Protein AF-0000000078835335 (afdb_homodimer)

Nearest PDB structures (foldseek):
  3iek-assembly4_D  TM=8.955E-01  e=3.336E-40  Thermus thermophilus HB8
  3a4y-assembly4_D  TM=8.850E-01  e=3.953E-40  Thermus thermophilus HB8
  3ie0-assembly3_C  TM=8.987E-01  e=5.341E-39  Thermus thermophilus HB8
  3ie2-assembly3_C  TM=8.877E-01  e=3.594E-39  Thermus thermophilus HB8
  2xr1-assembly1_B  TM=8.887E-01  e=4.086E-35  Methanosarcina mazei

Solvent-accessible surface area (backbone atoms only — not comparable to full-atom values): 53125 Å² total; per-residue (Å²): 116,37,31,44,30,30,68,23,10,28,35,11,58,38,10,26,22,32,38,38,36,47,90,70,34,24,36,29,43,27,33,19,29,42,56,48,14,67,76,40,32,50,54,60,71,47,79,68,98,61,64,38,64,60,36,44,24,32,42,40,32,35,46,55,48,36,28,38,53,32,44,30,39,38,38,73,60,47,33,76,41,44,35,36,26,29,58,52,14,50,58,44,34,66,51,48,41,30,49,51,11,46,52,33,45,54,52,34,54,56,47,32,56,50,24,46,26,48,71,41,78,73,73,73,49,70,41,40,38,69,42,24,56,59,42,58,71,33,53,42,68,50,59,70,75,39,82,42,76,63,43,67,49,30,34,36,29,34,22,44,7,22,31,46,82,38,19,18,12,41,38,36,37,41,45,81,82,67,80,77,63,37,33,36,34,35,36,38,59,35,17,57,48,78,49,68,70,39,61,54,54,53,72,70,58,57,33,20,30,38,39,36,55,12,68,32,13,58,35,80,64,78,80,64,48,69,68,54,47,46,48,54,49,43,50,52,48,50,54,30,48,71,50,53,17,34,34,39,29,39,23,34,39,71,58,47,42,52,52,53,50,42,46,50,49,50,34,42,74,70,59,73,35,76,88,56,47,34,33,40,42,27,54,61,26,57,58,40,40,54,50,37,43,72,64,33,63,13,78,85,64,72,39,42,75,39,58,77,72,53,74,39,98,45,38,40,66,37,72,49,68,67,58,55,60,53,52,76,74,61,75,51,67,37,37,37,38,19,20,27,42,36,45,77,45,66,56,28,48,61,51,45,65,70,35,30,42,33,67,33,20,25,37,40,37,46,41,83,51,54,41,55,25,54,37,31,44,49,76,72,58,46,57,57,50,73,59,98,88,37,66,32,25,47,46,28,44,74,42,73,43,61,73,60,40,44,54,22,27,23,61,52,46,41,51,53,54,57,64,25,38,62,60,56,20,37,35,36,44,29,27,7,33,63,66,16,39,53,32,32,52,54,49,36,38,73,71,68,46,58,64,93,33,54,41,72,52,47,41,38,25,31,26,45,43,50,56,63,38,66,44,81,44,84,49,82,49,95,56,64,88,53,53,49,48,30,67,40,49,70,51,50,50,51,50,45,51,52,50,50,53,52,49,52,70,67,36,90,46,65,69,51,34,36,49,53,50,49,53,46,49,50,55,58,53,53,50,56,58,53,57,56,55,60,66,68,63,62,72,128,114,38,33,46,31,30,69,24,9,30,36,11,57,39,9,26,22,33,39,38,37,47,91,70,34,25,37,28,43,27,33,19,29,44,56,46,14,67,76,38,31,49,53,59,71,48,79,69,98,59,64,37,64,60,36,43,24,34,42,40,32,37,47,55,48,36,28,36,53,32,44,30,39,38,38,74,59,47,32,77,39,42,35,36,26,29,58,51,15,50,57,46,34,66,52,48,41,30,49,51,11,46,51,34,46,53,50,33,54,54,48,33,56,51,23,46,27,48,71,44,79,73,71,74,49,70,42,40,37,67,42,24,56,59,40,58,71,34,55,43,68,48,59,72,74,40,81,42,77,62,43,67,50,29,34,37,30,35,23,45,7,23,32,46,81,38,18,18,12,41,37,38,38,39,46,81,82,65,79,78,62,37,33,37,34,35,37,40,61,36,18,58,48,78,49,67,71,38,62,52,54,52,72,71,58,57,34,19,30,38,38,36,57,12,68,31,13,57,36,78,64,78,78,63,48,69,69,55,48,47,49,52,51,42,49,54,49,50,54,28,48,71,50,53,17,34,35,37,30,37,23,35,39,71,58,48,41,52,51,50,48,42,46,50,49,51,34,42,75,71,59,70,36,75,89,56,47,34,34,41,41,28,54,62,26,56,58,39,40,53,51,37,44,72,66,33,63,13,78,86,64,72,39,43,76,39,59,77,73,53,75,46,94,42,37,38,69,36,72,49,70,68,58,56,59,51,54,75,72,61,75,53,67,36,36,38,38,19,21,28,41,37,46,77,45,67,57,28,47,59,51,45,64,69,34,31,41,32,66,33,21,24,38,40,37,44,40,82,52,53,40,52,25,54,37,31,44,49,76,74,58,46,57,58,50,74,60,98,88,37,66,33,26,45,47,28,44,75,43,75,43,61,75,60,40,42,54,23,27,24,60,50,46,42,50,53,55,58,63,25,38,63,59,55,20,38,37,36,44,28,26,8,33,63,66,16,37,51,34,31,51,54,50,34,38,74,72,68,46,56,63,92,34,56,40,71,50,47,43,36,26,31,27,46,45,49,55,61,38,66,44,80,43,85,47,82,47,93,57,64,87,54,53,48,48,30,67,39,49,68,53,49,49,52,51,45,51,54,50,49,54,52,49,51,69,68,37,89,46,65,68,52,34,34,50,54,50,50,52,47,48,50,55,58,52,52,51,56,57,52,55,54,53,60,64,67,61,62,72,129

Sequence (1080 aa):
MAELSFHGAAGCVTGFCARIVTGRATVLVDCGMFQGPKSLKALNYEPFPFDAREVDAVLLTHAHIDHSGLLPKLMRAGFKGKIWSTGATRDLCAVMLPDAGDIQESEVRQLNRRNQRRGRPPVEPIYTVRDAHRTLELFRTVKLQREVEVAPGVTAVFWNAGHMLGSASIEVRVDEGAGEPMTLLFSGDLGPGGRDFVADPEGPSGVDHLIVESTYGARARPTPDPATRRRMLAEELREARAAGGPLLIPAFAVERSQEILADLEILVEGGDIPPVDIFLDSPLAIEATEVFRRRGFSHAMGRNPYEGLRSSGRLKFLKDPADSDGLERLAGWHVIVAASGMCEAGRVRKHLKRLLWRRDATVLIPGFQAAGTLGRFLVEGASRVRIQGEDIAVRARIRSLDIYSGHADAEALAAWAKARGPVAGMTFLAHGEPESLEGLRGRLAGEGFAADRLAIPALDDRYVLQRTDAELQPGAPRLPAGAGARPDWHNARSALLLDLNERLEAAADDAAREALLARLAAALEQVDQGQGAASRGAPGMAELSFHGAAGCVTGFCARIVTGRATVLVDCGMFQGPKSLKALNYEPFPFDAREVDAVLLTHAHIDHSGLLPKLMRAGFKGKIWSTGATRDLCAVMLPDAGDIQESEVRQLNRRNQRRGRPPVEPIYTVRDAHRTLELFRTVKLQREVEVAPGVTAVFWNAGHMLGSASIEVRVDEGAGEPMTLLFSGDLGPGGRDFVADPEGPSGVDHLIVESTYGARARPTPDPATRRRMLAEELREARAAGGPLLIPAFAVERSQEILADLEILVEGGDIPPVDIFLDSPLAIEATEVFRRRGFSHAMGRNPYEGLRSSGRLKFLKDPADSDGLERLAGWHVIVAASGMCEAGRVRKHLKRLLWRRDATVLIPGFQAAGTLGRFLVEGASRVRIQGEDIAVRARIRSLDIYSGHADAEALAAWAKARGPVAGMTFLAHGEPESLEGLRGRLAGEGFAADRLAIPALDDRYVLQRTDAELQPGAPRLPAGAGARPDWHNARSALLLDLNERLEAAADDAAREALLARLAAALEQVDQGQGAASRGAPG

Organism: Phenylobacterium zucineum (strain HLK1) (NCBI:txid450851)

Radius of gyration: 36.77 Å; Cα contacts (8 Å, |Δi|>4): 2499; chains: 2; bounding box: 68×108×74 Å

pLDDT: mean 92.78, std 9.4, range [21.42, 98.94]

Structure (mmCIF, N/CA/C/O backbone):
data_AF-0000000078835335-model_v1
#
loop_
_entity.id
_entity.type
_entity.pdbx_description
1 polymer 'Metallo-beta-lactamase family protein'
#
loop_
_atom_site.group_PDB
_atom_site.id
_atom_site.type_symbol
_atom_site.label_atom_id
_atom_site.label_alt_id
_atom_site.label_comp_id
_atom_site.label_asym_id
_atom_site.label_entity_id
_atom_site.label_seq_id
_atom_site.pdbx_PDB_ins_code
_atom_site.Cartn_x
_atom_site.Cartn_y
_atom_site.Cartn_z
_atom_site.occupancy
_atom_site.B_iso_or_equiv
_atom_site.auth_seq_id
_atom_site.auth_comp_id
_atom_site.auth_asym_id
_atom_site.auth_atom_id
_atom_site.pdbx_PDB_model_num
ATOM 1 N N . MET A 1 1 ? 24.016 -48.438 -13.484 1 80.44 1 MET A N 1
ATOM 2 C CA . MET A 1 1 ? 22.828 -48.312 -12.633 1 80.44 1 MET A CA 1
ATOM 3 C C . MET A 1 1 ? 22.156 -46.969 -12.797 1 80.44 1 MET A C 1
ATOM 5 O O . MET A 1 1 ? 22.844 -45.938 -12.891 1 80.44 1 MET A O 1
ATOM 9 N N . ALA A 1 2 ? 20.781 -46.969 -12.977 1 93.69 2 ALA A N 1
ATOM 10 C CA . ALA A 1 2 ? 20.047 -45.719 -13.219 1 93.69 2 ALA A CA 1
ATOM 11 C C . ALA A 1 2 ? 19.609 -45.094 -11.898 1 93.69 2 ALA A C 1
ATOM 13 O O . ALA A 1 2 ? 19.469 -45.781 -10.883 1 93.69 2 ALA A O 1
ATOM 14 N N . GLU A 1 3 ? 19.562 -43.812 -11.914 1 96.62 3 GLU A N 1
ATOM 15 C CA . GLU A 1 3 ? 19.109 -43.062 -10.75 1 96.62 3 GLU A CA 1
ATOM 16 C C . GLU A 1 3 ? 17.875 -42.219 -11.07 1 96.62 3 GLU A C 1
ATOM 18 O O . GLU A 1 3 ? 17.766 -41.656 -12.172 1 96.62 3 GLU A O 1
ATOM 23 N N . LEU A 1 4 ? 16.969 -42.188 -10.07 1 97.88 4 LEU A N 1
ATOM 24 C CA . LEU A 1 4 ? 15.789 -41.344 -10.148 1 97.88 4 LEU A CA 1
ATOM 25 C C . LEU A 1 4 ? 15.75 -40.344 -8.984 1 97.88 4 LEU A C 1
ATOM 27 O O . LEU A 1 4 ? 15.852 -40.75 -7.824 1 97.88 4 LEU A O 1
ATOM 31 N N . SER A 1 5 ? 15.711 -39.062 -9.281 1 97.5 5 SER A N 1
ATOM 32 C CA . SER A 1 5 ? 15.602 -38.062 -8.242 1 97.5 5 SER A CA 1
ATOM 33 C C . SER A 1 5 ? 14.375 -37.188 -8.453 1 97.5 5 SER A C 1
ATOM 35 O O . SER A 1 5 ? 13.906 -37 -9.578 1 97.5 5 SER A O 1
ATOM 37 N N . PHE A 1 6 ? 13.852 -36.656 -7.355 1 97.06 6 PHE A N 1
ATOM 38 C CA . PHE A 1 6 ? 12.695 -35.781 -7.371 1 97.06 6 PHE A CA 1
ATOM 39 C C . PHE A 1 6 ? 13.086 -34.375 -6.906 1 97.06 6 PHE A C 1
ATOM 41 O O . PHE A 1 6 ? 13.375 -34.156 -5.727 1 97.06 6 PHE A O 1
ATOM 48 N N . HIS A 1 7 ? 13.008 -33.375 -7.789 1 97.31 7 HIS A N 1
ATOM 49 C CA . HIS A 1 7 ? 13.469 -32.031 -7.477 1 97.31 7 HIS A CA 1
ATOM 50 C C . HIS A 1 7 ? 12.305 -31.062 -7.363 1 97.31 7 HIS A C 1
ATOM 52 O O . HIS A 1 7 ? 12.508 -29.844 -7.316 1 97.31 7 HIS A O 1
ATOM 58 N N . GLY A 1 8 ? 11.109 -31.578 -7.328 1 95.88 8 GLY A N 1
ATOM 59 C CA . GLY A 1 8 ? 9.883 -30.828 -7.137 1 95.88 8 GLY A CA 1
ATOM 60 C C . GLY A 1 8 ? 8.641 -31.688 -7.133 1 95.88 8 GLY A C 1
ATOM 61 O O . GLY A 1 8 ? 8.688 -32.844 -7.543 1 95.88 8 GLY A O 1
ATOM 62 N N . ALA A 1 9 ? 7.531 -31.094 -6.629 1 96 9 ALA A N 1
ATOM 63 C CA . ALA A 1 9 ? 6.27 -31.812 -6.457 1 96 9 ALA A CA 1
ATOM 64 C C . ALA A 1 9 ? 6.461 -33.062 -5.594 1 96 9 ALA A C 1
ATOM 66 O O . ALA A 1 9 ? 5.891 -34.125 -5.879 1 96 9 ALA A O 1
ATOM 67 N N . ALA A 1 10 ? 7.363 -33 -4.707 1 94.81 10 ALA 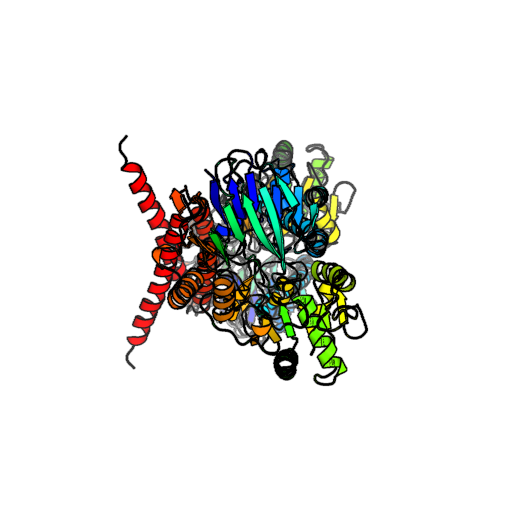A N 1
ATOM 68 C CA . ALA A 1 10 ? 7.645 -34.031 -3.701 1 94.81 10 ALA A CA 1
ATOM 69 C C . ALA A 1 10 ? 7.258 -33.531 -2.307 1 94.81 10 ALA A C 1
ATOM 71 O O . ALA A 1 10 ? 7.977 -32.75 -1.697 1 94.81 10 ALA A O 1
ATOM 72 N N . GLY A 1 11 ? 6.168 -34 -1.918 1 93.19 11 GLY A N 1
ATOM 73 C CA . GLY A 1 11 ? 5.605 -33.5 -0.675 1 93.19 11 GLY A CA 1
ATOM 74 C C . GLY A 1 11 ? 4.777 -32.25 -0.863 1 93.19 11 GLY A C 1
ATOM 75 O O . GLY A 1 11 ? 4.43 -31.578 0.11 1 93.19 11 GLY A O 1
ATOM 76 N N . CYS A 1 12 ? 4.637 -31.844 -2.068 1 93.56 12 CYS A N 1
ATOM 77 C CA . CYS A 1 12 ? 3.795 -30.734 -2.488 1 93.56 12 CYS A CA 1
ATOM 78 C C . CYS A 1 12 ? 3.273 -30.953 -3.904 1 93.56 12 CYS A C 1
ATOM 80 O O . CYS A 1 12 ? 3.631 -31.922 -4.562 1 93.56 12 CYS A O 1
ATOM 82 N N . VAL A 1 13 ? 2.494 -30.062 -4.383 1 94.31 13 VAL A N 1
ATOM 83 C CA . VAL A 1 13 ? 1.817 -30.297 -5.656 1 94.31 13 VAL A CA 1
ATOM 84 C C . VAL A 1 13 ? 2.609 -29.641 -6.789 1 94.31 13 VAL A C 1
ATOM 86 O O . VAL A 1 13 ? 2.693 -30.188 -7.891 1 94.31 13 VAL A O 1
ATOM 89 N N . THR A 1 14 ? 3.268 -28.531 -6.512 1 95.19 14 THR A N 1
ATOM 90 C CA . THR A 1 14 ? 3.746 -27.719 -7.617 1 95.19 14 THR A CA 1
ATOM 91 C C . THR A 1 14 ? 5.238 -27.922 -7.84 1 95.19 14 THR A C 1
ATOM 93 O O . THR A 1 14 ? 5.941 -28.422 -6.957 1 95.19 14 THR A O 1
ATOM 96 N N . GLY A 1 15 ? 5.68 -27.672 -9.078 1 97.25 15 GLY A N 1
ATOM 97 C CA . GLY A 1 15 ? 7.098 -27.656 -9.398 1 97.25 15 GLY A CA 1
ATOM 98 C C . GLY A 1 15 ? 7.637 -29.031 -9.781 1 97.25 15 GLY A C 1
ATOM 99 O O . GLY A 1 15 ? 8.773 -29.375 -9.438 1 97.25 15 GLY A O 1
ATOM 100 N N . PHE A 1 16 ? 6.891 -29.828 -10.445 1 98.31 16 PHE A N 1
ATOM 101 C CA . PHE A 1 16 ? 7.324 -31.188 -10.75 1 98.31 16 PHE A CA 1
ATOM 102 C C . PHE A 1 16 ? 8.586 -31.172 -11.609 1 98.31 16 PHE A C 1
ATOM 104 O O . PHE A 1 16 ? 8.68 -30.422 -12.578 1 98.31 16 PHE A O 1
ATOM 111 N N . CYS A 1 17 ? 9.539 -31.969 -11.195 1 98.75 17 CYS A N 1
ATOM 112 C CA . CYS A 1 17 ? 10.797 -32.188 -11.906 1 98.75 17 CYS A CA 1
ATOM 113 C C . CYS A 1 17 ? 11.477 -33.469 -11.43 1 98.75 17 CYS A C 1
ATOM 115 O O . CYS A 1 17 ? 11.992 -33.531 -10.32 1 98.75 17 CYS A O 1
ATOM 117 N N . ALA A 1 18 ? 11.453 -34.438 -12.203 1 98.75 18 ALA A N 1
ATOM 118 C CA . ALA A 1 18 ? 12.156 -35.688 -11.922 1 98.75 18 ALA A CA 1
ATOM 119 C C . ALA A 1 18 ? 13.359 -35.844 -12.852 1 98.75 18 ALA A C 1
ATOM 121 O O . ALA A 1 18 ? 13.297 -35.5 -14.031 1 98.75 18 ALA A O 1
ATOM 122 N N . ARG A 1 19 ? 14.406 -36.406 -12.359 1 98.69 19 ARG A N 1
ATOM 123 C CA . ARG A 1 19 ? 15.641 -36.562 -13.117 1 98.69 19 ARG A CA 1
ATOM 124 C C . ARG A 1 19 ? 16.078 -38.031 -13.156 1 98.69 19 ARG A C 1
ATOM 126 O O . ARG A 1 19 ? 16.172 -38.688 -12.109 1 98.69 19 ARG A O 1
ATOM 133 N N . ILE A 1 20 ? 16.25 -38.531 -14.344 1 98.5 20 ILE A N 1
ATOM 134 C CA . ILE A 1 20 ? 16.781 -39.875 -14.57 1 98.5 20 ILE A CA 1
ATOM 135 C C . ILE A 1 20 ? 18.219 -39.781 -15.055 1 98.5 20 ILE A C 1
ATOM 137 O O . ILE A 1 20 ? 18.516 -39.156 -16.062 1 98.5 20 ILE A O 1
ATOM 141 N N . VAL A 1 21 ? 19.078 -40.406 -14.344 1 97.88 21 VAL A N 1
ATOM 142 C CA . VAL A 1 21 ? 20.469 -40.438 -14.742 1 97.88 21 VAL A CA 1
ATOM 143 C C . VAL A 1 21 ? 20.859 -41.875 -15.07 1 97.88 21 VAL A C 1
ATOM 145 O O . VAL A 1 21 ? 20.672 -42.781 -14.25 1 97.88 21 VAL A O 1
ATOM 148 N N . THR A 1 22 ? 21.344 -42.094 -16.266 1 96.12 22 THR A N 1
ATOM 149 C CA . THR A 1 22 ? 21.875 -43.375 -16.688 1 96.12 22 THR A CA 1
ATOM 150 C C . THR A 1 22 ? 23.375 -43.281 -16.938 1 96.12 22 THR A C 1
ATOM 152 O O . THR A 1 22 ? 24 -42.25 -16.703 1 96.12 22 THR A O 1
ATOM 155 N N . GLY A 1 23 ? 24 -44.406 -17.266 1 92.81 23 GLY A N 1
ATOM 156 C CA . GLY A 1 23 ? 25.406 -44.406 -17.609 1 92.81 23 GLY A CA 1
ATOM 157 C C . GLY A 1 23 ? 25.734 -43.594 -18.828 1 92.81 23 GLY A C 1
ATOM 158 O O . GLY A 1 23 ? 26.859 -43.125 -19.016 1 92.81 23 GLY A O 1
ATOM 159 N N . ARG A 1 24 ? 24.703 -43.219 -19.578 1 94.5 24 ARG A N 1
ATOM 160 C CA . ARG A 1 24 ? 24.984 -42.625 -20.875 1 94.5 24 ARG A CA 1
ATOM 161 C C . ARG A 1 24 ? 24.203 -41.312 -21.062 1 94.5 24 ARG A C 1
ATOM 163 O O . ARG A 1 24 ? 24.453 -40.562 -22.016 1 94.5 24 ARG A O 1
ATOM 170 N N . ALA A 1 25 ? 23.203 -41.125 -20.156 1 97 25 ALA A N 1
ATOM 171 C CA . ALA A 1 25 ? 22.344 -39.969 -20.422 1 97 25 ALA A CA 1
ATOM 172 C C . ALA A 1 25 ? 21.703 -39.469 -19.141 1 97 25 ALA A C 1
ATOM 174 O O . ALA A 1 25 ? 21.594 -40.188 -18.156 1 97 25 ALA A O 1
ATOM 175 N N . THR A 1 26 ? 21.328 -38.188 -19.172 1 98.38 26 THR A N 1
ATOM 176 C CA . THR A 1 26 ? 20.5 -37.562 -18.156 1 98.38 26 THR A CA 1
ATOM 177 C C . THR A 1 26 ? 19.234 -37 -18.766 1 98.38 26 THR A C 1
ATOM 179 O O . THR A 1 26 ? 19.297 -36.188 -19.703 1 98.38 26 THR A O 1
ATOM 182 N N . VAL A 1 27 ? 18.078 -37.438 -18.234 1 98.75 27 VAL A N 1
ATOM 183 C CA . VAL A 1 27 ? 16.797 -37.031 -18.781 1 98.75 27 VAL A CA 1
ATOM 184 C C . VAL A 1 27 ? 15.914 -36.469 -17.656 1 98.75 27 VAL A C 1
ATOM 186 O O . VAL A 1 27 ? 15.859 -37.031 -16.562 1 98.75 27 VAL A O 1
ATOM 189 N N . LEU A 1 28 ? 15.297 -35.312 -17.953 1 98.88 28 LEU A N 1
ATOM 190 C CA . LEU A 1 28 ? 14.312 -34.781 -17.016 1 98.88 28 LEU A CA 1
ATOM 191 C C . LEU A 1 28 ? 12.898 -35.125 -17.469 1 98.88 28 LEU A C 1
ATOM 193 O O . LEU A 1 28 ? 12.617 -35.188 -18.672 1 98.88 28 LEU A O 1
ATOM 197 N N . VAL A 1 29 ? 12.078 -35.406 -16.516 1 98.94 29 VAL A N 1
ATOM 198 C CA . VAL A 1 29 ? 10.633 -35.406 -16.75 1 98.94 29 VAL A CA 1
ATOM 199 C C . VAL A 1 29 ? 10.023 -34.156 -16.125 1 98.94 29 VAL A C 1
ATOM 201 O O . VAL A 1 29 ? 9.992 -34.031 -14.898 1 98.94 29 VAL A O 1
ATOM 204 N N . ASP A 1 30 ? 9.586 -33.25 -16.938 1 98.88 30 ASP A N 1
ATOM 205 C CA . ASP A 1 30 ? 9.047 -31.953 -16.578 1 98.88 30 ASP A CA 1
ATOM 206 C C . ASP A 1 30 ? 10.109 -31.078 -15.922 1 98.88 30 ASP A C 1
ATOM 208 O O . ASP A 1 30 ? 11.188 -31.562 -15.555 1 98.88 30 ASP A O 1
ATOM 212 N N . CYS A 1 31 ? 9.883 -29.891 -15.883 1 98.81 31 CYS A N 1
ATOM 213 C CA . CYS A 1 31 ? 10.633 -28.844 -15.203 1 98.81 31 CYS A CA 1
ATOM 214 C C . CYS A 1 31 ? 9.719 -27.672 -14.828 1 98.81 31 CYS A C 1
ATOM 216 O O . CYS A 1 31 ? 9.695 -26.656 -15.516 1 98.81 31 CYS A O 1
ATOM 218 N N . GLY A 1 32 ? 9.047 -27.891 -13.75 1 98.5 32 GLY A N 1
ATOM 219 C CA . GLY A 1 32 ? 7.922 -27.031 -13.445 1 98.5 32 GLY A CA 1
ATOM 220 C C . GLY A 1 32 ? 8.266 -25.922 -12.453 1 98.5 32 GLY A C 1
ATOM 221 O O . GLY A 1 32 ? 9.266 -26.031 -11.734 1 98.5 32 GLY A O 1
ATOM 222 N N . MET A 1 33 ? 7.441 -24.969 -12.422 1 97.06 33 MET A N 1
ATOM 223 C CA . MET A 1 33 ? 7.57 -23.844 -11.5 1 97.06 33 MET A CA 1
ATOM 224 C C . MET A 1 33 ? 6.875 -24.141 -10.172 1 97.06 33 MET A C 1
ATOM 226 O O . MET A 1 33 ? 5.785 -24.719 -10.156 1 97.06 33 MET A O 1
ATOM 230 N N . PHE A 1 34 ? 7.539 -23.719 -9.086 1 95.69 34 PHE A N 1
ATOM 231 C CA . PHE A 1 34 ? 6.945 -23.797 -7.758 1 95.69 34 PHE A CA 1
ATOM 232 C C . PHE A 1 34 ? 5.914 -22.703 -7.547 1 95.69 34 PHE A C 1
ATOM 234 O O . PHE A 1 34 ? 6.129 -21.562 -7.957 1 95.69 34 PHE A O 1
ATOM 241 N N . GLN A 1 35 ? 4.801 -23.047 -7.012 1 92 35 GLN A N 1
ATOM 242 C CA . GLN A 1 35 ? 3.75 -22.125 -6.609 1 92 35 GLN A CA 1
ATOM 243 C C . GLN A 1 35 ? 3.305 -22.391 -5.172 1 92 35 GLN A C 1
ATOM 245 O O . GLN A 1 35 ? 3.652 -23.406 -4.59 1 92 35 GLN A O 1
ATOM 250 N N . GLY A 1 36 ? 2.582 -21.5 -4.57 1 90.19 36 GLY A N 1
ATOM 251 C CA . GLY A 1 36 ? 2.164 -21.656 -3.188 1 90.19 36 GLY A CA 1
ATOM 252 C C . GLY A 1 36 ? 2.879 -20.734 -2.227 1 90.19 36 GLY A C 1
ATOM 253 O O . GLY A 1 36 ? 3.004 -19.531 -2.492 1 90.19 36 GLY A O 1
ATOM 254 N N . PRO A 1 37 ? 3.293 -21.328 -1.087 1 91 37 PRO A N 1
ATOM 255 C CA . PRO A 1 37 ? 3.979 -20.484 -0.109 1 91 37 PRO A CA 1
ATOM 256 C C . PRO A 1 37 ? 5.223 -19.797 -0.684 1 91 37 PRO A C 1
ATOM 258 O O . PRO A 1 37 ? 5.922 -20.391 -1.514 1 91 37 PRO A O 1
ATOM 261 N N . LYS A 1 38 ? 5.465 -18.625 -0.189 1 90.94 38 LYS A N 1
ATOM 262 C CA . LYS A 1 38 ? 6.566 -17.828 -0.734 1 90.94 38 LYS A CA 1
ATOM 263 C C . LYS A 1 38 ? 7.898 -18.562 -0.558 1 90.94 38 LYS A C 1
ATOM 265 O O . LYS A 1 38 ? 8.789 -18.453 -1.402 1 90.94 38 LYS A O 1
ATOM 270 N N . SER A 1 39 ? 8.008 -19.344 0.529 1 91.81 39 SER A N 1
ATOM 271 C CA . SER A 1 39 ? 9.234 -20.094 0.762 1 91.81 39 SER A CA 1
ATOM 272 C C . SER A 1 39 ? 9.453 -21.156 -0.325 1 91.81 39 SER A C 1
ATOM 274 O O . SER A 1 39 ? 10.578 -21.391 -0.752 1 91.81 39 SER A O 1
ATOM 276 N N . LEU A 1 40 ? 8.383 -21.719 -0.759 1 93.56 40 LEU A N 1
ATOM 277 C CA . LEU A 1 40 ? 8.461 -22.688 -1.852 1 93.56 40 LEU A CA 1
ATOM 278 C C . LEU A 1 40 ? 8.742 -21.984 -3.176 1 93.56 40 LEU A C 1
ATOM 280 O O . LEU A 1 40 ? 9.609 -22.422 -3.938 1 93.56 40 LEU A O 1
ATOM 284 N N . LYS A 1 41 ? 8.102 -20.891 -3.42 1 93.69 41 LYS A N 1
ATOM 285 C CA . LYS A 1 41 ? 8.258 -20.125 -4.648 1 93.69 41 LYS A CA 1
ATOM 286 C C . LYS A 1 41 ? 9.688 -19.609 -4.793 1 93.69 41 LYS A C 1
ATOM 288 O O . LYS A 1 41 ? 10.188 -19.438 -5.906 1 93.69 41 LYS A O 1
ATOM 293 N N . ALA A 1 42 ? 10.344 -19.422 -3.662 1 93.75 42 ALA A N 1
ATOM 294 C CA . ALA A 1 42 ? 11.703 -18.891 -3.664 1 93.75 42 ALA A CA 1
ATOM 295 C C . ALA A 1 42 ? 12.664 -19.859 -4.363 1 93.75 42 ALA A C 1
ATOM 297 O O . ALA A 1 42 ? 13.68 -19.438 -4.914 1 93.75 42 ALA A O 1
ATOM 298 N N . LEU A 1 43 ? 12.328 -21.078 -4.402 1 95.94 43 LEU A N 1
ATOM 299 C CA . LEU A 1 43 ? 13.172 -22.062 -5.051 1 95.94 43 LEU A CA 1
ATOM 300 C C . LEU A 1 43 ? 13.297 -21.781 -6.547 1 95.94 43 LEU A C 1
ATOM 302 O O . LEU A 1 43 ? 14.289 -22.156 -7.172 1 95.94 43 LEU A O 1
ATOM 306 N N . ASN A 1 44 ? 12.289 -21.141 -7.094 1 97.19 44 ASN A N 1
ATOM 307 C CA . ASN A 1 44 ? 12.344 -20.797 -8.516 1 97.19 44 ASN A CA 1
ATOM 308 C C . ASN A 1 44 ? 13.547 -19.938 -8.844 1 97.19 44 ASN A C 1
ATOM 310 O O . ASN A 1 44 ? 14.055 -19.953 -9.969 1 97.19 44 ASN A O 1
ATOM 314 N N . TYR A 1 45 ? 13.984 -19.219 -7.848 1 94.75 45 TYR A N 1
ATOM 315 C CA . TYR A 1 45 ? 15.055 -18.25 -8.062 1 94.75 45 TYR A CA 1
ATOM 316 C C . TYR A 1 45 ? 16.406 -18.875 -7.75 1 94.75 45 TYR A C 1
ATOM 318 O O . TYR A 1 45 ? 17.453 -18.312 -8.109 1 94.75 45 TYR A O 1
ATOM 326 N N . GLU A 1 46 ? 16.469 -20 -7.113 1 95.25 46 GLU A N 1
ATOM 327 C CA . GLU A 1 46 ? 17.703 -20.672 -6.738 1 95.25 46 GLU A CA 1
ATOM 328 C C . GLU A 1 46 ? 18.25 -21.5 -7.895 1 95.25 46 GLU A C 1
ATOM 330 O O . GLU A 1 46 ? 17.516 -21.844 -8.82 1 95.25 46 GLU A O 1
ATOM 335 N N . PRO A 1 47 ? 19.547 -21.812 -7.84 1 96.06 47 PRO A N 1
ATOM 336 C CA . PRO A 1 47 ? 20.078 -22.734 -8.844 1 96.06 47 PRO A CA 1
ATOM 337 C C . PRO A 1 47 ? 19.438 -24.125 -8.773 1 96.06 47 PRO A C 1
ATOM 339 O O . PRO A 1 47 ? 18.984 -24.531 -7.703 1 96.06 47 PRO A O 1
ATOM 342 N N . PHE A 1 48 ? 19.406 -24.719 -9.938 1 97.56 48 PHE A N 1
ATOM 343 C CA . PHE A 1 48 ? 18.953 -26.094 -9.945 1 97.56 48 PHE A CA 1
ATOM 344 C C . PHE A 1 48 ? 19.859 -26.969 -9.078 1 97.56 48 PHE A C 1
ATOM 346 O O . PHE A 1 48 ? 21.047 -26.688 -8.93 1 97.56 48 PHE A O 1
ATOM 353 N N . PRO A 1 49 ? 19.266 -27.984 -8.469 1 96.31 49 PRO A N 1
ATOM 354 C CA . PRO A 1 49 ? 20.094 -28.922 -7.688 1 96.31 49 PRO A CA 1
ATOM 355 C C . PRO A 1 49 ? 20.891 -29.875 -8.562 1 96.31 49 PRO A C 1
ATOM 357 O O . PRO A 1 49 ? 21.453 -30.859 -8.062 1 96.31 49 PRO A O 1
ATOM 360 N N . PHE A 1 50 ? 20.922 -29.734 -9.875 1 97 50 PHE A N 1
ATOM 361 C CA . PHE A 1 50 ? 21.703 -30.453 -10.875 1 97 50 PHE A CA 1
ATOM 362 C C . PHE A 1 50 ? 22.281 -29.5 -11.914 1 97 50 PHE A C 1
ATOM 364 O O . PHE A 1 50 ? 21.906 -28.328 -11.961 1 97 50 PHE A O 1
ATOM 371 N N . ASP A 1 51 ? 23.234 -30.016 -12.68 1 98 51 ASP A N 1
ATOM 372 C CA . ASP A 1 51 ? 23.828 -29.203 -13.742 1 98 51 ASP A CA 1
ATOM 373 C C . ASP A 1 51 ? 23 -29.281 -15.023 1 98 51 ASP A C 1
ATOM 375 O O . ASP A 1 51 ? 22.969 -30.312 -15.695 1 98 51 ASP A O 1
ATOM 379 N N . ALA A 1 52 ? 22.359 -28.172 -15.328 1 98.5 52 ALA A N 1
ATOM 380 C CA . ALA A 1 52 ? 21.484 -28.109 -16.5 1 98.5 52 ALA A CA 1
ATOM 381 C C . ALA A 1 52 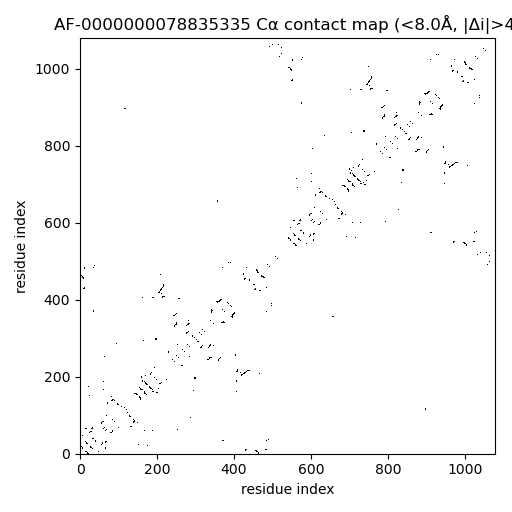? 22.234 -28.5 -17.766 1 98.5 52 ALA A C 1
ATOM 383 O O . ALA A 1 52 ? 21.641 -29.047 -18.703 1 98.5 52 ALA A O 1
ATOM 384 N N . ARG A 1 53 ? 23.594 -28.312 -17.875 1 97.06 53 ARG A N 1
ATOM 385 C CA . ARG A 1 53 ? 24.422 -28.594 -19.047 1 97.06 53 ARG A CA 1
ATOM 386 C C . ARG A 1 53 ? 24.531 -30.094 -19.297 1 97.06 53 ARG A C 1
ATOM 388 O O . ARG A 1 53 ? 24.875 -30.516 -20.406 1 97.06 53 ARG A O 1
ATOM 395 N N . GLU A 1 54 ? 24.188 -30.781 -18.219 1 98.12 54 GLU A N 1
ATOM 396 C CA . GLU A 1 54 ? 24.344 -32.25 -18.297 1 98.12 54 GLU A CA 1
ATOM 397 C C . GLU A 1 54 ? 23.047 -32.906 -18.734 1 98.12 54 GLU A C 1
ATOM 399 O O . GLU A 1 54 ? 23.031 -34.125 -19.016 1 98.12 54 GLU A O 1
ATOM 404 N N . VAL A 1 55 ? 22.016 -32.25 -18.844 1 98.75 55 VAL A N 1
ATOM 405 C CA . VAL A 1 55 ? 20.719 -32.812 -19.219 1 98.75 55 VAL A CA 1
ATOM 406 C C . VAL A 1 55 ? 20.656 -33 -20.719 1 98.75 55 VAL A C 1
ATOM 408 O O . VAL A 1 55 ? 20.875 -32.031 -21.484 1 98.75 55 VAL A O 1
ATOM 411 N N . ASP A 1 56 ? 20.344 -34.156 -21.141 1 98.62 56 ASP A N 1
ATOM 412 C CA . ASP A 1 56 ? 20.328 -34.469 -22.562 1 98.62 56 ASP A CA 1
ATOM 413 C C . ASP A 1 56 ? 18.969 -34.188 -23.188 1 98.62 56 ASP A C 1
ATOM 415 O O . ASP A 1 56 ? 18.875 -33.875 -24.375 1 98.62 56 ASP A O 1
ATOM 419 N N . ALA A 1 57 ? 17.938 -34.406 -22.391 1 98.88 57 ALA A N 1
ATOM 420 C CA . ALA A 1 57 ? 16.578 -34.25 -22.906 1 98.88 57 ALA A CA 1
ATOM 421 C C . ALA A 1 57 ? 15.586 -33.969 -21.781 1 98.88 57 ALA A C 1
ATOM 423 O O . ALA A 1 57 ? 15.836 -34.344 -20.625 1 98.88 57 ALA A O 1
ATOM 424 N N . VAL A 1 58 ? 14.539 -33.281 -22.141 1 98.94 58 VAL A N 1
ATOM 425 C CA . VAL A 1 58 ? 13.398 -33.125 -21.25 1 98.94 58 VAL A CA 1
ATOM 426 C C . VAL A 1 58 ? 12.156 -33.75 -21.875 1 98.94 58 VAL A C 1
ATOM 428 O O . VAL A 1 58 ? 11.875 -33.562 -23.047 1 98.94 58 VAL A O 1
ATOM 431 N N . LEU A 1 59 ? 11.531 -34.594 -21.141 1 98.94 59 LEU A N 1
ATOM 432 C CA . LEU A 1 59 ? 10.227 -35.125 -21.5 1 98.94 59 LEU A CA 1
ATOM 433 C C . LEU A 1 59 ? 9.109 -34.375 -20.766 1 98.94 59 LEU A C 1
ATOM 435 O O . LEU A 1 59 ? 8.992 -34.469 -19.547 1 98.94 59 LEU A O 1
ATOM 439 N N . LEU A 1 60 ? 8.289 -33.656 -21.5 1 98.94 60 LEU A N 1
ATOM 440 C CA . LEU A 1 60 ? 7.27 -32.812 -20.891 1 98.94 60 LEU A CA 1
ATOM 441 C C . LEU A 1 60 ? 5.906 -33.469 -20.922 1 98.94 60 LEU A C 1
ATOM 443 O O . LEU A 1 60 ? 5.395 -33.812 -22 1 98.94 60 LEU A O 1
ATOM 447 N N . THR A 1 61 ? 5.359 -33.594 -19.734 1 98.75 61 THR A N 1
ATOM 448 C CA . THR A 1 61 ? 4.07 -34.281 -19.641 1 98.75 61 THR A CA 1
ATOM 449 C C . THR A 1 61 ? 2.947 -33.375 -20.156 1 98.75 61 THR A C 1
ATOM 451 O O . THR A 1 61 ? 2.082 -33.844 -20.906 1 98.75 61 THR A O 1
ATOM 454 N N . HIS A 1 62 ? 2.893 -32.188 -19.734 1 98.12 62 HIS A N 1
ATOM 455 C CA . HIS A 1 62 ? 1.851 -31.266 -20.188 1 98.12 62 HIS A CA 1
ATOM 456 C C . HIS A 1 62 ? 2.23 -29.812 -19.922 1 98.12 62 HIS A C 1
ATOM 458 O O . HIS A 1 62 ? 3.289 -29.531 -19.344 1 98.12 62 HIS A O 1
ATOM 464 N N . ALA A 1 63 ? 1.393 -28.906 -20.312 1 97.75 63 ALA A N 1
ATOM 465 C CA . ALA A 1 63 ? 1.808 -27.516 -20.484 1 97.75 63 ALA A CA 1
ATOM 466 C C . ALA A 1 63 ? 1.619 -26.719 -19.188 1 97.75 63 ALA A C 1
ATOM 468 O O . ALA A 1 63 ? 2.117 -25.594 -19.062 1 97.75 63 ALA A O 1
ATOM 469 N N . HIS A 1 64 ? 0.927 -27.203 -18.203 1 96.75 64 HIS A N 1
ATOM 470 C CA . HIS A 1 64 ? 0.722 -26.406 -16.984 1 96.75 64 HIS A CA 1
ATOM 471 C C . HIS A 1 64 ? 2.047 -25.891 -16.438 1 96.75 64 HIS A C 1
ATOM 473 O O . HIS A 1 64 ? 3.062 -26.594 -16.484 1 96.75 64 HIS A O 1
ATOM 479 N N . ILE A 1 65 ? 1.966 -24.797 -15.828 1 95.81 65 ILE A N 1
ATOM 480 C CA . ILE A 1 65 ? 3.148 -24.062 -15.414 1 95.81 65 ILE A CA 1
ATOM 481 C C . ILE A 1 65 ? 3.9 -24.844 -14.344 1 95.81 65 ILE A C 1
ATOM 483 O O . ILE A 1 65 ? 5.129 -24.766 -14.258 1 95.81 65 ILE A O 1
ATOM 487 N N . ASP A 1 66 ? 3.201 -25.578 -13.516 1 96.56 66 ASP A N 1
ATOM 488 C CA . ASP A 1 66 ? 3.875 -26.328 -12.469 1 96.56 66 ASP A CA 1
ATOM 489 C C . ASP A 1 66 ? 4.555 -27.578 -13.039 1 96.56 66 ASP A C 1
ATOM 491 O O . ASP A 1 66 ? 5.254 -28.297 -12.32 1 96.56 66 ASP A O 1
ATOM 495 N N . HIS A 1 67 ? 4.523 -27.766 -14.352 1 98.5 67 HIS A N 1
ATOM 496 C CA . HIS A 1 67 ? 5.254 -28.844 -15.023 1 98.5 67 HIS A CA 1
ATOM 497 C C . HIS A 1 67 ? 6.223 -28.281 -16.062 1 98.5 67 HIS A C 1
ATOM 499 O O . HIS A 1 67 ? 7.211 -28.938 -16.406 1 98.5 67 HIS A O 1
ATOM 505 N N . SER A 1 68 ? 5.973 -27.125 -16.484 1 98.69 68 SER A N 1
ATOM 506 C CA . SER A 1 68 ? 6.727 -26.625 -17.641 1 98.69 68 SER A CA 1
ATOM 507 C C . SER A 1 68 ? 7.406 -25.297 -17.328 1 98.69 68 SER A C 1
ATOM 509 O O . SER A 1 68 ? 8.297 -24.875 -18.062 1 98.69 68 SER A O 1
ATOM 511 N N . GLY A 1 69 ? 7.082 -24.703 -16.297 1 98.38 69 GLY A N 1
ATOM 512 C CA . GLY A 1 69 ? 7.297 -23.281 -16.094 1 98.38 69 GLY A CA 1
ATOM 513 C C . GLY A 1 69 ? 8.758 -22.906 -15.977 1 98.38 69 GLY A C 1
ATOM 514 O O . GLY A 1 69 ? 9.125 -21.75 -16.141 1 98.38 69 GLY A O 1
ATOM 515 N N . LEU A 1 70 ? 9.664 -23.828 -15.664 1 98.81 70 LEU A N 1
ATOM 516 C CA . LEU A 1 70 ? 11.07 -23.484 -15.461 1 98.81 70 LEU A CA 1
ATOM 517 C C . LEU A 1 70 ? 11.906 -23.906 -16.672 1 98.81 70 LEU A C 1
ATOM 519 O O . LEU A 1 70 ? 13.141 -23.844 -16.625 1 98.81 70 LEU A O 1
ATOM 523 N N . LEU A 1 71 ? 11.273 -24.297 -17.75 1 98.88 71 LEU A N 1
ATOM 524 C CA . LEU A 1 71 ? 12 -24.719 -18.938 1 98.88 71 LEU A CA 1
ATOM 525 C C . LEU A 1 71 ? 12.883 -23.578 -19.469 1 98.88 71 LEU A C 1
ATOM 527 O O . LEU A 1 71 ? 14.047 -23.812 -19.797 1 98.88 71 LEU A O 1
ATOM 531 N N . PRO A 1 72 ? 12.328 -22.328 -19.5 1 98.88 72 PRO A N 1
ATOM 532 C CA . PRO A 1 72 ? 13.219 -21.25 -19.938 1 98.88 72 PRO A CA 1
ATOM 533 C C . PRO A 1 72 ? 14.414 -21.062 -19.016 1 98.88 72 PRO A C 1
ATOM 535 O O . PRO A 1 72 ? 15.516 -20.75 -19.469 1 98.88 72 PRO A O 1
ATOM 538 N N . LYS A 1 73 ? 14.172 -21.172 -17.75 1 98.81 73 LYS A N 1
ATOM 539 C CA . LYS A 1 73 ? 15.281 -21.109 -16.812 1 98.81 73 LYS A CA 1
ATOM 540 C C . LYS A 1 73 ? 16.312 -22.203 -17.078 1 98.81 73 LYS A C 1
ATOM 542 O O . LYS A 1 73 ? 17.516 -21.969 -17 1 98.81 73 LYS A O 1
ATOM 547 N N . LEU A 1 74 ? 15.812 -23.391 -17.328 1 98.88 74 LEU A N 1
ATOM 548 C CA . LEU A 1 74 ? 16.672 -24.531 -17.641 1 98.88 74 LEU A CA 1
ATOM 549 C C . LEU A 1 74 ? 17.562 -24.219 -18.844 1 98.88 74 LEU A C 1
ATOM 551 O O . LEU A 1 74 ? 18.766 -24.484 -18.828 1 98.88 74 LEU A O 1
ATOM 555 N N . MET A 1 75 ? 16.953 -23.656 -19.844 1 98.75 75 MET A N 1
ATOM 556 C CA . MET A 1 75 ? 17.688 -23.266 -21.031 1 98.75 75 MET A CA 1
ATOM 557 C C . MET A 1 75 ? 18.75 -22.234 -20.688 1 98.75 75 MET A C 1
ATOM 559 O O . MET A 1 75 ? 19.906 -22.359 -21.094 1 98.75 75 MET A O 1
ATOM 563 N N . ARG A 1 76 ? 18.391 -21.266 -19.938 1 98.12 76 ARG A N 1
ATOM 564 C CA . ARG A 1 76 ? 19.312 -20.203 -19.531 1 98.12 76 ARG A CA 1
ATOM 565 C C . ARG A 1 76 ? 20.5 -20.766 -18.75 1 98.12 76 ARG A C 1
ATOM 567 O O . ARG A 1 76 ? 21.594 -20.219 -18.812 1 98.12 76 ARG A O 1
ATOM 574 N N . ALA A 1 77 ? 20.188 -21.812 -18.016 1 98.25 77 ALA A N 1
ATOM 575 C CA . ALA A 1 77 ? 21.203 -22.422 -17.172 1 98.25 77 ALA A CA 1
ATOM 576 C C . ALA A 1 77 ? 22.141 -23.297 -17.969 1 98.25 77 ALA A C 1
ATOM 578 O O . ALA A 1 77 ? 23.094 -23.875 -17.422 1 98.25 77 ALA A O 1
ATOM 579 N N . GLY A 1 78 ? 21.844 -23.484 -19.25 1 98.19 78 GLY A N 1
ATOM 580 C CA . GLY A 1 78 ? 22.828 -24.125 -20.109 1 98.19 78 GLY A CA 1
ATOM 581 C C . GLY A 1 78 ? 22.297 -25.359 -20.828 1 98.19 78 GLY A C 1
ATOM 582 O O . GLY A 1 78 ? 23.016 -26 -21.578 1 98.19 78 GLY A O 1
ATOM 583 N N . PHE A 1 79 ? 21.094 -25.75 -20.609 1 98.56 79 PHE A N 1
ATOM 584 C CA . PHE A 1 79 ? 20.469 -26.875 -21.297 1 98.56 79 PHE A CA 1
ATOM 585 C C . PHE A 1 79 ? 20.406 -26.609 -22.812 1 98.56 79 PHE A C 1
ATOM 587 O O . PHE A 1 79 ? 19.906 -25.578 -23.25 1 98.56 79 PHE A O 1
ATOM 594 N N . LYS A 1 80 ? 20.766 -27.609 -23.578 1 97.62 80 LYS A N 1
ATOM 595 C CA . LYS A 1 80 ? 20.781 -27.469 -25.031 1 97.62 80 LYS A CA 1
ATOM 596 C C . LYS A 1 80 ? 20.047 -28.625 -25.688 1 97.62 80 LYS A C 1
ATOM 598 O O . LYS A 1 80 ? 20.016 -28.719 -26.922 1 97.62 80 LYS A O 1
ATOM 603 N N . GLY A 1 81 ? 19.578 -29.578 -24.922 1 98.25 81 GLY A N 1
ATOM 604 C CA . GLY A 1 81 ? 18.891 -30.734 -25.453 1 98.25 81 GLY A CA 1
ATOM 605 C C . GLY A 1 81 ? 17.516 -30.422 -26 1 98.25 81 GLY A C 1
ATOM 606 O O . GLY A 1 81 ? 17.172 -29.25 -26.188 1 98.25 81 GLY A O 1
ATOM 607 N N . LYS A 1 82 ? 16.781 -31.453 -26.328 1 98.75 82 LYS A N 1
ATOM 608 C CA . LYS A 1 82 ? 15.438 -31.312 -26.875 1 98.75 82 LYS A CA 1
ATOM 609 C C . LYS A 1 82 ? 14.383 -31.469 -25.781 1 98.75 82 LYS A C 1
ATOM 611 O O . LYS A 1 82 ? 14.602 -32.188 -24.797 1 98.75 82 LYS A O 1
ATOM 616 N N . ILE A 1 83 ? 13.352 -30.75 -25.953 1 98.94 83 ILE A N 1
ATOM 617 C CA . ILE A 1 83 ? 12.164 -30.875 -25.109 1 98.94 83 ILE A CA 1
ATOM 618 C C . ILE A 1 83 ? 11.078 -31.625 -25.875 1 98.94 83 ILE A C 1
ATOM 620 O O . ILE A 1 83 ? 10.492 -31.094 -26.828 1 98.94 83 ILE A O 1
ATOM 624 N N . TRP A 1 84 ? 10.852 -32.844 -25.469 1 98.94 84 TRP A N 1
ATOM 625 C CA . TRP A 1 84 ? 9.891 -33.688 -26.156 1 98.94 84 TRP A CA 1
ATOM 626 C C . TRP A 1 84 ? 8.492 -33.531 -25.562 1 98.94 84 TRP A C 1
ATOM 628 O O . TRP A 1 84 ? 8.32 -33.656 -24.344 1 98.94 84 TRP A O 1
ATOM 638 N N . SER A 1 85 ? 7.539 -33.281 -26.359 1 98.69 85 SER A N 1
ATOM 639 C CA . SER A 1 85 ? 6.164 -33.125 -25.906 1 98.69 85 SER A CA 1
ATOM 640 C C . SER A 1 85 ? 5.172 -33.438 -27.016 1 98.69 85 SER A C 1
ATOM 642 O O . SER A 1 85 ? 5.566 -33.625 -28.172 1 98.69 85 SER A O 1
ATOM 644 N N . THR A 1 86 ? 3.904 -33.562 -26.672 1 97.88 86 THR A N 1
ATOM 645 C CA . THR A 1 86 ? 2.873 -33.594 -27.688 1 97.88 86 THR A CA 1
ATOM 646 C C . THR A 1 86 ? 2.756 -32.25 -28.391 1 97.88 86 THR A C 1
ATOM 648 O O . THR A 1 86 ? 3.256 -31.234 -27.891 1 97.88 86 THR A O 1
ATOM 651 N N . GLY A 1 87 ? 2.145 -32.281 -29.562 1 97.44 87 GLY A N 1
ATOM 652 C CA . GLY A 1 87 ? 1.965 -31.062 -30.312 1 97.44 87 GLY A CA 1
ATOM 653 C C . GLY A 1 87 ? 1.138 -30.031 -29.578 1 97.44 87 GLY A C 1
ATOM 654 O O . GLY A 1 87 ? 1.502 -28.844 -29.531 1 97.44 87 GLY A O 1
ATOM 655 N N . ALA A 1 88 ? 0.053 -30.438 -29 1 96.31 88 ALA A N 1
ATOM 656 C CA . ALA A 1 88 ? -0.82 -29.531 -28.25 1 96.31 88 ALA A CA 1
ATOM 657 C C . ALA A 1 88 ? -0.088 -28.906 -27.062 1 96.31 88 ALA A C 1
ATOM 659 O O . ALA A 1 88 ? -0.234 -27.719 -26.797 1 96.31 88 ALA A O 1
ATOM 660 N N . THR A 1 89 ? 0.676 -29.719 -26.375 1 98 89 THR A N 1
ATOM 661 C CA . THR A 1 89 ? 1.456 -29.219 -25.234 1 98 89 THR A CA 1
ATOM 662 C C . THR A 1 89 ? 2.447 -28.156 -25.688 1 98 89 THR A C 1
ATOM 664 O O . THR A 1 89 ? 2.572 -27.109 -25.047 1 98 89 THR A O 1
ATOM 667 N N . ARG A 1 90 ? 3.113 -28.422 -26.781 1 98.44 90 ARG A N 1
ATOM 668 C CA . ARG A 1 90 ? 4.039 -27.422 -27.328 1 98.44 90 ARG A CA 1
ATOM 669 C C . ARG A 1 90 ? 3.322 -26.125 -27.641 1 98.44 90 ARG A C 1
ATOM 671 O O . ARG A 1 90 ? 3.805 -25.047 -27.297 1 98.44 90 ARG A O 1
ATOM 678 N N . ASP A 1 91 ? 2.219 -26.219 -28.297 1 97.88 91 ASP A N 1
ATOM 679 C CA . ASP A 1 91 ? 1.471 -25.031 -28.688 1 97.88 91 ASP A CA 1
ATOM 680 C C . ASP A 1 91 ? 0.99 -24.234 -27.469 1 97.88 91 ASP A C 1
ATOM 682 O O . ASP A 1 91 ? 0.991 -23.016 -27.484 1 97.88 91 ASP A O 1
ATOM 686 N N . LEU A 1 92 ? 0.578 -24.922 -26.484 1 98 92 LEU A N 1
ATOM 687 C CA . LEU A 1 92 ? 0.137 -24.266 -25.25 1 98 92 LEU A CA 1
ATOM 688 C C . LEU A 1 92 ? 1.313 -23.609 -24.531 1 98 92 LEU A C 1
ATOM 690 O O . LEU A 1 92 ? 1.188 -22.516 -24 1 98 92 LEU A O 1
ATOM 694 N N . CYS A 1 93 ? 2.465 -24.297 -24.531 1 98.38 93 CYS A N 1
ATOM 695 C CA . CYS A 1 93 ? 3.664 -23.719 -23.938 1 98.38 93 CYS A CA 1
ATOM 696 C C . CYS A 1 93 ? 4.078 -22.438 -24.672 1 98.38 93 CYS A C 1
ATOM 698 O O . CYS A 1 93 ? 4.609 -21.516 -24.047 1 98.38 93 CYS A O 1
ATOM 700 N N . ALA A 1 94 ? 3.771 -22.406 -25.953 1 98.12 94 ALA A N 1
ATOM 701 C CA . ALA A 1 94 ? 4.152 -21.266 -26.781 1 98.12 94 ALA A CA 1
ATOM 702 C C . ALA A 1 94 ? 3.414 -20 -26.344 1 98.12 94 ALA A C 1
ATOM 704 O O . ALA A 1 94 ? 3.871 -18.891 -26.609 1 98.12 94 ALA A O 1
ATOM 705 N N . VAL A 1 95 ? 2.324 -20.188 -25.641 1 96.88 95 VAL A N 1
ATOM 706 C CA . VAL A 1 95 ? 1.591 -19.031 -25.141 1 96.88 95 VAL A CA 1
ATOM 707 C C . VAL A 1 95 ? 1.861 -18.844 -23.656 1 96.88 95 VAL A C 1
ATOM 709 O O . VAL A 1 95 ? 2.002 -17.719 -23.172 1 96.88 95 VAL A O 1
ATOM 712 N N . MET A 1 96 ? 2.039 -19.859 -22.938 1 96.81 96 MET A N 1
ATOM 713 C CA . MET A 1 96 ? 2.139 -19.844 -21.484 1 96.81 96 MET A CA 1
ATOM 714 C C . MET A 1 96 ? 3.498 -19.328 -21.047 1 96.81 96 MET A C 1
ATOM 716 O O . MET A 1 96 ? 3.58 -18.484 -20.141 1 96.81 96 MET A O 1
ATOM 720 N N . LEU A 1 97 ? 4.543 -19.828 -21.641 1 98.12 97 LEU A N 1
ATOM 721 C CA . LEU A 1 97 ? 5.887 -19.531 -21.156 1 98.12 97 LEU A CA 1
ATOM 722 C C . LEU A 1 97 ? 6.238 -18.062 -21.391 1 98.12 97 LEU A C 1
ATOM 724 O O . LEU A 1 97 ? 6.723 -17.375 -20.484 1 98.12 97 LEU A O 1
ATOM 728 N N . PRO A 1 98 ? 5.91 -17.5 -22.625 1 97.62 98 PRO A N 1
ATOM 729 C CA . PRO A 1 98 ? 6.152 -16.062 -22.797 1 97.62 98 PRO A CA 1
ATOM 730 C C . PRO A 1 98 ? 5.305 -15.203 -21.859 1 97.62 98 PRO A C 1
ATOM 732 O O . PRO A 1 98 ? 5.781 -14.188 -21.344 1 97.62 98 PRO A O 1
ATOM 735 N N . ASP A 1 99 ? 4.121 -15.602 -21.688 1 94.69 99 ASP A N 1
ATOM 736 C CA . ASP A 1 99 ? 3.27 -14.875 -20.75 1 94.69 99 ASP A CA 1
ATOM 737 C C . ASP A 1 99 ? 3.873 -14.867 -19.344 1 94.69 99 ASP A C 1
ATOM 739 O O . ASP A 1 99 ? 3.898 -13.828 -18.688 1 94.69 99 ASP A O 1
ATOM 743 N N . ALA A 1 100 ? 4.297 -16.031 -18.891 1 94.88 100 ALA A N 1
ATOM 744 C CA . ALA A 1 100 ? 4.949 -16.125 -17.594 1 94.88 100 ALA A CA 1
ATOM 745 C C . ALA A 1 100 ? 6.176 -15.219 -17.531 1 94.88 100 ALA A C 1
ATOM 747 O O . ALA A 1 100 ? 6.406 -14.555 -16.516 1 94.88 100 ALA A O 1
ATOM 748 N N . GLY A 1 101 ? 6.969 -15.219 -18.609 1 96.56 101 GLY A N 1
ATOM 749 C CA . GLY A 1 101 ? 8.102 -14.305 -18.672 1 96.56 101 GLY A CA 1
ATOM 750 C C . GLY A 1 101 ? 7.703 -12.852 -18.516 1 96.56 101 GLY A C 1
ATOM 751 O O . GLY A 1 101 ? 8.352 -12.102 -17.797 1 96.56 101 GLY A O 1
ATOM 752 N N . ASP A 1 102 ? 6.629 -12.516 -19.172 1 94.75 102 ASP A N 1
ATOM 753 C CA . ASP A 1 102 ? 6.137 -11.148 -19.125 1 94.75 102 ASP A CA 1
ATOM 754 C C . ASP A 1 102 ? 5.699 -10.766 -17.703 1 94.75 102 ASP A C 1
ATOM 756 O O . ASP A 1 102 ? 6.02 -9.68 -17.219 1 94.75 102 ASP A O 1
ATOM 760 N N . ILE A 1 103 ? 5.004 -11.617 -17.078 1 91.12 103 ILE A N 1
ATOM 761 C CA . ILE A 1 103 ? 4.539 -11.398 -15.719 1 91.12 103 ILE A CA 1
ATOM 762 C C . ILE A 1 103 ? 5.734 -11.227 -14.781 1 91.12 103 ILE A C 1
ATOM 764 O O . ILE A 1 103 ? 5.762 -10.312 -13.961 1 91.12 103 ILE A O 1
ATOM 768 N N . GLN A 1 104 ? 6.684 -12.047 -14.945 1 94.5 104 GLN A N 1
ATOM 769 C CA . GLN A 1 104 ? 7.879 -11.984 -14.102 1 94.5 104 GLN A CA 1
ATOM 770 C C . GLN A 1 104 ? 8.625 -10.664 -14.305 1 94.5 104 GLN A C 1
ATOM 772 O O . GLN A 1 104 ? 9.039 -10.031 -13.336 1 94.5 104 GLN A O 1
ATOM 777 N N . GLU A 1 105 ? 8.758 -10.289 -15.523 1 96.25 105 GLU A N 1
ATOM 778 C CA . GLU A 1 105 ? 9.43 -9.023 -15.812 1 96.25 105 GLU A CA 1
ATOM 779 C C . GLU A 1 105 ? 8.695 -7.848 -15.188 1 96.25 105 GLU A C 1
ATOM 781 O O . GLU A 1 105 ? 9.32 -6.961 -14.594 1 96.25 105 GLU A O 1
ATOM 786 N N . SER A 1 106 ? 7.426 -7.887 -15.328 1 92.69 106 SER A N 1
ATOM 787 C CA . SER A 1 106 ? 6.602 -6.812 -14.773 1 92.69 106 SER A CA 1
ATOM 788 C C . SER A 1 106 ? 6.676 -6.789 -13.25 1 92.69 106 SER A C 1
ATOM 790 O O . SER A 1 106 ? 6.852 -5.727 -12.648 1 92.69 106 SER A O 1
ATOM 792 N N . GLU A 1 107 ? 6.559 -7.906 -12.641 1 89.88 107 GLU A N 1
ATOM 793 C CA . GLU A 1 107 ? 6.602 -8 -11.188 1 89.88 107 GLU A CA 1
ATOM 794 C C . GLU A 1 107 ? 7.957 -7.562 -10.641 1 89.88 107 GLU A C 1
ATOM 796 O O . GLU A 1 107 ? 8.031 -6.891 -9.609 1 89.88 107 GLU A O 1
ATOM 801 N N . VAL A 1 108 ? 8.992 -7.988 -11.305 1 94 108 VAL A N 1
ATOM 802 C CA . VAL A 1 108 ? 10.344 -7.648 -10.875 1 94 108 VAL A CA 1
ATOM 803 C C . VAL A 1 108 ? 10.562 -6.145 -11 1 94 108 VAL A C 1
ATOM 805 O O . VAL A 1 108 ? 11.188 -5.527 -10.125 1 94 108 VAL A O 1
ATOM 808 N N . ARG A 1 109 ? 10.039 -5.582 -12.062 1 94.38 109 ARG A N 1
ATOM 809 C CA . ARG A 1 109 ? 10.133 -4.137 -12.219 1 94.38 109 ARG A CA 1
ATOM 810 C C . ARG A 1 109 ? 9.484 -3.406 -11.047 1 94.38 109 ARG A C 1
ATOM 812 O O . ARG A 1 109 ? 10.07 -2.477 -10.492 1 94.38 109 ARG A O 1
ATOM 819 N N . GLN A 1 110 ? 8.383 -3.812 -10.688 1 90.44 110 GLN A N 1
ATOM 820 C CA . GLN A 1 110 ? 7.668 -3.207 -9.562 1 90.44 110 GLN A CA 1
ATOM 821 C C . GLN A 1 110 ? 8.406 -3.445 -8.25 1 90.44 110 GLN A C 1
ATOM 823 O O . GLN A 1 110 ? 8.547 -2.527 -7.438 1 90.44 110 GLN A O 1
ATOM 828 N N . LEU A 1 111 ? 8.828 -4.633 -8.062 1 91.75 111 LEU A N 1
ATOM 829 C CA . LEU A 1 111 ? 9.547 -4.984 -6.852 1 91.75 111 LEU A CA 1
ATOM 830 C C . LEU A 1 111 ? 10.836 -4.176 -6.73 1 91.75 111 LEU A C 1
ATOM 832 O O . LEU A 1 111 ? 11.18 -3.711 -5.641 1 91.75 111 LEU A O 1
ATOM 836 N N . ASN A 1 112 ? 11.523 -4.098 -7.82 1 94.25 112 ASN A N 1
ATOM 837 C CA . ASN A 1 112 ? 12.789 -3.373 -7.797 1 94.25 112 ASN A CA 1
ATOM 838 C C . ASN A 1 112 ? 12.586 -1.896 -7.469 1 94.25 112 ASN A C 1
ATOM 840 O O . ASN A 1 112 ? 13.43 -1.277 -6.82 1 94.25 112 ASN A O 1
ATOM 844 N N . ARG A 1 113 ? 11.484 -1.345 -7.898 1 89.88 113 ARG A N 1
ATOM 845 C CA . ARG A 1 113 ? 11.148 0.017 -7.492 1 89.88 113 ARG A CA 1
ATOM 846 C C . ARG A 1 113 ? 11 0.117 -5.977 1 89.88 113 ARG A C 1
ATOM 848 O O . ARG A 1 113 ? 11.523 1.048 -5.359 1 89.88 113 ARG A O 1
ATOM 855 N N . ARG A 1 114 ? 10.391 -0.753 -5.398 1 90.12 114 ARG A N 1
ATOM 856 C CA . ARG A 1 114 ? 10.211 -0.791 -3.949 1 90.12 114 ARG A CA 1
ATOM 857 C C . ARG A 1 114 ? 11.539 -1.075 -3.246 1 90.12 114 ARG A C 1
ATOM 859 O O . ARG A 1 114 ? 11.836 -0.476 -2.211 1 90.12 114 ARG A O 1
ATOM 866 N N . ASN A 1 115 ? 12.258 -2.062 -3.854 1 92.25 115 ASN A N 1
ATOM 867 C CA . ASN A 1 115 ? 13.555 -2.408 -3.279 1 92.25 115 ASN A CA 1
ATOM 868 C C . ASN A 1 115 ? 14.484 -1.201 -3.229 1 92.25 115 ASN A C 1
ATOM 870 O O . ASN A 1 115 ? 15.188 -0.992 -2.236 1 92.25 115 ASN A O 1
ATOM 874 N N . GLN A 1 116 ? 14.43 -0.501 -4.227 1 91 116 GLN A N 1
ATOM 875 C CA . GLN A 1 116 ? 15.25 0.706 -4.277 1 91 116 GLN A CA 1
ATOM 876 C C . GLN A 1 116 ? 14.922 1.643 -3.119 1 91 116 GLN A C 1
ATOM 878 O O . GLN A 1 116 ? 15.82 2.117 -2.422 1 91 116 GLN A O 1
ATOM 883 N N . ARG A 1 117 ? 13.727 1.838 -2.857 1 90.62 117 ARG A N 1
ATOM 884 C CA . ARG A 1 117 ? 13.266 2.738 -1.804 1 90.62 117 ARG A CA 1
ATOM 885 C C . ARG A 1 117 ? 13.617 2.189 -0.424 1 90.62 117 ARG A C 1
ATOM 887 O O . ARG A 1 117 ? 13.836 2.953 0.518 1 90.62 117 ARG A O 1
ATOM 894 N N . ARG A 1 118 ? 13.695 0.905 -0.353 1 90.44 118 ARG A N 1
ATOM 895 C CA . ARG A 1 118 ? 13.977 0.25 0.92 1 90.44 118 ARG A CA 1
ATOM 896 C C . ARG A 1 118 ? 15.469 0.032 1.108 1 90.44 118 ARG A C 1
ATOM 898 O O . ARG A 1 118 ? 15.906 -0.427 2.166 1 90.44 118 ARG A O 1
ATOM 905 N N . GLY A 1 119 ? 16.25 0.324 0.151 1 85.75 119 GLY A N 1
ATOM 906 C CA . GLY A 1 119 ? 17.688 0.113 0.214 1 85.75 119 GLY A CA 1
ATOM 907 C C . GLY A 1 119 ? 18.094 -1.335 0.004 1 85.75 119 GLY A C 1
ATOM 908 O O . GLY A 1 119 ? 19.094 -1.798 0.566 1 85.75 119 GLY A O 1
ATOM 909 N N . ARG A 1 120 ? 17.297 -2.08 -0.747 1 89.44 120 ARG A N 1
ATOM 910 C CA . ARG A 1 120 ? 17.578 -3.482 -1.041 1 89.44 120 ARG A CA 1
ATOM 911 C C . ARG A 1 120 ? 18.109 -3.648 -2.457 1 89.44 120 ARG A C 1
ATOM 913 O O . ARG A 1 120 ? 17.828 -2.832 -3.336 1 89.44 120 ARG A O 1
ATOM 920 N N . PRO A 1 121 ? 18.953 -4.613 -2.613 1 91.62 121 PRO A N 1
ATOM 921 C CA . PRO A 1 121 ? 19.453 -4.859 -3.965 1 91.62 121 PRO A CA 1
ATOM 922 C C . PRO A 1 121 ? 18.359 -5.289 -4.938 1 91.62 121 PRO A C 1
ATOM 924 O O . PRO A 1 121 ? 17.359 -5.871 -4.523 1 91.62 121 PRO A O 1
ATOM 927 N N . PRO A 1 122 ? 18.562 -4.926 -6.211 1 93.94 122 PRO A N 1
ATOM 928 C CA . PRO A 1 122 ? 17.578 -5.371 -7.211 1 93.94 122 PRO A CA 1
ATOM 929 C C . PRO A 1 122 ? 17.609 -6.883 -7.43 1 93.94 122 PRO A C 1
ATOM 931 O O . PRO A 1 122 ? 18.578 -7.547 -7.043 1 93.94 122 PRO A O 1
ATOM 934 N N . VAL A 1 123 ? 16.531 -7.375 -7.949 1 95.06 123 VAL A N 1
ATOM 935 C CA . VAL A 1 123 ? 16.422 -8.789 -8.289 1 95.06 123 VAL A CA 1
ATOM 936 C C . VAL A 1 123 ? 16.188 -8.945 -9.797 1 95.06 123 VAL A C 1
ATOM 938 O O . VAL A 1 123 ? 15.906 -7.961 -10.484 1 95.06 123 VAL A O 1
ATOM 941 N N . GLU A 1 124 ? 16.438 -10.055 -10.281 1 96.19 124 GLU A N 1
ATOM 942 C CA . GLU A 1 124 ? 16.188 -10.391 -11.68 1 96.19 124 GLU A CA 1
ATOM 943 C C . GLU A 1 124 ? 15.047 -11.391 -11.812 1 96.19 124 GLU A C 1
ATOM 945 O O . GLU A 1 124 ? 14.805 -12.188 -10.906 1 96.19 124 GLU A O 1
ATOM 950 N N . PRO A 1 125 ? 14.305 -11.266 -12.953 1 97.44 125 PRO A N 1
ATOM 951 C CA . PRO A 1 125 ? 13.312 -12.328 -13.172 1 97.44 125 PRO A CA 1
ATOM 952 C C . PRO A 1 125 ? 13.961 -13.703 -13.352 1 97.44 125 PRO A C 1
ATOM 954 O O . PRO A 1 125 ? 15.148 -13.797 -13.648 1 97.44 125 PRO A O 1
ATOM 957 N N . ILE A 1 126 ? 13.172 -14.734 -13.094 1 97.81 126 ILE A N 1
ATOM 958 C CA . ILE A 1 126 ? 13.648 -16.094 -13.336 1 97.81 126 ILE A CA 1
ATOM 959 C C . ILE A 1 126 ? 14.07 -16.25 -14.789 1 97.81 126 ILE A C 1
ATOM 961 O O . ILE A 1 126 ? 15.125 -16.812 -15.078 1 97.81 126 ILE A O 1
ATOM 965 N N . TYR A 1 127 ? 13.234 -15.734 -15.711 1 98.25 127 TYR A N 1
ATOM 966 C CA . TYR A 1 127 ? 13.508 -15.648 -17.141 1 98.25 127 TYR A CA 1
ATOM 967 C C . TYR A 1 127 ? 12.641 -14.586 -17.797 1 98.25 127 TYR A C 1
ATOM 969 O O . TYR A 1 127 ? 11.688 -14.086 -17.203 1 98.25 127 TYR A O 1
ATOM 977 N N . THR A 1 128 ? 12.953 -14.195 -19.047 1 98.06 128 THR A N 1
ATOM 978 C CA . THR A 1 128 ? 12.258 -13.148 -19.781 1 98.06 128 THR A CA 1
ATOM 979 C C . THR A 1 128 ? 11.398 -13.75 -20.906 1 98.06 128 THR A C 1
ATOM 981 O O . THR A 1 128 ? 11.461 -14.961 -21.156 1 98.06 128 THR A O 1
ATOM 984 N N . VAL A 1 129 ? 10.578 -12.891 -21.516 1 98.12 129 VAL A N 1
ATOM 985 C CA . VAL A 1 129 ? 9.805 -13.273 -22.688 1 98.12 129 VAL A CA 1
ATOM 986 C C . VAL A 1 129 ? 10.734 -13.805 -23.766 1 98.12 129 VAL A C 1
ATOM 988 O O . VAL A 1 129 ? 10.438 -14.82 -24.406 1 98.12 129 VAL A O 1
ATOM 991 N N . ARG A 1 130 ? 11.852 -13.156 -23.922 1 98.25 130 ARG A N 1
ATOM 992 C CA . ARG A 1 130 ? 12.828 -13.562 -24.922 1 98.25 130 ARG A CA 1
ATOM 993 C C . ARG A 1 130 ? 13.367 -14.961 -24.625 1 98.25 130 ARG A C 1
ATOM 995 O O . ARG A 1 130 ? 13.484 -15.781 -25.547 1 98.25 130 ARG A O 1
ATOM 1002 N N . ASP A 1 131 ? 13.633 -15.242 -23.375 1 98.56 131 ASP A N 1
ATOM 1003 C CA . ASP A 1 131 ? 14.102 -16.562 -22.984 1 98.56 131 ASP A CA 1
ATOM 1004 C C . ASP A 1 131 ? 13.055 -17.641 -23.297 1 98.56 131 ASP A C 1
ATOM 1006 O O . ASP A 1 131 ? 13.398 -18.734 -23.75 1 98.56 131 ASP A O 1
ATOM 1010 N N . ALA A 1 132 ? 11.812 -17.281 -23.031 1 98.56 132 ALA A N 1
ATOM 1011 C CA . ALA A 1 132 ? 10.719 -18.219 -23.297 1 98.56 132 ALA A CA 1
ATOM 1012 C C . ALA A 1 132 ? 10.648 -18.562 -24.781 1 98.56 132 ALA A C 1
ATOM 1014 O O . ALA A 1 132 ? 10.539 -19.734 -25.141 1 98.56 132 ALA A O 1
ATOM 1015 N N . HIS A 1 133 ? 10.773 -17.578 -25.625 1 98.31 133 HIS A N 1
ATOM 1016 C CA . HIS A 1 133 ? 10.719 -17.828 -27.078 1 98.31 133 HIS A CA 1
ATOM 1017 C C . HIS A 1 133 ? 11.883 -18.688 -27.531 1 98.31 133 HIS A C 1
ATOM 1019 O O . HIS A 1 133 ? 11.703 -19.578 -28.375 1 98.31 133 HIS A O 1
ATOM 1025 N N . ARG A 1 134 ? 13.031 -18.453 -27 1 98.5 134 ARG A N 1
ATOM 1026 C CA . ARG A 1 134 ? 14.203 -19.25 -27.344 1 98.5 134 ARG A CA 1
ATOM 1027 C C . ARG A 1 134 ? 14.016 -20.703 -26.906 1 98.5 134 ARG A C 1
ATOM 1029 O O . ARG A 1 134 ? 14.469 -21.625 -27.594 1 98.5 134 ARG A O 1
ATOM 1036 N N . THR A 1 135 ? 13.398 -20.844 -25.812 1 98.69 135 THR A N 1
ATOM 1037 C CA . THR A 1 135 ? 13.148 -22.188 -25.297 1 98.69 135 THR A CA 1
ATOM 1038 C C . THR A 1 135 ? 12.25 -22.969 -26.25 1 98.69 135 THR A C 1
ATOM 1040 O O . THR A 1 135 ? 12.422 -24.188 -26.406 1 98.69 135 THR A O 1
ATOM 1043 N N . LEU A 1 136 ? 11.305 -22.312 -26.922 1 98.31 136 LEU A N 1
ATOM 1044 C CA . LEU A 1 136 ? 10.344 -22.969 -27.797 1 98.31 136 LEU A CA 1
ATOM 1045 C C . LEU A 1 136 ? 11.047 -23.625 -28.984 1 98.31 136 LEU A C 1
ATOM 1047 O O . LEU A 1 136 ? 10.555 -24.609 -29.547 1 98.31 136 LEU A O 1
ATOM 1051 N N . GLU A 1 137 ? 12.195 -23.125 -29.266 1 98.06 137 GLU A N 1
ATOM 1052 C CA . GLU A 1 137 ? 12.961 -23.672 -30.391 1 98.06 137 GLU A CA 1
ATOM 1053 C C . GLU A 1 137 ? 13.508 -25.062 -30.062 1 98.06 137 GLU A C 1
ATOM 1055 O O . GLU A 1 137 ? 13.906 -25.797 -30.953 1 98.06 137 GLU A O 1
ATOM 1060 N N . LEU A 1 138 ? 13.523 -25.391 -28.844 1 98.69 138 LEU A N 1
ATOM 1061 C CA . LEU A 1 138 ? 14.078 -26.672 -28.406 1 98.69 138 LEU A CA 1
ATOM 1062 C C . LEU A 1 138 ? 13.016 -27.766 -28.406 1 98.69 138 LEU A C 1
ATOM 1064 O O . LEU A 1 138 ? 13.328 -28.938 -28.25 1 98.69 138 LEU A O 1
ATOM 1068 N N . PHE A 1 139 ? 11.789 -27.422 -28.641 1 98.75 139 PHE A N 1
ATOM 1069 C CA . PHE A 1 139 ? 10.688 -28.391 -28.578 1 98.75 139 PHE A CA 1
ATOM 1070 C C . PHE A 1 139 ? 10.703 -29.297 -29.781 1 98.75 139 PHE A C 1
ATOM 1072 O O . PHE A 1 139 ? 10.977 -28.859 -30.906 1 98.75 139 PHE A O 1
ATOM 1079 N N . ARG A 1 140 ? 10.469 -30.516 -29.531 1 98.62 140 ARG A N 1
ATOM 1080 C CA . ARG A 1 140 ? 10.219 -31.531 -30.547 1 98.62 140 ARG A CA 1
ATOM 1081 C C . ARG A 1 140 ? 8.938 -32.312 -30.234 1 98.62 140 ARG A C 1
ATOM 1083 O O . ARG A 1 140 ? 8.766 -32.812 -29.125 1 98.62 140 ARG A O 1
ATOM 1090 N N . THR A 1 141 ? 8.062 -32.375 -31.203 1 98.19 141 THR A N 1
ATOM 1091 C CA . THR A 1 141 ? 6.758 -33 -30.938 1 98.19 141 THR A CA 1
ATOM 1092 C C . THR A 1 141 ? 6.785 -34.5 -31.266 1 98.19 141 THR A C 1
ATOM 1094 O O . THR A 1 141 ? 7.512 -34.906 -32.156 1 98.19 141 THR A O 1
ATOM 1097 N N . VAL A 1 142 ? 6.035 -35.188 -30.484 1 98 142 VAL A N 1
ATOM 1098 C CA . VAL A 1 142 ? 5.906 -36.625 -30.688 1 98 142 VAL A CA 1
ATOM 1099 C C . VAL A 1 142 ? 4.434 -37 -30.797 1 98 142 VAL A C 1
ATOM 1101 O O . VAL A 1 142 ? 3.561 -36.281 -30.297 1 98 142 VAL A O 1
ATOM 1104 N N . LYS A 1 143 ? 4.211 -38.062 -31.5 1 96.69 143 LYS A N 1
ATOM 1105 C CA . LYS A 1 143 ? 2.869 -38.625 -31.531 1 96.69 143 LYS A CA 1
ATOM 1106 C C . LYS A 1 143 ? 2.66 -39.625 -30.375 1 96.69 143 LYS A C 1
ATOM 1108 O O . LYS A 1 143 ? 3.607 -40.25 -29.922 1 96.69 143 LYS A O 1
ATOM 1113 N N . LEU A 1 144 ? 1.448 -39.688 -29.969 1 96.81 144 LEU A N 1
ATOM 1114 C CA . LEU A 1 144 ? 1.117 -40.656 -28.906 1 96.81 144 LEU A CA 1
ATOM 1115 C C . LEU A 1 144 ? 1.38 -42.062 -29.359 1 96.81 144 LEU A C 1
ATOM 1117 O O . LEU A 1 144 ? 1.204 -42.406 -30.531 1 96.81 144 LEU A O 1
ATOM 1121 N N . GLN A 1 145 ? 1.859 -42.812 -28.469 1 97.5 145 GLN A N 1
ATOM 1122 C CA . GLN A 1 145 ? 2.029 -44.281 -28.594 1 97.5 145 GLN A CA 1
ATOM 1123 C C . GLN A 1 145 ? 3.072 -44.594 -29.656 1 97.5 145 GLN A C 1
ATOM 1125 O O . GLN A 1 145 ? 2.973 -45.625 -30.328 1 97.5 145 GLN A O 1
ATOM 1130 N N . ARG A 1 146 ? 3.922 -43.719 -29.906 1 97.75 146 ARG A N 1
ATOM 1131 C CA . ARG A 1 146 ? 5.074 -43.938 -30.781 1 97.75 146 ARG A CA 1
ATOM 1132 C C . ARG A 1 146 ? 6.375 -43.875 -29.984 1 97.75 146 ARG A C 1
ATOM 1134 O O . ARG A 1 146 ? 6.586 -42.938 -29.219 1 97.75 146 ARG A O 1
ATOM 1141 N N . GLU A 1 147 ? 7.164 -44.844 -30.234 1 97.94 147 GLU A N 1
ATOM 1142 C CA . GLU A 1 147 ? 8.453 -44.875 -29.547 1 97.94 147 GLU A CA 1
ATOM 1143 C C . GLU A 1 147 ? 9.438 -43.906 -30.172 1 97.94 147 GLU A C 1
ATOM 1145 O O . GLU A 1 147 ? 9.508 -43.781 -31.406 1 97.94 147 GLU A O 1
ATOM 1150 N N . VAL A 1 148 ? 10.125 -43.219 -29.359 1 98.19 148 VAL A N 1
ATOM 1151 C CA . VAL A 1 148 ? 11.148 -42.281 -29.828 1 98.19 148 VAL A CA 1
ATOM 1152 C C . VAL A 1 148 ? 12.391 -42.406 -28.953 1 98.19 148 VAL A C 1
ATOM 1154 O O . VAL A 1 148 ? 12.281 -42.531 -27.719 1 98.19 148 VAL A O 1
ATOM 1157 N N . GLU A 1 149 ? 13.555 -42.438 -29.531 1 98.12 149 GLU A N 1
ATOM 1158 C CA . GLU A 1 149 ? 14.789 -42.344 -28.766 1 98.12 149 GLU A CA 1
ATOM 1159 C C . GLU A 1 149 ? 15.078 -40.906 -28.359 1 98.12 149 GLU A C 1
ATOM 1161 O O . GLU A 1 149 ? 15.312 -40.062 -29.219 1 98.12 149 GLU A O 1
ATOM 1166 N N . VAL A 1 150 ? 15.109 -40.656 -27.125 1 98.38 150 VAL A N 1
ATOM 1167 C CA . VAL A 1 150 ? 15.188 -39.25 -26.656 1 98.38 150 VAL A CA 1
ATOM 1168 C C . VAL A 1 150 ? 16.625 -38.938 -26.219 1 98.38 150 VAL A C 1
ATOM 1170 O O . VAL A 1 150 ? 17 -37.781 -26.125 1 98.38 150 VAL A O 1
ATOM 1173 N N . ALA A 1 151 ? 17.359 -39.938 -25.922 1 97.81 151 ALA A N 1
ATOM 1174 C CA . ALA A 1 151 ? 18.766 -39.875 -25.547 1 97.81 151 ALA A CA 1
ATOM 1175 C C . ALA A 1 151 ? 19.438 -41.219 -25.703 1 97.81 151 ALA A C 1
ATOM 1177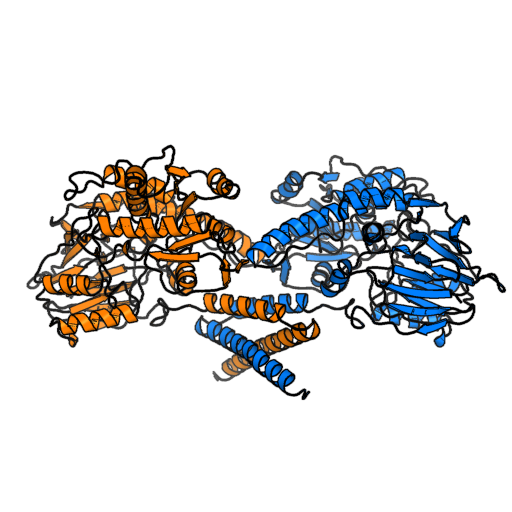 O O . ALA A 1 151 ? 18.766 -42.25 -25.891 1 97.81 151 ALA A O 1
ATOM 1178 N N . PRO A 1 152 ? 20.781 -41.188 -25.656 1 95.75 152 PRO A N 1
ATOM 1179 C CA . PRO A 1 152 ? 21.438 -42.5 -25.812 1 95.75 152 PRO A CA 1
ATOM 1180 C C . PRO A 1 152 ? 20.969 -43.5 -24.781 1 95.75 152 PRO A C 1
ATOM 1182 O O . PRO A 1 152 ? 21.141 -43.281 -23.578 1 95.75 152 PRO A O 1
ATOM 1185 N N . GLY A 1 153 ? 20.344 -44.562 -25.25 1 96 153 GLY A N 1
ATOM 1186 C CA . GLY A 1 153 ? 19.922 -45.656 -24.375 1 96 153 GLY A CA 1
ATOM 1187 C C . GLY A 1 153 ? 18.594 -45.375 -23.688 1 96 153 GLY A C 1
ATOM 1188 O O . GLY A 1 153 ? 18.203 -46.125 -22.781 1 96 153 GLY A O 1
ATOM 1189 N N . VAL A 1 154 ? 17.953 -44.281 -24.062 1 98.12 154 VAL A N 1
ATOM 1190 C CA . VAL A 1 154 ? 16.688 -43.938 -23.438 1 98.12 154 VAL A CA 1
ATOM 1191 C C . VAL A 1 154 ? 15.617 -43.719 -24.5 1 98.12 154 VAL A C 1
ATOM 1193 O O . VAL A 1 154 ? 15.781 -42.844 -25.375 1 98.12 154 VAL A O 1
ATOM 1196 N N . THR A 1 155 ? 14.578 -44.469 -24.438 1 98.12 155 THR A N 1
ATOM 1197 C CA . THR A 1 155 ? 13.438 -44.281 -25.328 1 98.12 155 THR A CA 1
ATOM 1198 C C . THR A 1 155 ? 12.188 -43.938 -24.547 1 98.12 155 THR A C 1
ATOM 1200 O O . THR A 1 155 ? 12.102 -44.188 -23.344 1 98.12 155 THR A O 1
ATOM 1203 N N . ALA A 1 156 ? 11.258 -43.25 -25.203 1 98.69 156 ALA A N 1
ATOM 1204 C CA . ALA A 1 156 ? 10.039 -42.812 -24.531 1 98.69 156 ALA A CA 1
ATOM 1205 C C . ALA A 1 156 ? 8.812 -43.062 -25.406 1 98.69 156 ALA A C 1
ATOM 1207 O O . ALA A 1 156 ? 8.898 -43.031 -26.625 1 98.69 156 ALA A O 1
ATOM 1208 N N . VAL A 1 157 ? 7.766 -43.406 -24.812 1 98.81 157 VAL A N 1
ATOM 1209 C CA . VAL A 1 157 ? 6.441 -43.469 -25.422 1 98.81 157 VAL A CA 1
ATOM 1210 C C . VAL A 1 157 ? 5.461 -42.625 -24.625 1 98.81 157 VAL A C 1
ATOM 1212 O O . VAL A 1 157 ? 5.352 -42.75 -23.406 1 98.81 157 VAL A O 1
ATOM 1215 N N . PHE A 1 158 ? 4.801 -41.719 -25.359 1 98.75 158 PHE A N 1
ATOM 1216 C CA . PHE A 1 158 ? 3.801 -40.844 -24.734 1 98.75 158 PHE A CA 1
ATOM 1217 C C . PHE A 1 158 ? 2.412 -41.469 -24.844 1 98.75 158 PHE A C 1
ATOM 1219 O O . PHE A 1 158 ? 2.037 -42 -25.891 1 98.75 158 PHE A O 1
ATOM 1226 N N . TRP A 1 159 ? 1.724 -41.469 -23.719 1 98.31 159 TRP A N 1
ATOM 1227 C CA . TRP A 1 159 ? 0.362 -41.969 -23.625 1 98.31 159 TRP A CA 1
ATOM 1228 C C . TRP A 1 159 ? -0.608 -40.875 -23.188 1 98.31 159 TRP A C 1
ATOM 1230 O O . TRP A 1 159 ? -0.246 -40 -22.422 1 98.31 159 TRP A O 1
ATOM 1240 N N . ASN A 1 160 ? -1.807 -40.969 -23.703 1 96.75 160 ASN A N 1
ATOM 1241 C CA . ASN A 1 160 ? -2.791 -39.969 -23.297 1 96.75 160 ASN A CA 1
ATOM 1242 C C . ASN A 1 160 ? -3.047 -40 -21.797 1 96.75 160 ASN A C 1
ATOM 1244 O O . ASN A 1 160 ? -3.357 -41.062 -21.234 1 96.75 160 ASN A O 1
ATOM 1248 N N . ALA A 1 161 ? -2.898 -38.844 -21.125 1 97.5 161 ALA A N 1
ATOM 1249 C CA . ALA A 1 161 ? -3.094 -38.781 -19.672 1 97.5 161 ALA A CA 1
ATOM 1250 C C . ALA A 1 161 ? -4.496 -38.312 -19.328 1 97.5 161 ALA A C 1
ATOM 1252 O O . ALA A 1 161 ? -4.945 -38.438 -18.188 1 97.5 161 ALA A O 1
ATOM 1253 N N . GLY A 1 162 ? -5.18 -37.688 -20.297 1 94.5 162 GLY A N 1
ATOM 1254 C CA . GLY A 1 162 ? -6.562 -37.281 -20.109 1 94.5 162 GLY A CA 1
ATOM 1255 C C . GLY A 1 162 ? -6.719 -36.094 -19.188 1 94.5 162 GLY A C 1
ATOM 1256 O O . GLY A 1 162 ? -7.828 -35.781 -18.734 1 94.5 162 GLY A O 1
ATOM 1257 N N . HIS A 1 163 ? -5.699 -35.406 -18.844 1 94.81 163 HIS A N 1
ATOM 1258 C CA . HIS A 1 163 ? -5.691 -34.281 -17.875 1 94.81 163 HIS A CA 1
ATOM 1259 C C . HIS A 1 163 ? -6.07 -32.969 -18.547 1 94.81 163 HIS A C 1
ATOM 1261 O O . HIS A 1 163 ? -6.844 -32.188 -18 1 94.81 163 HIS A O 1
ATOM 1267 N N . MET A 1 164 ? -5.547 -32.688 -19.641 1 93.25 164 MET A N 1
ATOM 1268 C CA . MET A 1 164 ? -5.801 -31.531 -20.484 1 93.25 164 MET A CA 1
ATOM 1269 C C . MET A 1 164 ? -5.379 -31.797 -21.922 1 93.25 164 MET A C 1
ATOM 1271 O O . MET A 1 164 ? -4.809 -32.844 -22.219 1 93.25 164 MET A O 1
ATOM 1275 N N . LEU A 1 165 ? -5.688 -30.859 -22.719 1 93.75 165 LEU A N 1
ATOM 1276 C CA . LEU A 1 165 ? -5.277 -30.984 -24.125 1 93.75 165 LEU A CA 1
ATOM 1277 C C . LEU A 1 165 ? -3.77 -31.188 -24.219 1 93.75 165 LEU A C 1
ATOM 1279 O O . LEU A 1 165 ? -2.99 -30.375 -23.75 1 93.75 165 LEU A O 1
ATOM 1283 N N . GLY A 1 166 ? -3.393 -32.312 -24.766 1 95 166 GLY A N 1
ATOM 1284 C CA . GLY A 1 166 ? -1.984 -32.594 -25 1 95 166 GLY A CA 1
ATOM 1285 C C . GLY A 1 166 ? -1.296 -33.281 -23.844 1 95 166 GLY A C 1
ATOM 1286 O O . GLY A 1 166 ? -0.143 -33.719 -23.953 1 95 166 GLY A O 1
ATOM 1287 N N . SER A 1 167 ? -2.004 -33.469 -22.734 1 97.5 167 SER A N 1
ATOM 1288 C CA . SER A 1 167 ? -1.378 -34.094 -21.562 1 97.5 167 SER A CA 1
ATOM 1289 C C . SER A 1 167 ? -1.023 -35.531 -21.828 1 97.5 167 SER A C 1
ATOM 1291 O O . SER A 1 167 ? -1.739 -36.25 -22.547 1 97.5 167 SER A O 1
ATOM 1293 N N . ALA A 1 168 ? 0.069 -35.969 -21.203 1 98.56 168 ALA A N 1
ATOM 1294 C CA . ALA A 1 168 ? 0.54 -37.312 -21.5 1 98.56 168 ALA A CA 1
ATOM 1295 C C . ALA A 1 168 ? 1.171 -37.969 -20.266 1 98.56 168 ALA A C 1
ATOM 1297 O O . ALA A 1 168 ? 1.804 -37.281 -19.453 1 98.56 168 ALA A O 1
ATOM 1298 N N . SER A 1 169 ? 0.921 -39.219 -20.125 1 98.75 169 SER A N 1
ATOM 1299 C CA . SER A 1 169 ? 1.816 -40.094 -19.359 1 98.75 169 SER A CA 1
ATOM 1300 C C . SER A 1 169 ? 3.023 -40.5 -20.188 1 98.75 169 SER A C 1
ATOM 1302 O O . SER A 1 169 ? 2.941 -40.594 -21.422 1 98.75 169 SER A O 1
ATOM 1304 N N . ILE A 1 170 ? 4.141 -40.781 -19.531 1 98.94 170 ILE A N 1
ATOM 1305 C CA . ILE A 1 170 ? 5.336 -41.031 -20.312 1 98.94 170 ILE A CA 1
ATOM 1306 C C . ILE A 1 170 ? 5.996 -42.344 -19.844 1 98.94 170 ILE A C 1
ATOM 1308 O O . ILE A 1 170 ? 6.406 -42.438 -18.672 1 98.94 170 ILE A O 1
ATOM 1312 N N . GLU A 1 171 ? 6.07 -43.281 -20.719 1 98.81 171 GLU A N 1
ATOM 1313 C CA . GLU A 1 171 ? 6.84 -44.5 -20.531 1 98.81 171 GLU A CA 1
ATOM 1314 C C . GLU A 1 171 ? 8.297 -44.312 -20.938 1 98.81 171 GLU A C 1
ATOM 1316 O O . GLU A 1 171 ? 8.594 -44 -22.094 1 98.81 171 GLU A O 1
ATOM 1321 N N . VAL A 1 172 ? 9.164 -44.469 -20 1 98.62 172 VAL A N 1
ATOM 1322 C CA . VAL A 1 172 ? 10.594 -44.281 -20.25 1 98.62 172 VAL A CA 1
ATOM 1323 C C . VAL A 1 172 ? 11.312 -45.625 -20.141 1 98.62 172 VAL A C 1
ATOM 1325 O O . VAL A 1 172 ? 11.266 -46.25 -19.094 1 98.62 172 VAL A O 1
ATOM 1328 N N . ARG A 1 173 ? 11.938 -46 -21.172 1 97.62 173 ARG A N 1
ATOM 1329 C CA . ARG A 1 173 ? 12.719 -47.25 -21.172 1 97.62 173 ARG A CA 1
ATOM 1330 C C . ARG A 1 173 ? 14.219 -46.938 -21.156 1 97.62 173 ARG A C 1
ATOM 1332 O O . ARG A 1 173 ? 14.711 -46.188 -22 1 97.62 173 ARG A O 1
ATOM 1339 N N . VAL A 1 174 ? 14.883 -47.5 -20.219 1 96.69 174 VAL A N 1
ATOM 1340 C CA . VAL A 1 174 ? 16.312 -47.25 -20.031 1 96.69 174 VAL A CA 1
ATOM 1341 C C . VAL A 1 174 ? 17.078 -48.531 -20.344 1 96.69 174 VAL A C 1
ATOM 1343 O O . VAL A 1 174 ? 16.891 -49.562 -19.672 1 96.69 174 VAL A O 1
ATOM 1346 N N . ASP A 1 175 ? 17.938 -48.469 -21.328 1 93.56 175 ASP A N 1
ATOM 1347 C CA . ASP A 1 175 ? 18.781 -49.562 -21.703 1 93.56 175 ASP A CA 1
ATOM 1348 C C . ASP A 1 175 ? 20.234 -49.344 -21.266 1 93.56 175 ASP A C 1
ATOM 1350 O O . ASP A 1 175 ? 20.953 -48.562 -21.906 1 93.56 175 ASP A O 1
ATOM 1354 N N . GLU A 1 176 ? 20.672 -50.094 -20.297 1 85.12 176 GLU A N 1
ATOM 1355 C CA . GLU A 1 176 ? 22.016 -49.906 -19.75 1 85.12 176 GLU A CA 1
ATOM 1356 C C . GLU A 1 176 ? 22.984 -50.906 -20.375 1 85.12 176 GLU A C 1
ATOM 1358 O O . GLU A 1 176 ? 24.125 -51.031 -19.922 1 85.12 176 GLU A O 1
ATOM 1363 N N . GLY A 1 177 ? 22.656 -51.562 -21.438 1 79.56 177 GLY A N 1
ATOM 1364 C CA . GLY A 1 177 ? 23.531 -52.5 -22.125 1 79.56 177 GLY A CA 1
ATOM 1365 C C . GLY A 1 177 ? 23.625 -53.844 -21.453 1 79.56 177 GLY A C 1
ATOM 1366 O O . GLY A 1 177 ? 24.094 -54.812 -22.047 1 79.56 177 GLY A O 1
ATOM 1367 N N . ALA A 1 178 ? 23.406 -53.906 -20.266 1 73.88 178 ALA A N 1
ATOM 1368 C CA . ALA A 1 178 ? 23.484 -55.188 -19.547 1 73.88 178 ALA A CA 1
ATOM 1369 C C . ALA A 1 178 ? 22.109 -55.688 -19.141 1 73.88 178 ALA A C 1
ATOM 1371 O O . ALA A 1 178 ? 21.438 -55.031 -18.328 1 73.88 178 ALA A O 1
ATOM 1372 N N . GLY A 1 179 ? 21.656 -56.719 -19.797 1 80.75 179 GLY A N 1
ATOM 1373 C CA . GLY A 1 179 ? 20.391 -57.312 -19.375 1 80.75 179 GLY A CA 1
ATOM 1374 C C . GLY A 1 179 ? 19.188 -56.688 -20.062 1 80.75 179 GLY A C 1
ATOM 1375 O O . GLY A 1 179 ? 19.312 -56.062 -21.125 1 80.75 179 GLY A O 1
ATOM 1376 N N . GLU A 1 180 ? 18 -56.844 -19.438 1 89.06 180 GLU A N 1
ATOM 1377 C CA . GLU A 1 180 ? 16.766 -56.312 -20 1 89.06 180 GLU A CA 1
ATOM 1378 C C . GLU A 1 180 ? 16.578 -54.844 -19.656 1 89.06 180 GLU A C 1
ATOM 1380 O O . GLU A 1 180 ? 16.922 -54.406 -18.547 1 89.06 180 GLU A O 1
ATOM 1385 N N . PRO A 1 181 ? 16.109 -54.125 -20.516 1 93.88 181 PRO A N 1
ATOM 1386 C CA . PRO A 1 181 ? 15.875 -52.688 -20.234 1 93.88 181 PRO A CA 1
ATOM 1387 C C . PRO A 1 181 ? 14.883 -52.469 -19.094 1 93.88 181 PRO A C 1
ATOM 1389 O O . PRO A 1 181 ? 14.008 -53.312 -18.875 1 93.88 181 PRO A O 1
ATOM 1392 N N . MET A 1 182 ? 15.078 -51.406 -18.359 1 96.06 182 MET A N 1
ATOM 1393 C CA . MET A 1 182 ? 14.195 -51 -17.281 1 96.06 182 MET A CA 1
ATOM 1394 C C . MET A 1 182 ? 13.156 -50 -17.766 1 96.06 182 MET A C 1
ATOM 1396 O O . MET A 1 182 ? 13.469 -49.094 -18.531 1 96.06 182 MET A O 1
ATOM 1400 N N . THR A 1 183 ? 11.906 -50.219 -17.328 1 97.5 183 THR A N 1
ATOM 1401 C CA . THR A 1 183 ? 10.812 -49.375 -17.781 1 97.5 183 THR A CA 1
ATOM 1402 C C . THR A 1 183 ? 10.242 -48.562 -16.609 1 97.5 183 THR A C 1
ATOM 1404 O O . THR A 1 183 ? 9.844 -49.156 -15.586 1 97.5 183 THR A O 1
ATOM 1407 N N . LEU A 1 184 ? 10.266 -47.281 -16.734 1 98.44 184 LEU A N 1
ATOM 1408 C CA . LEU A 1 184 ? 9.594 -46.375 -15.82 1 98.44 184 LEU A CA 1
ATOM 1409 C C . LEU A 1 184 ? 8.352 -45.75 -16.469 1 98.44 184 LEU A C 1
ATOM 1411 O O . LEU A 1 184 ? 8.367 -45.406 -17.656 1 98.44 184 LEU A O 1
ATOM 1415 N N . LEU A 1 185 ? 7.293 -45.625 -15.703 1 98.81 185 LEU A N 1
ATOM 1416 C CA . LEU A 1 185 ? 6.102 -44.938 -16.188 1 98.81 185 LEU A CA 1
ATOM 1417 C C . LEU A 1 185 ? 5.734 -43.781 -15.289 1 98.81 185 LEU A C 1
ATOM 1419 O O . LEU A 1 185 ? 5.492 -43.969 -14.094 1 98.81 185 LEU A O 1
ATOM 1423 N N . PHE A 1 186 ? 5.773 -42.594 -15.883 1 98.88 186 PHE A N 1
ATOM 1424 C CA . PHE A 1 186 ? 5.289 -41.406 -15.227 1 98.88 186 PHE A CA 1
ATOM 1425 C C . PHE A 1 186 ? 3.836 -41.125 -15.594 1 98.88 186 PHE A C 1
ATOM 1427 O O . PHE A 1 186 ? 3.506 -41 -16.781 1 98.88 186 PHE A O 1
ATOM 1434 N N . SER A 1 187 ? 3.051 -41 -14.633 1 98.56 187 SER A N 1
ATOM 1435 C CA . SER A 1 187 ? 1.632 -40.812 -14.914 1 98.56 187 SER A CA 1
ATOM 1436 C C . SER A 1 187 ? 1.374 -39.438 -15.523 1 98.56 187 SER A C 1
ATOM 1438 O O . SER A 1 187 ? 0.394 -39.25 -16.25 1 98.56 187 SER A O 1
ATOM 1440 N N . GLY A 1 188 ? 2.328 -38.438 -15.227 1 98.19 188 GLY A N 1
ATOM 1441 C CA . GLY A 1 188 ? 1.86 -37.062 -15.383 1 98.19 188 GLY A CA 1
ATOM 1442 C C . GLY A 1 188 ? 0.66 -36.719 -14.508 1 98.19 188 GLY A C 1
ATOM 1443 O O . GLY A 1 188 ? 0.469 -37.344 -13.453 1 98.19 188 GLY A O 1
ATOM 1444 N N . ASP A 1 189 ? -0.021 -35.656 -14.883 1 98.06 189 ASP A N 1
ATOM 1445 C CA . ASP A 1 189 ? -1.316 -35.438 -14.25 1 98.06 189 ASP A CA 1
ATOM 1446 C C . ASP A 1 189 ? -2.422 -36.188 -14.977 1 98.06 189 ASP A C 1
ATOM 1448 O O . ASP A 1 189 ? -2.48 -36.188 -16.203 1 98.06 189 ASP A O 1
ATOM 1452 N N . LEU A 1 190 ? -3.186 -36.906 -14.219 1 97.44 190 LEU A N 1
ATOM 1453 C CA . LEU A 1 190 ? -4.207 -37.75 -14.812 1 97.44 190 LEU A CA 1
ATOM 1454 C C . LEU A 1 190 ? -5.578 -37.094 -14.742 1 97.44 190 LEU A C 1
ATOM 1456 O O . LEU A 1 190 ? -5.926 -36.469 -13.719 1 97.44 190 LEU A O 1
ATOM 1460 N N . GLY A 1 191 ? -6.293 -37.219 -15.844 1 94.06 191 GLY A N 1
ATOM 1461 C CA . GLY A 1 191 ? -7.668 -36.75 -15.844 1 94.06 191 GLY A CA 1
ATOM 1462 C C . GLY A 1 191 ? -8.625 -37.688 -15.148 1 94.06 191 GLY A C 1
ATOM 1463 O O . GLY A 1 191 ? -8.289 -38.844 -14.891 1 94.06 191 GLY A O 1
ATOM 1464 N N . PRO A 1 192 ? -9.773 -37.219 -14.797 1 88.69 192 PRO A N 1
ATOM 1465 C CA . PRO A 1 192 ? -10.758 -38.031 -14.062 1 88.69 192 PRO A CA 1
ATOM 1466 C C . PRO A 1 192 ? -11.445 -39.062 -14.938 1 88.69 192 PRO A C 1
ATOM 1468 O O . PRO A 1 192 ? -12.094 -39.969 -14.422 1 88.69 192 PRO A O 1
ATOM 1471 N N . GLY A 1 193 ? -11.312 -39 -16.234 1 84.44 193 GLY A N 1
ATOM 1472 C CA . GLY A 1 193 ? -12.031 -39.875 -17.125 1 84.44 193 GLY A CA 1
ATOM 1473 C C . GLY A 1 193 ? -13.461 -39.438 -17.375 1 84.44 193 GLY A C 1
ATOM 1474 O O . GLY A 1 193 ? -14.031 -38.688 -16.594 1 84.44 193 GLY A O 1
ATOM 1475 N N . GLY A 1 194 ? -14.008 -39.875 -18.531 1 76.31 194 GLY A N 1
ATOM 1476 C CA . GLY A 1 194 ? -15.406 -39.625 -18.844 1 76.31 194 GLY A CA 1
ATOM 1477 C C . GLY A 1 194 ? -15.68 -38.188 -19.266 1 76.31 194 GLY A C 1
ATOM 1478 O O . GLY A 1 194 ? -16.828 -37.75 -19.281 1 76.31 194 GLY A O 1
ATOM 1479 N N . ARG A 1 195 ? -14.648 -37.5 -19.578 1 77.56 195 ARG A N 1
ATOM 1480 C CA . ARG A 1 195 ? -14.828 -36.125 -19.984 1 77.56 195 ARG A CA 1
ATOM 1481 C C . ARG A 1 195 ? -15.078 -36 -21.484 1 77.56 195 ARG A C 1
ATOM 1483 O O . ARG A 1 195 ? -14.586 -36.812 -22.266 1 77.56 195 ARG A O 1
ATOM 1490 N N . ASP A 1 196 ? -15.828 -35 -21.875 1 76.31 196 ASP A N 1
ATOM 1491 C CA . ASP A 1 196 ? -16.109 -34.719 -23.281 1 76.31 196 ASP A CA 1
ATOM 1492 C C . ASP A 1 196 ? -14.898 -34.094 -23.969 1 76.31 196 ASP A C 1
ATOM 1494 O O . ASP A 1 196 ? -14.703 -34.25 -25.172 1 76.31 196 ASP A O 1
ATOM 1498 N N . PHE A 1 197 ? -14.094 -33.562 -23.203 1 79 197 PHE A N 1
ATOM 1499 C CA . PHE A 1 197 ? -13.102 -32.656 -23.781 1 79 197 PHE A CA 1
ATOM 1500 C C . PHE A 1 197 ? -11.82 -33.406 -24.109 1 79 197 PHE A C 1
ATOM 1502 O O . PHE A 1 197 ? -11.086 -33.031 -25.031 1 79 197 PHE A O 1
ATOM 1509 N N . VAL A 1 198 ? -11.555 -34.438 -23.281 1 82.81 198 VAL A N 1
ATOM 1510 C CA . VAL A 1 198 ? -10.312 -35.156 -23.453 1 82.81 198 VAL A CA 1
ATOM 1511 C C . VAL A 1 198 ? -10.578 -36.656 -23.266 1 82.81 198 VAL A C 1
ATOM 1513 O O . VAL A 1 198 ? -11.43 -37.062 -22.469 1 82.81 198 VAL A O 1
ATOM 1516 N N . ALA A 1 199 ? -9.859 -37.438 -24.031 1 87.62 199 ALA A N 1
ATOM 1517 C CA . ALA A 1 199 ? -9.984 -38.875 -23.922 1 87.62 199 ALA A CA 1
ATOM 1518 C C . ALA A 1 199 ? -9.477 -39.375 -22.578 1 87.62 199 ALA A C 1
ATOM 1520 O O . ALA A 1 199 ? -8.727 -38.688 -21.891 1 87.62 199 ALA A O 1
ATOM 1521 N N . ASP A 1 200 ? -9.922 -40.531 -22.188 1 91.56 200 ASP A N 1
ATOM 1522 C CA . ASP A 1 200 ? -9.547 -41.125 -20.906 1 91.56 200 ASP A CA 1
ATOM 1523 C C . ASP A 1 200 ? -8.062 -41.5 -20.875 1 91.56 200 ASP A C 1
ATOM 1525 O O . ASP A 1 200 ? -7.457 -41.75 -21.922 1 91.56 200 ASP A O 1
ATOM 1529 N N . PRO A 1 201 ? -7.5 -41.5 -19.672 1 95.75 201 PRO A N 1
ATOM 1530 C CA . PRO A 1 201 ? -6.082 -41.844 -19.547 1 95.75 201 PRO A CA 1
ATOM 1531 C C . PRO A 1 201 ? -5.773 -43.281 -20 1 95.75 201 PRO A C 1
ATOM 1533 O O . PRO A 1 201 ? -6.574 -44.188 -19.781 1 95.75 201 PRO A O 1
ATOM 1536 N N . GLU A 1 202 ? -4.672 -43.375 -20.656 1 95.25 202 GLU A N 1
ATOM 1537 C CA . GLU A 1 202 ? -4.141 -44.656 -21.141 1 95.25 202 GLU A CA 1
ATOM 1538 C C . GLU A 1 202 ? -2.736 -44.906 -20.594 1 95.25 202 GLU A C 1
ATOM 1540 O O . GLU A 1 202 ? -2.195 -44.094 -19.859 1 95.25 202 GLU A O 1
ATOM 1545 N N . GLY A 1 203 ? -2.184 -46.094 -20.844 1 95.69 203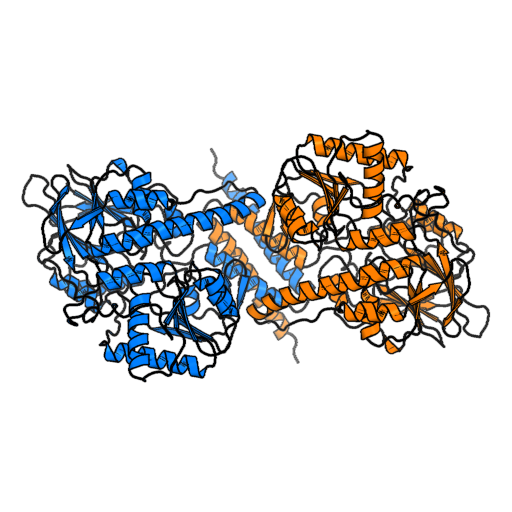 GLY A N 1
ATOM 1546 C CA . GLY A 1 203 ? -0.821 -46.438 -20.469 1 95.69 203 GLY A CA 1
ATOM 1547 C C . GLY A 1 203 ? -0.483 -47.906 -20.703 1 95.69 203 GLY A C 1
ATOM 1548 O O . GLY A 1 203 ? -1.374 -48.719 -20.938 1 95.69 203 GLY A O 1
ATOM 1549 N N . PRO A 1 204 ? 0.763 -48.125 -20.656 1 97 204 PRO A N 1
ATOM 1550 C CA . PRO A 1 204 ? 1.193 -49.531 -20.781 1 97 204 PRO A CA 1
ATOM 1551 C C . PRO A 1 204 ? 0.992 -50.312 -19.5 1 97 204 PRO A C 1
ATOM 1553 O O . PRO A 1 204 ? 0.627 -49.75 -18.469 1 97 204 PRO A O 1
ATOM 1556 N N . SER A 1 205 ? 1.081 -51.625 -19.625 1 96.56 205 SER A N 1
ATOM 1557 C CA . SER A 1 205 ? 1.067 -52.469 -18.453 1 96.56 205 SER A CA 1
ATOM 1558 C C . SER A 1 205 ? 2.406 -53.188 -18.281 1 96.56 205 SER A C 1
ATOM 1560 O O . SER A 1 205 ? 3.184 -53.312 -19.234 1 96.56 205 SER A O 1
ATOM 1562 N N . GLY A 1 206 ? 2.641 -53.625 -17.047 1 95.62 206 GLY A N 1
ATOM 1563 C CA . GLY A 1 206 ? 3.84 -54.406 -16.781 1 95.62 206 GLY A CA 1
ATOM 1564 C C . GLY A 1 206 ? 5.098 -53.562 -16.734 1 95.62 206 GLY A C 1
ATOM 1565 O O . GLY A 1 206 ? 6.094 -53.875 -17.375 1 95.62 206 GLY A O 1
ATOM 1566 N N . VAL A 1 207 ? 5.105 -52.469 -15.984 1 96.56 207 VAL A N 1
ATOM 1567 C CA . VAL A 1 207 ? 6.258 -51.562 -15.906 1 96.56 207 VAL A CA 1
ATOM 1568 C C . VAL A 1 207 ? 7.102 -51.906 -14.688 1 96.56 207 VAL A C 1
ATOM 1570 O O . VAL A 1 207 ? 6.637 -52.625 -13.781 1 96.56 207 VAL A O 1
ATOM 1573 N N . ASP A 1 208 ? 8.375 -51.531 -14.664 1 97.38 208 ASP A N 1
ATOM 1574 C CA . ASP A 1 208 ? 9.258 -51.812 -13.539 1 97.38 208 ASP A CA 1
ATOM 1575 C C . ASP A 1 208 ? 9.039 -50.812 -12.398 1 97.38 208 ASP A C 1
ATOM 1577 O O . ASP A 1 208 ? 8.906 -51.219 -11.242 1 97.38 208 ASP A O 1
ATOM 1581 N N . HIS A 1 209 ? 9.023 -49.562 -12.664 1 98.25 209 HIS A N 1
ATOM 1582 C CA . HIS A 1 209 ? 8.758 -48.531 -11.68 1 98.25 209 HIS A CA 1
ATOM 1583 C C . HIS A 1 209 ? 7.637 -47.594 -12.148 1 98.25 209 HIS A C 1
ATOM 1585 O O . HIS A 1 209 ? 7.535 -47.312 -13.344 1 98.25 209 HIS A O 1
ATOM 1591 N N . LEU A 1 210 ? 6.82 -47.219 -11.188 1 98.5 210 LEU A N 1
ATOM 1592 C CA . LEU A 1 210 ? 5.672 -46.344 -11.453 1 98.5 210 LEU A CA 1
ATOM 1593 C C . LEU A 1 210 ? 5.742 -45.062 -10.633 1 98.5 210 LEU A C 1
ATOM 1595 O O . LEU A 1 210 ? 6.023 -45.125 -9.438 1 98.5 210 LEU A O 1
ATOM 1599 N N . ILE A 1 211 ? 5.668 -43.906 -11.25 1 98.69 211 ILE A N 1
ATOM 1600 C CA . ILE A 1 211 ? 5.539 -42.625 -10.586 1 98.69 211 ILE A CA 1
ATOM 1601 C C . ILE A 1 211 ? 4.133 -42.062 -10.789 1 98.69 211 ILE A C 1
ATOM 1603 O O . ILE A 1 211 ? 3.736 -41.75 -11.914 1 98.69 211 ILE A O 1
ATOM 1607 N N . VAL A 1 212 ? 3.406 -41.844 -9.734 1 98.56 212 VAL A N 1
ATOM 1608 C CA . VAL A 1 212 ? 1.985 -41.531 -9.836 1 98.56 212 VAL A CA 1
ATOM 1609 C C . VAL A 1 212 ? 1.701 -40.219 -9.133 1 98.56 212 VAL A C 1
ATOM 1611 O O . VAL A 1 212 ? 2.15 -40 -8 1 98.56 212 VAL A O 1
ATOM 1614 N N . GLU A 1 213 ? 0.988 -39.344 -9.836 1 98.25 213 GLU A N 1
ATOM 1615 C CA . GLU A 1 213 ? 0.544 -38.125 -9.156 1 98.25 213 GLU A CA 1
ATOM 1616 C C . GLU A 1 213 ? -0.441 -38.438 -8.039 1 98.25 213 GLU A C 1
ATOM 1618 O O . GLU A 1 213 ? -1.077 -39.5 -8.047 1 98.25 213 GLU A O 1
ATOM 1623 N N . SER A 1 214 ? -0.566 -37.469 -7.07 1 97.81 214 SER A N 1
ATOM 1624 C CA . SER A 1 214 ? -1.39 -37.75 -5.902 1 97.81 214 SER A CA 1
ATOM 1625 C C . SER A 1 214 ? -2.199 -36.531 -5.477 1 97.81 214 SER A C 1
ATOM 1627 O O . SER A 1 214 ? -2.498 -36.344 -4.293 1 97.81 214 SER A O 1
ATOM 1629 N N . THR A 1 215 ? -2.535 -35.594 -6.449 1 95.5 215 THR A N 1
ATOM 1630 C CA . THR A 1 215 ? -3.197 -34.344 -6.129 1 95.5 215 THR A CA 1
ATOM 1631 C C . THR A 1 215 ? -4.438 -34.594 -5.277 1 95.5 215 THR A C 1
ATOM 1633 O O . THR A 1 215 ? -4.594 -34 -4.211 1 95.5 215 THR A O 1
ATOM 1636 N N . TYR A 1 216 ? -5.309 -35.531 -5.715 1 95.25 216 TYR A N 1
ATOM 1637 C CA . TYR A 1 216 ? -6.504 -35.875 -4.961 1 95.25 216 TYR A CA 1
ATOM 1638 C C . TYR A 1 216 ? -6.41 -37.312 -4.426 1 95.25 216 TYR A C 1
ATOM 1640 O O . TYR A 1 216 ? -7.402 -38.031 -4.43 1 95.25 216 TYR A O 1
ATOM 1648 N N . GLY A 1 217 ? -5.262 -37.625 -3.918 1 96.69 217 GLY A N 1
ATOM 1649 C CA . GLY A 1 217 ? -4.973 -39 -3.549 1 96.69 217 GLY A CA 1
ATOM 1650 C C . GLY A 1 217 ? -5.758 -39.469 -2.338 1 96.69 217 GLY A C 1
ATOM 1651 O O . GLY A 1 217 ? -5.832 -40.656 -2.066 1 96.69 217 GLY A O 1
ATOM 1652 N N . ALA A 1 218 ? -6.355 -38.531 -1.622 1 95.12 218 ALA A N 1
ATOM 1653 C CA . ALA A 1 218 ? -7.086 -38.906 -0.415 1 95.12 218 ALA A CA 1
ATOM 1654 C C . ALA A 1 218 ? -8.586 -38.656 -0.582 1 95.12 218 ALA A C 1
ATOM 1656 O O . ALA A 1 218 ? -9.359 -38.875 0.352 1 95.12 218 ALA A O 1
ATOM 1657 N N . ARG A 1 219 ? -8.984 -38.25 -1.703 1 92.31 219 ARG A N 1
ATOM 1658 C CA . ARG A 1 219 ? -10.367 -37.812 -1.845 1 92.31 219 ARG A CA 1
ATOM 1659 C C . ARG A 1 219 ? -11.055 -38.531 -3.002 1 92.31 219 ARG A C 1
ATOM 1661 O O . ARG A 1 219 ? -10.477 -38.688 -4.078 1 92.31 219 ARG A O 1
ATOM 1668 N N . ALA A 1 220 ? -12.18 -38.969 -2.674 1 90.12 220 ALA A N 1
ATOM 1669 C CA . ALA A 1 220 ? -13.094 -39.375 -3.738 1 90.12 220 ALA A CA 1
ATOM 1670 C C . ALA A 1 220 ? -13.961 -38.188 -4.184 1 90.12 220 ALA A C 1
ATOM 1672 O O . ALA A 1 220 ? -14.414 -37.406 -3.357 1 90.12 220 ALA A O 1
ATOM 1673 N N . ARG A 1 221 ? -13.992 -38 -5.41 1 84.69 221 ARG A N 1
ATOM 1674 C CA . ARG A 1 221 ? -14.75 -36.875 -5.938 1 84.69 221 ARG A CA 1
ATOM 1675 C C . ARG A 1 221 ? -15.812 -37.344 -6.934 1 84.69 221 ARG A C 1
ATOM 1677 O O . ARG A 1 221 ? -15.609 -38.312 -7.641 1 84.69 221 ARG A O 1
ATOM 1684 N N . PRO A 1 222 ? -16.922 -36.656 -6.887 1 77.81 222 PRO A N 1
ATOM 1685 C CA . PRO A 1 222 ? -17.875 -36.969 -7.938 1 77.81 222 PRO A CA 1
ATOM 1686 C C . PRO A 1 222 ? -17.375 -36.656 -9.336 1 77.81 222 PRO A C 1
ATOM 1688 O O . PRO A 1 222 ? -16.641 -35.656 -9.508 1 77.81 222 PRO A O 1
ATOM 1691 N N . THR A 1 223 ? -17.516 -37.562 -10.219 1 78.94 223 THR A N 1
ATOM 1692 C CA . THR A 1 223 ? -17.25 -37.281 -11.625 1 78.94 223 THR A CA 1
ATOM 1693 C C . THR A 1 223 ? -18.547 -37.281 -12.43 1 78.94 223 THR A C 1
ATOM 1695 O O . THR A 1 223 ? -18.875 -38.25 -13.117 1 78.94 223 THR A O 1
ATOM 1698 N N . PRO A 1 224 ? -19.109 -36.125 -12.383 1 79.75 224 PRO A N 1
ATOM 1699 C CA . PRO A 1 224 ? -20.391 -36.094 -13.07 1 79.75 224 PRO A CA 1
ATOM 1700 C C . PRO A 1 224 ? -20.266 -36.094 -14.586 1 79.75 224 PRO A C 1
ATOM 1702 O O . PRO A 1 224 ? -19.203 -35.75 -15.117 1 79.75 224 PRO A O 1
ATOM 1705 N N . ASP A 1 225 ? -21.312 -36.594 -15.164 1 84.38 225 ASP A N 1
ATOM 1706 C CA . ASP A 1 225 ? -21.359 -36.469 -16.625 1 84.38 225 ASP A CA 1
ATOM 1707 C C . ASP A 1 225 ? -21.5 -35 -17.031 1 84.38 225 ASP A C 1
ATOM 1709 O O . ASP A 1 225 ? -21.781 -34.125 -16.188 1 84.38 225 ASP A O 1
ATOM 1713 N N . PRO A 1 226 ? -21.281 -34.75 -18.281 1 85.69 226 PRO A N 1
ATOM 1714 C CA . PRO A 1 226 ? -21.297 -33.375 -18.75 1 85.69 226 PRO A CA 1
ATOM 1715 C C . PRO A 1 226 ? -22.625 -32.656 -18.453 1 85.69 226 PRO A C 1
ATOM 1717 O O . PRO A 1 226 ? -22.625 -31.469 -18.078 1 85.69 226 PRO A O 1
ATOM 1720 N N . ALA A 1 227 ? -23.688 -33.344 -18.562 1 88.88 227 ALA A N 1
ATOM 1721 C CA . ALA A 1 227 ? -24.984 -32.719 -18.312 1 88.88 227 ALA A CA 1
ATOM 1722 C C . ALA A 1 227 ? -25.141 -32.344 -16.844 1 88.88 227 ALA A C 1
ATOM 1724 O O . ALA A 1 227 ? -25.609 -31.234 -16.547 1 88.88 227 ALA A O 1
ATOM 1725 N N . THR A 1 228 ? -24.719 -33.188 -16 1 91.31 228 THR A N 1
ATOM 1726 C CA . THR A 1 228 ? -24.781 -32.906 -14.57 1 91.31 228 THR A CA 1
ATOM 1727 C C . THR A 1 228 ? -23.844 -31.766 -14.195 1 91.31 228 THR A C 1
ATOM 1729 O O . THR A 1 228 ? -24.188 -30.906 -13.383 1 91.31 228 THR A O 1
ATOM 1732 N N . ARG A 1 229 ? -22.688 -31.781 -14.734 1 91.31 229 ARG A N 1
ATOM 1733 C CA . ARG A 1 229 ? -21.719 -30.703 -14.508 1 91.31 229 ARG A CA 1
ATOM 1734 C C . ARG A 1 229 ? -22.312 -29.359 -14.883 1 91.31 229 ARG A C 1
ATOM 1736 O O . ARG A 1 229 ? -22.25 -28.406 -14.102 1 91.31 229 ARG A O 1
ATOM 1743 N N . ARG A 1 230 ? -22.938 -29.297 -16.031 1 93.75 230 ARG A N 1
ATOM 1744 C CA . ARG A 1 230 ? -23.547 -28.062 -16.5 1 93.75 230 ARG A CA 1
ATOM 1745 C C . ARG A 1 230 ? -24.703 -27.641 -15.609 1 93.75 230 ARG A C 1
ATOM 1747 O O . ARG A 1 230 ? -24.891 -26.438 -15.359 1 93.75 230 ARG A O 1
ATOM 1754 N N . ARG A 1 231 ? -25.422 -28.609 -15.141 1 94.62 231 ARG A N 1
ATOM 1755 C CA . ARG A 1 231 ? -26.516 -28.297 -14.234 1 94.62 231 ARG A CA 1
ATOM 1756 C C . ARG A 1 231 ? -26 -27.672 -12.938 1 94.62 231 ARG A C 1
ATOM 1758 O O . ARG A 1 231 ? -26.594 -26.719 -12.43 1 94.62 231 ARG A O 1
ATOM 1765 N N . MET A 1 232 ? -25 -28.25 -12.461 1 94.69 232 MET A N 1
ATOM 1766 C CA . MET A 1 232 ? -24.406 -27.719 -11.234 1 94.69 232 MET A CA 1
ATOM 1767 C C . MET A 1 232 ? -23.891 -26.297 -11.445 1 94.69 232 MET A C 1
ATOM 1769 O O . MET A 1 232 ? -24.062 -25.438 -10.578 1 94.69 232 MET A O 1
ATOM 1773 N N . LEU A 1 233 ? -23.281 -26.078 -12.57 1 96.25 233 LEU A N 1
ATOM 1774 C CA . LEU A 1 233 ? -22.828 -24.734 -12.898 1 96.25 233 LEU A CA 1
ATOM 1775 C C . LEU A 1 233 ? -24 -23.766 -13.016 1 96.25 233 LEU A C 1
ATOM 1777 O O . LEU A 1 233 ? -23.938 -22.656 -12.5 1 96.25 233 LEU A O 1
ATOM 1781 N N . ALA A 1 234 ? -25.047 -24.234 -13.641 1 96.94 234 ALA A N 1
ATOM 1782 C CA . ALA A 1 234 ? -26.234 -23.406 -13.805 1 96.94 234 ALA A CA 1
ATOM 1783 C C . ALA A 1 234 ? -26.828 -23.016 -12.453 1 96.94 234 ALA A C 1
ATOM 1785 O O . ALA A 1 234 ? -27.297 -21.891 -12.273 1 96.94 234 ALA A O 1
ATOM 1786 N N . GLU A 1 235 ? -26.781 -23.922 -11.594 1 96.25 235 GLU A N 1
ATOM 1787 C CA . GLU A 1 235 ? -27.297 -23.641 -10.25 1 96.25 235 GLU A CA 1
ATOM 1788 C C . GLU A 1 235 ? -26.469 -22.562 -9.562 1 96.25 235 GLU A C 1
ATOM 1790 O O . GLU A 1 235 ? -27.031 -21.656 -8.938 1 96.25 235 GLU A O 1
ATOM 1795 N N . GLU A 1 236 ? -25.172 -22.672 -9.664 1 96.06 236 GLU A N 1
ATOM 1796 C CA . GLU A 1 236 ? -24.297 -21.656 -9.094 1 96.06 236 GLU A CA 1
ATOM 1797 C C . GLU A 1 236 ? -24.547 -20.297 -9.711 1 96.06 236 GLU A C 1
ATOM 1799 O O . GLU A 1 236 ? -24.531 -19.266 -9.023 1 96.06 236 GLU A O 1
ATOM 1804 N N . LEU A 1 237 ? -24.828 -20.266 -10.977 1 96.69 237 LEU A N 1
ATOM 1805 C CA . LEU A 1 237 ? -25.109 -19.016 -11.68 1 96.69 237 LEU A CA 1
ATOM 1806 C C . LEU A 1 237 ? -26.422 -18.406 -11.211 1 96.69 237 LEU A C 1
ATOM 1808 O O . LEU A 1 237 ? -26.5 -17.203 -11 1 96.69 237 LEU A O 1
ATOM 1812 N N . ARG A 1 238 ? -27.391 -19.219 -11.07 1 95.5 238 ARG A N 1
ATOM 1813 C CA . ARG A 1 238 ? -28.703 -18.719 -10.625 1 95.5 238 ARG A CA 1
ATOM 1814 C C . ARG A 1 238 ? -28.609 -18.141 -9.219 1 95.5 238 ARG A C 1
ATOM 1816 O O . ARG A 1 238 ? -29.172 -17.062 -8.953 1 95.5 238 ARG A O 1
ATOM 1823 N N . GLU A 1 239 ? -27.906 -18.859 -8.422 1 95.5 239 GLU A N 1
ATOM 1824 C CA . GLU A 1 239 ? -27.75 -18.375 -7.051 1 95.5 239 GLU A CA 1
ATOM 1825 C C . GLU A 1 239 ? -26.969 -17.062 -7.012 1 95.5 239 GLU A C 1
ATOM 1827 O O . GLU A 1 239 ? -27.297 -16.172 -6.238 1 95.5 239 GLU A O 1
ATOM 1832 N N . ALA A 1 240 ? -25.953 -17.016 -7.785 1 95.88 240 ALA A N 1
ATOM 1833 C CA . ALA A 1 240 ? -25.172 -15.781 -7.863 1 95.88 240 ALA A CA 1
ATOM 1834 C C . ALA A 1 240 ? -26.016 -14.625 -8.375 1 95.88 240 ALA A C 1
ATOM 1836 O O . ALA A 1 240 ? -25.953 -13.516 -7.836 1 95.88 240 ALA A O 1
ATOM 1837 N N . ARG A 1 241 ? -26.75 -14.859 -9.352 1 95.44 241 ARG A N 1
ATOM 1838 C CA . ARG A 1 241 ? -27.641 -13.836 -9.898 1 95.44 241 ARG A CA 1
ATOM 1839 C C . ARG A 1 241 ? -28.656 -13.367 -8.859 1 95.44 241 ARG A C 1
ATOM 1841 O O . ARG A 1 241 ? -28.938 -12.172 -8.75 1 95.44 241 ARG A O 1
ATOM 1848 N N . ALA A 1 242 ? -29.172 -14.297 -8.172 1 95.12 242 ALA A N 1
ATOM 1849 C CA . ALA A 1 242 ? -30.172 -13.984 -7.141 1 95.12 242 ALA A CA 1
ATOM 1850 C C . ALA A 1 242 ? -29.578 -13.062 -6.078 1 95.12 242 ALA A C 1
ATOM 1852 O O . ALA A 1 242 ? -30.297 -12.242 -5.488 1 95.12 242 ALA A O 1
ATOM 1853 N N . ALA A 1 243 ? -28.312 -13.195 -5.848 1 93.62 243 ALA A N 1
ATOM 1854 C CA . ALA A 1 243 ? -27.641 -12.344 -4.871 1 93.62 243 ALA A CA 1
ATOM 1855 C C . ALA A 1 243 ? -27.562 -10.898 -5.359 1 93.62 243 ALA A C 1
ATOM 1857 O O . ALA A 1 243 ? -27.359 -9.977 -4.566 1 93.62 243 ALA A O 1
ATOM 1858 N N . GLY A 1 244 ? -27.609 -10.688 -6.688 1 91.69 244 GLY A N 1
ATOM 1859 C CA . GLY A 1 244 ? -27.844 -9.359 -7.215 1 91.69 244 GLY A CA 1
ATOM 1860 C C . GLY A 1 244 ? -26.578 -8.688 -7.73 1 91.69 244 GLY A C 1
ATOM 1861 O O . GLY A 1 244 ? -26.625 -7.551 -8.195 1 91.69 244 GLY A O 1
ATOM 1862 N N . GLY A 1 245 ? -25.391 -9.367 -7.543 1 93.69 245 GLY A N 1
ATOM 1863 C CA . GLY A 1 245 ? -24.141 -8.781 -7.988 1 93.69 245 GLY A CA 1
ATOM 1864 C C . GLY A 1 245 ? -23.406 -9.641 -9 1 93.69 245 GLY A C 1
ATOM 1865 O O . GLY A 1 245 ? -23.984 -10.57 -9.57 1 93.69 245 GLY A O 1
ATOM 1866 N N . PRO A 1 246 ? -22.188 -9.273 -9.273 1 96.69 246 PRO A N 1
ATOM 1867 C CA . PRO A 1 246 ? -21.391 -10.016 -10.266 1 96.69 246 PRO A CA 1
ATOM 1868 C C . PRO A 1 246 ? -20.906 -11.359 -9.742 1 96.69 246 PRO A C 1
ATOM 1870 O O . PRO A 1 246 ? -20.828 -11.57 -8.531 1 96.69 246 PRO A O 1
ATOM 1873 N N . LEU A 1 247 ? -20.625 -12.234 -10.68 1 97.81 247 LEU A N 1
ATOM 1874 C CA . LEU A 1 247 ? -19.969 -13.508 -10.414 1 97.81 247 LEU A CA 1
ATOM 1875 C C . LEU A 1 247 ? -18.547 -13.516 -10.945 1 97.81 247 LEU A C 1
ATOM 1877 O O . LEU A 1 247 ? -18.328 -13.32 -12.141 1 97.81 247 LEU A O 1
ATOM 1881 N N . LEU A 1 248 ? -17.625 -13.602 -10 1 98.25 248 LEU A N 1
ATOM 1882 C CA . LEU A 1 248 ? -16.219 -13.758 -10.383 1 98.25 248 LEU A CA 1
ATOM 1883 C C . LEU A 1 248 ? -15.797 -15.219 -10.32 1 98.25 248 LEU A C 1
ATOM 1885 O O . LEU A 1 248 ? -16.031 -15.898 -9.312 1 98.25 248 LEU A O 1
ATOM 1889 N N . ILE A 1 249 ? -15.172 -15.688 -11.398 1 98.31 249 ILE A N 1
ATOM 1890 C CA . ILE A 1 249 ? -14.664 -17.047 -11.453 1 98.31 249 ILE A CA 1
ATOM 1891 C C . ILE A 1 249 ? -13.148 -17.031 -11.68 1 98.31 249 ILE A C 1
ATOM 1893 O O . ILE A 1 249 ? -12.688 -16.984 -12.82 1 98.31 249 ILE A O 1
ATOM 1897 N N . PRO A 1 250 ? -12.406 -17.094 -10.586 1 97.56 250 PRO A N 1
ATOM 1898 C CA . PRO A 1 250 ? -10.977 -17.328 -10.773 1 97.56 250 PRO A CA 1
ATOM 1899 C C . PRO A 1 250 ? -10.672 -18.672 -11.406 1 97.56 250 PRO A C 1
ATOM 1901 O O . PRO A 1 250 ? -11.055 -19.719 -10.867 1 97.56 250 PRO A O 1
ATOM 1904 N N . ALA A 1 251 ? -10.016 -18.641 -12.562 1 96 251 ALA A N 1
ATOM 1905 C CA . ALA A 1 251 ? -9.773 -19.891 -13.281 1 96 251 ALA A CA 1
ATOM 1906 C C . ALA A 1 251 ? -8.367 -19.922 -13.859 1 96 251 ALA A C 1
ATOM 1908 O O . ALA A 1 251 ? -7.801 -18.891 -14.195 1 96 251 ALA A O 1
ATOM 1909 N N . PHE A 1 252 ? -7.848 -21.141 -13.891 1 93.12 252 PHE A N 1
ATOM 1910 C CA . PHE A 1 252 ? -6.594 -21.297 -14.625 1 93.12 252 PHE A CA 1
ATOM 1911 C C . PHE A 1 252 ? -6.773 -20.922 -16.094 1 93.12 252 PHE A C 1
ATOM 1913 O O . PHE A 1 252 ? -7.781 -21.281 -16.703 1 93.12 252 PHE A O 1
ATOM 1920 N N . ALA A 1 253 ? -5.777 -20.25 -16.656 1 94.06 253 ALA A N 1
ATOM 1921 C CA . ALA A 1 253 ? -5.891 -19.688 -18 1 94.06 253 ALA A CA 1
ATOM 1922 C C . ALA A 1 253 ? -5.965 -20.797 -19.047 1 94.06 253 ALA A C 1
ATOM 1924 O O . ALA A 1 253 ? -6.562 -20.609 -20.109 1 94.06 253 ALA A O 1
ATOM 1925 N N . VAL A 1 254 ? -5.309 -21.922 -18.656 1 93 254 VAL A N 1
ATOM 1926 C CA . VAL A 1 254 ? -5.215 -23 -19.641 1 93 254 VAL A CA 1
ATOM 1927 C C . VAL A 1 254 ? -6.133 -24.156 -19.219 1 93 254 VAL A C 1
ATOM 1929 O O . VAL A 1 254 ? -5.926 -24.766 -18.172 1 93 254 VAL A O 1
ATOM 1932 N N . GLU A 1 255 ? -7.086 -24.375 -20.016 1 91.75 255 GLU A N 1
ATOM 1933 C CA . GLU A 1 255 ? -8.047 -25.484 -19.969 1 91.75 255 GLU A CA 1
ATOM 1934 C C . GLU A 1 255 ? -9.273 -25.094 -19.141 1 91.75 255 GLU A C 1
ATOM 1936 O O . GLU A 1 255 ? -10.391 -25.047 -19.672 1 91.75 255 GLU A O 1
ATOM 1941 N N . ARG A 1 256 ? -9.078 -24.75 -17.891 1 92.75 256 ARG A N 1
ATOM 1942 C CA . ARG A 1 256 ? -10.219 -24.484 -17.016 1 92.75 256 ARG A CA 1
ATOM 1943 C C . ARG A 1 256 ? -11.062 -23.344 -17.547 1 92.75 256 ARG A C 1
ATOM 1945 O O . ARG A 1 256 ? -12.297 -23.422 -17.578 1 92.75 256 ARG A O 1
ATOM 1952 N N . SER A 1 257 ? -10.453 -22.266 -17.938 1 95.75 257 SER A N 1
ATOM 1953 C CA . SER A 1 257 ? -11.172 -21.125 -18.5 1 95.75 257 SER A CA 1
ATOM 1954 C C . SER A 1 257 ? -11.984 -21.547 -19.719 1 95.75 257 SER A C 1
ATOM 1956 O O . SER A 1 257 ? -13.156 -21.188 -19.844 1 95.75 257 SER A O 1
ATOM 1958 N N . GLN A 1 258 ? -11.406 -22.344 -20.578 1 94.88 258 GLN A N 1
ATOM 1959 C CA . GLN A 1 258 ? -12.062 -22.75 -21.812 1 94.88 258 GLN A CA 1
ATOM 1960 C C . GLN A 1 258 ? -13.227 -23.703 -21.516 1 94.88 258 GLN A C 1
ATOM 1962 O O . GLN A 1 258 ? -14.297 -23.578 -22.125 1 94.88 258 GLN A O 1
ATOM 1967 N N . GLU A 1 259 ? -13.008 -24.562 -20.562 1 92.31 259 GLU A N 1
ATOM 1968 C CA . GLU A 1 259 ? -14.062 -25.516 -20.203 1 92.31 259 GLU A CA 1
ATOM 1969 C C . GLU A 1 259 ? -15.273 -24.797 -19.609 1 92.31 259 GLU A C 1
ATOM 1971 O O . GLU A 1 259 ? -16.406 -25.062 -19.984 1 92.31 259 GLU A O 1
ATOM 1976 N N . ILE A 1 260 ? -14.992 -23.906 -18.766 1 95.06 260 ILE A N 1
ATOM 1977 C CA . ILE A 1 260 ? -16.062 -23.156 -18.109 1 95.06 260 ILE A CA 1
ATOM 1978 C C . ILE A 1 260 ? -16.797 -22.312 -19.125 1 95.06 260 ILE A C 1
ATOM 1980 O O . ILE A 1 260 ? -18.031 -22.266 -19.141 1 95.06 260 ILE A O 1
ATOM 1984 N N . LEU A 1 261 ? -16.078 -21.688 -20 1 95.44 261 LEU A N 1
ATOM 1985 C CA . LEU A 1 261 ? -16.703 -20.844 -21.016 1 95.44 261 LEU A CA 1
ATOM 1986 C C . LEU A 1 261 ? -17.547 -21.672 -21.969 1 95.44 261 LEU A C 1
ATOM 1988 O O . LEU A 1 261 ? -18.641 -21.25 -22.359 1 95.44 261 LEU A O 1
ATOM 1992 N N . ALA A 1 262 ? -17.016 -22.812 -22.344 1 92.88 262 ALA A N 1
ATOM 1993 C CA . ALA A 1 262 ? -17.766 -23.703 -23.219 1 92.88 262 ALA A CA 1
ATOM 1994 C C . ALA A 1 262 ? -19.094 -24.094 -22.578 1 92.88 262 ALA A C 1
ATOM 1996 O O . ALA A 1 262 ? -20.141 -24.062 -23.219 1 92.88 262 ALA A O 1
ATOM 1997 N N . ASP A 1 263 ? -19.031 -24.438 -21.344 1 93 263 ASP A N 1
ATOM 1998 C CA . ASP A 1 263 ? -20.25 -24.828 -20.625 1 93 263 ASP A CA 1
ATOM 1999 C C . ASP A 1 263 ? -21.203 -23.641 -20.484 1 93 263 ASP A C 1
ATOM 2001 O O . ASP A 1 263 ? -22.422 -23.781 -20.609 1 93 263 ASP A O 1
ATOM 2005 N N . LEU A 1 264 ? -20.641 -22.484 -20.188 1 94.38 264 LEU A N 1
ATOM 2006 C CA . LEU A 1 264 ? -21.469 -21.281 -20.062 1 94.38 264 LEU A CA 1
ATOM 2007 C C . LEU A 1 264 ? -22.203 -20.984 -21.359 1 94.38 264 LEU A C 1
ATOM 2009 O O . LEU A 1 264 ? -23.375 -20.625 -21.344 1 94.38 264 LEU A O 1
ATOM 2013 N N . GLU A 1 265 ? -21.5 -21.156 -22.438 1 91.19 265 GLU A N 1
ATOM 2014 C CA . GLU A 1 265 ? -22.125 -20.922 -23.734 1 91.19 265 GLU A CA 1
ATOM 2015 C C . GLU A 1 265 ? -23.266 -21.891 -23.984 1 91.19 265 GLU A C 1
ATOM 2017 O O . GLU A 1 265 ? -24.328 -21.484 -24.469 1 91.19 265 GLU A O 1
ATOM 2022 N N . ILE A 1 266 ? -23.031 -23.078 -23.641 1 90.06 266 ILE A N 1
ATOM 2023 C CA . ILE A 1 266 ? -24.062 -24.109 -23.812 1 90.06 266 ILE A CA 1
ATOM 2024 C C . ILE A 1 266 ? -25.266 -23.766 -22.953 1 90.06 266 ILE A C 1
ATOM 2026 O O . ILE A 1 266 ? -26.406 -23.875 -23.406 1 90.06 266 ILE A O 1
ATOM 2030 N N . LEU A 1 267 ? -25.031 -23.391 -21.766 1 93.38 267 LEU A N 1
ATOM 2031 C CA . LEU A 1 267 ? -26.109 -23.078 -20.812 1 93.38 267 LEU A CA 1
ATOM 2032 C C . LEU A 1 267 ? -26.906 -21.875 -21.281 1 93.38 267 LEU A C 1
ATOM 2034 O O . LEU A 1 267 ? -28.141 -21.859 -21.141 1 93.38 267 LEU A O 1
ATOM 2038 N N . VAL A 1 268 ? -26.219 -20.891 -21.812 1 89.44 268 VAL A N 1
ATOM 2039 C CA . VAL A 1 268 ? -26.891 -19.688 -22.297 1 89.44 268 VAL A CA 1
ATOM 2040 C C . VAL A 1 268 ? -27.719 -20.031 -23.547 1 89.44 268 VAL A C 1
ATOM 2042 O O . VAL A 1 268 ? -28.875 -19.641 -23.656 1 89.44 268 VAL A O 1
ATOM 2045 N N . GLU A 1 269 ? -27.156 -20.734 -24.438 1 87.75 269 GLU A N 1
ATOM 2046 C CA . GLU A 1 269 ? -27.812 -21.109 -25.688 1 87.75 269 GLU A CA 1
ATOM 2047 C C . GLU A 1 269 ? -29.031 -22 -25.406 1 87.75 269 GLU A C 1
ATOM 2049 O O . GLU A 1 269 ? -30.062 -21.875 -26.094 1 87.75 269 GLU A O 1
ATOM 2054 N N . GLY A 1 270 ? -28.906 -22.828 -24.422 1 90.19 270 GLY A N 1
ATOM 2055 C CA . GLY A 1 270 ? -29.984 -23.734 -24.078 1 90.19 270 GLY A CA 1
ATOM 2056 C C . GLY A 1 270 ? -31.094 -23.078 -23.281 1 90.19 270 GLY A C 1
ATOM 2057 O O . GLY A 1 270 ? -32.156 -23.672 -23.109 1 90.19 270 GLY A O 1
ATOM 2058 N N . GLY A 1 271 ? -30.797 -21.859 -22.781 1 90.5 271 GLY A N 1
ATOM 2059 C CA . GLY A 1 271 ? -31.797 -21.125 -22.016 1 90.5 271 GLY A CA 1
ATOM 2060 C C . GLY A 1 271 ? -31.828 -21.531 -20.562 1 90.5 271 GLY A C 1
ATOM 2061 O O . GLY A 1 271 ? -32.781 -21.188 -19.828 1 90.5 271 GLY A O 1
ATOM 2062 N N . ASP A 1 272 ? -30.891 -22.25 -20.156 1 89.31 272 ASP A N 1
ATOM 2063 C CA . ASP A 1 272 ? -30.828 -22.734 -18.781 1 89.31 272 ASP A CA 1
ATOM 2064 C C . ASP A 1 272 ? -30.484 -21.609 -17.812 1 89.31 272 ASP A C 1
ATOM 2066 O O . ASP A 1 272 ? -30.781 -21.688 -16.609 1 89.31 272 ASP A O 1
ATOM 2070 N N . ILE A 1 273 ? -29.812 -20.641 -18.359 1 87.69 273 ILE A N 1
ATOM 2071 C CA . ILE A 1 273 ? -29.531 -19.438 -17.578 1 87.69 273 ILE A CA 1
ATOM 2072 C C . ILE A 1 273 ? -29.906 -18.188 -18.375 1 87.69 273 ILE A C 1
ATOM 2074 O O . ILE A 1 273 ? -29.891 -18.219 -19.609 1 87.69 273 ILE A O 1
ATOM 2078 N N . PRO A 1 274 ? -30.375 -17.203 -17.703 1 83.69 274 PRO A N 1
ATOM 2079 C CA . PRO A 1 274 ? -30.688 -15.977 -18.422 1 83.69 274 PRO A CA 1
ATOM 2080 C C . PRO A 1 274 ? -29.484 -15.391 -19.141 1 83.69 274 PRO A C 1
ATOM 2082 O O . PRO A 1 274 ? -28.344 -15.648 -18.766 1 83.69 274 PRO A O 1
ATOM 2085 N N . PRO A 1 275 ? -29.812 -14.617 -20.172 1 86.62 275 PRO A N 1
ATOM 2086 C CA . PRO A 1 275 ? -28.703 -13.945 -20.859 1 86.62 275 PRO A CA 1
ATOM 2087 C C . PRO A 1 275 ? -27.828 -13.133 -19.922 1 86.62 275 PRO A C 1
ATOM 2089 O O . PRO A 1 275 ? -28.328 -12.508 -18.984 1 86.62 275 PRO A O 1
ATOM 2092 N N . VAL A 1 276 ? -26.609 -13.344 -20.141 1 91.69 276 VAL A N 1
ATOM 2093 C CA . VAL A 1 276 ? -25.656 -12.656 -19.266 1 91.69 276 VAL A CA 1
ATOM 2094 C C . VAL A 1 276 ? -24.406 -12.297 -20.047 1 91.69 276 VAL A C 1
ATOM 2096 O O . VAL A 1 276 ? -24 -13.016 -20.969 1 91.69 276 VAL A O 1
ATOM 2099 N N . ASP A 1 277 ? -23.875 -11.117 -19.703 1 94.25 277 ASP A N 1
ATOM 2100 C CA . ASP A 1 277 ? -22.562 -10.758 -20.234 1 94.25 277 ASP A CA 1
ATOM 2101 C C . ASP A 1 277 ? -21.453 -11.555 -19.531 1 94.25 277 ASP A C 1
ATOM 2103 O O . ASP A 1 277 ? -21.406 -11.625 -18.312 1 94.25 277 ASP A O 1
ATOM 2107 N N . ILE A 1 278 ? -20.656 -12.211 -20.344 1 96.75 278 ILE A N 1
ATOM 2108 C CA . ILE A 1 278 ? -19.531 -12.984 -19.844 1 96.75 278 ILE A CA 1
ATOM 2109 C C . ILE A 1 278 ? -18.219 -12.344 -20.312 1 96.75 278 ILE A C 1
ATOM 2111 O O . ILE A 1 278 ? -18.016 -12.148 -21.516 1 96.75 278 ILE A O 1
ATOM 2115 N N . PHE A 1 279 ? -17.391 -11.977 -19.328 1 97.44 279 PHE A N 1
ATOM 2116 C CA . PHE A 1 279 ? -16.109 -11.359 -19.656 1 97.44 279 PHE A CA 1
ATOM 2117 C C . PHE A 1 279 ? -14.961 -12.305 -19.359 1 97.44 279 PHE A C 1
ATOM 2119 O O . PHE A 1 279 ? -14.82 -12.789 -18.234 1 97.44 279 PHE A O 1
ATOM 2126 N N . LEU A 1 280 ? -14.195 -12.68 -20.344 1 97.81 280 LEU A N 1
ATOM 2127 C CA . LEU A 1 280 ? -12.906 -13.328 -20.125 1 97.81 280 LEU A CA 1
ATOM 2128 C C . LEU A 1 280 ? -11.789 -12.289 -20 1 97.81 280 LEU A C 1
ATOM 2130 O O . LEU A 1 280 ? -11.344 -11.734 -21 1 97.81 280 LEU A O 1
ATOM 2134 N N . ASP A 1 281 ? -11.414 -12.094 -18.781 1 96.62 281 ASP A N 1
ATOM 2135 C CA . ASP A 1 281 ? -10.414 -11.062 -18.5 1 96.62 281 ASP A CA 1
ATOM 2136 C C . ASP A 1 281 ? -9.062 -11.688 -18.172 1 96.62 281 ASP A C 1
ATOM 2138 O O . ASP A 1 281 ? -8.57 -11.555 -17.047 1 96.62 281 ASP A O 1
ATOM 2142 N N . SER A 1 282 ? -8.453 -12.281 -19.141 1 95.44 282 SER A N 1
ATOM 2143 C CA . SER A 1 282 ? -7.148 -12.938 -19.078 1 95.44 282 SER A CA 1
ATOM 2144 C C . SER A 1 282 ? -6.523 -13.047 -20.469 1 95.44 282 SER A C 1
ATOM 2146 O O . SER A 1 282 ? -6.91 -13.906 -21.25 1 95.44 282 SER A O 1
ATOM 2148 N N . PRO A 1 283 ? -5.562 -12.203 -20.703 1 93.88 283 PRO A N 1
ATOM 2149 C CA . PRO A 1 283 ? -4.918 -12.281 -22.016 1 93.88 283 PRO A CA 1
ATOM 2150 C C . PRO A 1 283 ? -4.359 -13.672 -22.328 1 93.88 283 PRO A C 1
ATOM 2152 O O . PRO A 1 283 ? -4.508 -14.172 -23.438 1 93.88 283 PRO A O 1
ATOM 2155 N N . LEU A 1 284 ? -3.805 -14.281 -21.328 1 94.75 284 LEU A N 1
ATOM 2156 C CA . LEU A 1 284 ? -3.271 -15.625 -21.531 1 94.75 284 LEU A CA 1
ATOM 2157 C C . LEU A 1 284 ? -4.387 -16.609 -21.875 1 94.75 284 LEU A C 1
ATOM 2159 O O . LEU A 1 284 ? -4.23 -17.422 -22.781 1 94.75 284 LEU A O 1
ATOM 2163 N N . ALA A 1 285 ? -5.457 -16.484 -21.141 1 96.56 285 ALA A N 1
ATOM 2164 C CA . ALA A 1 285 ? -6.57 -17.391 -21.422 1 96.56 285 ALA A CA 1
ATOM 2165 C C . ALA A 1 285 ? -7.121 -17.172 -22.828 1 96.56 285 ALA A C 1
ATOM 2167 O O . ALA A 1 285 ? -7.527 -18.125 -23.5 1 96.56 285 ALA A O 1
ATOM 2168 N N . ILE A 1 286 ? -7.16 -15.961 -23.25 1 96.69 286 ILE A N 1
ATOM 2169 C CA . ILE A 1 286 ? -7.633 -15.625 -24.594 1 96.69 286 ILE A CA 1
ATOM 2170 C C . ILE A 1 286 ? -6.723 -16.266 -25.625 1 96.69 286 ILE A C 1
ATOM 2172 O O . ILE A 1 286 ? -7.199 -16.922 -26.562 1 96.69 286 ILE A O 1
ATOM 2176 N N . GLU A 1 287 ? -5.43 -16.156 -25.422 1 96.06 287 GLU A N 1
ATOM 2177 C CA . GLU A 1 287 ? -4.477 -16.75 -26.359 1 96.06 287 GLU A CA 1
ATOM 2178 C C . GLU A 1 287 ? -4.559 -18.266 -26.312 1 96.06 287 GLU A C 1
ATOM 2180 O O . GLU A 1 287 ? -4.477 -18.922 -27.359 1 96.06 287 GLU A O 1
ATOM 2185 N N . ALA A 1 288 ? -4.664 -18.828 -25.156 1 96.5 288 ALA A N 1
ATOM 2186 C CA . ALA A 1 288 ? -4.801 -20.266 -25.016 1 96.5 288 ALA A CA 1
ATOM 2187 C C . ALA A 1 288 ? -6.055 -20.781 -25.719 1 96.5 288 ALA A C 1
ATOM 2189 O O . ALA A 1 288 ? -6.059 -21.875 -26.281 1 96.5 288 ALA A O 1
ATOM 2190 N N . THR A 1 289 ? -7.094 -19.984 -25.672 1 96.5 289 THR A N 1
ATOM 2191 C CA . THR A 1 289 ? -8.344 -20.359 -26.312 1 96.5 289 THR A CA 1
ATOM 2192 C C . THR A 1 289 ? -8.133 -20.609 -27.797 1 96.5 289 THR A C 1
ATOM 2194 O O . THR A 1 289 ? -8.727 -21.531 -28.375 1 96.5 289 THR A O 1
ATOM 2197 N N . GLU A 1 290 ? -7.293 -19.891 -28.391 1 95.44 290 GLU A N 1
ATOM 2198 C CA . GLU A 1 290 ? -7.012 -20.078 -29.812 1 95.44 290 GLU A CA 1
ATOM 2199 C C . GLU A 1 290 ? -6.375 -21.453 -30.047 1 95.44 290 GLU A C 1
ATOM 2201 O O . GLU A 1 290 ? -6.652 -22.094 -31.062 1 95.44 290 GLU A O 1
ATOM 2206 N N . VAL A 1 291 ? -5.531 -21.844 -29.188 1 95.44 291 VAL A N 1
ATOM 2207 C CA . VAL A 1 291 ? -4.926 -23.172 -29.312 1 95.44 291 VAL A CA 1
ATOM 2208 C C . VAL A 1 291 ? -5.996 -24.25 -29.172 1 95.44 291 VAL A C 1
ATOM 2210 O O . VAL A 1 291 ? -6.027 -25.203 -29.953 1 95.44 291 VAL A O 1
ATOM 2213 N N . PHE A 1 292 ? -6.871 -24.031 -28.25 1 95 292 PHE A N 1
ATOM 2214 C CA . PHE A 1 292 ? -7.953 -24.984 -28.047 1 95 292 PHE A CA 1
ATOM 2215 C C . PHE A 1 292 ? -8.875 -25.031 -29.25 1 95 292 PHE A C 1
ATOM 2217 O O . PHE A 1 292 ? -9.359 -26.109 -29.625 1 95 292 PHE A O 1
ATOM 2224 N N . ARG A 1 293 ? -9.117 -23.953 -29.859 1 94.56 293 ARG A N 1
ATOM 2225 C CA . ARG A 1 293 ? -9.953 -23.891 -31.047 1 94.56 293 ARG A CA 1
ATOM 2226 C C . ARG A 1 293 ? -9.305 -24.641 -32.219 1 94.56 293 ARG A C 1
ATOM 2228 O O . ARG A 1 293 ? -10 -25.234 -33.031 1 94.56 293 ARG A O 1
ATOM 2235 N N . ARG A 1 294 ? -8.031 -24.641 -32.219 1 92.81 294 ARG A N 1
ATOM 2236 C CA . ARG A 1 294 ? -7.301 -25.266 -33.312 1 92.81 294 ARG A CA 1
ATOM 2237 C C . ARG A 1 294 ? -7.07 -26.75 -33.031 1 92.81 294 ARG A C 1
ATOM 2239 O O . ARG A 1 294 ? -7.133 -27.578 -33.938 1 92.81 294 ARG A O 1
ATOM 2246 N N . ARG A 1 295 ? -6.875 -27.078 -31.75 1 90.62 295 ARG A N 1
ATOM 2247 C CA . ARG A 1 295 ? -6.371 -28.406 -31.453 1 90.62 295 ARG A CA 1
ATOM 2248 C C . ARG A 1 295 ? -7.375 -29.203 -30.609 1 90.62 295 ARG A C 1
ATOM 2250 O O . ARG A 1 295 ? -7.152 -30.375 -30.312 1 90.62 295 ARG A O 1
ATOM 2257 N N . GLY A 1 296 ? -8.516 -28.609 -30.375 1 88.75 296 GLY A N 1
ATOM 2258 C CA . GLY A 1 296 ? -9.375 -29.141 -29.328 1 88.75 296 GLY A CA 1
ATOM 2259 C C . GLY A 1 296 ? -10.383 -30.156 -29.859 1 88.75 296 GLY A C 1
ATOM 2260 O O . GLY A 1 296 ? -11.398 -30.422 -29.203 1 88.75 296 GLY A O 1
ATOM 2261 N N . PHE A 1 297 ? -10.086 -30.734 -31 1 87.25 297 PHE A N 1
ATOM 2262 C CA . PHE A 1 297 ? -11.023 -31.719 -31.531 1 87.25 297 PHE A CA 1
ATOM 2263 C C . PHE A 1 297 ? -11.172 -32.906 -30.578 1 87.25 297 PHE A C 1
ATOM 2265 O O . PHE A 1 297 ? -10.172 -33.438 -30.094 1 87.25 297 PHE A O 1
ATOM 2272 N N . SER A 1 298 ? -12.398 -33.188 -30.312 1 83.19 298 SER A N 1
ATOM 2273 C CA . SER A 1 298 ? -12.734 -34.312 -29.453 1 83.19 298 SER A CA 1
ATOM 2274 C C . SER A 1 298 ? -13.359 -35.469 -30.25 1 83.19 298 SER A C 1
ATOM 2276 O O . SER A 1 298 ? -14.445 -35.312 -30.812 1 83.19 298 SER A O 1
ATOM 2278 N N . HIS A 1 299 ? -12.789 -36.594 -30.172 1 80.75 299 HIS A N 1
ATOM 2279 C CA . HIS A 1 299 ? -13.328 -37.75 -30.875 1 80.75 299 HIS A CA 1
ATOM 2280 C C . HIS A 1 299 ? -14.648 -38.188 -30.25 1 80.75 299 HIS A C 1
ATOM 2282 O O . HIS A 1 299 ? -15.555 -38.625 -30.969 1 80.75 299 HIS A O 1
ATOM 2288 N N . ALA A 1 300 ? -14.625 -38.062 -28.969 1 76.25 300 ALA A N 1
ATOM 2289 C CA . ALA A 1 300 ? -15.836 -38.469 -28.266 1 76.25 300 ALA A CA 1
ATOM 2290 C C . ALA A 1 300 ? -17.031 -37.594 -28.688 1 76.25 300 ALA A C 1
ATOM 2292 O O . ALA A 1 300 ? -18.141 -38.125 -28.828 1 76.25 300 ALA A O 1
ATOM 2293 N N . MET A 1 301 ? -16.766 -36.344 -28.984 1 79.56 301 MET A N 1
ATOM 2294 C CA . MET A 1 301 ? -17.844 -35.438 -29.344 1 79.56 301 MET A CA 1
ATOM 2295 C C . MET A 1 301 ? -17.984 -35.344 -30.859 1 79.56 301 MET A C 1
ATOM 2297 O O . MET A 1 301 ? -19 -34.812 -31.359 1 79.56 301 MET A O 1
ATOM 2301 N N . GLY A 1 302 ? -17.016 -35.812 -31.531 1 84.81 302 GLY A N 1
ATOM 2302 C CA . GLY A 1 302 ? -17 -35.719 -32.969 1 84.81 302 GLY A CA 1
ATOM 2303 C C . GLY A 1 302 ? -16.828 -34.312 -33.469 1 84.81 302 GLY A C 1
ATOM 2304 O O . GLY A 1 302 ? -17.094 -34 -34.656 1 84.81 302 GLY A O 1
ATOM 2305 N N . ARG A 1 303 ? -16.5 -33.469 -32.5 1 89.5 303 ARG A N 1
ATOM 2306 C CA . ARG A 1 303 ? -16.297 -32.062 -32.844 1 89.5 303 ARG A CA 1
ATOM 2307 C C . ARG A 1 303 ? -15.336 -31.406 -31.859 1 89.5 303 ARG A C 1
ATOM 2309 O O . ARG A 1 303 ? -14.914 -32 -30.891 1 89.5 303 ARG A O 1
ATOM 2316 N N . ASN A 1 304 ? -15.008 -30.203 -32.219 1 92.19 304 ASN A N 1
ATOM 2317 C CA . ASN A 1 304 ? -14.258 -29.375 -31.297 1 92.19 304 ASN A CA 1
ATOM 2318 C C . ASN A 1 304 ? -15.188 -28.516 -30.438 1 92.19 304 ASN A C 1
ATOM 2320 O O . ASN A 1 304 ? -15.781 -27.562 -30.938 1 92.19 304 ASN A O 1
ATOM 2324 N N . PRO A 1 305 ? -15.25 -28.844 -29.203 1 88.81 305 PRO A N 1
ATOM 2325 C CA . PRO A 1 305 ? -16.188 -28.125 -28.328 1 88.81 305 PRO A CA 1
ATOM 2326 C C . PRO A 1 305 ? -15.797 -26.672 -28.109 1 88.81 305 PRO A C 1
ATOM 2328 O O . PRO A 1 305 ? -16.594 -25.891 -27.594 1 88.81 305 PRO A O 1
ATOM 2331 N N . TYR A 1 306 ? -14.594 -26.312 -28.484 1 92.69 306 TYR A N 1
ATOM 2332 C CA . TYR A 1 306 ? -14.086 -24.969 -28.219 1 92.69 306 TYR A CA 1
ATOM 2333 C C . TYR A 1 306 ? -14.195 -24.094 -29.469 1 92.69 306 TYR A C 1
ATOM 2335 O O . TYR A 1 306 ? -13.859 -22.906 -29.422 1 92.69 306 TYR A O 1
ATOM 2343 N N . GLU A 1 307 ? -14.656 -24.656 -30.516 1 90.31 307 GLU A N 1
ATOM 2344 C CA . GLU A 1 307 ? -14.648 -23.969 -31.797 1 90.31 307 GLU A CA 1
ATOM 2345 C C . GLU A 1 307 ? -15.43 -22.656 -31.734 1 90.31 307 GLU A C 1
ATOM 2347 O O . GLU A 1 307 ? -15.047 -21.672 -32.375 1 90.31 307 GLU A O 1
ATOM 2352 N N . GLY A 1 308 ? -16.438 -22.625 -30.938 1 88.06 308 GLY A N 1
ATOM 2353 C CA . GLY A 1 308 ? -17.312 -21.469 -30.891 1 88.06 308 GLY A CA 1
ATOM 2354 C C . GLY A 1 308 ? -16.859 -20.422 -29.906 1 88.06 308 GLY A C 1
ATOM 2355 O O . GLY A 1 308 ? -17.469 -19.344 -29.797 1 88.06 308 GLY A O 1
ATOM 2356 N N . LEU A 1 309 ? -15.758 -20.672 -29.188 1 93.94 309 LEU A N 1
ATOM 2357 C CA . LEU A 1 309 ? -15.297 -19.734 -28.156 1 93.94 309 LEU A CA 1
ATOM 2358 C C . LEU A 1 309 ? -14.586 -18.547 -28.797 1 93.94 309 LEU A C 1
ATOM 2360 O O . LEU A 1 309 ? -13.375 -18.578 -29.016 1 93.94 309 LEU A O 1
ATOM 2364 N N . ARG A 1 310 ? -15.336 -17.531 -29.094 1 91.88 310 ARG A N 1
ATOM 2365 C CA . ARG A 1 310 ? -14.859 -16.281 -29.656 1 91.88 310 ARG A CA 1
ATOM 2366 C C . ARG A 1 310 ? -15.594 -15.094 -29.047 1 91.88 310 ARG A C 1
ATOM 2368 O O . ARG A 1 310 ? -16.688 -15.25 -28.5 1 91.88 310 ARG A O 1
ATOM 2375 N N . SER A 1 311 ? -14.789 -14.008 -29.156 1 89.69 311 SER A N 1
ATOM 2376 C CA . SER A 1 311 ? -15.461 -12.805 -28.688 1 89.69 311 SER A CA 1
ATOM 2377 C C . SER A 1 311 ? -16.703 -12.516 -29.516 1 89.69 311 SER A C 1
ATOM 2379 O O . SER A 1 311 ? -16.641 -12.422 -30.734 1 89.69 311 SER A O 1
ATOM 2381 N N . SER A 1 312 ? -17.812 -12.594 -28.781 1 84 312 SER A N 1
ATOM 2382 C CA . SER A 1 312 ? -19.094 -12.352 -29.422 1 84 312 SER A CA 1
ATOM 2383 C C . SER A 1 312 ? -20.062 -11.672 -28.469 1 84 312 SER A C 1
ATOM 2385 O O . SER A 1 312 ? -19.922 -11.758 -27.25 1 84 312 SER A O 1
ATOM 2387 N N . GLY A 1 313 ? -21.094 -11.016 -28.906 1 84.25 313 GLY A N 1
ATOM 2388 C CA . GLY A 1 313 ? -22.188 -10.383 -28.188 1 84.25 313 GLY A CA 1
ATOM 2389 C C . GLY A 1 313 ? -22.047 -10.5 -26.688 1 84.25 313 GLY A C 1
ATOM 2390 O O . GLY A 1 313 ? -21.562 -9.578 -26.031 1 84.25 313 GLY A O 1
ATOM 2391 N N . ARG A 1 314 ? -22.328 -11.766 -26.203 1 89.56 314 ARG A N 1
ATOM 2392 C CA . ARG A 1 314 ? -22.391 -11.914 -24.75 1 89.56 314 ARG A CA 1
ATOM 2393 C C . ARG A 1 314 ? -21.047 -12.312 -24.172 1 89.56 314 ARG A C 1
ATOM 2395 O O . ARG A 1 314 ? -20.781 -12.102 -22.984 1 89.56 314 ARG A O 1
ATOM 2402 N N . LEU A 1 315 ? -20.219 -13 -25 1 94.62 315 LEU A N 1
ATOM 2403 C CA . LEU A 1 315 ? -18.875 -13.375 -24.578 1 94.62 315 LEU A CA 1
ATOM 2404 C C . LEU A 1 315 ? -17.859 -12.344 -25.047 1 94.62 315 LEU A C 1
ATOM 2406 O O . LEU A 1 315 ? -17.656 -12.18 -26.266 1 94.62 315 LEU A O 1
ATOM 2410 N N . LYS A 1 316 ? -17.219 -11.648 -24.094 1 96.25 316 LYS A N 1
ATOM 2411 C CA . LYS A 1 316 ? -16.281 -10.578 -24.422 1 96.25 316 LYS A CA 1
ATOM 2412 C C . LYS A 1 316 ? -14.875 -10.906 -23.938 1 96.25 316 LYS A C 1
ATOM 2414 O O . LYS A 1 316 ? -14.68 -11.172 -22.75 1 96.25 316 LYS A O 1
ATOM 2419 N N . PHE A 1 317 ? -13.953 -10.938 -24.875 1 97.06 317 PHE A N 1
ATOM 2420 C CA . PHE A 1 317 ? -12.539 -11.109 -24.547 1 97.06 317 PHE A CA 1
ATOM 2421 C C . PHE A 1 317 ? -11.867 -9.766 -24.312 1 97.06 317 PHE A C 1
ATOM 2423 O O . PHE A 1 317 ? -11.852 -8.906 -25.203 1 97.06 317 PHE A O 1
ATOM 2430 N N . LEU A 1 318 ? -11.344 -9.586 -23.109 1 96 318 LEU A N 1
ATOM 2431 C CA . LEU A 1 318 ? -10.703 -8.32 -22.766 1 96 318 LEU A CA 1
ATOM 2432 C C . LEU A 1 318 ? -9.18 -8.438 -22.844 1 96 318 LEU A C 1
ATOM 2434 O O . LEU A 1 318 ? -8.539 -8.859 -21.875 1 96 318 LEU A O 1
ATOM 2438 N N . LYS A 1 319 ? -8.617 -8.016 -23.891 1 93.06 319 LYS A N 1
ATOM 2439 C CA . LYS A 1 319 ? -7.168 -8.078 -24.078 1 93.06 319 LYS A CA 1
ATOM 2440 C C . LYS A 1 319 ? -6.492 -6.844 -23.484 1 93.06 319 LYS A C 1
ATOM 2442 O O . LYS A 1 319 ? -5.469 -6.961 -22.812 1 93.06 319 LYS A O 1
ATOM 2447 N N . ASP A 1 320 ? -7.105 -5.707 -23.562 1 92.69 320 ASP A N 1
ATOM 2448 C CA . ASP A 1 320 ? -6.523 -4.43 -23.156 1 92.69 320 ASP A CA 1
ATOM 2449 C C . ASP A 1 320 ? -6.773 -4.16 -21.672 1 92.69 320 ASP A C 1
ATOM 2451 O O . ASP A 1 320 ? -7.891 -4.332 -21.188 1 92.69 320 ASP A O 1
ATOM 2455 N N . PRO A 1 321 ? -5.723 -3.682 -21.047 1 89.94 321 PRO A N 1
ATOM 2456 C CA . PRO A 1 321 ? -5.879 -3.355 -19.625 1 89.94 321 PRO A CA 1
ATOM 2457 C C . PRO A 1 321 ? -6.973 -2.318 -19.375 1 89.94 321 PRO A C 1
ATOM 2459 O O . PRO A 1 321 ? -7.668 -2.377 -18.359 1 89.94 321 PRO A O 1
ATOM 2462 N N . ALA A 1 322 ? -7.129 -1.373 -20.25 1 90.62 322 ALA A N 1
ATOM 2463 C CA . ALA A 1 322 ? -8.141 -0.33 -20.078 1 90.62 322 ALA A CA 1
ATOM 2464 C C . ALA A 1 322 ? -9.539 -0.925 -20.062 1 90.62 322 ALA A C 1
ATOM 2466 O O . ALA A 1 322 ? -10.406 -0.462 -19.312 1 90.62 322 ALA A O 1
ATOM 2467 N N . ASP A 1 323 ? -9.742 -1.938 -20.891 1 91.38 323 ASP A N 1
ATOM 2468 C CA . ASP A 1 323 ? -11.031 -2.623 -20.922 1 91.38 323 ASP A CA 1
ATOM 2469 C C . ASP A 1 323 ? -11.281 -3.367 -19.609 1 91.38 323 ASP A C 1
ATOM 2471 O O . ASP A 1 323 ? -12.398 -3.379 -19.094 1 91.38 323 ASP A O 1
ATOM 2475 N N . SER A 1 324 ? -10.266 -3.99 -19.109 1 92.88 324 SER A N 1
ATOM 2476 C CA . SER A 1 324 ? -10.344 -4.645 -17.812 1 92.88 324 SER A CA 1
ATOM 2477 C C . SER A 1 324 ? -10.75 -3.656 -16.719 1 92.88 324 SER A C 1
ATOM 2479 O O . SER A 1 324 ? -11.656 -3.93 -15.938 1 92.88 324 SER A O 1
ATOM 2481 N N . ASP A 1 325 ? -10.094 -2.475 -16.719 1 91.06 325 ASP A N 1
ATOM 2482 C CA . ASP A 1 325 ? -10.383 -1.441 -15.734 1 91.06 325 ASP A CA 1
ATOM 2483 C C . ASP A 1 325 ? -11.828 -0.96 -15.852 1 91.06 325 ASP A C 1
ATOM 2485 O O . ASP A 1 325 ? -12.453 -0.617 -14.852 1 91.06 325 ASP A O 1
ATOM 2489 N N . GLY A 1 326 ? -12.312 -0.911 -17 1 90.19 326 GLY A N 1
ATOM 2490 C CA . GLY A 1 326 ? -13.664 -0.439 -17.281 1 90.19 326 GLY A CA 1
ATOM 2491 C C . GLY A 1 326 ? -14.734 -1.281 -16.609 1 90.19 326 GLY A C 1
ATOM 2492 O O . GLY A 1 326 ? -15.859 -0.814 -16.406 1 90.19 326 GLY A O 1
ATOM 2493 N N . LEU A 1 327 ? -14.391 -2.51 -16.203 1 92 327 LEU A N 1
ATOM 2494 C CA . LEU A 1 327 ? -15.352 -3.395 -15.562 1 92 327 LEU A CA 1
ATOM 2495 C C . LEU A 1 327 ? -15.766 -2.846 -14.203 1 92 327 LEU A C 1
ATOM 2497 O O . LEU A 1 327 ? -16.812 -3.227 -13.672 1 92 327 LEU A O 1
ATOM 2501 N N . GLU A 1 328 ? -14.961 -2.002 -13.68 1 87.38 328 GLU A N 1
ATOM 2502 C CA . GLU A 1 328 ? -15.266 -1.404 -12.391 1 87.38 328 GLU A CA 1
ATOM 2503 C C . GLU A 1 328 ? -16.547 -0.571 -12.453 1 87.38 328 GLU A C 1
ATOM 2505 O O . GLU A 1 328 ? -17.203 -0.371 -11.438 1 87.38 328 GLU A O 1
ATOM 2510 N N . ARG A 1 329 ? -16.844 -0.13 -13.547 1 87.06 329 ARG A N 1
ATOM 2511 C CA . ARG A 1 329 ? -17.984 0.762 -13.727 1 87.06 329 ARG A CA 1
ATOM 2512 C C . ARG A 1 329 ? -19.266 -0.03 -13.969 1 87.06 329 ARG A C 1
ATOM 2514 O O . ARG A 1 329 ? -20.359 0.535 -13.961 1 87.06 329 ARG A O 1
ATOM 2521 N N . LEU A 1 330 ? -19.078 -1.29 -14.25 1 87.12 330 LEU A N 1
ATOM 2522 C CA . LEU A 1 330 ? -20.25 -2.102 -14.562 1 87.12 330 LEU A CA 1
ATOM 2523 C C . LEU A 1 330 ? -21.047 -2.428 -13.305 1 87.12 330 LEU A C 1
ATOM 2525 O O . LEU A 1 330 ? -20.484 -2.916 -12.32 1 87.12 330 LEU A O 1
ATOM 2529 N N . ALA A 1 331 ? -22.25 -2.004 -13.383 1 83 331 ALA A N 1
ATOM 2530 C CA . ALA A 1 331 ? -23.172 -2.311 -12.281 1 83 331 ALA A CA 1
ATOM 2531 C C . ALA A 1 331 ? -24.031 -3.523 -12.602 1 83 331 ALA A C 1
ATOM 2533 O O . ALA A 1 331 ? -24.172 -3.898 -13.766 1 83 331 ALA A O 1
ATOM 2534 N N . GLY A 1 332 ? -24.438 -4.277 -11.672 1 85.56 332 GLY A N 1
ATOM 2535 C CA . GLY A 1 332 ? -25.438 -5.324 -11.828 1 85.56 332 GLY A CA 1
ATOM 2536 C C . GLY A 1 332 ? -24.828 -6.684 -12.141 1 85.56 332 GLY A C 1
ATOM 2537 O O . GLY A 1 332 ? -23.672 -6.934 -11.82 1 85.56 332 GLY A O 1
ATOM 2538 N N . TRP A 1 333 ? -25.625 -7.539 -12.742 1 93.44 333 TRP A N 1
ATOM 2539 C CA . TRP A 1 333 ? -25.328 -8.953 -12.93 1 93.44 333 TRP A CA 1
ATOM 2540 C C . TRP A 1 333 ? -24.453 -9.164 -14.156 1 93.44 333 TRP A C 1
ATOM 2542 O O . TRP A 1 333 ? -24.75 -8.664 -15.242 1 93.44 333 TRP A O 1
ATOM 2552 N N . HIS A 1 334 ? -23.297 -9.734 -14.008 1 96.31 334 HIS A N 1
ATOM 2553 C CA . HIS A 1 334 ? -22.391 -10.172 -15.062 1 96.31 334 HIS A CA 1
ATOM 2554 C C . HIS A 1 334 ? -21.375 -11.188 -14.547 1 96.31 334 HIS A C 1
ATOM 2556 O O . HIS A 1 334 ? -21.25 -11.367 -13.328 1 96.31 334 HIS A O 1
ATOM 2562 N N . VAL A 1 335 ? -20.75 -11.891 -15.469 1 97.44 335 VAL A N 1
ATOM 2563 C CA . VAL A 1 335 ? -19.797 -12.945 -15.117 1 97.44 335 VAL A CA 1
ATOM 2564 C C . VAL A 1 335 ? -18.406 -12.562 -15.602 1 97.44 335 VAL A C 1
ATOM 2566 O O . VAL A 1 335 ? -18.234 -12.141 -16.75 1 97.44 335 VAL A O 1
ATOM 2569 N N . ILE A 1 336 ? -17.484 -12.641 -14.68 1 98 336 ILE A N 1
ATOM 2570 C CA . ILE A 1 336 ? -16.094 -12.391 -15.031 1 98 336 ILE A CA 1
ATOM 2571 C C . ILE A 1 336 ? -15.273 -13.664 -14.812 1 98 336 ILE A C 1
ATOM 2573 O O . ILE A 1 336 ? -15.258 -14.227 -13.719 1 98 336 ILE A O 1
ATOM 2577 N N . VAL A 1 337 ? -14.672 -14.172 -15.844 1 97.94 337 VAL A N 1
ATOM 2578 C CA . VAL A 1 337 ? -13.672 -15.227 -15.75 1 97.94 337 VAL A CA 1
ATOM 2579 C C . VAL A 1 337 ? -12.273 -14.625 -15.867 1 97.94 337 VAL A C 1
ATOM 2581 O O . VAL A 1 337 ? -11.945 -13.984 -16.875 1 97.94 337 VAL A O 1
ATOM 2584 N N . ALA A 1 338 ? -11.539 -14.789 -14.828 1 96.94 338 ALA A N 1
ATOM 2585 C CA . ALA A 1 338 ? -10.219 -14.164 -14.828 1 96.94 338 ALA A CA 1
ATOM 2586 C C . ALA A 1 338 ? -9.18 -15.078 -14.195 1 96.94 338 ALA A C 1
ATOM 2588 O O . ALA A 1 338 ? -9.508 -15.891 -13.328 1 96.94 338 ALA A O 1
ATOM 2589 N N . ALA A 1 339 ? -7.98 -15.07 -14.695 1 93.62 339 ALA A N 1
ATOM 2590 C CA . ALA A 1 339 ? -6.852 -15.789 -14.109 1 93.62 339 ALA A CA 1
ATOM 2591 C C . ALA A 1 339 ? -6.133 -14.922 -13.078 1 93.62 339 ALA A C 1
ATOM 2593 O O . ALA A 1 339 ? -6.184 -13.688 -13.148 1 93.62 339 ALA A O 1
ATOM 2594 N N . SER A 1 340 ? -5.531 -15.617 -12.055 1 91.81 340 SER A N 1
ATOM 2595 C CA . SER A 1 340 ? -5.145 -17.031 -12.016 1 91.81 340 SER A CA 1
ATOM 2596 C C . SER A 1 340 ? -6.105 -17.844 -11.156 1 91.81 340 SER A C 1
ATOM 2598 O O . SER A 1 340 ? -6.855 -17.281 -10.352 1 91.81 340 SER A O 1
ATOM 2600 N N . GLY A 1 341 ? -5.996 -19.078 -11.336 1 92.75 341 GLY A N 1
ATOM 2601 C CA . GLY A 1 341 ? -6.934 -20 -10.695 1 92.75 341 GLY A CA 1
ATOM 2602 C C . GLY A 1 341 ? -6.754 -20.078 -9.195 1 92.75 341 GLY A C 1
ATOM 2603 O O . GLY A 1 341 ? -7.699 -20.391 -8.469 1 92.75 341 GLY A O 1
ATOM 2604 N N . MET A 1 342 ? -5.562 -19.766 -8.734 1 93.06 342 MET A N 1
ATOM 2605 C CA . MET A 1 342 ? -5.32 -19.859 -7.297 1 93.06 342 MET A CA 1
ATOM 2606 C C . MET A 1 342 ? -5.262 -18.469 -6.668 1 93.06 342 MET A C 1
ATOM 2608 O O . MET A 1 342 ? -4.891 -18.328 -5.504 1 93.06 342 MET A O 1
ATOM 2612 N N . CYS A 1 343 ? -5.566 -17.422 -7.422 1 94.81 343 CYS A N 1
ATOM 2613 C CA . CYS A 1 343 ? -5.738 -16.047 -6.992 1 94.81 343 CYS A CA 1
ATOM 2614 C C . CYS A 1 343 ? -4.414 -15.445 -6.535 1 94.81 343 CYS A C 1
ATOM 2616 O O . CYS A 1 343 ? -4.375 -14.672 -5.574 1 94.81 343 CYS A O 1
ATOM 2618 N N . GLU A 1 344 ? -3.361 -15.867 -7.176 1 88.44 344 GLU A N 1
ATOM 2619 C CA . GLU A 1 344 ? -2.047 -15.461 -6.688 1 88.44 344 GLU A CA 1
ATOM 2620 C C . GLU A 1 344 ? -1.441 -14.375 -7.566 1 88.44 344 GLU A C 1
ATOM 2622 O O . GLU A 1 344 ? -0.506 -13.68 -7.156 1 88.44 344 GLU A O 1
ATOM 2627 N N . ALA A 1 345 ? -1.933 -14.289 -8.742 1 85.94 345 ALA A N 1
ATOM 2628 C CA . ALA A 1 345 ? -1.372 -13.328 -9.695 1 85.94 345 ALA A CA 1
ATOM 2629 C C . ALA A 1 345 ? -2.395 -12.961 -10.766 1 85.94 345 ALA A C 1
ATOM 2631 O O . ALA A 1 345 ? -3.459 -13.578 -10.852 1 85.94 345 ALA A O 1
ATOM 2632 N N . GLY A 1 346 ? -2.074 -11.906 -11.445 1 86.31 346 GLY A N 1
ATOM 2633 C CA . GLY A 1 346 ? -2.877 -11.547 -12.602 1 86.31 346 GLY A CA 1
ATOM 2634 C C . GLY A 1 346 ? -4.012 -10.602 -12.273 1 86.31 346 GLY A C 1
ATOM 2635 O O . GLY A 1 346 ? -4.02 -9.984 -11.203 1 86.31 346 GLY A O 1
ATOM 2636 N N . ARG A 1 347 ? -4.938 -10.492 -13.203 1 93 347 ARG A N 1
ATOM 2637 C CA . ARG A 1 347 ? -5.996 -9.492 -13.141 1 93 347 ARG A CA 1
ATOM 2638 C C . ARG A 1 347 ? -7.066 -9.883 -12.133 1 93 347 ARG A C 1
ATOM 2640 O O . ARG A 1 347 ? -7.844 -9.039 -11.688 1 93 347 ARG A O 1
ATOM 2647 N N . VAL A 1 348 ? -7.035 -11.18 -11.773 1 95.56 348 VAL A N 1
ATOM 2648 C CA . VAL A 1 348 ? -8.055 -11.641 -10.828 1 95.56 348 VAL A CA 1
ATOM 2649 C C . VAL A 1 348 ? -7.906 -10.906 -9.5 1 95.56 348 VAL A C 1
ATOM 2651 O O . VAL A 1 348 ? -8.898 -10.672 -8.805 1 95.56 348 VAL A O 1
ATOM 2654 N N . ARG A 1 349 ? -6.742 -10.578 -9.133 1 93.88 349 ARG A N 1
ATOM 2655 C CA . ARG A 1 349 ? -6.512 -9.906 -7.859 1 93.88 349 ARG A CA 1
ATOM 2656 C C . ARG A 1 349 ? -7.203 -8.547 -7.82 1 93.88 349 ARG A C 1
ATOM 2658 O O . ARG A 1 349 ? -7.746 -8.148 -6.785 1 93.88 349 ARG A O 1
ATOM 2665 N N . LYS A 1 350 ? -7.16 -7.871 -8.938 1 94.12 350 LYS A N 1
ATOM 2666 C CA . LYS A 1 350 ? -7.863 -6.594 -9.031 1 94.12 350 LYS A CA 1
ATOM 2667 C C . LYS A 1 350 ? -9.367 -6.781 -8.844 1 94.12 350 LYS A C 1
ATOM 2669 O O . LYS A 1 350 ? -10.008 -5.996 -8.141 1 94.12 350 LYS A O 1
ATOM 2674 N N . HIS A 1 351 ? -9.883 -7.766 -9.43 1 96.75 351 HIS A N 1
ATOM 2675 C CA . HIS A 1 351 ? -11.305 -8.047 -9.305 1 96.75 351 HIS A CA 1
ATOM 2676 C C . HIS A 1 351 ? -11.664 -8.438 -7.871 1 96.75 351 HIS A C 1
ATOM 2678 O O . HIS A 1 351 ? -12.719 -8.039 -7.363 1 96.75 351 HIS A O 1
ATOM 2684 N N . LEU A 1 352 ? -10.773 -9.203 -7.285 1 97.31 352 LEU A N 1
ATOM 2685 C CA . LEU A 1 352 ? -11.016 -9.609 -5.906 1 97.31 352 LEU A CA 1
ATOM 2686 C C . LEU A 1 352 ? -11.031 -8.406 -4.977 1 97.31 352 LEU A C 1
ATOM 2688 O O . LEU A 1 352 ? -11.898 -8.305 -4.105 1 97.31 352 LEU A O 1
ATOM 2692 N N . LYS A 1 353 ? -10.117 -7.5 -5.176 1 95 353 LYS A N 1
ATOM 2693 C CA . LYS A 1 353 ? -10.102 -6.277 -4.371 1 95 353 LYS A CA 1
ATOM 2694 C C . LYS A 1 353 ? -11.406 -5.5 -4.523 1 95 353 LYS A C 1
ATOM 2696 O O . LYS A 1 353 ? -11.875 -4.879 -3.572 1 95 353 LYS A O 1
ATOM 2701 N N . ARG A 1 354 ? -11.984 -5.586 -5.633 1 93.75 354 ARG A N 1
ATOM 2702 C CA . ARG A 1 354 ? -13.18 -4.82 -5.973 1 93.75 354 ARG A CA 1
ATOM 2703 C C . ARG A 1 354 ? -14.438 -5.504 -5.453 1 93.75 354 ARG A C 1
ATOM 2705 O O . ARG A 1 354 ? -15.414 -4.84 -5.109 1 93.75 354 ARG A O 1
ATOM 2712 N N . LEU A 1 355 ? -14.383 -6.805 -5.277 1 96.06 355 LEU A N 1
ATOM 2713 C CA . LEU A 1 355 ? -15.656 -7.508 -5.156 1 96.06 355 LEU A CA 1
ATOM 2714 C C . LEU A 1 355 ? -15.758 -8.219 -3.812 1 96.06 355 LEU A C 1
ATOM 2716 O O . LEU A 1 355 ? -16.859 -8.484 -3.326 1 96.06 355 LEU A O 1
ATOM 2720 N N . LEU A 1 356 ? -14.68 -8.562 -3.17 1 97.19 356 LEU A N 1
ATOM 2721 C CA . LEU A 1 356 ? -14.695 -9.422 -1.994 1 97.19 356 LEU A CA 1
ATOM 2722 C C . LEU A 1 356 ? -15.508 -8.797 -0.866 1 97.19 356 LEU A C 1
ATOM 2724 O O . LEU A 1 356 ? -16.172 -9.5 -0.105 1 97.19 356 LEU A O 1
ATOM 2728 N N . TRP A 1 357 ? -15.438 -7.461 -0.776 1 95.62 357 TRP A N 1
ATOM 2729 C CA . TRP A 1 357 ? -16.062 -6.781 0.354 1 95.62 357 TRP A CA 1
ATOM 2730 C C . TRP A 1 357 ? -17.547 -6.582 0.112 1 95.62 357 TRP A C 1
ATOM 2732 O O . TRP A 1 357 ? -18.281 -6.113 0.996 1 95.62 357 TRP A O 1
ATOM 2742 N N . ARG A 1 358 ? -18.078 -6.988 -1.039 1 95.12 358 ARG A N 1
ATOM 2743 C CA . ARG A 1 358 ? -19.469 -6.77 -1.426 1 95.12 358 ARG A CA 1
ATOM 2744 C C . ARG A 1 358 ? -20.328 -7.973 -1.065 1 95.12 358 ARG A C 1
ATOM 2746 O O . ARG A 1 358 ? -20.062 -9.094 -1.497 1 95.12 358 ARG A O 1
ATOM 2753 N N . ARG A 1 359 ? -21.406 -7.75 -0.43 1 95.12 359 ARG A N 1
ATOM 2754 C CA . ARG A 1 359 ? -22.297 -8.82 0.004 1 95.12 359 ARG A CA 1
ATOM 2755 C C . ARG A 1 359 ? -23.078 -9.398 -1.177 1 95.12 359 ARG A C 1
ATOM 2757 O O . ARG A 1 359 ? -23.484 -10.562 -1.146 1 95.12 359 ARG A O 1
ATOM 2764 N N . ASP A 1 360 ? -23.25 -8.586 -2.217 1 96 360 ASP A N 1
ATOM 2765 C CA . ASP A 1 360 ? -24.047 -9.031 -3.357 1 96 360 ASP A CA 1
ATOM 2766 C C . ASP A 1 360 ? -23.188 -9.781 -4.371 1 96 360 ASP A C 1
ATOM 2768 O O . ASP A 1 360 ? -23.703 -10.344 -5.336 1 96 360 ASP A O 1
ATOM 2772 N N . ALA A 1 361 ? -21.844 -9.844 -4.227 1 97 361 ALA A N 1
ATOM 2773 C CA . ALA A 1 361 ? -20.938 -10.492 -5.164 1 97 361 ALA A CA 1
ATOM 2774 C C . ALA A 1 361 ? -20.734 -11.961 -4.801 1 97 361 ALA A C 1
ATOM 2776 O O . ALA A 1 361 ? -20.891 -12.352 -3.639 1 97 361 ALA A O 1
ATOM 2777 N N . THR A 1 362 ? -20.453 -12.781 -5.789 1 98.19 362 THR A N 1
ATOM 2778 C CA . THR A 1 362 ? -20.109 -14.188 -5.613 1 98.19 362 THR A CA 1
ATOM 2779 C C . THR A 1 362 ? -18.781 -14.508 -6.266 1 98.19 362 THR A C 1
ATOM 2781 O O . THR A 1 362 ? -18.484 -14.055 -7.371 1 98.19 362 THR A O 1
ATOM 2784 N N . VAL A 1 363 ? -17.922 -15.164 -5.543 1 98.44 363 VAL A N 1
ATOM 2785 C CA . VAL A 1 363 ? -16.703 -15.727 -6.082 1 98.44 363 VAL A CA 1
ATOM 2786 C C . VAL A 1 363 ? -16.797 -17.25 -6.129 1 98.44 363 VAL A C 1
ATOM 2788 O O . VAL A 1 363 ? -16.953 -17.891 -5.094 1 98.44 363 VAL A O 1
ATOM 2791 N N . LEU A 1 364 ? -16.75 -17.797 -7.363 1 98.31 364 LEU A N 1
ATOM 2792 C CA . LEU A 1 364 ? -16.828 -19.234 -7.547 1 98.31 364 LEU A CA 1
ATOM 2793 C C . LEU A 1 364 ? -15.461 -19.828 -7.891 1 98.31 364 LEU A C 1
ATOM 2795 O O . LEU A 1 364 ? -14.938 -19.578 -8.977 1 98.31 364 LEU A O 1
ATOM 2799 N N . ILE A 1 365 ? -14.914 -20.625 -7.012 1 96.75 365 ILE A N 1
ATOM 2800 C CA . ILE A 1 365 ? -13.609 -21.25 -7.203 1 96.75 365 ILE A CA 1
ATOM 2801 C C . ILE A 1 365 ? -13.789 -22.656 -7.773 1 96.75 365 ILE A C 1
ATOM 2803 O O . ILE A 1 365 ? -14.242 -23.562 -7.074 1 96.75 365 ILE A O 1
ATOM 2807 N N . PRO A 1 366 ? -13.383 -22.828 -9.031 1 94.44 366 PRO A N 1
ATOM 2808 C CA . PRO A 1 366 ? -13.75 -24.078 -9.703 1 94.44 366 PRO A CA 1
ATOM 2809 C C . PRO A 1 366 ? -12.633 -25.125 -9.648 1 94.44 366 PRO A C 1
ATOM 2811 O O . PRO A 1 366 ? -12.383 -25.828 -10.633 1 94.44 366 PRO A O 1
ATOM 2814 N N . GLY A 1 367 ? -11.953 -25.25 -8.547 1 88.88 367 GLY A N 1
ATOM 2815 C CA . GLY A 1 367 ? -10.938 -26.297 -8.539 1 88.88 367 GLY A CA 1
ATOM 2816 C C . GLY A 1 367 ? -10.023 -26.234 -7.336 1 88.88 367 GLY A C 1
ATOM 2817 O O . GLY A 1 367 ? -10.336 -25.578 -6.34 1 88.88 367 GLY A O 1
ATOM 2818 N N . PHE A 1 368 ? -8.945 -27.078 -7.473 1 88.38 368 PHE A N 1
ATOM 2819 C CA . PHE A 1 368 ? -7.988 -27.281 -6.395 1 88.38 368 PHE A CA 1
ATOM 2820 C C . PHE A 1 368 ? -7.277 -25.984 -6.047 1 88.38 368 PHE A C 1
ATOM 2822 O O . PHE A 1 368 ? -6.961 -25.188 -6.934 1 88.38 368 PHE A O 1
ATOM 2829 N N . GLN A 1 369 ? -7.09 -25.75 -4.734 1 91.75 369 GLN A N 1
ATOM 2830 C CA . GLN A 1 369 ? -6.289 -24.641 -4.219 1 91.75 369 GLN A CA 1
ATOM 2831 C C . GLN A 1 369 ? -5.133 -25.156 -3.363 1 91.75 369 GLN A C 1
ATOM 2833 O O . GLN A 1 369 ? -5.348 -25.859 -2.377 1 91.75 369 GLN A O 1
ATOM 2838 N N . ALA A 1 370 ? -3.934 -24.734 -3.678 1 90.12 370 ALA A N 1
ATOM 2839 C CA . ALA A 1 370 ? -2.76 -25.172 -2.928 1 90.12 370 ALA A CA 1
ATOM 2840 C C . ALA A 1 370 ? -2.652 -24.438 -1.597 1 90.12 370 ALA A C 1
ATOM 2842 O O . ALA A 1 370 ? -3.141 -23.312 -1.464 1 90.12 370 ALA A O 1
ATOM 2843 N N . ALA A 1 371 ? -1.96 -25.094 -0.692 1 89.69 371 ALA A N 1
ATOM 2844 C CA . ALA A 1 371 ? -1.733 -24.484 0.616 1 89.69 371 ALA A CA 1
ATOM 2845 C C . ALA A 1 371 ? -0.992 -23.156 0.481 1 89.69 371 ALA A C 1
ATOM 2847 O O . ALA A 1 371 ? -0.069 -23.031 -0.328 1 89.69 371 ALA A O 1
ATOM 2848 N N . GLY A 1 372 ? -1.472 -22.172 1.251 1 89.12 372 GLY A N 1
ATOM 2849 C CA . GLY A 1 372 ? -0.754 -20.906 1.315 1 89.12 372 GLY A CA 1
ATOM 2850 C C . GLY A 1 372 ? -1.176 -19.922 0.239 1 89.12 372 GLY A C 1
ATOM 2851 O O . GLY A 1 372 ? -0.679 -18.797 0.191 1 89.12 372 GLY A O 1
ATOM 2852 N N . THR A 1 373 ? -2.145 -20.297 -0.575 1 92.38 373 THR A N 1
ATOM 2853 C CA . THR A 1 373 ? -2.598 -19.391 -1.631 1 92.38 373 THR A CA 1
ATOM 2854 C C . THR A 1 373 ? -3.822 -18.609 -1.179 1 92.38 373 THR A C 1
ATOM 2856 O O . THR A 1 373 ? -4.516 -19 -0.242 1 92.38 373 THR A O 1
ATOM 2859 N N . LEU A 1 374 ? -4.008 -17.5 -1.79 1 94.31 374 LEU A N 1
ATOM 2860 C CA . LEU A 1 374 ? -5.172 -16.688 -1.491 1 94.31 374 LEU A CA 1
ATOM 2861 C C . LEU A 1 374 ? -6.465 -17.453 -1.744 1 94.31 374 LEU A C 1
ATOM 2863 O O . LEU A 1 374 ? -7.402 -17.391 -0.944 1 94.31 374 LEU A O 1
ATOM 2867 N N . GLY A 1 375 ? -6.488 -18.234 -2.869 1 95.94 375 GLY A N 1
ATOM 2868 C CA . GLY A 1 375 ? -7.656 -19.062 -3.137 1 95.94 375 GLY A CA 1
ATOM 2869 C C . GLY A 1 375 ? -7.977 -20.031 -2.01 1 95.94 375 GLY A C 1
ATOM 2870 O O . GLY A 1 375 ? -9.141 -20.203 -1.645 1 95.94 375 GLY A O 1
ATOM 2871 N N . ARG A 1 376 ? -6.957 -20.609 -1.475 1 94.69 376 ARG A N 1
ATOM 2872 C CA . ARG A 1 376 ? -7.141 -21.547 -0.375 1 94.69 376 ARG A CA 1
ATOM 2873 C C . ARG A 1 376 ? -7.727 -20.859 0.85 1 94.69 376 ARG A C 1
ATOM 2875 O O . ARG A 1 376 ? -8.664 -21.359 1.472 1 94.69 376 ARG A O 1
ATOM 2882 N N . PHE A 1 377 ? -7.234 -19.656 1.187 1 95.12 377 PHE A N 1
ATOM 2883 C CA . PHE A 1 377 ? -7.734 -18.891 2.328 1 95.12 377 PHE A CA 1
ATOM 2884 C C . PHE A 1 377 ? -9.219 -18.578 2.156 1 95.12 377 PHE A C 1
ATOM 2886 O O . PHE A 1 377 ? -9.992 -18.672 3.107 1 95.12 377 PHE A O 1
ATOM 2893 N N . LEU A 1 378 ? -9.625 -18.266 0.987 1 96.62 378 LEU A N 1
ATOM 2894 C CA . LEU A 1 378 ? -11.016 -17.906 0.708 1 96.62 378 LEU A CA 1
ATOM 2895 C C . LEU A 1 378 ? -11.922 -19.125 0.874 1 96.62 378 LEU A C 1
ATOM 2897 O O . LEU A 1 378 ? -12.953 -19.047 1.543 1 96.62 378 LEU A O 1
ATOM 2901 N N . VAL A 1 379 ? -11.477 -20.219 0.3 1 96.06 379 VAL A N 1
ATOM 2902 C CA . VAL A 1 379 ? -12.281 -21.438 0.347 1 96.06 379 VAL A CA 1
ATOM 2903 C C . VAL A 1 379 ? -12.414 -21.906 1.791 1 96.06 379 VAL A C 1
ATOM 2905 O O . VAL A 1 379 ? -13.445 -22.453 2.178 1 96.06 379 VAL A O 1
ATOM 2908 N N . GLU A 1 380 ? -11.391 -21.625 2.566 1 94.94 380 GLU A N 1
ATOM 2909 C CA . GLU A 1 380 ? -11.398 -22.062 3.959 1 94.94 380 GLU A CA 1
ATOM 2910 C C . GLU A 1 380 ? -12.188 -21.094 4.84 1 94.94 380 GLU A C 1
ATOM 2912 O O . GLU A 1 380 ? -12.289 -21.297 6.051 1 94.94 380 GLU A O 1
ATOM 2917 N N . GLY A 1 381 ? -12.641 -20 4.32 1 95.88 381 GLY A N 1
ATOM 2918 C CA . GLY A 1 381 ? -13.609 -19.156 5.023 1 95.88 381 GLY A CA 1
ATOM 2919 C C . GLY A 1 381 ? -12.984 -17.953 5.688 1 95.88 381 GLY A C 1
ATOM 2920 O O . GLY A 1 381 ? -13.531 -17.406 6.648 1 95.88 381 GLY A O 1
ATOM 2921 N N . ALA A 1 382 ? -11.883 -17.547 5.188 1 95.12 382 ALA A N 1
ATOM 2922 C CA . ALA A 1 382 ? -11.273 -16.359 5.754 1 95.12 382 ALA A CA 1
ATOM 2923 C C . ALA A 1 382 ? -12.242 -15.172 5.723 1 95.12 382 ALA A C 1
ATOM 2925 O O . ALA A 1 382 ? -12.914 -14.945 4.715 1 95.12 382 ALA A O 1
ATOM 2926 N N . SER A 1 383 ? -12.359 -14.445 6.863 1 95.31 383 SER A N 1
ATOM 2927 C CA . SER A 1 383 ? -13.234 -13.281 6.926 1 95.31 383 SER A CA 1
ATOM 2928 C C . SER A 1 383 ? -12.523 -12.023 6.453 1 95.31 383 SER A C 1
ATOM 2930 O O . SER A 1 383 ? -13.164 -11.008 6.164 1 95.31 383 SER A O 1
ATOM 2932 N N . ARG A 1 384 ? -11.211 -12.078 6.465 1 95.12 384 ARG A N 1
ATOM 2933 C CA . ARG A 1 384 ? -10.336 -11.023 5.969 1 95.12 384 ARG A CA 1
ATOM 2934 C C . ARG A 1 384 ? -9.117 -11.602 5.262 1 95.12 384 ARG A C 1
ATOM 2936 O O . ARG A 1 384 ? -8.609 -12.656 5.656 1 95.12 384 ARG A O 1
ATOM 2943 N N . VAL A 1 385 ? -8.719 -10.938 4.258 1 95.5 385 VAL A N 1
ATOM 2944 C CA . VAL A 1 385 ? -7.512 -11.344 3.547 1 95.5 385 VAL A CA 1
ATOM 2945 C C . VAL A 1 385 ? -6.668 -10.109 3.219 1 95.5 385 VAL A C 1
ATOM 2947 O O . VAL A 1 385 ? -7.148 -8.977 3.307 1 95.5 385 VAL A O 1
ATOM 2950 N N . ARG A 1 386 ? -5.457 -10.281 2.982 1 92.19 386 ARG A N 1
ATOM 2951 C CA . ARG A 1 386 ? -4.566 -9.211 2.555 1 92.19 386 ARG A CA 1
ATOM 2952 C C . ARG A 1 386 ? -4.184 -9.367 1.086 1 92.19 386 ARG A C 1
ATOM 2954 O O . ARG A 1 386 ? -3.699 -10.422 0.676 1 92.19 386 ARG A O 1
ATOM 2961 N N . ILE A 1 387 ? -4.445 -8.422 0.263 1 92.38 387 ILE A N 1
ATOM 2962 C CA . ILE A 1 387 ? -4.105 -8.414 -1.155 1 92.38 387 ILE A CA 1
ATOM 2963 C C . ILE A 1 387 ? -3.299 -7.156 -1.485 1 92.38 387 ILE A C 1
ATOM 2965 O O . ILE A 1 387 ? -3.777 -6.035 -1.3 1 92.38 387 ILE A O 1
ATOM 2969 N N . GLN A 1 388 ? -2.062 -7.289 -1.971 1 85.69 388 GLN A N 1
ATOM 2970 C CA . GLN A 1 388 ? -1.183 -6.191 -2.352 1 85.69 388 GLN A CA 1
ATOM 2971 C C . GLN A 1 388 ? -1.046 -5.176 -1.219 1 85.69 388 GLN A C 1
ATOM 2973 O O . GLN A 1 388 ? -1.161 -3.969 -1.441 1 85.69 388 GLN A O 1
ATOM 2978 N N . GLY A 1 389 ? -0.973 -5.68 -0.043 1 84.81 389 GLY A N 1
ATOM 2979 C CA . GLY A 1 389 ? -0.687 -4.852 1.116 1 84.81 389 GLY A CA 1
ATOM 2980 C C . GLY A 1 389 ? -1.933 -4.262 1.752 1 84.81 389 GLY A C 1
ATOM 2981 O O . GLY A 1 389 ? -1.851 -3.572 2.77 1 84.81 389 GLY A O 1
ATOM 2982 N N . GLU A 1 390 ? -3.061 -4.555 1.234 1 89.25 390 GLU A N 1
ATOM 2983 C CA . GLU A 1 390 ? -4.309 -3.988 1.739 1 89.25 390 GLU A CA 1
ATOM 2984 C C . GLU A 1 390 ? -5.152 -5.051 2.436 1 89.25 390 GLU A C 1
ATOM 2986 O O . GLU A 1 390 ? -5.234 -6.191 1.969 1 89.25 390 GLU A O 1
ATOM 2991 N N . ASP A 1 391 ? -5.766 -4.602 3.525 1 91.69 391 ASP A N 1
ATOM 2992 C CA . ASP A 1 391 ? -6.719 -5.469 4.211 1 91.69 391 ASP A CA 1
ATOM 2993 C C . ASP A 1 391 ? -8.094 -5.391 3.557 1 91.69 391 ASP A C 1
ATOM 2995 O O . ASP A 1 391 ? -8.656 -4.301 3.395 1 91.69 391 ASP A O 1
ATOM 2999 N N . ILE A 1 392 ? -8.656 -6.531 3.201 1 95.56 392 ILE A N 1
ATOM 3000 C CA . ILE A 1 392 ? -9.953 -6.578 2.539 1 95.56 392 ILE A CA 1
ATOM 3001 C C . ILE A 1 392 ? -10.906 -7.48 3.324 1 95.56 392 ILE A C 1
ATOM 3003 O O . ILE A 1 392 ? -10.57 -8.625 3.627 1 95.56 392 ILE A O 1
ATOM 3007 N N . ALA A 1 393 ? -12.07 -7 3.674 1 95.88 393 ALA A N 1
ATOM 3008 C CA . ALA A 1 393 ? -13.117 -7.832 4.266 1 95.88 393 ALA A CA 1
ATOM 3009 C C . ALA A 1 393 ? -13.695 -8.797 3.236 1 95.88 393 ALA A C 1
ATOM 3011 O O . ALA A 1 393 ? -13.859 -8.438 2.066 1 95.88 393 ALA A O 1
ATOM 3012 N N . VAL A 1 394 ? -13.938 -10 3.689 1 97.56 394 VAL A N 1
ATOM 3013 C CA . VAL A 1 394 ? -14.586 -10.977 2.816 1 97.56 394 VAL A CA 1
ATOM 3014 C C . VAL A 1 394 ? -16.062 -11.094 3.184 1 97.56 394 VAL A C 1
ATOM 3016 O O . VAL A 1 394 ? -16.422 -11.805 4.129 1 97.56 394 VAL A O 1
ATOM 3019 N N . ARG A 1 395 ? -16.859 -10.422 2.398 1 97.19 395 ARG A N 1
ATOM 3020 C CA . ARG A 1 395 ? -18.297 -10.445 2.609 1 97.19 395 ARG A CA 1
ATOM 3021 C C . ARG A 1 395 ? -19.016 -11.102 1.433 1 97.19 395 ARG A C 1
ATOM 3023 O O . ARG A 1 395 ? -20.203 -11.445 1.526 1 97.19 395 ARG A O 1
ATOM 3030 N N . ALA A 1 396 ? -18.266 -11.234 0.35 1 97.69 396 ALA A N 1
ATOM 3031 C CA . ALA A 1 396 ? -18.797 -11.898 -0.836 1 97.69 396 ALA A CA 1
ATOM 3032 C C . ALA A 1 396 ? -19.125 -13.359 -0.543 1 97.69 396 ALA A C 1
ATOM 3034 O O . ALA A 1 396 ? -18.578 -13.953 0.386 1 97.69 396 ALA A O 1
ATOM 3035 N N . ARG A 1 397 ? -20.047 -13.914 -1.339 1 97.69 397 ARG A N 1
ATOM 3036 C CA . ARG A 1 397 ? -20.328 -15.344 -1.275 1 97.69 397 ARG A CA 1
ATOM 3037 C C . ARG A 1 397 ? -19.203 -16.156 -1.917 1 97.69 397 ARG A C 1
ATOM 3039 O O . ARG A 1 397 ? -18.953 -16.047 -3.121 1 97.69 397 ARG A O 1
ATOM 3046 N N . ILE A 1 398 ? -18.516 -16.938 -1.066 1 98.31 398 ILE A N 1
ATOM 3047 C CA . ILE A 1 398 ? -17.453 -17.781 -1.588 1 98.31 398 ILE A CA 1
ATOM 3048 C C . ILE A 1 398 ? -17.984 -19.188 -1.847 1 98.31 398 ILE A C 1
ATOM 3050 O O . ILE A 1 398 ? -18.453 -19.859 -0.926 1 98.31 398 ILE A O 1
ATOM 3054 N N . ARG A 1 399 ? -17.938 -19.531 -3.156 1 97.38 399 ARG A N 1
ATOM 3055 C CA . ARG A 1 399 ? -18.422 -20.844 -3.584 1 97.38 399 ARG A CA 1
ATOM 3056 C C . ARG A 1 399 ? -17.312 -21.656 -4.25 1 97.38 399 ARG A C 1
ATOM 3058 O O . ARG A 1 399 ? -16.359 -21.078 -4.77 1 97.38 399 ARG A O 1
ATOM 3065 N N . SER A 1 400 ? -17.453 -22.984 -4.145 1 94.81 400 SER A N 1
ATOM 3066 C CA . SER A 1 400 ? -16.516 -23.891 -4.793 1 94.81 400 SER A CA 1
ATOM 3067 C C . SER A 1 400 ? -17.219 -24.938 -5.637 1 94.81 400 SER A C 1
ATOM 3069 O O . SER A 1 400 ? -18.281 -25.438 -5.246 1 94.81 400 SER A O 1
ATOM 3071 N N . LEU A 1 401 ? -16.734 -25.156 -6.758 1 92 401 LEU A N 1
ATOM 3072 C CA . LEU A 1 401 ? -17.203 -26.188 -7.66 1 92 401 LEU A CA 1
ATOM 3073 C C . LEU A 1 401 ? -16.062 -27.078 -8.141 1 92 401 LEU A C 1
ATOM 3075 O O . LEU A 1 401 ? -15.516 -26.859 -9.227 1 92 401 LEU A O 1
ATOM 3079 N N . ASP A 1 402 ? -15.742 -28.141 -7.48 1 86.25 402 ASP A N 1
ATOM 3080 C CA . ASP A 1 402 ? -14.547 -28.953 -7.688 1 86.25 402 ASP A CA 1
ATOM 3081 C C . ASP A 1 402 ? -14.727 -29.891 -8.867 1 86.25 402 ASP A C 1
ATOM 3083 O O . ASP A 1 402 ? -13.766 -30.516 -9.328 1 86.25 402 ASP A O 1
ATOM 3087 N N . ILE A 1 403 ? -15.844 -29.891 -9.484 1 86.12 403 ILE A N 1
ATOM 3088 C CA . ILE A 1 403 ? -16.156 -30.844 -10.539 1 86.12 403 ILE A CA 1
ATOM 3089 C C . ILE A 1 403 ? -15.43 -30.453 -11.82 1 86.12 403 ILE A C 1
ATOM 3091 O O . ILE A 1 403 ? -15.367 -31.234 -12.766 1 86.12 403 ILE A O 1
ATOM 3095 N N . TYR A 1 404 ? -14.844 -29.312 -11.82 1 88 404 TYR A N 1
ATOM 3096 C CA . TYR A 1 404 ? -14.109 -28.875 -13 1 88 404 TYR A CA 1
ATOM 3097 C C . TYR A 1 404 ? -12.633 -29.219 -12.883 1 88 404 TYR A C 1
ATOM 3099 O O . TYR A 1 404 ? -11.859 -28.984 -13.82 1 88 404 TYR A O 1
ATOM 3107 N N . SER A 1 405 ? -12.25 -29.812 -11.797 1 85.56 405 SER A N 1
ATOM 3108 C CA . SER A 1 405 ? -10.844 -30.172 -11.664 1 85.56 405 SER A CA 1
ATOM 3109 C C . SER A 1 405 ? -10.43 -31.188 -12.742 1 85.56 405 SER A C 1
ATOM 3111 O O . SER A 1 405 ? -11.172 -32.125 -13.031 1 85.56 405 SER A O 1
ATOM 3113 N N . GLY A 1 406 ? -9.266 -30.969 -13.258 1 88.06 406 GLY A N 1
ATOM 3114 C CA . GLY A 1 406 ? -8.75 -31.828 -14.305 1 88.06 406 GLY A CA 1
ATOM 3115 C C . GLY A 1 406 ? -8 -33.031 -13.758 1 88.06 406 GLY A C 1
ATOM 3116 O O . GLY A 1 406 ? -7.477 -33.844 -14.523 1 88.06 406 GLY A O 1
ATOM 3117 N N . HIS A 1 407 ? -8.062 -33.188 -12.461 1 93.19 407 HIS A N 1
ATOM 3118 C CA . HIS A 1 407 ? -7.285 -34.281 -11.852 1 93.19 407 HIS A CA 1
ATOM 3119 C C . HIS A 1 407 ? -8.172 -35.469 -11.5 1 93.19 407 HIS A C 1
ATOM 3121 O O . HIS A 1 407 ? -9.312 -35.281 -11.062 1 93.19 407 HIS A O 1
ATOM 3127 N N . ALA A 1 408 ? -7.621 -36.594 -11.648 1 94.69 408 ALA A N 1
ATOM 3128 C CA . ALA A 1 408 ? -8.25 -37.812 -11.164 1 94.69 408 ALA A CA 1
ATOM 3129 C C . ALA A 1 408 ? -8.336 -37.812 -9.641 1 94.69 408 ALA A C 1
ATOM 3131 O O . ALA A 1 408 ? -7.465 -37.281 -8.961 1 94.69 408 ALA A O 1
ATOM 3132 N N . ASP A 1 409 ? -9.422 -38.438 -9.141 1 94.25 409 ASP A N 1
ATOM 3133 C CA . ASP A 1 409 ? -9.562 -38.562 -7.699 1 94.25 409 ASP A CA 1
ATOM 3134 C C . ASP A 1 409 ? -8.883 -39.844 -7.195 1 94.25 409 ASP A C 1
ATOM 3136 O O . ASP A 1 409 ? -8.195 -40.531 -7.957 1 94.25 409 ASP A O 1
ATOM 3140 N N . ALA A 1 410 ? -9.039 -40.094 -5.965 1 95.88 410 ALA A N 1
ATOM 3141 C CA . ALA A 1 410 ? -8.328 -41.219 -5.32 1 95.88 410 ALA A CA 1
ATOM 3142 C C . ALA A 1 410 ? -8.672 -42.531 -5.961 1 95.88 410 ALA A C 1
ATOM 3144 O O . ALA A 1 410 ? -7.793 -43.375 -6.215 1 95.88 410 ALA A O 1
ATOM 3145 N N . GLU A 1 411 ? -9.891 -42.75 -6.258 1 94.88 411 GLU A N 1
ATOM 3146 C CA . GLU A 1 411 ? -10.344 -44 -6.848 1 94.88 411 GLU A CA 1
ATOM 3147 C C . GLU A 1 411 ? -9.797 -44.156 -8.258 1 94.88 411 GLU A C 1
ATOM 3149 O O . GLU A 1 411 ? -9.305 -45.25 -8.609 1 94.88 411 GLU A O 1
ATOM 3154 N N . ALA A 1 412 ? -9.93 -43.125 -8.984 1 94.94 412 ALA A N 1
ATOM 3155 C CA . ALA A 1 412 ? -9.445 -43.156 -10.367 1 94.94 412 ALA A CA 1
ATOM 3156 C C . ALA A 1 412 ? -7.934 -43.344 -10.414 1 94.94 412 ALA A C 1
ATOM 3158 O O . ALA A 1 412 ? -7.418 -44.062 -11.273 1 94.94 412 ALA A O 1
ATOM 3159 N N . LEU A 1 413 ? -7.242 -42.719 -9.508 1 97.44 413 LEU A N 1
ATOM 3160 C CA . LEU A 1 413 ? -5.793 -42.875 -9.445 1 97.44 413 LEU A CA 1
ATOM 3161 C C . LEU A 1 413 ? -5.402 -44.312 -9.133 1 97.44 413 LEU A C 1
ATOM 3163 O O . LEU A 1 413 ? -4.516 -44.875 -9.773 1 97.44 413 LEU A O 1
ATOM 3167 N N . ALA A 1 414 ? -6.07 -44.844 -8.18 1 97.12 414 ALA A N 1
ATOM 3168 C CA . ALA A 1 414 ? -5.781 -46.219 -7.777 1 97.12 414 ALA A CA 1
ATOM 3169 C C . ALA A 1 414 ? -6.102 -47.188 -8.906 1 97.12 414 ALA A C 1
ATOM 3171 O O . ALA A 1 414 ? -5.328 -48.125 -9.172 1 97.12 414 ALA A O 1
ATOM 3172 N N . ALA A 1 415 ? -7.215 -46.969 -9.562 1 95.81 415 ALA A N 1
ATOM 3173 C CA . ALA A 1 415 ? -7.617 -47.844 -10.672 1 95.81 415 ALA A CA 1
ATOM 3174 C C . ALA A 1 415 ? -6.613 -47.75 -11.82 1 95.81 415 ALA A C 1
ATOM 3176 O O . ALA A 1 415 ? -6.258 -48.781 -12.414 1 95.81 415 ALA A O 1
ATOM 3177 N N . TRP A 1 416 ? -6.23 -46.594 -12.109 1 97.44 416 TRP A N 1
ATOM 3178 C CA . TRP A 1 416 ? -5.25 -46.406 -13.18 1 97.44 416 TRP A CA 1
ATOM 3179 C C . TRP A 1 416 ? -3.936 -47.094 -12.836 1 97.44 416 TRP A C 1
ATOM 3181 O O . TRP A 1 416 ? -3.359 -47.812 -13.672 1 97.44 416 TRP A O 1
ATOM 3191 N N . ALA A 1 417 ? -3.469 -46.938 -11.609 1 98 417 ALA A N 1
ATOM 3192 C CA . ALA A 1 417 ? -2.223 -47.562 -11.18 1 98 417 ALA A CA 1
ATOM 3193 C C . ALA A 1 417 ? -2.32 -49.062 -11.234 1 98 417 ALA A C 1
ATOM 3195 O O . ALA A 1 417 ? -1.394 -49.75 -11.688 1 98 417 ALA A O 1
ATOM 3196 N N . LYS A 1 418 ? -3.414 -49.531 -10.781 1 97.06 418 LYS A N 1
ATOM 3197 C CA . LYS A 1 418 ? -3.633 -51 -10.789 1 97.06 418 LYS A CA 1
ATOM 3198 C C . LYS A 1 418 ? -3.58 -51.531 -12.211 1 97.06 418 LYS A C 1
ATOM 3200 O O . LYS A 1 418 ? -2.998 -52.594 -12.445 1 97.06 418 LYS A O 1
ATOM 3205 N N . ALA A 1 419 ? -4.176 -50.812 -13.117 1 96.94 419 ALA A N 1
ATOM 3206 C CA . ALA A 1 419 ? -4.238 -51.25 -14.508 1 96.94 419 ALA A CA 1
ATOM 3207 C C . ALA A 1 419 ? -2.848 -51.281 -15.141 1 96.94 419 ALA A C 1
ATOM 3209 O O . ALA A 1 419 ? -2.645 -51.906 -16.172 1 96.94 419 ALA A O 1
ATOM 3210 N N . ARG A 1 420 ? -1.902 -50.594 -14.555 1 96.19 420 ARG A N 1
ATOM 3211 C CA . ARG A 1 420 ? -0.54 -50.562 -15.07 1 96.19 420 ARG A CA 1
ATOM 3212 C C . ARG A 1 420 ? 0.258 -51.781 -14.586 1 96.19 420 ARG A C 1
ATOM 3214 O O . ARG A 1 420 ? 1.353 -52.031 -15.086 1 96.19 420 ARG A O 1
ATOM 3221 N N . GLY A 1 421 ? -0.201 -52.406 -13.57 1 92.56 421 GLY A N 1
ATOM 3222 C CA . GLY A 1 421 ? 0.506 -53.531 -12.961 1 92.56 421 GLY A CA 1
ATOM 3223 C C . GLY A 1 421 ? 0.657 -54.719 -13.883 1 92.56 421 GLY A C 1
ATOM 3224 O O . GLY A 1 421 ? 0.045 -54.781 -14.953 1 92.56 421 GLY A O 1
ATOM 3225 N N . PRO A 1 422 ? 1.514 -55.75 -13.539 1 93.69 422 PRO A N 1
ATOM 3226 C CA . PRO A 1 422 ? 2.293 -55.719 -12.297 1 93.69 422 PRO A CA 1
ATOM 3227 C C . PRO A 1 422 ? 3.463 -54.75 -12.344 1 93.69 422 PRO A C 1
ATOM 3229 O O . PRO A 1 422 ? 4.027 -54.5 -13.414 1 93.69 422 PRO A O 1
ATOM 3232 N N . VAL A 1 423 ? 3.721 -54.125 -11.219 1 96.19 423 VAL A N 1
ATOM 3233 C CA . VAL A 1 423 ? 4.898 -53.25 -11.07 1 96.19 423 VAL A CA 1
ATOM 3234 C C . VAL A 1 423 ? 6.023 -54.062 -10.406 1 96.19 423 VAL A C 1
ATOM 3236 O O . VAL A 1 423 ? 5.914 -54.438 -9.234 1 96.19 423 VAL A O 1
ATOM 3239 N N . ALA A 1 424 ? 7.055 -54.281 -11.109 1 94.69 424 ALA A N 1
ATOM 3240 C CA . ALA A 1 424 ? 8.117 -55.156 -10.641 1 94.69 424 ALA A CA 1
ATOM 3241 C C . ALA A 1 424 ? 8.938 -54.5 -9.531 1 94.69 424 ALA A C 1
ATOM 3243 O O . ALA A 1 424 ? 9.43 -55.156 -8.625 1 94.69 424 ALA A O 1
ATOM 3244 N N . GLY A 1 425 ? 9.117 -53.25 -9.594 1 96.31 425 GLY A N 1
ATOM 3245 C CA . GLY A 1 425 ? 9.922 -52.531 -8.641 1 96.31 425 GLY A CA 1
ATOM 3246 C C . GLY A 1 425 ? 9.094 -51.688 -7.688 1 96.31 425 GLY A C 1
ATOM 3247 O O . GLY A 1 425 ? 8.242 -52.188 -6.965 1 96.31 425 GLY A O 1
ATOM 3248 N N . MET A 1 426 ? 9.32 -50.344 -7.797 1 97.69 426 MET A N 1
ATOM 3249 C CA . MET A 1 426 ? 8.711 -49.406 -6.836 1 97.69 426 MET A CA 1
ATOM 3250 C C . MET A 1 426 ? 7.609 -48.594 -7.488 1 97.69 426 MET A C 1
ATOM 3252 O O . MET A 1 426 ? 7.633 -48.375 -8.703 1 97.69 426 MET A O 1
ATOM 3256 N N . THR A 1 427 ? 6.641 -48.188 -6.652 1 98.38 427 THR A N 1
ATOM 3257 C CA . THR A 1 427 ? 5.68 -47.125 -6.988 1 98.38 427 THR A CA 1
ATOM 3258 C C . THR A 1 427 ? 5.934 -45.875 -6.16 1 98.38 427 THR A C 1
ATOM 3260 O O . THR A 1 427 ? 5.867 -45.906 -4.93 1 98.38 427 THR A O 1
ATOM 3263 N N . PHE A 1 428 ? 6.281 -44.812 -6.867 1 98.56 428 PHE A N 1
ATOM 3264 C CA . PHE A 1 428 ? 6.559 -43.562 -6.219 1 98.56 428 PHE A CA 1
ATOM 3265 C C . PHE A 1 428 ? 5.344 -42.625 -6.297 1 98.56 428 PHE A C 1
ATOM 3267 O O . PHE A 1 428 ? 4.777 -42.438 -7.375 1 98.56 428 PHE A O 1
ATOM 3274 N N . LEU A 1 429 ? 4.926 -42.125 -5.137 1 98.56 429 LEU A N 1
ATOM 3275 C CA . LEU A 1 429 ? 3.812 -41.188 -5.074 1 98.56 429 LEU A CA 1
ATOM 3276 C C . LEU A 1 429 ? 4.32 -39.75 -4.953 1 98.56 429 LEU A C 1
ATOM 3278 O O . LEU A 1 429 ? 5.07 -39.438 -4.027 1 98.56 429 LEU A O 1
ATOM 3282 N N . ALA A 1 430 ? 3.959 -38.875 -5.938 1 97.56 430 ALA A N 1
ATOM 3283 C CA . ALA A 1 430 ? 4.41 -37.5 -5.984 1 97.56 430 ALA A CA 1
ATOM 3284 C C . ALA A 1 430 ? 3.258 -36.562 -6.328 1 97.56 430 ALA A C 1
ATOM 3286 O O . ALA A 1 430 ? 2.102 -36.969 -6.387 1 97.56 430 ALA A O 1
ATOM 3287 N N . HIS A 1 431 ? 3.521 -35.219 -6.41 1 97.69 431 HIS A N 1
ATOM 3288 C CA . HIS A 1 431 ? 2.564 -34.219 -6.867 1 97.69 431 HIS A CA 1
ATOM 3289 C C . HIS A 1 431 ? 1.309 -34.219 -6 1 97.69 431 HIS A C 1
ATOM 3291 O O . HIS A 1 431 ? 0.195 -34.344 -6.516 1 97.69 431 HIS A O 1
ATOM 3297 N N . GLY A 1 432 ? 1.514 -34.219 -4.73 1 96.62 432 GLY A N 1
ATOM 3298 C CA . GLY A 1 432 ? 0.44 -34.188 -3.752 1 96.62 432 GLY A CA 1
ATOM 3299 C C . GLY A 1 432 ? 0.877 -33.656 -2.4 1 96.62 432 GLY A C 1
ATOM 3300 O O . GLY A 1 432 ? 2.053 -33.75 -2.043 1 96.62 432 GLY A O 1
ATOM 3301 N N . GLU A 1 433 ? -0.092 -33.156 -1.667 1 95.31 433 GLU A N 1
ATOM 3302 C CA . GLU A 1 433 ? 0.145 -32.75 -0.281 1 95.31 433 GLU A CA 1
ATOM 3303 C C . GLU A 1 433 ? 0.202 -33.969 0.638 1 95.31 433 GLU A C 1
ATOM 3305 O O . GLU A 1 433 ? -0.221 -35.062 0.256 1 95.31 433 GLU A O 1
ATOM 3310 N N . PRO A 1 434 ? 0.732 -33.812 1.826 1 95.62 434 PRO A N 1
ATOM 3311 C CA . PRO A 1 434 ? 0.997 -34.969 2.689 1 95.62 434 PRO A CA 1
ATOM 3312 C C . PRO A 1 434 ? -0.24 -35.844 2.906 1 95.62 434 PRO A C 1
ATOM 3314 O O . PRO A 1 434 ? -0.169 -37.062 2.775 1 95.62 434 PRO A O 1
ATOM 3317 N N . GLU A 1 435 ? -1.309 -35.219 3.137 1 95.62 435 GLU A N 1
ATOM 3318 C CA . GLU A 1 435 ? -2.535 -36 3.352 1 95.62 435 GLU A CA 1
ATOM 3319 C C . GLU A 1 435 ? -2.939 -36.75 2.094 1 95.62 435 GLU A C 1
ATOM 3321 O O . GLU A 1 435 ? -3.365 -37.906 2.168 1 95.62 435 GLU A O 1
ATOM 3326 N N . SER A 1 436 ? -2.83 -36.125 0.973 1 96.75 436 SER A N 1
ATOM 3327 C CA . SER A 1 436 ? -3.172 -36.75 -0.304 1 96.75 436 SER A CA 1
ATOM 3328 C C . SER A 1 436 ? -2.229 -37.906 -0.63 1 96.75 436 SER A C 1
ATOM 3330 O O . SER A 1 436 ? -2.66 -38.938 -1.117 1 96.75 436 SER A O 1
ATOM 3332 N N . LEU A 1 437 ? -0.976 -37.688 -0.344 1 97.81 437 LEU A N 1
ATOM 3333 C CA . LEU A 1 437 ? 0.039 -38.719 -0.586 1 97.81 437 LEU A CA 1
ATOM 3334 C C . LEU A 1 437 ? -0.224 -39.969 0.261 1 97.81 437 LEU A C 1
ATOM 3336 O O . LEU A 1 437 ? -0.258 -41.062 -0.26 1 97.81 437 LEU A O 1
ATOM 3340 N N . GLU A 1 438 ? -0.446 -39.719 1.513 1 97.5 438 GLU A N 1
ATOM 3341 C CA . GLU A 1 438 ? -0.69 -40.844 2.424 1 97.5 438 GLU A CA 1
ATOM 3342 C C . GLU A 1 438 ? -2.016 -41.531 2.109 1 97.5 438 GLU A C 1
ATOM 3344 O O . GLU A 1 438 ? -2.135 -42.75 2.246 1 97.5 438 GLU A O 1
ATOM 3349 N N . GLY A 1 439 ? -2.939 -40.688 1.762 1 97.81 439 GLY A N 1
ATOM 3350 C CA . GLY A 1 439 ? -4.219 -41.281 1.363 1 97.81 439 GLY A CA 1
ATOM 3351 C C . GLY A 1 439 ? -4.109 -42.219 0.179 1 97.81 439 GLY A C 1
ATOM 3352 O O . GLY A 1 439 ? -4.672 -43.312 0.2 1 97.81 439 GLY A O 1
ATOM 3353 N N . LEU A 1 440 ? -3.41 -41.812 -0.835 1 98.19 440 LEU A N 1
ATOM 3354 C CA . LEU A 1 440 ? -3.244 -42.656 -2.012 1 98.19 440 LEU A CA 1
ATOM 3355 C C . LEU A 1 440 ? -2.424 -43.906 -1.68 1 98.19 440 LEU A C 1
ATOM 3357 O O . LEU A 1 440 ? -2.715 -45 -2.172 1 98.19 440 LEU A O 1
ATOM 3361 N N . ARG A 1 441 ? -1.357 -43.688 -0.877 1 98.12 441 ARG A N 1
ATOM 3362 C CA . ARG A 1 441 ? -0.554 -44.844 -0.448 1 98.12 441 ARG A CA 1
ATOM 3363 C C . ARG A 1 441 ? -1.426 -45.906 0.193 1 98.12 441 ARG A C 1
ATOM 3365 O O . ARG A 1 441 ? -1.297 -47.094 -0.127 1 98.12 441 ARG A O 1
ATOM 3372 N N . GLY A 1 442 ? -2.266 -45.5 1.114 1 97.44 442 GLY A N 1
ATOM 3373 C CA . GLY A 1 442 ? -3.18 -46.406 1.762 1 97.44 442 GLY A CA 1
ATOM 3374 C C . GLY A 1 442 ? -4.109 -47.125 0.788 1 97.44 442 GLY A C 1
ATOM 3375 O O . GLY A 1 442 ? -4.324 -48.312 0.89 1 97.44 442 GLY A O 1
ATOM 3376 N N . ARG A 1 443 ? -4.594 -46.406 -0.162 1 96.81 443 ARG A N 1
ATOM 3377 C CA . ARG A 1 443 ? -5.52 -46.969 -1.139 1 96.81 443 ARG A CA 1
ATOM 3378 C C . ARG A 1 443 ? -4.824 -48 -2.016 1 96.81 443 ARG A C 1
ATOM 3380 O O . ARG A 1 443 ? -5.387 -49.062 -2.305 1 96.81 443 ARG A O 1
ATOM 3387 N N . LEU A 1 444 ? -3.662 -47.656 -2.486 1 97.62 444 LEU A N 1
ATOM 3388 C CA . LEU A 1 444 ? -2.91 -48.594 -3.332 1 97.62 444 LEU A CA 1
ATOM 3389 C C . LEU A 1 444 ? -2.557 -49.844 -2.57 1 97.62 444 LEU A C 1
ATOM 3391 O O . LEU A 1 444 ? -2.605 -50.938 -3.131 1 97.62 444 LEU A O 1
ATOM 3395 N N . ALA A 1 445 ? -2.166 -49.656 -1.327 1 96.56 445 ALA A N 1
ATOM 3396 C CA . ALA A 1 445 ? -1.917 -50.844 -0.491 1 96.56 445 ALA A CA 1
ATOM 3397 C C . ALA A 1 445 ? -3.15 -51.75 -0.425 1 96.56 445 ALA A C 1
ATOM 3399 O O . ALA A 1 445 ? -3.037 -52.969 -0.493 1 96.56 445 ALA A O 1
ATOM 3400 N N . GLY A 1 446 ? -4.254 -51.156 -0.294 1 94.25 446 GLY A N 1
ATOM 3401 C CA . GLY A 1 446 ? -5.512 -51.875 -0.264 1 94.25 446 GLY A CA 1
ATOM 3402 C C . GLY A 1 446 ? -5.82 -52.594 -1.568 1 94.25 446 GLY A C 1
ATOM 3403 O O . GLY A 1 446 ? -6.535 -53.594 -1.581 1 94.25 446 GLY A O 1
ATOM 3404 N N . GLU A 1 447 ? -5.285 -52.062 -2.643 1 93.81 447 GLU A N 1
ATOM 3405 C CA . GLU A 1 447 ? -5.523 -52.625 -3.965 1 93.81 447 GLU A CA 1
ATOM 3406 C C . GLU A 1 447 ? -4.496 -53.719 -4.293 1 93.81 447 GLU A C 1
ATOM 3408 O O . GLU A 1 447 ? -4.426 -54.188 -5.43 1 93.81 447 GLU A O 1
ATOM 3413 N N . GLY A 1 448 ? -3.602 -54.031 -3.383 1 91.88 448 GLY A N 1
ATOM 3414 C CA . GLY A 1 448 ? -2.725 -55.188 -3.572 1 91.88 448 GLY A CA 1
ATOM 3415 C C . GLY A 1 448 ? -1.276 -54.781 -3.799 1 91.88 448 GLY A C 1
ATOM 3416 O O . GLY A 1 448 ? -0.413 -55.656 -3.953 1 91.88 448 GLY A O 1
ATOM 3417 N N . PHE A 1 449 ? -1.023 -53.5 -3.871 1 95.19 449 PHE A N 1
ATOM 3418 C CA . PHE A 1 449 ? 0.374 -53.094 -3.967 1 95.19 449 PHE A CA 1
ATOM 3419 C C . PHE A 1 449 ? 1.115 -53.406 -2.67 1 95.19 449 PHE A C 1
ATOM 3421 O O . PHE A 1 449 ? 0.576 -53.188 -1.58 1 95.19 449 PHE A O 1
ATOM 3428 N N . ALA A 1 450 ? 2.293 -53.906 -2.75 1 94.12 450 ALA A N 1
ATOM 3429 C CA . ALA A 1 450 ? 3.088 -54.156 -1.551 1 94.12 450 ALA A CA 1
ATOM 3430 C C . ALA A 1 450 ? 3.469 -52.844 -0.865 1 94.12 450 ALA A C 1
ATOM 3432 O O . ALA A 1 450 ? 4.031 -51.938 -1.497 1 94.12 450 ALA A O 1
ATOM 3433 N N . ALA A 1 451 ? 3.227 -52.812 0.366 1 93.5 451 ALA A N 1
ATOM 3434 C CA . ALA A 1 451 ? 3.428 -51.562 1.134 1 93.5 451 ALA A CA 1
ATOM 3435 C C . ALA A 1 451 ? 4.887 -51.125 1.085 1 93.5 451 ALA A C 1
ATOM 3437 O O . ALA A 1 451 ? 5.18 -49.938 1.065 1 93.5 451 ALA A O 1
ATOM 3438 N N . ASP A 1 452 ? 5.719 -52.062 1.113 1 93.81 452 ASP A N 1
ATOM 3439 C CA . ASP A 1 452 ? 7.145 -51.75 1.148 1 93.81 452 ASP A CA 1
ATOM 3440 C C . ASP A 1 452 ? 7.645 -51.312 -0.225 1 93.81 452 ASP A C 1
ATOM 3442 O O . ASP A 1 452 ? 8.797 -50.906 -0.367 1 93.81 452 ASP A O 1
ATOM 3446 N N . ARG A 1 453 ? 6.762 -51.344 -1.223 1 96.12 453 ARG A N 1
ATOM 3447 C CA . ARG A 1 453 ? 7.117 -50.906 -2.572 1 96.12 453 ARG A CA 1
ATOM 3448 C C . ARG A 1 453 ? 6.441 -49.594 -2.93 1 96.12 453 ARG A C 1
ATOM 3450 O O . ARG A 1 453 ? 6.465 -49.188 -4.086 1 96.12 453 ARG A O 1
ATOM 3457 N N . LEU A 1 454 ? 5.777 -49.031 -1.955 1 97.94 454 LEU A N 1
ATOM 3458 C CA . LEU A 1 454 ? 5.188 -47.719 -2.088 1 97.94 454 LEU A CA 1
ATOM 3459 C C . LEU A 1 454 ? 6.055 -46.656 -1.396 1 97.94 454 LEU A C 1
ATOM 3461 O O . LEU A 1 454 ? 6.305 -46.75 -0.192 1 97.94 454 LEU A O 1
ATOM 3465 N N . ALA A 1 455 ? 6.52 -45.719 -2.184 1 97.44 455 ALA A N 1
ATOM 3466 C CA . ALA A 1 455 ? 7.414 -44.719 -1.613 1 97.44 455 ALA A CA 1
ATOM 3467 C C . ALA A 1 455 ? 6.859 -43.312 -1.819 1 97.44 455 ALA A C 1
ATOM 3469 O O . ALA A 1 455 ? 6.262 -43.031 -2.855 1 97.44 455 ALA A O 1
ATOM 3470 N N . ILE A 1 456 ? 7.043 -42.438 -0.888 1 96.88 456 ILE A N 1
ATOM 3471 C CA . ILE A 1 456 ? 6.766 -41 -0.968 1 96.88 456 ILE A CA 1
ATOM 3472 C C . ILE A 1 456 ? 8.07 -40.219 -0.882 1 96.88 456 ILE A C 1
ATOM 3474 O O . ILE A 1 456 ? 8.586 -39.969 0.212 1 96.88 456 ILE A O 1
ATOM 3478 N N . PRO A 1 457 ? 8.555 -39.875 -2.037 1 95.88 457 PRO A N 1
ATOM 3479 C CA . PRO A 1 457 ? 9.82 -39.156 -2.029 1 95.88 457 PRO A CA 1
ATOM 3480 C C . PRO A 1 457 ? 9.711 -37.781 -1.37 1 95.88 457 PRO A C 1
ATOM 3482 O O . PRO A 1 457 ? 8.68 -37.094 -1.501 1 95.88 457 PRO A O 1
ATOM 3485 N N . ALA A 1 458 ? 10.797 -37.375 -0.673 1 94.62 458 ALA A N 1
ATOM 3486 C CA . ALA A 1 458 ? 10.961 -36 -0.232 1 94.62 458 ALA A CA 1
ATOM 3487 C C . ALA A 1 458 ? 11.656 -35.156 -1.301 1 94.62 458 ALA A C 1
ATOM 3489 O O . ALA A 1 458 ? 12.188 -35.719 -2.273 1 94.62 458 ALA A O 1
ATOM 3490 N N . LEU A 1 459 ? 11.594 -33.875 -1.124 1 95.31 459 LEU A N 1
ATOM 3491 C CA . LEU A 1 459 ? 12.258 -32.969 -2.051 1 95.31 459 LEU A CA 1
ATOM 3492 C C . LEU A 1 459 ? 13.742 -33.281 -2.164 1 95.31 459 LEU A C 1
ATOM 3494 O O . LEU A 1 459 ? 14.445 -33.344 -1.155 1 95.31 459 LEU A O 1
ATOM 3498 N N . ASP A 1 460 ? 14.203 -33.594 -3.314 1 95.81 460 ASP A N 1
ATOM 3499 C CA . ASP A 1 460 ? 15.594 -33.812 -3.701 1 95.81 460 ASP A CA 1
ATOM 3500 C C . ASP A 1 460 ? 16.078 -35.188 -3.279 1 95.81 460 ASP A C 1
ATOM 3502 O O . ASP A 1 460 ? 17.281 -35.469 -3.254 1 95.81 460 ASP A O 1
ATOM 3506 N N . ASP A 1 461 ? 15.133 -36.062 -2.963 1 95.69 461 ASP A N 1
ATOM 3507 C CA . ASP A 1 461 ? 15.484 -37.469 -2.758 1 95.69 461 ASP A CA 1
ATOM 3508 C C . ASP A 1 461 ? 16.031 -38.094 -4.039 1 95.69 461 ASP A C 1
ATOM 3510 O O . ASP A 1 461 ? 15.594 -37.719 -5.141 1 95.69 461 ASP A O 1
ATOM 3514 N N . ARG A 1 462 ? 16.906 -39 -3.828 1 96.25 462 ARG A N 1
ATOM 3515 C CA . ARG A 1 462 ? 17.484 -39.781 -4.918 1 96.25 462 ARG A CA 1
ATOM 3516 C C . ARG A 1 462 ? 17.328 -41.281 -4.664 1 96.25 462 ARG A C 1
ATOM 3518 O O . ARG A 1 462 ? 17.516 -41.75 -3.539 1 96.25 462 ARG A O 1
ATOM 3525 N N . TYR A 1 463 ? 17 -42 -5.727 1 97.38 463 TYR A N 1
ATOM 3526 C CA . TYR A 1 463 ? 16.844 -43.438 -5.668 1 97.38 463 TYR A CA 1
ATOM 3527 C C . TYR A 1 463 ? 17.719 -44.125 -6.703 1 97.38 463 TYR A C 1
ATOM 3529 O O . TYR A 1 463 ? 17.703 -43.781 -7.887 1 97.38 463 TYR A O 1
ATOM 3537 N N . VAL A 1 464 ? 18.578 -45.062 -6.262 1 97 464 VAL A N 1
ATOM 3538 C CA . VAL A 1 464 ? 19.281 -45.938 -7.191 1 97 464 VAL A CA 1
ATOM 3539 C C . VAL A 1 464 ? 18.344 -47.094 -7.617 1 97 464 VAL A C 1
ATOM 3541 O O . VAL A 1 464 ? 17.859 -47.844 -6.777 1 97 464 VAL A O 1
ATOM 3544 N N . LEU A 1 465 ? 18.219 -47.188 -8.945 1 96.19 465 LEU A N 1
ATOM 3545 C CA . LEU A 1 465 ? 17.156 -48.094 -9.438 1 96.19 465 LEU A CA 1
ATOM 3546 C C . LEU A 1 465 ? 17.75 -49.406 -9.914 1 96.19 465 LEU A C 1
ATOM 3548 O O . LEU A 1 465 ? 18.812 -49.438 -10.531 1 96.19 465 LEU A O 1
ATOM 3552 N N . GLN A 1 466 ? 17.094 -50.438 -9.508 1 92.44 466 GLN A N 1
ATOM 3553 C CA . GLN A 1 466 ? 17.125 -51.75 -10.156 1 92.44 466 GLN A CA 1
ATOM 3554 C C . GLN A 1 466 ? 15.742 -52.094 -10.711 1 92.44 466 GLN A C 1
ATOM 3556 O O . GLN A 1 466 ? 14.75 -51.438 -10.406 1 92.44 466 GLN A O 1
ATOM 3561 N N . ARG A 1 467 ? 15.68 -53.062 -11.547 1 92.25 467 ARG A N 1
ATOM 3562 C CA . ARG A 1 467 ? 14.398 -53.406 -12.156 1 92.25 467 ARG A CA 1
ATOM 3563 C C . ARG A 1 467 ? 13.359 -53.75 -11.094 1 92.25 467 ARG A C 1
ATOM 3565 O O . ARG A 1 467 ? 12.18 -53.406 -11.234 1 92.25 467 ARG A O 1
ATOM 3572 N N . THR A 1 468 ? 13.906 -54.406 -10 1 92.88 468 THR A N 1
ATOM 3573 C CA . THR A 1 468 ? 12.938 -54.938 -9.047 1 92.88 468 THR A CA 1
ATOM 3574 C C . THR A 1 468 ? 13.023 -54.188 -7.715 1 92.88 468 THR A C 1
ATOM 3576 O O . THR A 1 468 ? 12.336 -54.562 -6.758 1 92.88 468 THR A O 1
ATOM 3579 N N . ASP A 1 469 ? 13.875 -53.219 -7.648 1 93.31 469 ASP A N 1
ATOM 3580 C CA . ASP A 1 469 ? 14.047 -52.531 -6.371 1 93.31 469 ASP A CA 1
ATOM 3581 C C . ASP A 1 469 ? 14.641 -51.125 -6.578 1 93.31 469 ASP A C 1
ATOM 3583 O O . ASP A 1 469 ? 15.039 -50.781 -7.688 1 93.31 469 ASP A O 1
ATOM 3587 N N . ALA A 1 470 ? 14.5 -50.344 -5.551 1 95.81 470 ALA A N 1
ATOM 3588 C CA . ALA A 1 470 ? 15.125 -49 -5.527 1 95.81 470 ALA A CA 1
ATOM 3589 C C . ALA A 1 470 ? 15.695 -48.688 -4.148 1 95.81 470 ALA A C 1
ATOM 3591 O O . ALA A 1 470 ? 15.078 -49 -3.129 1 95.81 470 ALA A O 1
ATOM 3592 N N . GLU A 1 471 ? 16.859 -48.156 -4.133 1 95.88 471 GLU A N 1
ATOM 3593 C CA . GLU A 1 471 ? 17.516 -47.781 -2.879 1 95.88 471 GLU A CA 1
ATOM 3594 C C . GLU A 1 471 ? 17.547 -46.281 -2.707 1 95.88 471 GLU A C 1
ATOM 3596 O O . GLU A 1 471 ? 18.094 -45.562 -3.557 1 95.88 471 GLU A O 1
ATOM 3601 N N . LEU A 1 472 ? 17 -45.844 -1.592 1 95.56 472 LEU A N 1
ATOM 3602 C CA . LEU A 1 472 ? 16.969 -44.438 -1.304 1 95.56 472 LEU A CA 1
ATOM 3603 C C . LEU A 1 472 ? 18.359 -43.938 -0.91 1 95.56 472 LEU A C 1
ATOM 3605 O O . LEU A 1 472 ? 19.031 -44.531 -0.081 1 95.56 472 LEU A O 1
ATOM 3609 N N . GLN A 1 473 ? 18.766 -42.875 -1.519 1 91.81 473 GLN A N 1
ATOM 3610 C CA . GLN A 1 473 ? 19.922 -42.062 -1.125 1 91.81 473 GLN A CA 1
ATOM 3611 C C . GLN A 1 473 ? 19.5 -40.656 -0.753 1 91.81 473 GLN A C 1
ATOM 3613 O O . GLN A 1 473 ? 19.312 -39.812 -1.629 1 91.81 473 GLN A O 1
ATOM 3618 N N . PRO A 1 474 ? 19.438 -40.438 0.548 1 82.56 474 PRO A N 1
ATOM 3619 C CA . PRO A 1 474 ? 18.906 -39.156 0.934 1 82.56 474 PRO A CA 1
ATOM 3620 C C . PRO A 1 474 ? 19.734 -37.969 0.417 1 82.56 474 PRO A C 1
ATOM 3622 O O . PRO A 1 474 ? 20.969 -38.062 0.398 1 82.56 474 PRO A O 1
ATOM 3625 N N . GLY A 1 475 ? 19.094 -37.094 -0.222 1 77.88 475 GLY A N 1
ATOM 3626 C CA . GLY A 1 475 ? 19.75 -35.844 -0.637 1 77.88 475 GLY A CA 1
ATOM 3627 C C . GLY A 1 475 ? 19.703 -34.781 0.427 1 77.88 475 GLY A C 1
ATOM 3628 O O . GLY A 1 475 ? 19.391 -35.031 1.586 1 77.88 475 GLY A O 1
ATOM 3629 N N . ALA A 1 476 ? 20.297 -33.625 0.12 1 85.31 476 ALA A N 1
ATOM 3630 C CA . ALA A 1 476 ? 20.188 -32.406 0.946 1 85.31 476 ALA A CA 1
ATOM 3631 C C . ALA A 1 476 ? 19 -31.562 0.521 1 85.31 476 ALA A C 1
ATOM 3633 O O . ALA A 1 476 ? 19.094 -30.797 -0.445 1 85.31 476 ALA A O 1
ATOM 3634 N N . PRO A 1 477 ? 17.812 -31.781 1.191 1 89.75 477 PRO A N 1
ATOM 3635 C CA . PRO A 1 477 ? 16.609 -31.078 0.744 1 89.75 477 PRO A CA 1
ATOM 3636 C C . PRO A 1 477 ? 16.766 -29.562 0.791 1 89.75 477 PRO A C 1
ATOM 3638 O O . PRO A 1 477 ? 17.312 -29.016 1.762 1 89.75 477 PRO A O 1
ATOM 3641 N N . ARG A 1 478 ? 16.312 -28.828 -0.234 1 92.25 478 ARG A N 1
ATOM 3642 C CA . ARG A 1 478 ? 16.391 -27.359 -0.334 1 92.25 478 ARG A CA 1
ATOM 3643 C C . ARG A 1 478 ? 15.398 -26.703 0.612 1 92.25 478 ARG A C 1
ATOM 3645 O O . ARG A 1 478 ? 15.531 -25.516 0.928 1 92.25 478 ARG A O 1
ATOM 3652 N N . LEU A 1 479 ? 14.352 -27.516 1.008 1 91.5 479 LEU A N 1
ATOM 3653 C CA . LEU A 1 479 ? 13.367 -27.109 1.996 1 91.5 479 LEU A CA 1
ATOM 3654 C C . LEU A 1 479 ? 13.094 -28.219 2.996 1 91.5 479 LEU A C 1
ATOM 3656 O O . LEU A 1 479 ? 13.164 -29.406 2.646 1 91.5 479 LEU A O 1
ATOM 3660 N N . PRO A 1 480 ? 12.695 -27.734 4.191 1 88 480 PRO A N 1
ATOM 3661 C CA . PRO A 1 480 ? 12.312 -28.781 5.148 1 88 480 PRO A CA 1
ATOM 3662 C C . PRO A 1 480 ? 11.086 -29.578 4.699 1 88 480 PRO A C 1
ATOM 3664 O O . PRO A 1 480 ? 10.258 -29.062 3.947 1 88 480 PRO A O 1
ATOM 3667 N N . ALA A 1 481 ? 11 -30.781 5.18 1 84.62 481 ALA A N 1
ATOM 3668 C CA . ALA A 1 481 ? 9.883 -31.656 4.84 1 84.62 481 ALA A CA 1
ATOM 3669 C C . ALA A 1 481 ? 8.547 -31 5.184 1 84.62 481 ALA A C 1
ATOM 3671 O O . ALA A 1 481 ? 8.391 -30.422 6.262 1 84.62 481 ALA A O 1
ATOM 3672 N N . GLY A 1 482 ? 7.727 -31.047 4.211 1 85.44 482 GLY A N 1
ATOM 3673 C CA . GLY A 1 482 ? 6.387 -30.547 4.461 1 85.44 482 GLY A CA 1
ATOM 3674 C C . GLY A 1 482 ? 6.258 -29.047 4.242 1 85.44 482 GLY A C 1
ATOM 3675 O O . GLY A 1 482 ? 5.145 -28.516 4.184 1 85.44 482 GLY A O 1
ATOM 3676 N N . ALA A 1 483 ? 7.297 -28.281 4.094 1 87.44 483 ALA A N 1
ATOM 3677 C CA . ALA A 1 483 ? 7.289 -26.828 4.02 1 87.44 483 ALA A CA 1
ATOM 3678 C C . ALA A 1 483 ? 6.516 -26.344 2.795 1 87.44 483 ALA A C 1
ATOM 3680 O O . ALA A 1 483 ? 5.918 -25.266 2.812 1 87.44 483 ALA A O 1
ATOM 3681 N N . GLY A 1 484 ? 6.461 -27.172 1.839 1 88.56 484 GLY A N 1
ATOM 3682 C CA . GLY A 1 484 ? 5.801 -26.781 0.608 1 88.56 484 GLY A CA 1
ATOM 3683 C C . GLY A 1 484 ? 4.293 -26.953 0.655 1 88.56 484 GLY A C 1
ATOM 3684 O O . GLY A 1 484 ? 3.58 -26.5 -0.239 1 88.56 484 GLY A O 1
ATOM 3685 N N . ALA A 1 485 ? 3.791 -27.516 1.743 1 91.12 485 ALA A N 1
ATOM 3686 C CA . ALA A 1 485 ? 2.375 -27.859 1.812 1 91.12 485 ALA A CA 1
ATOM 3687 C C . ALA A 1 485 ? 1.71 -27.219 3.023 1 91.12 485 ALA A C 1
ATOM 3689 O O . ALA A 1 485 ? 0.698 -27.719 3.523 1 91.12 485 ALA A O 1
ATOM 3690 N N . ARG A 1 486 ? 2.35 -26.203 3.527 1 89.94 486 ARG A N 1
ATOM 3691 C CA . ARG A 1 486 ? 1.771 -25.453 4.641 1 89.94 486 ARG A CA 1
ATOM 3692 C C . ARG A 1 486 ? 2.053 -23.953 4.504 1 89.94 486 ARG A C 1
ATOM 3694 O O . ARG A 1 486 ? 2.955 -23.562 3.768 1 89.94 486 ARG A O 1
ATOM 3701 N N . PRO A 1 487 ? 1.227 -23.188 5.246 1 89.88 487 PRO A N 1
ATOM 3702 C CA . PRO A 1 487 ? 1.558 -21.75 5.277 1 89.88 487 PRO A CA 1
ATOM 3703 C C . PRO A 1 487 ? 2.957 -21.484 5.828 1 89.88 487 PRO A C 1
ATOM 3705 O O . PRO A 1 487 ? 3.445 -22.234 6.676 1 89.88 487 PRO A O 1
ATOM 3708 N N . ASP A 1 488 ? 3.605 -20.469 5.297 1 93.12 488 ASP A N 1
ATOM 3709 C CA . ASP A 1 488 ? 4.953 -20.125 5.738 1 93.12 488 ASP A CA 1
ATOM 3710 C C . ASP A 1 488 ? 4.949 -18.844 6.578 1 93.12 488 ASP A C 1
ATOM 3712 O O . ASP A 1 488 ? 3.893 -18.391 7.023 1 93.12 488 ASP A O 1
ATOM 3716 N N . TRP A 1 489 ? 6.191 -18.328 6.84 1 93.19 489 TRP A N 1
ATOM 3717 C CA . TRP A 1 489 ? 6.32 -17.172 7.727 1 93.19 489 TRP A CA 1
ATOM 3718 C C . TRP A 1 489 ? 5.668 -15.938 7.113 1 93.19 489 TRP A C 1
ATOM 3720 O O . TRP A 1 489 ? 5.176 -15.062 7.832 1 93.19 489 TRP A O 1
ATOM 3730 N N . HIS A 1 490 ? 5.594 -15.812 5.805 1 92.75 490 HIS A N 1
ATOM 3731 C CA . HIS A 1 490 ? 4.895 -14.711 5.156 1 92.75 490 HIS A CA 1
ATOM 3732 C C . HIS A 1 490 ? 3.406 -14.727 5.492 1 92.75 490 HIS A C 1
ATOM 3734 O O . HIS A 1 490 ? 2.811 -13.68 5.742 1 92.75 490 HIS A O 1
ATOM 3740 N N . ASN A 1 491 ? 2.881 -15.922 5.449 1 92.44 491 ASN A N 1
ATOM 3741 C CA . ASN A 1 491 ? 1.481 -16.078 5.832 1 92.44 491 ASN A CA 1
ATOM 3742 C C . ASN A 1 491 ? 1.258 -15.719 7.297 1 92.44 491 ASN A C 1
ATOM 3744 O O . ASN A 1 491 ? 0.266 -15.07 7.637 1 92.44 491 ASN A O 1
ATOM 3748 N N . ALA A 1 492 ? 2.203 -16.172 8.07 1 93.31 492 ALA A N 1
ATOM 3749 C CA . ALA A 1 492 ? 2.125 -15.875 9.492 1 93.31 492 ALA A CA 1
ATOM 3750 C C . ALA A 1 492 ? 2.199 -14.375 9.742 1 93.31 492 ALA A C 1
ATOM 3752 O O . ALA A 1 492 ? 1.481 -13.844 10.594 1 93.31 492 ALA A O 1
ATOM 3753 N N . ARG A 1 493 ? 3.055 -13.695 9.07 1 94.44 493 ARG A N 1
ATOM 3754 C CA . ARG A 1 493 ? 3.18 -12.25 9.188 1 94.44 493 ARG A CA 1
ATOM 3755 C C . ARG A 1 493 ? 1.873 -11.555 8.82 1 94.44 493 ARG A C 1
ATOM 3757 O O . ARG A 1 493 ? 1.419 -10.656 9.531 1 94.44 493 ARG A O 1
ATOM 3764 N N . SER A 1 494 ? 1.309 -11.961 7.723 1 92.31 494 SER A N 1
ATOM 3765 C CA . SER A 1 494 ? 0.041 -11.391 7.281 1 92.31 494 SER A CA 1
ATOM 3766 C C . SER A 1 494 ? -1.056 -11.609 8.32 1 92.31 494 SER A C 1
ATOM 3768 O O . SER A 1 494 ? -1.822 -10.688 8.617 1 92.31 494 SER A O 1
ATOM 3770 N N . ALA A 1 495 ? -1.062 -12.82 8.797 1 92.75 495 ALA A N 1
ATOM 3771 C CA . ALA A 1 495 ? -2.055 -13.141 9.82 1 92.75 495 ALA A CA 1
ATOM 3772 C C . ALA A 1 495 ? -1.856 -12.281 11.062 1 92.75 495 ALA A C 1
ATOM 3774 O O . ALA A 1 495 ? -2.826 -11.789 11.641 1 92.75 495 ALA A O 1
ATOM 3775 N N . LEU A 1 496 ? -0.634 -12.133 11.469 1 94.12 496 LEU A N 1
ATOM 3776 C CA . LEU A 1 496 ? -0.309 -11.305 12.625 1 94.12 496 LEU A CA 1
ATOM 3777 C C . LEU A 1 496 ? -0.778 -9.867 12.414 1 94.12 496 LEU A C 1
ATOM 3779 O O . LEU A 1 496 ? -1.378 -9.266 13.305 1 94.12 496 LEU A O 1
ATOM 3783 N N . LEU A 1 497 ? -0.535 -9.312 11.281 1 93.69 497 LEU A N 1
ATOM 3784 C CA . LEU A 1 497 ? -0.897 -7.93 10.984 1 93.69 497 LEU A CA 1
ATOM 3785 C C . LEU A 1 497 ? -2.412 -7.754 10.969 1 93.69 497 LEU A C 1
ATOM 3787 O O . LEU A 1 497 ? -2.93 -6.75 11.469 1 93.69 497 LEU A O 1
ATOM 3791 N N . LEU A 1 498 ? -3.104 -8.727 10.398 1 92.38 498 LEU A N 1
ATOM 3792 C CA . LEU A 1 498 ? -4.562 -8.688 10.406 1 92.38 498 LEU A CA 1
ATOM 3793 C C . LEU A 1 498 ? -5.098 -8.695 11.836 1 92.38 498 LEU A C 1
ATOM 3795 O O . LEU A 1 498 ? -5.98 -7.906 12.172 1 92.38 498 LEU A O 1
ATOM 3799 N N . ASP A 1 499 ? -4.52 -9.578 12.609 1 93.06 499 ASP A N 1
ATOM 3800 C CA . ASP A 1 499 ? -4.941 -9.695 14 1 93.06 499 ASP A CA 1
ATOM 3801 C C . ASP A 1 499 ? -4.637 -8.414 14.781 1 93.06 499 ASP A C 1
ATOM 3803 O O . ASP A 1 499 ? -5.488 -7.918 15.523 1 93.06 499 ASP A O 1
ATOM 3807 N N . LEU A 1 500 ? -3.459 -7.918 14.609 1 94.06 500 LEU A N 1
ATOM 3808 C CA . LEU A 1 500 ? -3.066 -6.676 15.266 1 94.06 500 LEU A CA 1
ATOM 3809 C C . LEU A 1 500 ? -4.031 -5.547 14.914 1 94.06 500 LEU A C 1
ATOM 3811 O O . LEU A 1 500 ? -4.508 -4.832 15.797 1 94.06 500 LEU A O 1
ATOM 3815 N N . ASN A 1 501 ? -4.316 -5.367 13.664 1 92.12 501 ASN A N 1
ATOM 3816 C CA . ASN A 1 501 ? -5.215 -4.309 13.211 1 92.12 501 ASN A CA 1
ATOM 3817 C C . ASN A 1 501 ? -6.609 -4.461 13.805 1 92.12 501 ASN A C 1
ATOM 3819 O O . ASN A 1 501 ? -7.223 -3.473 14.219 1 92.12 501 ASN A O 1
ATOM 3823 N N . GLU A 1 502 ? -7.078 -5.688 13.852 1 90.94 502 GLU A N 1
ATOM 3824 C CA . GLU A 1 502 ? -8.391 -5.949 14.438 1 90.94 502 GLU A CA 1
ATOM 3825 C C . GLU A 1 502 ? -8.414 -5.574 15.922 1 90.94 502 GLU A C 1
ATOM 3827 O O . GLU A 1 502 ? -9.375 -4.965 16.391 1 90.94 502 GLU A O 1
ATOM 3832 N N . ARG A 1 503 ? -7.387 -5.891 16.594 1 93.56 503 ARG A N 1
ATOM 3833 C CA . ARG A 1 503 ? -7.32 -5.621 18.031 1 93.56 503 ARG A CA 1
ATOM 3834 C C . ARG A 1 503 ? -7.184 -4.125 18.297 1 93.56 503 ARG A C 1
ATOM 3836 O O . ARG A 1 503 ? -7.77 -3.605 19.25 1 93.56 503 ARG A O 1
ATOM 3843 N N . LEU A 1 504 ? -6.422 -3.482 17.484 1 93.88 504 LEU A N 1
ATOM 3844 C CA . LEU A 1 504 ? -6.293 -2.037 17.625 1 93.88 504 LEU A CA 1
ATOM 3845 C C . LEU A 1 504 ? -7.633 -1.347 17.391 1 93.88 504 LEU A C 1
ATOM 3847 O O . LEU A 1 504 ? -7.984 -0.401 18.094 1 93.88 504 LEU A O 1
ATOM 3851 N N . GLU A 1 505 ? -8.344 -1.838 16.422 1 89.38 505 GLU A N 1
ATOM 3852 C CA . GLU A 1 505 ? -9.656 -1.282 16.109 1 89.38 505 GLU A CA 1
ATOM 3853 C C . GLU A 1 505 ? -10.648 -1.539 17.25 1 89.38 505 GLU A C 1
ATOM 3855 O O . GLU A 1 505 ? -11.508 -0.702 17.531 1 89.38 505 GLU A O 1
ATOM 3860 N N . ALA A 1 506 ? -10.484 -2.668 17.906 1 91.12 506 ALA A N 1
ATOM 3861 C CA . ALA A 1 506 ? -11.422 -3.084 18.938 1 91.12 506 ALA A CA 1
ATOM 3862 C C . ALA A 1 506 ? -11.055 -2.48 20.297 1 91.12 506 ALA A C 1
ATOM 3864 O O . ALA A 1 506 ? -11.844 -2.539 21.234 1 91.12 506 ALA A O 1
ATOM 3865 N N . ALA A 1 507 ? -9.852 -1.914 20.375 1 93.12 507 ALA A N 1
ATOM 3866 C CA . ALA A 1 507 ? -9.383 -1.362 21.641 1 93.12 507 ALA A CA 1
ATOM 3867 C C . ALA A 1 507 ? -10.312 -0.262 22.141 1 93.12 507 ALA A C 1
ATOM 3869 O O . ALA A 1 507 ? -10.875 0.493 21.344 1 93.12 507 ALA A O 1
ATOM 3870 N N . ALA A 1 508 ? -10.422 -0.13 23.438 1 91.12 508 ALA A N 1
ATOM 3871 C CA . ALA A 1 508 ? -11.359 0.789 24.078 1 91.12 508 ALA A CA 1
ATOM 3872 C C . ALA A 1 508 ? -10.961 2.24 23.828 1 91.12 508 ALA A C 1
ATOM 3874 O O . ALA A 1 508 ? -11.82 3.105 23.641 1 91.12 508 ALA A O 1
ATOM 3875 N N . ASP A 1 509 ? -9.711 2.545 23.938 1 90.75 509 ASP A N 1
ATOM 3876 C CA . ASP A 1 509 ? -9.203 3.904 23.781 1 90.75 509 ASP A CA 1
ATOM 3877 C C . ASP A 1 509 ? -7.734 3.9 23.359 1 90.75 509 ASP A C 1
ATOM 3879 O O . ASP A 1 509 ? -7.156 2.838 23.109 1 90.75 509 ASP A O 1
ATOM 3883 N N . ASP A 1 510 ? -7.18 5.02 23.219 1 91.69 510 ASP A N 1
ATOM 3884 C CA . ASP A 1 510 ? -5.809 5.16 22.734 1 91.69 510 ASP A CA 1
ATOM 3885 C C . ASP A 1 510 ? -4.812 4.598 23.75 1 91.69 510 ASP A C 1
ATOM 3887 O O . ASP A 1 510 ? -3.77 4.062 23.375 1 91.69 510 ASP A O 1
ATOM 3891 N N . ALA A 1 511 ? -5.145 4.766 25 1 91 511 ALA A N 1
ATOM 3892 C CA . ALA A 1 511 ? -4.27 4.223 26.047 1 91 511 ALA A CA 1
ATOM 3893 C C . ALA A 1 511 ? -4.156 2.705 25.922 1 91 511 ALA A C 1
ATOM 3895 O O . ALA A 1 511 ? -3.066 2.145 26.047 1 91 511 ALA A O 1
ATOM 3896 N N . ALA A 1 512 ? -5.281 2.068 25.641 1 93.5 512 ALA A N 1
ATOM 3897 C CA . ALA A 1 512 ? -5.289 0.622 25.438 1 93.5 512 ALA A CA 1
ATOM 3898 C C . ALA A 1 512 ? -4.477 0.233 24.219 1 93.5 512 ALA A C 1
ATOM 3900 O O . ALA A 1 512 ? -3.748 -0.761 24.234 1 93.5 512 ALA A O 1
ATOM 3901 N N . ARG A 1 513 ? -4.602 1.003 23.125 1 95.12 513 ARG A N 1
ATOM 3902 C CA . ARG A 1 513 ? -3.832 0.758 21.922 1 95.12 513 ARG A CA 1
ATOM 3903 C C . ARG A 1 513 ? -2.336 0.884 22.188 1 95.12 513 ARG A C 1
ATOM 3905 O O . ARG A 1 513 ? -1.55 0.042 21.75 1 95.12 513 ARG A O 1
ATOM 3912 N N . GLU A 1 514 ? -2.006 1.922 22.922 1 94.56 514 GLU A N 1
ATOM 3913 C CA . GLU A 1 514 ? -0.603 2.143 23.25 1 94.56 514 GLU A CA 1
ATOM 3914 C C . GLU A 1 514 ? -0.052 1.005 24.109 1 94.56 514 GLU A C 1
ATOM 3916 O O . GLU A 1 514 ? 1.081 0.564 23.906 1 94.56 514 GLU A O 1
ATOM 3921 N N . ALA A 1 515 ? -0.827 0.538 25.031 1 94.06 515 ALA A N 1
ATOM 3922 C CA . ALA A 1 515 ? -0.41 -0.564 25.891 1 94.06 515 ALA A CA 1
ATOM 3923 C C . ALA A 1 515 ? -0.184 -1.839 25.078 1 94.06 515 ALA A C 1
ATOM 3925 O O . ALA A 1 515 ? 0.792 -2.559 25.312 1 94.06 515 ALA A O 1
ATOM 3926 N N . LEU A 1 516 ? -1.104 -2.111 24.203 1 94.69 516 LEU A N 1
ATOM 3927 C CA . LEU A 1 516 ? -0.98 -3.27 23.328 1 94.69 516 LEU A CA 1
ATOM 3928 C C . LEU A 1 516 ? 0.307 -3.199 22.5 1 94.69 516 LEU A C 1
ATOM 3930 O O . LEU A 1 516 ? 1.064 -4.172 22.453 1 94.69 516 LEU A O 1
ATOM 3934 N N . LEU A 1 517 ? 0.565 -2.066 21.922 1 96.06 517 LEU A N 1
ATOM 3935 C CA . LEU A 1 517 ? 1.745 -1.874 21.078 1 96.06 517 LEU A CA 1
ATOM 3936 C C . LEU A 1 517 ? 3.02 -1.959 21.906 1 96.06 517 LEU A C 1
ATOM 3938 O O . LEU A 1 517 ? 4.031 -2.498 21.453 1 96.06 517 LEU A O 1
ATOM 3942 N N . ALA A 1 518 ? 2.959 -1.42 23.125 1 94.69 518 ALA A N 1
ATOM 3943 C CA . ALA A 1 518 ? 4.109 -1.498 24.016 1 94.69 518 ALA A CA 1
ATOM 3944 C C . ALA A 1 518 ? 4.438 -2.947 24.375 1 94.69 518 ALA A C 1
ATOM 3946 O O . ALA A 1 518 ? 5.609 -3.33 24.438 1 94.69 518 ALA A O 1
ATOM 3947 N N . ARG A 1 519 ? 3.439 -3.717 24.594 1 93.69 519 ARG A N 1
ATOM 3948 C CA . ARG A 1 519 ? 3.627 -5.133 24.891 1 93.69 519 ARG A CA 1
ATOM 3949 C C . ARG A 1 519 ? 4.281 -5.855 23.719 1 93.69 519 ARG A C 1
ATOM 3951 O O . ARG A 1 519 ? 5.203 -6.656 23.906 1 93.69 519 ARG A O 1
ATOM 3958 N N . LEU A 1 520 ? 3.812 -5.594 22.547 1 94.69 520 LEU A N 1
ATOM 3959 C CA . LEU A 1 520 ? 4.379 -6.227 21.359 1 94.69 520 LEU A CA 1
ATOM 3960 C C . LEU A 1 520 ? 5.816 -5.77 21.125 1 94.69 520 LEU A C 1
ATOM 3962 O O . LEU A 1 520 ? 6.676 -6.57 20.75 1 94.69 520 LEU A O 1
ATOM 3966 N N . ALA A 1 521 ? 6.059 -4.453 21.359 1 94.44 521 ALA A N 1
ATOM 3967 C CA . ALA A 1 521 ? 7.418 -3.934 21.234 1 94.44 521 ALA A CA 1
ATOM 3968 C C . ALA A 1 521 ? 8.367 -4.621 22.219 1 94.44 521 ALA A C 1
ATOM 3970 O O . ALA A 1 521 ? 9.5 -4.953 21.859 1 94.44 521 ALA A O 1
ATOM 3971 N N . ALA A 1 522 ? 7.859 -4.863 23.406 1 92.75 522 ALA A N 1
ATOM 3972 C CA . ALA A 1 522 ? 8.648 -5.555 24.422 1 92.75 522 ALA A CA 1
ATOM 3973 C C . ALA A 1 522 ? 8.945 -6.992 24 1 92.75 522 ALA A C 1
ATOM 3975 O O . ALA A 1 522 ? 10.055 -7.488 24.203 1 92.75 522 ALA A O 1
ATOM 3976 N N . ALA A 1 523 ? 7.969 -7.633 23.438 1 91.56 523 ALA A N 1
ATOM 3977 C CA . ALA A 1 523 ? 8.148 -9 22.953 1 91.56 523 ALA A CA 1
ATOM 3978 C C . ALA A 1 523 ? 9.188 -9.062 21.844 1 91.56 523 ALA A C 1
ATOM 3980 O O . ALA A 1 523 ? 9.953 -10.023 21.75 1 91.56 523 ALA A O 1
ATOM 3981 N N . LEU A 1 524 ? 9.234 -8.086 21.031 1 91.12 524 LEU A N 1
ATOM 3982 C CA . LEU A 1 524 ? 10.203 -8 19.938 1 91.12 524 LEU A CA 1
ATOM 3983 C C . LEU A 1 524 ? 11.617 -7.824 20.469 1 91.12 524 LEU A C 1
ATOM 3985 O O . LEU A 1 524 ? 12.562 -8.398 19.938 1 91.12 524 LEU A O 1
ATOM 3989 N N . GLU A 1 525 ? 11.727 -7.035 21.562 1 87.75 525 GLU A N 1
ATOM 3990 C CA . GLU A 1 525 ? 13.031 -6.762 22.172 1 87.75 525 GLU A CA 1
ATOM 3991 C C . GLU A 1 525 ? 13.586 -7.996 22.875 1 87.75 525 GLU A C 1
ATOM 3993 O O . GLU A 1 525 ? 14.797 -8.188 22.938 1 87.75 525 GLU A O 1
ATOM 3998 N N . GLN A 1 526 ? 12.836 -8.789 23.453 1 81.19 526 GLN A N 1
ATOM 3999 C CA . GLN A 1 526 ? 13.258 -9.992 24.172 1 81.19 526 GLN A CA 1
ATOM 4000 C C . GLN A 1 526 ? 13.875 -11.008 23.203 1 81.19 526 GLN A C 1
ATOM 4002 O O . GLN A 1 526 ? 14.727 -11.797 23.609 1 81.19 526 GLN A O 1
ATOM 4007 N N . VAL A 1 527 ? 13.484 -10.969 22.016 1 68.19 527 VAL A N 1
ATOM 4008 C CA . VAL A 1 527 ? 14.016 -11.898 21.016 1 68.19 527 VAL A CA 1
ATOM 4009 C C . VAL A 1 527 ? 15.484 -11.562 20.734 1 68.19 527 VAL A C 1
ATOM 4011 O O . VAL A 1 527 ? 16.312 -12.469 20.578 1 68.19 527 VAL A O 1
ATOM 4014 N N . ASP A 1 528 ? 15.82 -10.266 20.703 1 65.44 528 ASP A N 1
ATOM 4015 C CA . ASP A 1 528 ? 17.188 -9.836 20.453 1 65.44 528 ASP A CA 1
ATOM 4016 C C . ASP A 1 528 ? 18.125 -10.289 21.578 1 65.44 528 ASP A C 1
ATOM 4018 O O . ASP A 1 528 ? 19.266 -10.688 21.328 1 65.44 528 ASP A O 1
ATOM 4022 N N . GLN A 1 529 ? 17.562 -10.281 22.828 1 59.69 529 GLN A N 1
ATOM 4023 C CA . GLN A 1 529 ? 18.375 -10.672 23.969 1 59.69 529 GLN A CA 1
ATOM 4024 C C . GLN A 1 529 ? 18.578 -12.18 24.016 1 59.69 529 GLN A C 1
ATOM 4026 O O . GLN A 1 529 ? 19.625 -12.656 24.469 1 59.69 529 GLN A O 1
ATOM 4031 N N . GLY A 1 530 ? 17.688 -12.898 23.5 1 52.16 530 GLY A N 1
ATOM 4032 C CA . GLY A 1 530 ? 17.875 -14.344 23.453 1 52.16 530 GLY A CA 1
ATOM 4033 C C . GLY A 1 530 ? 18.766 -14.789 22.312 1 52.16 530 GLY A C 1
ATOM 4034 O O . GLY A 1 530 ? 19.5 -15.766 22.453 1 52.16 530 GLY A O 1
ATOM 4035 N N . GLN A 1 531 ? 18.672 -14.273 21.219 1 52.03 531 GLN A N 1
ATOM 4036 C CA . GLN A 1 531 ? 19.547 -14.641 20.109 1 52.03 531 GLN A CA 1
ATOM 4037 C C . GLN A 1 531 ? 20.969 -14.148 20.359 1 52.03 531 GLN A C 1
ATOM 4039 O O . GLN A 1 531 ? 21.938 -14.789 19.938 1 52.03 531 GLN A O 1
ATOM 4044 N N . GLY A 1 532 ? 21.188 -13.07 20.984 1 43.81 532 GLY A N 1
ATOM 4045 C CA . GLY A 1 532 ? 22.5 -12.625 21.391 1 43.81 532 GLY A CA 1
ATOM 4046 C C . GLY A 1 532 ? 23.141 -13.508 22.438 1 43.81 532 GLY A C 1
ATOM 4047 O O . GLY A 1 532 ? 24.359 -13.633 22.5 1 43.81 532 GLY A O 1
ATOM 4048 N N . ALA A 1 533 ? 22.562 -14.109 23.328 1 41.91 533 ALA A N 1
ATOM 4049 C CA . ALA A 1 533 ? 23.141 -15.047 24.281 1 41.91 533 ALA A CA 1
ATOM 4050 C C . ALA A 1 533 ? 23.5 -16.359 23.609 1 41.91 533 ALA A C 1
ATOM 4052 O O . ALA A 1 533 ? 24.453 -17.047 24.016 1 41.91 533 ALA A O 1
ATOM 4053 N N . ALA A 1 534 ? 22.797 -16.859 22.562 1 41.31 534 ALA A N 1
ATOM 4054 C CA . ALA A 1 534 ? 23.141 -18.125 21.922 1 41.31 534 ALA A CA 1
ATOM 4055 C C . ALA A 1 534 ? 24.406 -17.984 21.078 1 41.31 534 ALA A C 1
ATOM 4057 O O . ALA A 1 534 ? 25.062 -18.984 20.781 1 41.31 534 ALA A O 1
ATOM 4058 N N . SER A 1 535 ? 24.688 -17 20.547 1 34 535 SER A N 1
ATOM 4059 C CA . SER A 1 535 ? 25.922 -16.812 19.781 1 34 535 SER A CA 1
ATOM 4060 C C . SER A 1 535 ? 27.125 -16.641 20.688 1 34 535 SER A C 1
ATOM 4062 O O . SER A 1 535 ? 28.266 -16.734 20.25 1 34 535 SER A O 1
ATOM 4064 N N . ARG A 1 536 ? 27.078 -16.297 21.906 1 38.59 536 ARG A N 1
ATOM 4065 C CA . ARG A 1 536 ? 28.266 -16.188 22.75 1 38.59 536 ARG A CA 1
ATOM 4066 C C . ARG A 1 536 ? 28.625 -17.547 23.359 1 38.59 536 ARG A C 1
ATOM 4068 O O . ARG A 1 536 ? 29.641 -17.672 24.047 1 38.59 536 ARG A O 1
ATOM 4075 N N . GLY A 1 537 ? 27.719 -18.516 23.281 1 34.34 537 GLY A N 1
ATOM 4076 C CA . GLY A 1 537 ? 28.109 -19.75 23.953 1 34.34 537 GLY A CA 1
ATOM 4077 C C . GLY A 1 537 ? 28.969 -20.641 23.078 1 34.34 537 GLY A C 1
ATOM 4078 O O . GLY A 1 537 ? 29.188 -21.812 23.406 1 34.34 537 GLY A O 1
ATOM 4079 N N . ALA A 1 538 ? 28.984 -20.578 21.75 1 30.42 538 ALA A N 1
ATOM 4080 C CA . ALA A 1 538 ? 29.969 -21.5 21.203 1 30.42 538 ALA A CA 1
ATOM 4081 C C . ALA A 1 538 ? 31.391 -21 21.469 1 30.42 538 ALA A C 1
ATOM 4083 O O . ALA A 1 538 ? 31.766 -19.922 21 1 30.42 538 ALA A O 1
ATOM 4084 N N . PRO A 1 539 ? 31.953 -21.5 22.469 1 32.78 539 PRO A N 1
ATOM 4085 C CA . PRO A 1 539 ? 33.406 -21.391 22.484 1 32.78 539 PRO A CA 1
ATOM 4086 C C . PRO A 1 539 ? 34.062 -21.891 21.188 1 32.78 539 PRO A C 1
ATOM 4088 O O . PRO A 1 539 ? 33.5 -22.781 20.531 1 32.78 539 PRO A O 1
ATOM 4091 N N . GLY A 1 540 ? 34.719 -20.953 20.453 1 21.81 540 GLY A N 1
ATOM 4092 C CA . GLY A 1 540 ? 35.906 -21.562 19.859 1 21.81 540 GLY A CA 1
ATOM 4093 C C . GLY A 1 540 ? 36.844 -22.203 20.891 1 21.81 540 GLY A C 1
ATOM 4094 O O . GLY A 1 540 ? 36.875 -21.766 22.047 1 21.81 540 GLY A O 1
ATOM 4095 N N . MET B 1 1 ? -19.266 38.812 34.562 1 80.38 1 MET B N 1
ATOM 4096 C CA . MET B 1 1 ? -17.906 38.281 34.625 1 80.38 1 MET B CA 1
ATOM 4097 C C . MET B 1 1 ? -17.531 37.594 33.312 1 80.38 1 MET B C 1
ATOM 4099 O O . MET B 1 1 ? -18.359 36.906 32.719 1 80.38 1 MET B O 1
ATOM 4103 N N . ALA B 1 2 ? -16.297 37.906 32.781 1 93.69 2 ALA B N 1
ATOM 4104 C CA . ALA B 1 2 ? -15.867 37.375 31.516 1 93.69 2 ALA B CA 1
ATOM 4105 C C . ALA B 1 2 ? -15.109 36.062 31.703 1 93.69 2 ALA B C 1
ATOM 4107 O O . ALA B 1 2 ? -14.547 35.812 32.781 1 93.69 2 ALA B O 1
ATOM 4108 N N . GLU B 1 3 ? -15.266 35.188 30.75 1 96.69 3 GLU B N 1
ATOM 4109 C CA . GLU B 1 3 ? -14.57 33.906 30.766 1 96.69 3 GLU B CA 1
ATOM 4110 C C . GLU B 1 3 ? -13.648 33.781 29.547 1 96.69 3 GLU B C 1
ATOM 4112 O O . GLU B 1 3 ? -13.984 34.219 28.453 1 96.69 3 GLU B O 1
ATOM 4117 N N . LEU B 1 4 ? -12.477 33.156 29.844 1 97.94 4 LEU B N 1
ATOM 4118 C CA . LEU B 1 4 ? -11.523 32.812 28.781 1 97.94 4 LEU B CA 1
ATOM 4119 C C . LEU B 1 4 ? -11.258 31.312 28.766 1 97.94 4 LEU B C 1
ATOM 4121 O O . LEU B 1 4 ? -10.898 30.734 29.797 1 97.94 4 LEU B O 1
ATOM 4125 N N . SER B 1 5 ? -11.508 30.688 27.656 1 97.56 5 SER B N 1
ATOM 4126 C CA . SER B 1 5 ? -11.211 29.266 27.516 1 97.56 5 SER B CA 1
ATOM 4127 C C . SER B 1 5 ? -10.258 29 26.344 1 97.56 5 SER B C 1
ATOM 4129 O O . SER B 1 5 ? -10.219 29.781 25.391 1 97.56 5 SER B O 1
ATOM 4131 N N . PHE B 1 6 ? -9.484 27.938 26.469 1 97.12 6 PHE B N 1
ATOM 4132 C CA . PHE B 1 6 ? -8.547 27.516 25.438 1 97.12 6 PHE B CA 1
ATOM 4133 C C . PHE B 1 6 ? -8.961 26.188 24.844 1 97.12 6 PHE B C 1
ATOM 4135 O O . PHE B 1 6 ? -8.875 25.156 25.5 1 97.12 6 PHE B O 1
ATOM 4142 N N . HIS B 1 7 ? -9.32 26.156 23.547 1 97.38 7 HIS B N 1
ATOM 4143 C CA . HIS B 1 7 ? -9.852 24.953 22.922 1 97.38 7 HIS B CA 1
ATOM 4144 C C . HIS B 1 7 ? -8.867 24.391 21.906 1 97.38 7 HIS B C 1
ATOM 4146 O O . HIS B 1 7 ? -9.227 23.5 21.125 1 97.38 7 HIS B O 1
ATOM 4152 N N . GLY B 1 8 ? -7.672 24.891 21.906 1 95.94 8 GLY B N 1
ATOM 4153 C CA . GLY B 1 8 ? -6.578 24.422 21.062 1 95.94 8 GLY B CA 1
ATOM 4154 C C . GLY B 1 8 ? -5.289 25.188 21.281 1 95.94 8 GLY B C 1
ATOM 4155 O O . GLY B 1 8 ? -5.293 26.266 21.906 1 95.94 8 GLY B O 1
ATOM 4156 N N . ALA B 1 9 ? -4.18 24.594 20.797 1 96.06 9 ALA B N 1
ATOM 4157 C CA . ALA B 1 9 ? -2.842 25.156 21 1 96.06 9 ALA B CA 1
ATOM 4158 C C . ALA B 1 9 ? -2.549 25.328 22.484 1 96.06 9 ALA B C 1
ATOM 4160 O O . ALA B 1 9 ? -1.965 26.344 22.891 1 96.06 9 ALA B O 1
ATOM 4161 N N . ALA B 1 10 ? -3.104 24.516 23.297 1 94.88 10 ALA B N 1
ATOM 4162 C CA . ALA B 1 10 ? -2.881 24.438 24.734 1 94.88 10 ALA B CA 1
ATOM 4163 C C . ALA B 1 10 ? -2.123 23.156 25.109 1 94.88 10 ALA B C 1
ATOM 4165 O O . ALA B 1 10 ? -2.703 22.078 25.125 1 94.88 10 ALA B O 1
ATOM 4166 N N . GLY B 1 11 ? -0.911 23.375 25.328 1 93.38 11 GLY B N 1
ATOM 4167 C CA . GLY B 1 11 ? -0.048 22.219 25.516 1 93.38 11 GLY B CA 1
ATOM 4168 C C . GLY B 1 11 ? 0.475 21.641 24.219 1 93.38 11 GLY B C 1
ATOM 4169 O O . GLY B 1 11 ? 1.022 20.531 24.203 1 93.38 11 GLY B O 1
ATOM 4170 N N . CYS B 1 12 ? 0.139 22.25 23.156 1 93.75 12 CYS B N 1
ATOM 4171 C CA . CYS B 1 12 ? 0.623 21.938 21.812 1 93.75 12 CYS B CA 1
ATOM 4172 C C . CYS B 1 12 ? 0.667 23.188 20.938 1 93.75 12 CYS B C 1
ATOM 4174 O O . CYS B 1 12 ? 0.255 24.266 21.375 1 93.75 12 CYS B O 1
ATOM 4176 N N . VAL B 1 13 ? 1.106 23.062 19.75 1 94.5 13 VAL B N 1
ATOM 4177 C CA . VAL B 1 13 ? 1.348 24.234 18.922 1 94.5 13 VAL B CA 1
ATOM 4178 C C . VAL B 1 13 ? 0.141 24.484 18.031 1 94.5 13 VAL B C 1
ATOM 4180 O O . VAL B 1 13 ? -0.227 25.641 17.781 1 94.5 13 VAL B O 1
ATOM 4183 N N . THR B 1 14 ? -0.537 23.438 17.609 1 95.44 14 THR B N 1
ATOM 4184 C CA . THR B 1 14 ? -1.471 23.609 16.5 1 95.44 14 THR B CA 1
ATOM 4185 C C . THR B 1 14 ? -2.906 23.688 17 1 95.44 14 THR B C 1
ATOM 4187 O O . THR B 1 14 ? -3.195 23.281 18.141 1 95.44 14 THR B O 1
ATOM 4190 N N . GLY B 1 15 ? -3.764 24.359 16.234 1 97.31 15 GLY B N 1
ATOM 4191 C CA . GLY B 1 15 ? -5.195 24.359 16.5 1 97.31 15 GLY B CA 1
ATOM 4192 C C . GLY B 1 15 ? -5.625 25.484 17.422 1 97.31 15 GLY B C 1
ATOM 4193 O O . GLY B 1 15 ? -6.523 25.297 18.25 1 97.31 15 GLY B O 1
ATOM 4194 N N . PHE B 1 16 ? -5.035 26.609 17.359 1 98.38 16 PHE B N 1
ATOM 4195 C CA . PHE B 1 16 ? -5.336 27.688 18.297 1 98.38 16 PHE B CA 1
ATOM 4196 C C . PHE B 1 16 ? -6.797 28.109 18.188 1 98.38 16 PHE B C 1
ATOM 4198 O O . PHE B 1 16 ? -7.316 28.281 17.078 1 98.38 16 PHE B O 1
ATOM 4205 N N . CYS B 1 17 ? -7.438 28.188 19.312 1 98.75 17 CYS B N 1
ATOM 4206 C CA . CYS B 1 17 ? -8.812 28.656 19.469 1 98.75 17 CYS B CA 1
ATOM 4207 C C . CYS B 1 17 ? -9.094 29.078 20.906 1 98.75 17 CYS B C 1
ATOM 4209 O O . CYS B 1 17 ? -9.195 28.234 21.781 1 98.75 17 CYS B O 1
ATOM 4211 N N . ALA B 1 18 ? -9.18 30.297 21.141 1 98.75 18 ALA B N 1
ATOM 4212 C CA . ALA B 1 18 ? -9.562 30.844 22.438 1 98.75 18 ALA B CA 1
ATOM 4213 C C . ALA B 1 18 ? -10.969 31.438 22.391 1 98.75 18 ALA B C 1
ATOM 4215 O O . ALA B 1 18 ? -11.352 32.031 21.391 1 98.75 18 ALA B O 1
ATOM 4216 N N . ARG B 1 19 ? -11.688 31.297 23.438 1 98.69 19 ARG B N 1
ATOM 4217 C CA . ARG B 1 19 ? -13.07 31.766 23.5 1 98.69 19 ARG B CA 1
ATOM 4218 C C . ARG B 1 19 ? -13.273 32.719 24.672 1 98.69 19 ARG B C 1
ATOM 4220 O O . ARG B 1 19 ? -12.922 32.375 25.812 1 98.69 19 ARG B O 1
ATOM 4227 N N . ILE B 1 20 ? -13.758 33.875 24.375 1 98.5 20 ILE B N 1
ATOM 4228 C CA . ILE B 1 20 ? -14.125 34.875 25.375 1 98.5 20 ILE B CA 1
ATOM 4229 C C . ILE B 1 20 ? -15.641 34.969 25.5 1 98.5 20 ILE B C 1
ATOM 4231 O O . ILE B 1 20 ? -16.344 35.219 24.516 1 98.5 20 ILE B O 1
ATOM 4235 N N . VAL B 1 21 ? -16.109 34.719 26.641 1 97.88 21 VAL B N 1
ATOM 4236 C CA . VAL B 1 21 ? -17.547 34.844 26.906 1 97.88 21 VAL B CA 1
ATOM 4237 C C . VAL B 1 21 ? -17.797 36 27.875 1 97.88 21 VAL B C 1
ATOM 4239 O O . VAL B 1 21 ? -17.219 36.031 28.969 1 97.88 21 VAL B O 1
ATOM 4242 N N . THR B 1 22 ? -18.609 36.906 27.453 1 96.06 22 THR B N 1
ATOM 4243 C CA . THR B 1 22 ? -19.047 38 28.297 1 96.06 22 THR B CA 1
ATOM 4244 C C . THR B 1 22 ? -20.547 37.906 28.594 1 96.06 22 THR B C 1
ATOM 4246 O O . THR B 1 22 ? -21.203 36.938 28.188 1 96.06 22 THR B O 1
ATOM 4249 N N . GLY B 1 23 ? -21.062 38.844 29.406 1 92.75 23 GLY B N 1
ATOM 4250 C CA . GLY B 1 23 ? -22.5 38.844 29.656 1 92.75 23 GLY B CA 1
ATOM 4251 C C . GLY B 1 23 ? -23.328 39.125 28.422 1 92.75 23 GLY B C 1
ATOM 4252 O O . GLY B 1 23 ? -24.5 38.781 28.359 1 92.75 23 GLY B O 1
ATOM 4253 N N . ARG B 1 24 ? -22.672 39.562 27.359 1 94.31 24 ARG B N 1
ATOM 4254 C CA . ARG B 1 24 ? -23.453 40.062 26.234 1 94.31 24 ARG B CA 1
ATOM 4255 C C . ARG B 1 24 ? -22.984 39.438 24.922 1 94.31 24 ARG B C 1
ATOM 4257 O O . ARG B 1 24 ? -23.641 39.562 23.891 1 94.31 24 ARG B O 1
ATOM 4264 N N . ALA B 1 25 ? -21.781 38.812 25.016 1 96.94 25 ALA B N 1
ATOM 4265 C CA . ALA B 1 25 ? -21.234 38.344 23.734 1 96.94 25 ALA B CA 1
ATOM 4266 C C . ALA B 1 25 ? -20.281 37.188 23.938 1 96.94 25 ALA B C 1
ATOM 4268 O O . ALA B 1 25 ? -19.75 36.969 25.031 1 96.94 25 ALA B O 1
ATOM 4269 N N . THR B 1 26 ? -20.141 36.406 22.875 1 98.38 26 THR B N 1
ATOM 4270 C CA . THR B 1 26 ? -19.125 35.344 22.766 1 98.38 26 THR B CA 1
ATOM 4271 C C . THR B 1 26 ? -18.234 35.594 21.547 1 98.38 26 THR B C 1
ATOM 4273 O O . THR B 1 26 ? -18.719 35.719 20.422 1 98.38 26 THR B O 1
ATOM 4276 N N . VAL B 1 27 ? -16.922 35.688 21.828 1 98.75 27 VAL B N 1
ATOM 4277 C CA . VAL B 1 27 ? -15.969 36 20.766 1 98.75 27 VAL B CA 1
ATOM 4278 C C . VAL B 1 27 ? -14.859 34.938 20.75 1 98.75 27 VAL B C 1
ATOM 4280 O O . VAL B 1 27 ? -14.367 34.531 21.812 1 98.75 27 VAL B O 1
ATOM 4283 N N . LEU B 1 28 ? -14.547 34.469 19.531 1 98.88 28 LEU B N 1
ATOM 4284 C CA . LEU B 1 28 ? -13.391 33.594 19.391 1 98.88 28 LEU B CA 1
ATOM 4285 C C . LEU B 1 28 ? -12.172 34.344 18.906 1 98.88 28 LEU B C 1
ATOM 4287 O O . LEU B 1 28 ? -12.305 35.281 18.109 1 98.88 28 LEU B O 1
ATOM 4291 N N . VAL B 1 29 ? -11.047 34 19.422 1 98.94 29 VAL B N 1
ATOM 4292 C CA . VAL B 1 29 ? -9.781 34.375 18.797 1 98.94 29 VAL B CA 1
ATOM 4293 C C . VAL B 1 29 ? -9.188 33.156 18.078 1 98.94 29 VAL B C 1
ATOM 4295 O O . VAL B 1 29 ? -8.773 32.188 18.719 1 98.94 29 VAL B O 1
ATOM 4298 N N . ASP B 1 30 ? -9.203 33.188 16.781 1 98.88 30 ASP B N 1
ATOM 4299 C CA . ASP B 1 30 ? -8.766 32.125 15.883 1 98.88 30 ASP B CA 1
ATOM 4300 C C . ASP B 1 30 ? -9.672 30.906 16 1 98.88 30 ASP B C 1
ATOM 4302 O O . ASP B 1 30 ? -10.469 30.812 16.938 1 98.88 30 ASP B O 1
ATOM 4306 N N . CYS B 1 31 ? -9.617 30.125 15.102 1 98.81 31 CYS B N 1
ATOM 4307 C CA . CYS B 1 31 ? -10.242 28.812 14.992 1 98.81 31 CYS B CA 1
ATOM 4308 C C . CYS B 1 31 ? -9.438 27.891 14.078 1 98.81 31 CYS B C 1
ATOM 4310 O O . CYS B 1 31 ? -9.789 27.719 12.906 1 98.81 31 CYS B O 1
ATOM 4312 N N . GLY B 1 32 ? -8.422 27.359 14.672 1 98.56 32 GLY B N 1
ATOM 4313 C CA . GLY B 1 32 ? -7.398 26.719 13.852 1 98.56 32 GLY B CA 1
ATOM 4314 C C . GLY B 1 32 ? -7.547 25.219 13.781 1 98.56 32 GLY B C 1
ATOM 4315 O O . GLY B 1 32 ? -8.227 24.609 14.617 1 98.56 32 GLY B O 1
ATOM 4316 N N . MET B 1 33 ? -6.91 24.672 12.836 1 97.19 33 MET B N 1
ATOM 4317 C CA . MET B 1 33 ? -6.895 23.219 12.617 1 97.19 33 MET B CA 1
ATOM 4318 C C . MET B 1 33 ? -5.766 22.562 13.406 1 97.19 33 MET B C 1
ATOM 4320 O O . MET B 1 33 ? -4.656 23.109 13.469 1 97.19 33 MET B O 1
ATOM 4324 N N . PHE B 1 34 ? -6.078 21.391 13.984 1 95.88 34 PHE B N 1
ATOM 4325 C CA . PHE B 1 34 ? -5.07 20.594 14.664 1 95.88 34 PHE B CA 1
ATOM 4326 C C . PHE B 1 34 ? -4.203 19.844 13.648 1 95.88 34 PHE B C 1
ATOM 4328 O O . PHE B 1 34 ? -4.703 19.344 12.641 1 95.88 34 PHE B O 1
ATOM 4335 N N . GLN B 1 35 ? -2.941 19.859 13.852 1 92.25 35 GLN B N 1
ATOM 4336 C CA . GLN B 1 35 ? -1.961 19.094 13.086 1 92.25 35 GLN B CA 1
ATOM 4337 C C . GLN B 1 35 ? -1.028 18.312 14 1 92.25 35 GLN B C 1
ATOM 4339 O O . GLN B 1 35 ? -0.986 18.562 15.211 1 92.25 35 GLN B O 1
ATOM 4344 N N . GLY B 1 36 ? -0.29 17.375 13.492 1 90.62 36 GLY B N 1
ATOM 4345 C CA . GLY B 1 36 ? 0.584 16.562 14.312 1 90.62 36 GLY B CA 1
ATOM 4346 C C . GLY B 1 36 ? 0.1 15.125 14.453 1 90.62 36 GLY B C 1
ATOM 4347 O O . GLY B 1 36 ? -0.282 14.492 13.469 1 90.62 36 GLY B O 1
ATOM 4348 N N . PRO B 1 37 ? 0.179 14.641 15.719 1 91.31 37 PRO B N 1
ATOM 4349 C CA . PRO B 1 37 ? -0.261 13.266 15.922 1 91.31 37 PRO B CA 1
ATOM 4350 C C . PRO B 1 37 ? -1.709 13.031 15.492 1 91.31 37 PRO B C 1
ATOM 4352 O O . PRO B 1 37 ? -2.549 13.922 15.648 1 91.31 37 PRO B O 1
ATOM 4355 N N . LYS B 1 38 ? -1.952 11.844 15.023 1 91.12 38 LYS B N 1
ATOM 4356 C CA . LYS B 1 38 ? -3.277 11.539 14.492 1 91.12 38 LYS B CA 1
ATOM 4357 C C . LYS B 1 38 ? -4.352 11.695 15.562 1 91.12 38 LYS B C 1
ATOM 4359 O O . LYS B 1 38 ? -5.48 12.094 15.266 1 91.12 38 LYS B O 1
ATOM 4364 N N . SER B 1 39 ? -3.982 11.43 16.828 1 91.94 39 SER B N 1
ATOM 4365 C CA . SER B 1 39 ? -4.934 11.594 17.922 1 91.94 39 SER B CA 1
ATOM 4366 C C . SER B 1 39 ? -5.34 13.055 18.094 1 91.94 39 SER B C 1
ATOM 4368 O O . SER B 1 39 ? -6.5 13.352 18.375 1 91.94 39 SER B O 1
ATOM 4370 N N . LEU B 1 40 ? -4.402 13.914 17.891 1 93.75 40 LEU B N 1
ATOM 4371 C CA . LEU B 1 40 ? -4.691 15.344 17.938 1 93.75 40 LEU B CA 1
ATOM 4372 C C . LEU B 1 40 ? -5.492 15.781 16.719 1 93.75 40 LEU B C 1
ATOM 4374 O O . LEU B 1 40 ? -6.492 16.5 16.859 1 93.75 40 LEU B O 1
ATOM 4378 N N . LYS B 1 41 ? -5.141 15.312 15.578 1 93.94 41 LYS B N 1
ATOM 4379 C CA . LYS B 1 41 ? -5.812 15.656 14.32 1 93.94 41 LYS B CA 1
ATOM 4380 C C . LYS B 1 41 ? -7.266 15.195 14.336 1 93.94 41 LYS B C 1
ATOM 4382 O O . LYS B 1 41 ? -8.125 15.812 13.711 1 93.94 41 LYS B O 1
ATOM 4387 N N . ALA B 1 42 ? -7.527 14.156 15.109 1 93.88 42 ALA B N 1
ATOM 4388 C CA . ALA B 1 42 ? -8.875 13.594 15.172 1 93.88 42 ALA B CA 1
ATOM 4389 C C . ALA B 1 42 ? -9.859 14.602 15.758 1 93.88 42 ALA B C 1
ATOM 4391 O O . ALA B 1 42 ? -11.055 14.562 15.453 1 93.88 42 ALA B O 1
ATOM 4392 N N . LEU B 1 43 ? -9.375 15.508 16.5 1 96.06 43 LEU B N 1
ATOM 4393 C CA . LEU B 1 43 ? -10.234 16.516 17.109 1 96.06 43 LEU B CA 1
ATOM 4394 C C . LEU B 1 43 ? -10.891 17.391 16.031 1 96.06 43 LEU B C 1
ATOM 4396 O O . LEU B 1 43 ? -11.969 17.938 16.25 1 96.06 43 LEU B O 1
ATOM 4400 N N . ASN B 1 44 ? -10.227 17.5 14.906 1 97.25 44 ASN B N 1
ATOM 4401 C CA . ASN B 1 44 ? -10.797 18.281 13.812 1 97.25 44 ASN B CA 1
ATOM 4402 C C . ASN B 1 44 ? -12.156 17.75 13.383 1 97.25 44 ASN B C 1
ATOM 4404 O O . ASN B 1 44 ? -13 18.5 12.883 1 97.25 44 ASN B O 1
ATOM 4408 N N . TYR B 1 45 ? -12.336 16.5 13.625 1 94.88 45 TYR B N 1
ATOM 4409 C CA . TYR B 1 45 ? -13.547 15.836 13.148 1 94.88 45 TYR B CA 1
ATOM 4410 C C . TYR B 1 45 ? -14.625 15.812 14.227 1 94.88 45 TYR B C 1
ATOM 4412 O O . TYR B 1 45 ? -15.789 15.531 13.953 1 94.88 45 TYR B O 1
ATOM 4420 N N . GLU B 1 46 ? -14.297 16.125 15.438 1 95.31 46 GLU B N 1
ATOM 4421 C CA . GLU B 1 46 ? -15.227 16.109 16.562 1 95.31 46 GLU B CA 1
ATOM 4422 C C . GLU B 1 46 ? -15.992 17.438 16.641 1 95.31 46 GLU B C 1
ATOM 4424 O O . GLU B 1 46 ? -15.57 18.438 16.078 1 95.31 46 GLU B O 1
ATOM 4429 N N . PRO B 1 47 ? -17.141 17.406 17.328 1 96.12 47 PRO B N 1
ATOM 4430 C CA . PRO B 1 47 ? -17.844 18.672 17.578 1 96.12 47 PRO B CA 1
ATOM 4431 C C . PRO B 1 47 ? -17.016 19.656 18.406 1 96.12 47 PRO B C 1
ATOM 4433 O O . PRO B 1 47 ? -16.172 19.234 19.203 1 96.12 47 PRO B O 1
ATOM 4436 N N . PHE B 1 48 ? -17.281 20.906 18.109 1 97.62 48 PHE B N 1
ATOM 4437 C CA . PHE B 1 48 ? -16.656 21.906 18.969 1 97.62 48 PHE B CA 1
ATOM 4438 C C . PHE B 1 48 ? -17.078 21.734 20.422 1 97.62 48 PHE B C 1
ATOM 4440 O O . PHE B 1 48 ? -18.188 21.266 20.688 1 97.62 48 PHE B O 1
ATOM 4447 N N . PRO B 1 49 ? -16.172 22.078 21.328 1 96.38 49 PRO B N 1
ATOM 4448 C CA . PRO B 1 49 ? -16.547 22 22.734 1 96.38 49 PRO B CA 1
ATOM 4449 C C . PRO B 1 49 ? -17.438 23.172 23.172 1 96.38 49 PRO B C 1
ATOM 4451 O O . PRO B 1 49 ? -17.641 23.391 24.375 1 96.38 49 PRO B O 1
ATOM 4454 N N . PHE B 1 50 ? -17.938 24.016 22.266 1 97 50 PHE B N 1
ATOM 4455 C CA . PHE B 1 50 ? -18.891 25.109 22.438 1 97 50 PHE B CA 1
ATOM 4456 C C . PHE B 1 50 ? -19.906 25.141 21.312 1 97 50 PHE B C 1
ATOM 4458 O O . PHE B 1 50 ? -19.75 24.438 20.312 1 97 50 PHE B O 1
ATOM 4465 N N . ASP B 1 51 ? -20.969 25.891 21.531 1 98 51 ASP B N 1
ATOM 4466 C CA . ASP B 1 51 ? -22 26.016 20.5 1 98 51 ASP B CA 1
ATOM 4467 C C . ASP B 1 51 ? -21.641 27.125 19.5 1 98 51 ASP B C 1
ATOM 4469 O O . ASP B 1 51 ? -21.688 28.312 19.828 1 98 51 ASP B O 1
ATOM 4473 N N . ALA B 1 52 ? -21.312 26.688 18.297 1 98.5 52 ALA B N 1
ATOM 4474 C CA . ALA B 1 52 ? -20.891 27.609 17.266 1 98.5 52 ALA B CA 1
ATOM 4475 C C . ALA B 1 52 ? -21.953 28.688 17.016 1 98.5 52 ALA B C 1
ATOM 4477 O O . ALA B 1 52 ? -21.625 29.812 16.656 1 98.5 52 ALA B O 1
ATOM 4478 N N . ARG B 1 53 ? -23.266 28.453 17.266 1 97.12 53 ARG B N 1
ATOM 4479 C CA . ARG B 1 53 ? -24.391 29.344 17.031 1 97.12 53 ARG B CA 1
ATOM 4480 C C . ARG B 1 53 ? -24.359 30.531 18 1 97.12 53 ARG B C 1
ATOM 4482 O O . ARG B 1 53 ? -24.984 31.562 17.75 1 97.12 53 ARG B O 1
ATOM 4489 N N . GLU B 1 54 ? -23.578 30.266 19.047 1 98.12 54 GLU B N 1
ATOM 4490 C CA . GLU B 1 54 ? -23.531 31.281 20.094 1 98.12 54 GLU B CA 1
ATOM 4491 C C . GLU B 1 54 ? -22.375 32.25 19.891 1 98.12 54 GLU B C 1
ATOM 4493 O O . GLU B 1 54 ? -22.281 33.281 20.578 1 98.12 54 GLU B O 1
ATOM 4498 N N . VAL B 1 55 ? -21.547 32.031 19 1 98.75 55 VAL B N 1
ATOM 4499 C CA . VAL B 1 55 ? -20.375 32.875 18.75 1 98.75 55 VAL B CA 1
ATOM 4500 C C . VAL B 1 55 ? -20.797 34.094 17.953 1 98.75 55 VAL B C 1
ATOM 4502 O O . VAL B 1 55 ? -21.391 33.969 16.875 1 98.75 55 VAL B O 1
ATOM 4505 N N . ASP B 1 56 ? -20.469 35.219 18.438 1 98.62 56 ASP B N 1
ATOM 4506 C CA . ASP B 1 56 ? -20.891 36.469 17.812 1 98.62 56 ASP B CA 1
ATOM 4507 C C . ASP B 1 56 ? -19.859 36.938 16.781 1 98.62 56 ASP B C 1
ATOM 4509 O O . ASP B 1 56 ? -20.219 37.594 15.805 1 98.62 56 ASP B O 1
ATOM 4513 N N . ALA B 1 57 ? -18.609 36.688 17.078 1 98.88 57 ALA B N 1
ATOM 4514 C CA . ALA B 1 57 ? -17.547 37.125 16.188 1 98.88 57 ALA B CA 1
ATOM 4515 C C . ALA B 1 57 ? -16.281 36.281 16.359 1 98.88 57 ALA B C 1
ATOM 4517 O O . ALA B 1 57 ? -16.078 35.688 17.406 1 98.88 57 ALA B O 1
ATOM 4518 N N . VAL B 1 58 ? -15.523 36.25 15.289 1 98.94 58 VAL B N 1
ATOM 4519 C CA . VAL B 1 58 ? -14.188 35.656 15.328 1 98.94 58 VAL B CA 1
ATOM 4520 C C . VAL B 1 58 ? -13.141 36.719 15.008 1 98.94 58 VAL B C 1
ATOM 4522 O O . VAL B 1 58 ? -13.297 37.5 14.055 1 98.94 58 VAL B O 1
ATOM 4525 N N . LEU B 1 59 ? -12.195 36.844 15.852 1 98.94 59 LEU B N 1
ATOM 4526 C CA . LEU B 1 59 ? -11.016 37.656 15.594 1 98.94 59 LEU B CA 1
ATOM 4527 C C . LEU B 1 59 ? -9.852 36.812 15.125 1 98.94 59 LEU B C 1
ATOM 4529 O O . LEU B 1 59 ? -9.32 36 15.891 1 98.94 59 LEU B O 1
ATOM 4533 N N . LEU B 1 60 ? -9.43 36.969 13.883 1 98.94 60 LEU B N 1
ATOM 4534 C CA . LEU B 1 60 ? -8.414 36.094 13.289 1 98.94 60 LEU B CA 1
ATOM 4535 C C . LEU B 1 60 ? -7.047 36.781 13.305 1 98.94 60 LEU B C 1
ATOM 4537 O O . LEU B 1 60 ? -6.879 37.875 12.727 1 98.94 60 LEU B O 1
ATOM 4541 N N . THR B 1 61 ? -6.125 36.094 13.945 1 98.75 61 THR B N 1
ATOM 4542 C CA . THR B 1 61 ? -4.789 36.688 14.07 1 98.75 61 THR B CA 1
ATOM 4543 C C . THR B 1 61 ? -4.047 36.625 12.734 1 98.75 61 THR B C 1
ATOM 4545 O O . THR B 1 61 ? -3.43 37.594 12.312 1 98.75 61 THR B O 1
ATOM 4548 N N . HIS B 1 62 ? -4.031 35.5 12.102 1 98.12 62 HIS B N 1
ATOM 4549 C CA . HIS B 1 62 ? -3.352 35.375 10.82 1 98.12 62 HIS B CA 1
ATOM 4550 C C . HIS B 1 62 ? -3.828 34.125 10.062 1 98.12 62 HIS B C 1
ATOM 4552 O O . HIS B 1 62 ? -4.668 33.375 10.555 1 98.12 62 HIS B O 1
ATOM 4558 N N . ALA B 1 63 ? -3.309 33.938 8.891 1 97.75 63 ALA B N 1
ATOM 4559 C CA . ALA B 1 63 ? -3.959 33.062 7.922 1 97.75 63 ALA B CA 1
ATOM 4560 C C . ALA B 1 63 ? -3.471 31.609 8.062 1 97.75 63 ALA B C 1
ATOM 4562 O O . ALA B 1 63 ? -4.055 30.688 7.492 1 97.75 63 ALA B O 1
ATOM 4563 N N . HIS B 1 64 ? -2.426 31.328 8.781 1 96.81 64 HIS B N 1
ATOM 4564 C CA . HIS B 1 64 ? -1.947 29.953 8.883 1 96.81 64 HIS B CA 1
ATOM 4565 C C . HIS B 1 64 ? -3.076 29 9.281 1 96.81 64 HIS B C 1
ATOM 4567 O O . HIS B 1 64 ? -3.936 29.359 10.094 1 96.81 64 HIS B O 1
ATOM 4573 N N . ILE B 1 65 ? -2.967 27.844 8.836 1 95.94 65 ILE B N 1
ATOM 4574 C CA . ILE B 1 65 ? -4.043 26.859 8.93 1 95.94 65 ILE B CA 1
ATOM 4575 C C . ILE B 1 65 ? -4.273 26.5 10.398 1 95.94 65 ILE B C 1
ATOM 4577 O O . ILE B 1 65 ? -5.398 26.203 10.805 1 95.94 65 ILE B O 1
ATOM 4581 N N . ASP B 1 66 ? -3.234 26.5 11.195 1 96.62 66 ASP B N 1
ATOM 4582 C CA . ASP B 1 66 ? -3.404 26.156 12.602 1 96.62 66 ASP B CA 1
ATOM 4583 C C . ASP B 1 66 ? -4.043 27.312 13.375 1 96.62 66 ASP B C 1
ATOM 4585 O O . ASP B 1 66 ? -4.348 27.172 14.562 1 96.62 66 ASP B O 1
ATOM 4589 N N . HIS B 1 67 ? -4.422 28.391 12.719 1 98.56 67 HIS B N 1
ATOM 4590 C CA . HIS B 1 67 ? -5.164 29.484 13.328 1 98.56 67 HIS B CA 1
ATOM 4591 C C . HIS B 1 67 ? -6.492 29.719 12.617 1 98.56 67 HIS B C 1
ATOM 4593 O O . HIS B 1 67 ? -7.434 30.266 13.203 1 98.56 67 HIS B O 1
ATOM 4599 N N . SER B 1 68 ? -6.578 29.281 11.43 1 98.69 68 SER B N 1
ATOM 4600 C CA . SER B 1 68 ? -7.73 29.672 10.625 1 98.69 68 SER B CA 1
ATOM 4601 C C . SER B 1 68 ? -8.453 28.438 10.078 1 98.69 68 SER B C 1
ATOM 4603 O O . SER B 1 68 ? -9.594 28.547 9.617 1 98.69 68 SER B O 1
ATOM 4605 N N . GLY B 1 69 ? -7.902 27.344 10.164 1 98.38 69 GLY B N 1
ATOM 4606 C CA . GLY B 1 69 ? -8.242 26.203 9.336 1 98.38 69 GLY B CA 1
ATOM 4607 C C . GLY B 1 69 ? -9.625 25.641 9.625 1 98.38 69 GLY B C 1
ATOM 4608 O O . GLY B 1 69 ? -10.188 24.922 8.805 1 98.38 69 GLY B O 1
ATOM 4609 N N . LEU B 1 70 ? -10.227 25.906 10.781 1 98.81 70 LEU B N 1
ATOM 4610 C CA . LEU B 1 70 ? -11.516 25.312 11.117 1 98.81 70 LEU B CA 1
ATOM 4611 C C . LEU B 1 70 ? -12.633 26.344 10.977 1 98.81 70 LEU B C 1
ATOM 4613 O O . LEU B 1 70 ? -13.773 26.078 11.359 1 98.81 70 LEU B O 1
ATOM 4617 N N . LEU B 1 71 ? -12.344 27.484 10.391 1 98.88 71 LEU B N 1
ATOM 4618 C CA . LEU B 1 71 ? -13.359 28.516 10.203 1 98.88 71 LEU B CA 1
ATOM 4619 C C . LEU B 1 71 ? -14.516 28 9.359 1 98.88 71 LEU B C 1
ATOM 4621 O O . LEU B 1 71 ? -15.68 28.219 9.703 1 98.88 71 LEU B O 1
ATOM 4625 N N . PRO B 1 72 ? -14.203 27.266 8.25 1 98.88 72 PRO B N 1
ATOM 4626 C CA . PRO B 1 72 ? -15.336 26.719 7.5 1 98.88 72 PRO B CA 1
ATOM 4627 C C . PRO B 1 72 ? -16.172 25.734 8.312 1 98.88 72 PRO B C 1
ATOM 4629 O O . PRO B 1 72 ? -17.391 25.688 8.172 1 98.88 72 PRO B O 1
ATOM 4632 N N . LYS B 1 73 ? -15.508 24.938 9.086 1 98.81 73 LYS B N 1
ATOM 4633 C CA . LYS B 1 73 ? -16.25 24.031 9.969 1 98.81 73 LYS B CA 1
ATOM 4634 C C . LYS B 1 73 ? -17.125 24.828 10.938 1 98.81 73 LYS B C 1
ATOM 4636 O O . LYS B 1 73 ? -18.266 24.422 11.211 1 98.81 73 LYS B O 1
ATOM 4641 N N . LEU B 1 74 ? -16.562 25.891 11.484 1 98.88 74 LEU B N 1
ATOM 4642 C CA . LEU B 1 74 ? -17.312 26.75 12.398 1 98.88 74 LEU B CA 1
ATOM 4643 C C . LEU B 1 74 ? -18.578 27.281 11.742 1 98.88 74 LEU B C 1
ATOM 4645 O O . LEU B 1 74 ? -19.656 27.25 12.344 1 98.88 74 LEU B O 1
ATOM 4649 N N . MET B 1 75 ? -18.422 27.703 10.523 1 98.75 75 MET B N 1
ATOM 4650 C CA . MET B 1 75 ? -19.562 28.203 9.766 1 98.75 75 MET B CA 1
ATOM 4651 C C . MET B 1 75 ? -20.594 27.094 9.562 1 98.75 75 MET B C 1
ATOM 4653 O O . MET B 1 75 ? -21.797 27.297 9.789 1 98.75 75 MET B O 1
ATOM 4657 N N . ARG B 1 76 ? -20.156 25.938 9.219 1 98.12 76 ARG B N 1
ATOM 4658 C CA . ARG B 1 76 ? -21.031 24.797 9 1 98.12 76 ARG B CA 1
ATOM 4659 C C . ARG B 1 76 ? -21.797 24.438 10.273 1 98.12 76 ARG B C 1
ATOM 4661 O O . ARG B 1 76 ? -22.922 23.938 10.211 1 98.12 76 ARG B O 1
ATOM 4668 N N . ALA B 1 77 ? -21.109 24.672 11.367 1 98.25 77 ALA B N 1
ATOM 4669 C CA . ALA B 1 77 ? -21.688 24.312 12.664 1 98.25 77 ALA B CA 1
ATOM 4670 C C . ALA B 1 77 ? -22.703 25.344 13.117 1 98.25 77 ALA B C 1
ATOM 4672 O O . ALA B 1 77 ? -23.312 25.188 14.18 1 98.25 77 ALA B O 1
ATOM 4673 N N . GLY B 1 78 ? -22.812 26.438 12.375 1 98.19 78 GLY B N 1
ATOM 4674 C CA . GLY B 1 78 ? -23.922 27.344 12.648 1 98.19 78 GLY B CA 1
ATOM 4675 C C . GLY B 1 78 ? -23.484 28.766 12.93 1 98.19 78 GLY B C 1
ATOM 4676 O O . GLY B 1 78 ? -24.312 29.641 13.18 1 98.19 78 GLY B O 1
ATOM 4677 N N . PHE B 1 79 ? -22.234 29.062 12.93 1 98.56 79 PHE B N 1
ATOM 4678 C CA . PHE B 1 79 ? -21.719 30.406 13.125 1 98.56 79 PHE B CA 1
ATOM 4679 C C . PHE B 1 79 ? -22.203 31.328 12.008 1 98.56 79 PHE B C 1
ATOM 4681 O O . PHE B 1 79 ? -22.031 31.016 10.828 1 98.56 79 PHE B O 1
ATOM 4688 N N . LYS B 1 80 ? -22.641 32.5 12.367 1 97.69 80 LYS B N 1
ATOM 4689 C CA . LYS B 1 80 ? -23.156 33.438 11.391 1 97.69 80 LYS B CA 1
ATOM 4690 C C . LYS B 1 80 ? -22.531 34.812 11.578 1 97.69 80 LYS B C 1
ATOM 4692 O O . LYS B 1 80 ? -22.891 35.781 10.891 1 97.69 80 LYS B O 1
ATOM 4697 N N . GLY B 1 81 ? -21.688 34.969 12.578 1 98.25 81 GLY B N 1
ATOM 4698 C CA . GLY B 1 81 ? -21.062 36.25 12.859 1 98.25 81 GLY B CA 1
ATOM 4699 C C . GLY B 1 81 ? -20 36.625 11.844 1 98.25 81 GLY B C 1
ATOM 4700 O O . GLY B 1 81 ? -19.922 36.031 10.766 1 98.25 81 GLY B O 1
ATOM 4701 N N . LYS B 1 82 ? -19.266 37.688 12.156 1 98.69 82 LYS B N 1
ATOM 4702 C CA . LYS B 1 82 ? -18.219 38.188 11.281 1 98.69 82 LYS B CA 1
ATOM 4703 C C . LYS B 1 82 ? -16.844 37.656 11.711 1 98.69 82 LYS B C 1
ATOM 4705 O O . LYS B 1 82 ? -16.625 37.406 12.898 1 98.69 82 LYS B O 1
ATOM 4710 N N . ILE B 1 83 ? -16.062 37.438 10.734 1 98.94 83 ILE B N 1
ATOM 4711 C CA . ILE B 1 83 ? -14.656 37.125 10.961 1 98.94 83 ILE B CA 1
ATOM 4712 C C . ILE B 1 83 ? -13.789 38.344 10.672 1 98.94 83 ILE B C 1
ATOM 4714 O O . ILE B 1 83 ? -13.633 38.75 9.516 1 98.94 83 ILE B O 1
ATOM 4718 N N . TRP B 1 84 ? -13.25 38.906 11.719 1 98.94 84 TRP B N 1
ATOM 4719 C CA . TRP B 1 84 ? -12.461 40.125 11.602 1 98.94 84 TRP B CA 1
ATOM 4720 C C . TRP B 1 84 ? -10.984 39.812 11.398 1 98.94 84 TRP B C 1
ATOM 4722 O O . TRP B 1 84 ? -10.398 39.031 12.164 1 98.94 84 TRP B O 1
ATOM 4732 N N . SER B 1 85 ? -10.406 40.344 10.414 1 98.69 85 SER B N 1
ATOM 4733 C CA . SER B 1 85 ? -8.992 40.094 10.125 1 98.69 85 SER B CA 1
ATOM 4734 C C . SER B 1 85 ? -8.398 41.281 9.336 1 98.69 85 SER B C 1
ATOM 4736 O O . SER B 1 85 ? -9.125 42.156 8.898 1 98.69 85 SER B O 1
ATOM 4738 N N . THR B 1 86 ? -7.078 41.281 9.219 1 97.94 86 THR B N 1
ATOM 4739 C CA . THR B 1 86 ? -6.453 42.219 8.281 1 97.94 86 THR B CA 1
ATOM 4740 C C . THR B 1 86 ? -6.773 41.812 6.84 1 97.94 86 THR B C 1
ATOM 4742 O O . THR B 1 86 ? -7.219 40.688 6.582 1 97.94 86 THR B O 1
ATOM 4745 N N . GLY B 1 87 ? -6.59 42.781 5.977 1 97.44 87 GLY B N 1
ATOM 4746 C CA . GLY B 1 87 ? -6.855 42.531 4.57 1 97.44 87 GLY B CA 1
ATOM 4747 C C . GLY B 1 87 ? -5.992 41.406 3.998 1 97.44 87 GLY B C 1
ATOM 4748 O O . GLY B 1 87 ? -6.488 40.531 3.293 1 97.44 87 GLY B O 1
ATOM 4749 N N . ALA B 1 88 ? -4.723 41.438 4.277 1 96.31 88 ALA B N 1
ATOM 4750 C CA . ALA B 1 88 ? -3.797 40.438 3.785 1 96.31 88 ALA B CA 1
ATOM 4751 C C . ALA B 1 88 ? -4.176 39.031 4.305 1 96.31 88 ALA B C 1
ATOM 4753 O O . ALA B 1 88 ? -4.121 38.062 3.562 1 96.31 88 ALA B O 1
ATOM 4754 N N . THR B 1 89 ? -4.539 38.969 5.559 1 98 89 THR B N 1
ATOM 4755 C CA . THR B 1 89 ? -4.965 37.688 6.152 1 98 89 THR B CA 1
ATOM 4756 C C . THR B 1 89 ? -6.195 37.156 5.434 1 98 89 THR B C 1
ATOM 4758 O O . THR B 1 89 ? -6.254 35.969 5.109 1 98 89 THR B O 1
ATOM 4761 N N . ARG B 1 90 ? -7.141 38 5.18 1 98.44 90 ARG B N 1
ATOM 4762 C CA . ARG B 1 90 ? -8.328 37.594 4.441 1 98.44 90 ARG B CA 1
ATOM 4763 C C . ARG B 1 90 ? -7.957 37.062 3.066 1 98.44 90 ARG B C 1
ATOM 4765 O O . ARG B 1 90 ? -8.453 36 2.66 1 98.44 90 ARG B O 1
ATOM 4772 N N . ASP B 1 91 ? -7.129 37.75 2.373 1 97.88 91 ASP B N 1
ATOM 4773 C CA . ASP B 1 91 ? -6.742 37.344 1.023 1 97.88 91 ASP B CA 1
ATOM 4774 C C . ASP B 1 91 ? -6.004 36 1.039 1 97.88 91 ASP B C 1
ATOM 4776 O O . ASP B 1 91 ? -6.184 35.188 0.141 1 97.88 91 ASP B O 1
ATOM 4780 N N . LEU B 1 92 ? -5.191 35.812 1.997 1 98 92 LEU B N 1
ATOM 4781 C CA . LEU B 1 92 ? -4.473 34.562 2.119 1 98 92 LEU B CA 1
ATOM 4782 C C . LEU B 1 92 ? -5.426 33.406 2.479 1 98 92 LEU B C 1
ATOM 4784 O O . LEU B 1 92 ? -5.297 32.312 1.963 1 98 92 LEU B O 1
ATOM 4788 N N . CYS B 1 93 ? -6.398 33.688 3.344 1 98.44 93 CYS B N 1
ATOM 4789 C CA . CYS B 1 93 ? -7.406 32.688 3.686 1 98.44 93 CYS B CA 1
ATOM 4790 C C . CYS B 1 93 ? -8.219 32.312 2.461 1 98.44 93 CYS B C 1
ATOM 4792 O O . CYS B 1 93 ? -8.641 31.156 2.336 1 98.44 93 CYS B O 1
ATOM 4794 N N . ALA B 1 94 ? -8.367 33.25 1.557 1 98.19 94 ALA B N 1
ATOM 4795 C CA . ALA B 1 94 ? -9.164 33.031 0.355 1 98.19 94 ALA B CA 1
ATOM 4796 C C . ALA B 1 94 ? -8.523 31.969 -0.534 1 98.19 94 ALA B C 1
ATOM 4798 O O . ALA B 1 94 ? -9.203 31.328 -1.343 1 98.19 94 ALA B O 1
ATOM 4799 N N . VAL B 1 95 ? -7.246 31.766 -0.337 1 96.94 95 VAL B N 1
ATOM 4800 C CA . VAL B 1 95 ? -6.566 30.734 -1.116 1 96.94 95 VAL B CA 1
ATOM 4801 C C . VAL B 1 95 ? -6.352 29.484 -0.254 1 96.94 95 VAL B C 1
ATOM 4803 O O . VAL B 1 95 ? -6.492 28.359 -0.733 1 96.94 95 VAL B O 1
ATOM 4806 N N . MET B 1 96 ? -6.133 29.625 0.975 1 96.94 96 MET B N 1
ATOM 4807 C CA . MET B 1 96 ? -5.742 28.547 1.878 1 96.94 96 MET B CA 1
ATOM 4808 C C . MET B 1 96 ? -6.938 27.672 2.219 1 96.94 96 MET B C 1
ATOM 4810 O O . MET B 1 96 ? -6.84 26.438 2.189 1 96.94 96 MET B O 1
ATOM 4814 N N . LEU B 1 97 ? -8.039 28.281 2.568 1 98.19 97 LEU B N 1
ATOM 4815 C CA . LEU B 1 97 ? -9.18 27.531 3.088 1 98.19 97 LEU B CA 1
ATOM 4816 C C . LEU B 1 97 ? -9.797 26.672 2.004 1 98.19 97 LEU B C 1
ATOM 4818 O O . LEU B 1 97 ? -10.055 25.484 2.225 1 98.19 97 LEU B O 1
ATOM 4822 N N . PRO B 1 98 ? -9.984 27.219 0.74 1 97.69 98 PRO B N 1
ATOM 4823 C CA . PRO B 1 98 ? -10.477 26.344 -0.322 1 97.69 98 PRO B CA 1
ATOM 4824 C C . PRO B 1 98 ? -9.508 25.203 -0.649 1 97.69 98 PRO B C 1
ATOM 4826 O O . PRO B 1 98 ? -9.938 24.078 -0.917 1 97.69 98 PRO B O 1
ATOM 4829 N N . ASP B 1 99 ? -8.297 25.531 -0.655 1 94.88 99 ASP B N 1
ATOM 4830 C CA . ASP B 1 99 ? -7.301 24.484 -0.897 1 94.88 99 ASP B CA 1
ATOM 4831 C C . ASP B 1 99 ? -7.398 23.375 0.15 1 94.88 99 ASP B C 1
ATOM 4833 O O . ASP B 1 99 ? -7.352 22.203 -0.186 1 94.88 99 ASP B O 1
ATOM 4837 N N . ALA B 1 100 ? -7.457 23.781 1.408 1 95 100 ALA B N 1
ATOM 4838 C CA . ALA B 1 100 ? -7.621 22.797 2.486 1 95 100 ALA B CA 1
ATOM 4839 C C . ALA B 1 100 ? -8.875 21.953 2.277 1 95 100 ALA B C 1
ATOM 4841 O O . ALA B 1 100 ? -8.852 20.75 2.488 1 95 100 ALA B O 1
ATOM 4842 N N . GLY B 1 101 ? -9.977 22.625 1.886 1 96.62 101 GLY B N 1
ATOM 4843 C CA . GLY B 1 101 ? -11.188 21.891 1.557 1 96.62 101 GLY B CA 1
ATOM 4844 C C . GLY B 1 101 ? -10.984 20.859 0.468 1 96.62 101 GLY B C 1
ATOM 4845 O O . GLY B 1 101 ? -11.453 19.719 0.584 1 96.62 101 GLY B O 1
ATOM 4846 N N . ASP B 1 102 ? -10.242 21.25 -0.521 1 94.81 102 ASP B N 1
ATOM 4847 C CA . ASP B 1 102 ? -9.969 20.375 -1.649 1 94.81 102 ASP B CA 1
ATOM 4848 C C . ASP B 1 102 ? -9.156 19.156 -1.212 1 94.81 102 ASP B C 1
ATOM 4850 O O . ASP B 1 102 ? -9.445 18.031 -1.604 1 94.81 102 ASP B O 1
ATOM 4854 N N . ILE B 1 103 ? -8.18 19.391 -0.447 1 91.38 103 ILE B N 1
ATOM 4855 C CA . ILE B 1 103 ? -7.32 18.312 0.069 1 91.38 103 ILE B CA 1
ATOM 4856 C C . ILE B 1 103 ? -8.148 17.344 0.908 1 91.38 103 ILE B C 1
ATOM 4858 O O . ILE B 1 103 ? -8.039 16.125 0.749 1 91.38 103 ILE B O 1
ATOM 4862 N N . GLN B 1 104 ? -8.961 17.875 1.72 1 94.56 104 GLN B N 1
ATOM 4863 C CA . GLN B 1 104 ? -9.797 17.047 2.578 1 94.56 104 GLN B CA 1
ATOM 4864 C C . GLN B 1 104 ? -10.758 16.188 1.753 1 94.56 104 GLN B C 1
ATOM 4866 O O . GLN B 1 104 ? -10.922 15 2.02 1 94.56 104 GLN B O 1
ATOM 4871 N N . GLU B 1 105 ? -11.344 16.812 0.788 1 96.38 105 GLU B N 1
ATOM 4872 C CA . GLU B 1 105 ? -12.258 16.062 -0.079 1 96.38 105 GLU B CA 1
ATOM 4873 C C . GLU B 1 105 ? -11.539 14.922 -0.79 1 96.38 105 GLU B C 1
ATOM 4875 O O . GLU B 1 105 ? -12.055 13.805 -0.865 1 96.38 105 GLU B O 1
ATOM 4880 N N . SER B 1 106 ? -10.391 15.234 -1.271 1 92.81 106 SER B N 1
ATOM 4881 C CA . SER B 1 106 ? -9.602 14.234 -1.982 1 92.81 106 SER B CA 1
ATOM 4882 C C . SER B 1 106 ? -9.172 13.109 -1.052 1 92.81 106 SER B C 1
ATOM 4884 O O . SER B 1 106 ? -9.289 11.93 -1.396 1 92.81 106 SER B O 1
ATOM 4886 N N . GLU B 1 107 ? -8.695 13.438 0.082 1 90.12 107 GLU B N 1
ATOM 4887 C CA . GLU B 1 107 ? -8.234 12.445 1.049 1 90.12 107 GLU B CA 1
ATOM 4888 C C . GLU B 1 107 ? -9.383 11.555 1.509 1 90.12 107 GLU B C 1
ATOM 4890 O O . GLU B 1 107 ? -9.203 10.344 1.669 1 90.12 107 GLU B O 1
ATOM 4895 N N . VAL B 1 108 ? -10.508 12.172 1.765 1 94.12 108 VAL B N 1
ATOM 4896 C CA . VAL B 1 108 ? -11.672 11.43 2.229 1 94.12 108 VAL B CA 1
ATOM 4897 C C . VAL B 1 108 ? -12.141 10.469 1.137 1 94.12 108 VAL B C 1
ATOM 4899 O O . VAL B 1 108 ? -12.523 9.328 1.424 1 94.12 108 VAL B O 1
ATOM 4902 N N . ARG B 1 109 ? -12.086 10.945 -0.084 1 94.5 109 ARG B N 1
ATOM 4903 C CA . ARG B 1 109 ? -12.453 10.07 -1.195 1 94.5 109 ARG B CA 1
ATOM 4904 C C . ARG B 1 109 ? -11.562 8.828 -1.228 1 94.5 109 ARG B C 1
ATOM 4906 O O . ARG B 1 109 ? -12.055 7.707 -1.368 1 94.5 109 ARG B O 1
ATOM 4913 N N . GLN B 1 110 ? -10.352 8.992 -1.083 1 90.56 110 GLN B N 1
ATOM 4914 C CA . GLN B 1 110 ? -9.406 7.883 -1.08 1 90.56 110 GLN B CA 1
ATOM 4915 C C . GLN B 1 110 ? -9.617 6.984 0.134 1 90.56 110 GLN B C 1
ATOM 4917 O O . GLN B 1 110 ? -9.617 5.758 0.013 1 90.56 110 GLN B O 1
ATOM 4922 N N . LEU B 1 111 ? -9.758 7.594 1.242 1 91.81 111 LEU B N 1
ATOM 4923 C CA . LEU B 1 111 ? -9.977 6.844 2.477 1 91.81 111 LEU B CA 1
ATOM 4924 C C . LEU B 1 111 ? -11.25 6.016 2.393 1 91.81 111 LEU B C 1
ATOM 4926 O O . LEU B 1 111 ? -11.281 4.863 2.834 1 91.81 111 LEU B O 1
ATOM 4930 N N . ASN B 1 112 ? -12.266 6.645 1.911 1 94.31 112 ASN B N 1
ATOM 4931 C CA . ASN B 1 112 ? -13.547 5.949 1.829 1 94.31 112 ASN B CA 1
ATOM 4932 C C . ASN B 1 112 ? -13.469 4.746 0.892 1 94.31 112 ASN B C 1
ATOM 4934 O O . ASN B 1 112 ? -14.141 3.736 1.116 1 94.31 112 ASN B O 1
ATOM 4938 N N . ARG B 1 113 ? -12.672 4.844 -0.141 1 89.94 113 ARG B N 1
ATOM 4939 C CA . ARG B 1 113 ? -12.43 3.68 -0.988 1 89.94 113 ARG B CA 1
ATOM 4940 C C . ARG B 1 113 ? -11.812 2.539 -0.19 1 89.94 113 ARG B C 1
ATOM 4942 O O . ARG B 1 113 ? -12.227 1.386 -0.315 1 89.94 113 ARG B O 1
ATOM 4949 N N . ARG B 1 114 ? -10.906 2.793 0.586 1 90.31 114 ARG B N 1
ATOM 4950 C CA . ARG B 1 114 ? -10.258 1.798 1.432 1 90.31 114 ARG B CA 1
ATOM 4951 C C . ARG B 1 114 ? -11.211 1.284 2.506 1 90.31 114 ARG B C 1
ATOM 4953 O O . ARG B 1 114 ? -11.234 0.088 2.799 1 90.31 114 ARG B O 1
ATOM 4960 N N . ASN B 1 115 ? -11.93 2.297 3.094 1 92.38 115 ASN B N 1
ATOM 4961 C CA . ASN B 1 115 ? -12.898 1.923 4.125 1 92.38 115 ASN B CA 1
ATOM 4962 C C . ASN B 1 115 ? -13.93 0.932 3.596 1 92.38 115 ASN B C 1
ATOM 4964 O O . ASN B 1 115 ? -14.281 -0.031 4.277 1 92.38 115 ASN B O 1
ATOM 4968 N N . GLN B 1 116 ? -14.32 1.191 2.475 1 91.19 116 GLN B N 1
ATOM 4969 C CA . GLN B 1 116 ? -15.281 0.29 1.848 1 91.19 116 GLN B CA 1
ATOM 4970 C C . GLN B 1 116 ? -14.727 -1.13 1.764 1 91.19 116 GLN B C 1
ATOM 4972 O O . GLN B 1 116 ? -15.406 -2.088 2.148 1 91.19 116 GLN B O 1
ATOM 4977 N N . ARG B 1 117 ? -13.57 -1.276 1.378 1 90.88 117 ARG B N 1
ATOM 4978 C CA . ARG B 1 117 ? -12.93 -2.576 1.213 1 90.88 117 ARG B CA 1
ATOM 4979 C C . ARG B 1 117 ? -12.703 -3.254 2.561 1 90.88 117 ARG B C 1
ATOM 4981 O O . ARG B 1 117 ? -12.711 -4.484 2.654 1 90.88 117 ARG B O 1
ATOM 4988 N N . ARG B 1 118 ? -12.555 -2.445 3.559 1 90.56 118 ARG B N 1
ATOM 4989 C CA . ARG B 1 118 ? -12.289 -2.963 4.898 1 90.56 118 ARG B CA 1
ATOM 4990 C C . ARG B 1 118 ? -13.586 -3.18 5.668 1 90.56 118 ARG B C 1
ATOM 4992 O O . ARG B 1 118 ? -13.57 -3.707 6.781 1 90.56 118 ARG B O 1
ATOM 4999 N N . GLY B 1 119 ? -14.68 -2.799 5.133 1 86.06 119 GLY B N 1
ATOM 5000 C CA . GLY B 1 119 ? -15.969 -2.918 5.805 1 86.06 119 GLY B CA 1
ATOM 5001 C C . GLY B 1 119 ? -16.188 -1.85 6.855 1 86.06 119 GLY B C 1
ATOM 5002 O O . GLY B 1 119 ? -16.859 -2.094 7.863 1 86.06 119 GLY B O 1
ATOM 5003 N N . ARG B 1 120 ? -15.594 -0.683 6.668 1 89.44 120 ARG B N 1
ATOM 5004 C CA . ARG B 1 120 ? -15.742 0.435 7.598 1 89.44 120 ARG B CA 1
ATOM 5005 C C . ARG B 1 120 ? -16.688 1.488 7.039 1 89.44 120 ARG B C 1
ATOM 5007 O O . ARG B 1 120 ? -16.844 1.608 5.82 1 89.44 120 ARG B O 1
ATOM 5014 N N . PRO B 1 121 ? -17.375 2.123 7.914 1 91.62 121 PRO B N 1
ATOM 5015 C CA . PRO B 1 121 ? -18.266 3.189 7.445 1 91.62 121 PRO B CA 1
ATOM 5016 C C . PRO B 1 121 ? -17.5 4.348 6.801 1 91.62 121 PRO B C 1
ATOM 5018 O O . PRO B 1 121 ? -16.344 4.59 7.133 1 91.62 121 PRO B O 1
ATOM 5021 N N . PRO B 1 122 ? -18.172 4.98 5.828 1 94 122 PRO B N 1
ATOM 5022 C CA . PRO B 1 122 ? -17.531 6.148 5.219 1 94 122 PRO B CA 1
ATOM 5023 C C . PRO B 1 122 ? -17.391 7.32 6.188 1 94 122 PRO B C 1
ATOM 5025 O O . PRO B 1 122 ? -18.062 7.352 7.223 1 94 122 PRO B O 1
ATOM 5028 N N . VAL B 1 123 ? -16.484 8.195 5.863 1 95.19 123 VAL B N 1
ATOM 5029 C CA . VAL B 1 123 ? -16.297 9.414 6.645 1 95.19 123 VAL B CA 1
ATOM 5030 C C . VAL B 1 123 ? -16.547 10.641 5.762 1 95.19 123 VAL B C 1
ATOM 5032 O O . VAL B 1 123 ? -16.656 10.516 4.543 1 95.19 123 VAL B O 1
ATOM 5035 N N . GLU B 1 124 ? -16.781 11.703 6.352 1 96.25 124 GLU B N 1
ATOM 5036 C CA . GLU B 1 124 ? -16.969 12.977 5.652 1 96.25 124 GLU B CA 1
ATOM 5037 C C . GLU B 1 124 ? -15.797 13.922 5.918 1 96.25 124 GLU B C 1
ATOM 5039 O O . GLU B 1 124 ? -15.156 13.844 6.965 1 96.25 124 GLU B O 1
ATOM 5044 N N . PRO B 1 125 ? -15.508 14.766 4.891 1 97.5 125 PRO B N 1
ATOM 5045 C CA . PRO B 1 125 ? -14.508 15.789 5.195 1 97.5 125 PRO B CA 1
ATOM 5046 C C . PRO B 1 125 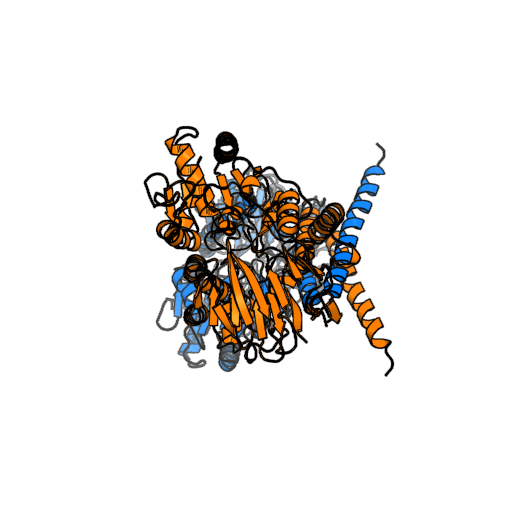? -14.953 16.75 6.293 1 97.5 125 PRO B C 1
ATOM 5048 O O . PRO B 1 125 ? -16.156 16.859 6.574 1 97.5 125 PRO B O 1
ATOM 5051 N N . ILE B 1 126 ? -13.984 17.375 6.93 1 97.81 126 ILE B N 1
ATOM 5052 C CA . ILE B 1 126 ? -14.305 18.391 7.926 1 97.81 126 ILE B CA 1
ATOM 5053 C C . ILE B 1 126 ? -15.164 19.484 7.293 1 97.81 126 ILE B C 1
ATOM 5055 O O . ILE B 1 126 ? -16.156 19.922 7.883 1 97.81 126 ILE B O 1
ATOM 5059 N N . TYR B 1 127 ? -14.766 19.938 6.086 1 98.25 127 TYR B N 1
ATOM 5060 C CA . TYR B 1 127 ? -15.508 20.875 5.25 1 98.25 127 TYR B CA 1
ATOM 5061 C C . TYR B 1 127 ? -15.086 20.75 3.791 1 98.25 127 TYR B C 1
ATOM 5063 O O . TYR B 1 127 ? -14.07 20.125 3.48 1 98.25 127 TYR B O 1
ATOM 5071 N N . THR B 1 128 ? -15.836 21.359 2.854 1 98.12 128 THR B N 1
ATOM 5072 C CA . THR B 1 128 ? -15.594 21.281 1.417 1 98.12 128 THR B CA 1
ATOM 5073 C C . THR B 1 128 ? -15.078 22.625 0.894 1 98.12 128 THR B C 1
ATOM 5075 O O . THR B 1 128 ? -15.039 23.609 1.631 1 98.12 128 THR B O 1
ATOM 5078 N N . VAL B 1 129 ? -14.641 22.609 -0.373 1 98.12 129 VAL B N 1
ATOM 5079 C CA . VAL B 1 129 ? -14.258 23.828 -1.062 1 98.12 129 VAL B CA 1
ATOM 5080 C C . VAL B 1 129 ? -15.406 24.828 -1.027 1 98.12 129 VAL B C 1
ATOM 5082 O O . VAL B 1 129 ? -15.195 26.016 -0.783 1 98.12 129 VAL B O 1
ATOM 5085 N N . ARG B 1 130 ? -16.578 24.328 -1.21 1 98.25 130 ARG B N 1
ATOM 5086 C CA . ARG B 1 130 ? -17.766 25.188 -1.201 1 98.25 130 ARG B CA 1
ATOM 5087 C C . ARG B 1 130 ? -17.969 25.844 0.16 1 98.25 130 ARG B C 1
ATOM 5089 O O . ARG B 1 130 ? -18.25 27.031 0.242 1 98.25 130 ARG B O 1
ATOM 5096 N N . ASP B 1 131 ? -17.75 25.078 1.209 1 98.56 131 ASP B N 1
ATOM 5097 C CA . ASP B 1 131 ? -17.859 25.609 2.561 1 98.56 131 ASP B CA 1
ATOM 5098 C C . ASP B 1 131 ? -16.844 26.719 2.791 1 98.56 131 ASP B C 1
ATOM 5100 O O . ASP B 1 131 ? -17.141 27.734 3.428 1 98.56 131 ASP B O 1
ATOM 5104 N N . ALA B 1 132 ? -15.641 26.484 2.293 1 98.56 132 ALA B N 1
ATOM 5105 C CA . ALA B 1 132 ? -14.57 27.469 2.439 1 98.56 132 ALA B CA 1
ATOM 5106 C C . ALA B 1 132 ? -14.953 28.781 1.77 1 98.56 132 ALA B C 1
ATOM 5108 O O . ALA B 1 132 ? -14.789 29.859 2.357 1 98.56 132 ALA B O 1
ATOM 5109 N N . HIS B 1 133 ? -15.492 28.734 0.591 1 98.31 133 HIS B N 1
ATOM 5110 C CA . HIS B 1 133 ? -15.875 29.938 -0.129 1 98.31 133 HIS B CA 1
ATOM 5111 C C . HIS B 1 133 ? -16.984 30.672 0.601 1 98.31 133 HIS B C 1
ATOM 5113 O O . HIS B 1 133 ? -16.969 31.906 0.68 1 98.31 133 HIS B O 1
ATOM 5119 N N . ARG B 1 134 ? -17.922 29.953 1.133 1 98.5 134 ARG B N 1
ATOM 5120 C CA . ARG B 1 134 ? -19 30.578 1.89 1 98.5 134 ARG B CA 1
ATOM 5121 C C . ARG B 1 134 ? -18.469 31.266 3.139 1 98.5 134 ARG B C 1
ATOM 5123 O O . ARG B 1 134 ? -18.984 32.312 3.533 1 98.5 134 ARG B O 1
ATOM 5130 N N . THR B 1 135 ? -17.516 30.656 3.695 1 98.69 135 THR B N 1
ATOM 5131 C CA . THR B 1 135 ? -16.922 31.219 4.895 1 98.69 135 THR B CA 1
ATOM 5132 C C . THR B 1 135 ? -16.266 32.562 4.594 1 98.69 135 THR B C 1
ATOM 5134 O O . THR B 1 135 ? -16.297 33.469 5.43 1 98.69 135 THR B O 1
ATOM 5137 N N . LEU B 1 136 ? -15.711 32.75 3.398 1 98.31 136 LEU B N 1
ATOM 5138 C CA . LEU B 1 136 ? -15.008 33.969 3.02 1 98.31 136 LEU B CA 1
ATOM 5139 C C . LEU B 1 136 ? -15.961 35.188 2.998 1 98.31 136 LEU B C 1
ATOM 5141 O O . LEU B 1 136 ? -15.547 36.312 3.205 1 98.31 136 LEU B O 1
ATOM 5145 N N . GLU B 1 137 ? -17.203 34.875 2.844 1 98.06 137 GLU B N 1
ATOM 5146 C CA . GLU B 1 137 ? -18.203 35.938 2.811 1 98.06 137 GLU B CA 1
ATOM 5147 C C . GLU B 1 137 ? -18.406 36.562 4.191 1 98.06 137 GLU B C 1
ATOM 5149 O O . GLU B 1 137 ? -18.953 37.656 4.316 1 98.06 137 GLU B O 1
ATOM 5154 N N . LEU B 1 138 ? -17.969 35.906 5.184 1 98.69 138 LEU B N 1
ATOM 5155 C CA . LEU B 1 138 ? -18.156 36.375 6.555 1 98.69 138 LEU B CA 1
ATOM 5156 C C . LEU B 1 138 ? -17 37.281 6.984 1 98.69 138 LEU B C 1
ATOM 5158 O O . LEU B 1 138 ? -17.062 37.906 8.039 1 98.69 138 LEU B O 1
ATOM 5162 N N . PHE B 1 139 ? -15.977 37.375 6.195 1 98.81 139 PHE B N 1
ATOM 5163 C CA . PHE B 1 139 ? -14.797 38.156 6.566 1 98.81 139 PHE B CA 1
ATOM 5164 C C . PHE B 1 139 ? -15.07 39.656 6.496 1 98.81 139 PHE B C 1
ATOM 5166 O O . PHE B 1 139 ? -15.758 40.125 5.586 1 98.81 139 PHE B O 1
ATOM 5173 N N . ARG B 1 140 ? -14.594 40.312 7.445 1 98.62 140 ARG B N 1
ATOM 5174 C CA . ARG B 1 140 ? -14.539 41.781 7.492 1 98.62 140 ARG B CA 1
ATOM 5175 C C . ARG B 1 140 ? -13.133 42.281 7.809 1 98.62 140 ARG B C 1
ATOM 5177 O O . ARG B 1 140 ? -12.531 41.844 8.797 1 98.62 140 ARG B O 1
ATOM 5184 N N . THR B 1 141 ? -12.625 43.156 7 1 98.19 141 THR B N 1
ATOM 5185 C CA . THR B 1 141 ? -11.234 43.562 7.164 1 98.19 141 THR B CA 1
ATOM 5186 C C . THR B 1 141 ? -11.148 44.812 8.055 1 98.19 141 THR B C 1
ATOM 5188 O O . THR B 1 141 ? -12.062 45.625 8.07 1 98.19 141 THR B O 1
ATOM 5191 N N . VAL B 1 142 ? -10.086 44.844 8.781 1 98 142 VAL B N 1
ATOM 5192 C CA . VAL B 1 142 ? -9.82 45.969 9.656 1 98 142 VAL B CA 1
ATOM 5193 C C . VAL B 1 142 ? -8.43 46.531 9.375 1 98 142 VAL B C 1
ATOM 5195 O O . VAL B 1 142 ? -7.559 45.812 8.867 1 98 142 VAL B O 1
ATOM 5198 N N . LYS B 1 143 ? -8.289 47.781 9.656 1 96.69 143 LYS B N 1
ATOM 5199 C CA . LYS B 1 143 ? -6.965 48.375 9.602 1 96.69 143 LYS B CA 1
ATOM 5200 C C . LYS B 1 143 ? -6.246 48.25 10.938 1 96.69 143 LYS B C 1
ATOM 5202 O O . LYS B 1 143 ? -6.883 48.188 11.992 1 96.69 143 LYS B O 1
ATOM 5207 N N . LEU B 1 144 ? -4.969 48.188 10.852 1 96.81 144 LEU B N 1
ATOM 5208 C CA . LEU B 1 144 ? -4.172 48.125 12.07 1 96.81 144 LEU B CA 1
ATOM 5209 C C . LEU B 1 144 ? -4.359 49.375 12.922 1 96.81 144 LEU B C 1
ATOM 5211 O O . LEU B 1 144 ? -4.543 50.469 12.383 1 96.81 144 LEU B O 1
ATOM 5215 N N . GLN B 1 145 ? -4.402 49.156 14.156 1 97.44 145 GLN B N 1
ATOM 5216 C CA . GLN B 1 145 ? -4.391 50.188 15.18 1 97.44 145 GLN B CA 1
ATOM 5217 C C . GLN B 1 145 ? -5.668 51.031 15.125 1 97.44 145 GLN B C 1
ATOM 5219 O O . GLN B 1 145 ? -5.645 52.219 15.43 1 97.44 145 GLN B O 1
ATOM 5224 N N . ARG B 1 146 ? -6.676 50.469 14.609 1 97.69 146 ARG B N 1
ATOM 5225 C CA . ARG B 1 146 ? -8 51.094 14.633 1 97.69 146 ARG B CA 1
ATOM 5226 C C . ARG B 1 146 ? -8.969 50.281 15.484 1 97.69 146 ARG B C 1
ATOM 5228 O O . ARG B 1 146 ? -9.055 49.062 15.336 1 97.69 146 ARG B O 1
ATOM 5235 N N . GLU B 1 147 ? -9.625 51 16.297 1 97.94 147 GLU B N 1
ATOM 5236 C CA . GLU B 1 147 ? -10.594 50.344 17.172 1 97.94 147 GLU B CA 1
ATOM 5237 C C . GLU B 1 147 ? -11.867 49.969 16.406 1 97.94 147 GLU B C 1
ATOM 5239 O O . GLU B 1 147 ? -12.352 50.781 15.594 1 97.94 147 GLU B O 1
ATOM 5244 N N . VAL B 1 148 ? -12.344 48.812 16.625 1 98.19 148 VAL B N 1
ATOM 5245 C CA . VAL B 1 148 ? -13.586 48.375 16 1 98.19 148 VAL B CA 1
ATOM 5246 C C . VAL B 1 148 ? -14.438 47.625 17.016 1 98.19 148 VAL B C 1
ATOM 5248 O O . VAL B 1 148 ? -13.914 46.844 17.828 1 98.19 148 VAL B O 1
ATOM 5251 N N . GLU B 1 149 ? -15.711 47.906 17.094 1 98.19 149 GLU B N 1
ATOM 5252 C CA . GLU B 1 149 ? -16.625 47.094 17.891 1 98.19 149 GLU B CA 1
ATOM 5253 C C . GLU B 1 149 ? -16.969 45.781 17.188 1 98.19 149 GLU B C 1
ATOM 5255 O O . GLU B 1 149 ? -17.609 45.812 16.125 1 98.19 149 GLU B O 1
ATOM 5260 N N . VAL B 1 150 ? -16.625 44.719 17.75 1 98.38 150 VAL B N 1
ATOM 5261 C CA . VAL B 1 150 ? -16.75 43.438 17.062 1 98.38 150 VAL B CA 1
ATOM 5262 C C . VAL B 1 150 ? -17.984 42.688 17.578 1 98.38 150 VAL B C 1
ATOM 5264 O O . VAL B 1 150 ? -18.484 41.781 16.906 1 98.38 150 VAL B O 1
ATOM 5267 N N . ALA B 1 151 ? -18.438 43.031 18.719 1 97.81 151 ALA B N 1
ATOM 5268 C CA . ALA B 1 151 ? -19.625 42.5 19.375 1 97.81 151 ALA B CA 1
ATOM 5269 C C . ALA B 1 151 ? -20.109 43.438 20.469 1 97.81 151 ALA B C 1
ATOM 5271 O O . ALA B 1 151 ? -19.391 44.375 20.859 1 97.81 151 ALA B O 1
ATOM 5272 N N . PRO B 1 152 ? -21.344 43.188 20.906 1 95.69 152 PRO B N 1
ATOM 5273 C CA . PRO B 1 152 ? -21.812 44.062 21.984 1 95.69 152 PRO B CA 1
ATOM 5274 C C . PRO B 1 152 ? -20.891 44.062 23.188 1 95.69 152 PRO B C 1
ATOM 5276 O O . PRO B 1 152 ? -20.672 43.031 23.828 1 95.69 152 PRO B O 1
ATOM 5279 N N . GLY B 1 153 ? -20.312 45.219 23.438 1 95.94 153 GLY B N 1
ATOM 5280 C CA . GLY B 1 153 ? -19.469 45.406 24.625 1 95.94 153 GLY B CA 1
ATOM 5281 C C . GLY B 1 153 ? -18.047 44.906 24.422 1 95.94 153 GLY B C 1
ATOM 5282 O O . GLY B 1 153 ? -17.266 44.844 25.375 1 95.94 153 GLY B O 1
ATOM 5283 N N . VAL B 1 154 ? -17.734 44.531 23.188 1 98.12 154 VAL B N 1
ATOM 5284 C CA . VAL B 1 154 ? -16.391 44.031 22.891 1 98.12 154 VAL B CA 1
ATOM 5285 C C . VAL B 1 154 ? -15.789 44.812 21.734 1 98.12 154 VAL B C 1
ATOM 5287 O O . VAL B 1 154 ? -16.344 44.844 20.641 1 98.12 154 VAL B O 1
ATOM 5290 N N . THR B 1 155 ? -14.672 45.438 21.984 1 98.12 155 THR B N 1
ATOM 5291 C CA . THR B 1 155 ? -13.93 46.156 20.938 1 98.12 155 THR B CA 1
ATOM 5292 C C . THR B 1 155 ? -12.555 45.5 20.75 1 98.12 155 THR B C 1
ATOM 5294 O O . THR B 1 155 ? -12.039 44.844 21.641 1 98.12 155 THR B O 1
ATOM 5297 N N . ALA B 1 156 ? -12.016 45.656 19.547 1 98.69 156 ALA B N 1
ATOM 5298 C CA . ALA B 1 156 ? -10.719 45.062 19.234 1 98.69 156 ALA B CA 1
ATOM 5299 C C . ALA B 1 156 ? -9.828 46.062 18.484 1 98.69 156 ALA B C 1
ATOM 5301 O O . ALA B 1 156 ? -10.328 46.906 17.734 1 98.69 156 ALA B O 1
ATOM 5302 N N . VAL B 1 157 ? -8.602 46 18.734 1 98.81 157 VAL B N 1
ATOM 5303 C CA . VAL B 1 157 ? -7.559 46.688 17.984 1 98.81 157 VAL B CA 1
ATOM 5304 C C . VAL B 1 157 ? -6.504 45.688 17.516 1 98.81 157 VAL B C 1
ATOM 5306 O O . VAL B 1 157 ? -5.973 44.938 18.328 1 98.81 157 VAL B O 1
ATOM 5309 N N . PHE B 1 158 ? -6.277 45.719 16.219 1 98.75 158 PHE B N 1
ATOM 5310 C CA . PHE B 1 158 ? -5.27 44.844 15.641 1 98.75 158 PHE B CA 1
ATOM 5311 C C . PHE B 1 158 ? -3.918 45.531 15.562 1 98.75 158 PHE B C 1
ATOM 5313 O O . PHE B 1 158 ? -3.838 46.688 15.172 1 98.75 158 PHE B O 1
ATOM 5320 N N . TRP B 1 159 ? -2.904 44.812 16.016 1 98.31 159 TRP B N 1
ATOM 5321 C CA . TRP B 1 159 ? -1.53 45.312 16 1 98.31 159 TRP B CA 1
ATOM 5322 C C . TRP B 1 159 ? -0.644 44.406 15.148 1 98.31 159 TRP B C 1
ATOM 5324 O O . TRP B 1 159 ? -0.855 43.188 15.086 1 98.31 159 TRP B O 1
ATOM 5334 N N . ASN B 1 160 ? 0.311 45 14.5 1 96.69 160 ASN B N 1
ATOM 5335 C CA . ASN B 1 160 ? 1.217 44.188 13.695 1 96.69 160 ASN B CA 1
ATOM 5336 C C . ASN B 1 160 ? 1.958 43.156 14.555 1 96.69 160 ASN B C 1
ATOM 5338 O O . ASN B 1 160 ? 2.586 43.531 15.555 1 96.69 160 ASN B O 1
ATOM 5342 N N . ALA B 1 161 ? 1.875 41.875 14.172 1 97.5 161 ALA B N 1
ATOM 5343 C CA . ALA B 1 161 ? 2.529 40.844 14.945 1 97.5 161 ALA B CA 1
ATOM 5344 C C . ALA B 1 161 ? 3.879 40.469 14.336 1 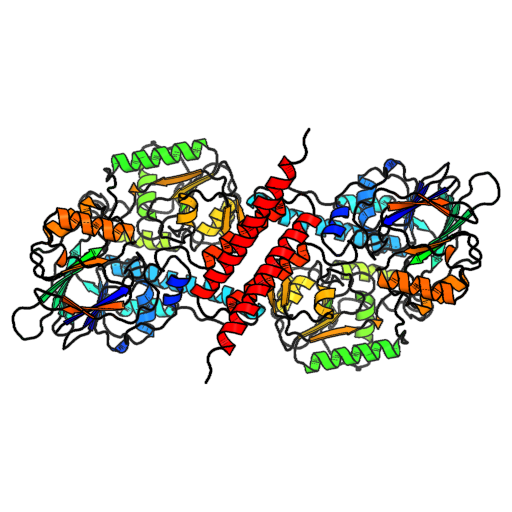97.5 161 ALA B C 1
ATOM 5346 O O . ALA B 1 161 ? 4.691 39.781 14.969 1 97.5 161 ALA B O 1
ATOM 5347 N N . GLY B 1 162 ? 4.109 40.844 13.086 1 94.5 162 GLY B N 1
ATOM 5348 C CA . GLY B 1 162 ? 5.398 40.656 12.445 1 94.5 162 GLY B CA 1
ATOM 5349 C C . GLY B 1 162 ? 5.68 39.219 12.102 1 94.5 162 GLY B C 1
ATOM 5350 O O . GLY B 1 162 ? 6.812 38.844 11.773 1 94.5 162 GLY B O 1
ATOM 5351 N N . HIS B 1 163 ? 4.738 38.312 12.133 1 94.81 163 HIS B N 1
ATOM 5352 C CA . HIS B 1 163 ? 4.887 36.875 11.922 1 94.81 163 HIS B CA 1
ATOM 5353 C C . HIS B 1 163 ? 4.824 36.531 10.438 1 94.81 163 HIS B C 1
ATOM 5355 O O . HIS B 1 163 ? 5.617 35.719 9.953 1 94.81 163 HIS B O 1
ATOM 5361 N N . MET B 1 164 ? 3.934 37.062 9.75 1 93.25 164 MET B N 1
ATOM 5362 C CA . MET B 1 164 ? 3.719 36.906 8.312 1 93.25 164 MET B CA 1
ATOM 5363 C C . MET B 1 164 ? 2.885 38.062 7.773 1 93.25 164 MET B C 1
ATOM 5365 O O . MET B 1 164 ? 2.418 38.906 8.539 1 93.25 164 MET B O 1
ATOM 5369 N N . LEU B 1 165 ? 2.771 38.062 6.496 1 93.62 165 LEU B N 1
ATOM 5370 C CA . LEU B 1 165 ? 1.94 39.094 5.875 1 93.62 165 LEU B CA 1
ATOM 5371 C C . LEU B 1 165 ? 0.532 39.062 6.457 1 93.62 165 LEU B C 1
ATOM 5373 O O . LEU B 1 165 ? -0.152 38.062 6.418 1 93.62 165 LEU B O 1
ATOM 5377 N N . GLY B 1 166 ? 0.159 40.188 7.082 1 94.94 166 GLY B N 1
ATOM 5378 C CA . GLY B 1 166 ? -1.195 40.312 7.594 1 94.94 166 GLY B CA 1
ATOM 5379 C C . GLY B 1 166 ? -1.348 39.844 9.023 1 94.94 166 GLY B C 1
ATOM 5380 O O . GLY B 1 166 ? -2.393 40.062 9.648 1 94.94 166 GLY B O 1
ATOM 5381 N N . SER B 1 167 ? -0.286 39.281 9.609 1 97.5 167 SER B N 1
ATOM 5382 C CA . SER B 1 167 ? -0.39 38.75 10.969 1 97.5 167 SER B CA 1
ATOM 5383 C C . SER B 1 167 ? -0.594 39.875 11.977 1 97.5 167 SER B C 1
ATOM 5385 O O . SER B 1 167 ? -0.068 40.969 11.797 1 97.5 167 SER B O 1
ATOM 5387 N N . ALA B 1 168 ? -1.344 39.562 13.016 1 98.56 168 ALA B N 1
ATOM 5388 C CA . ALA B 1 168 ? -1.681 40.594 13.969 1 98.56 168 ALA B CA 1
ATOM 5389 C C . ALA B 1 168 ? -1.767 40.062 15.383 1 98.56 168 ALA B C 1
ATOM 5391 O O . ALA B 1 168 ? -2.191 38.906 15.594 1 98.56 168 ALA B O 1
ATOM 5392 N N . SER B 1 169 ? -1.303 40.844 16.312 1 98.75 169 SER B N 1
ATOM 5393 C CA . SER B 1 169 ? -1.756 40.719 17.703 1 98.75 169 SER B CA 1
ATOM 5394 C C . SER B 1 169 ? -3.096 41.438 17.891 1 98.75 169 SER B C 1
ATOM 5396 O O . SER B 1 169 ? -3.412 42.406 17.188 1 98.75 169 SER B O 1
ATOM 5398 N N . ILE B 1 170 ? -3.871 40.969 18.859 1 98.94 170 ILE B N 1
ATOM 5399 C CA . ILE B 1 170 ? -5.211 41.531 18.969 1 98.94 170 ILE B CA 1
ATOM 5400 C C . ILE B 1 170 ? -5.473 41.969 20.406 1 98.94 170 ILE B C 1
ATOM 5402 O O . ILE B 1 170 ? -5.461 41.125 21.312 1 98.94 170 ILE B O 1
ATOM 5406 N N . GLU B 1 171 ? -5.691 43.219 20.578 1 98.81 171 GLU B N 1
ATOM 5407 C CA . GLU B 1 171 ? -6.168 43.812 21.828 1 98.81 171 GLU B CA 1
ATOM 5408 C C . GLU B 1 171 ? -7.691 43.75 21.922 1 98.81 171 GLU B C 1
ATOM 5410 O O . GLU B 1 171 ? -8.391 44.312 21.078 1 98.81 171 GLU B O 1
ATOM 5415 N N . VAL B 1 172 ? -8.164 43.031 22.891 1 98.62 172 VAL B N 1
ATOM 5416 C CA . VAL B 1 172 ? -9.602 42.875 23.062 1 98.62 172 VAL B CA 1
ATOM 5417 C C . VAL B 1 172 ? -10.039 43.594 24.344 1 98.62 172 VAL B C 1
ATOM 5419 O O . VAL B 1 172 ? -9.562 43.281 25.438 1 98.62 172 VAL B O 1
ATOM 5422 N N . ARG B 1 173 ? -10.906 44.531 24.203 1 97.62 173 ARG B N 1
ATOM 5423 C CA . ARG B 1 173 ? -11.453 45.25 25.344 1 97.62 173 ARG B CA 1
ATOM 5424 C C . ARG B 1 173 ? -12.891 44.812 25.625 1 97.62 173 ARG B C 1
ATOM 5426 O O . ARG B 1 173 ? -13.734 44.812 24.734 1 97.62 173 ARG B O 1
ATOM 5433 N N . VAL B 1 174 ? -13.117 44.375 26.812 1 96.69 174 VAL B N 1
ATOM 5434 C CA . VAL B 1 174 ? -14.422 43.875 27.234 1 96.69 174 VAL B CA 1
ATOM 5435 C C . VAL B 1 174 ? -15.047 44.844 28.234 1 96.69 174 VAL B C 1
ATOM 5437 O O . VAL B 1 174 ? -14.508 45.062 29.328 1 96.69 174 VAL B O 1
ATOM 5440 N N . ASP B 1 175 ? -16.188 45.375 27.859 1 93.5 175 ASP B N 1
ATOM 5441 C CA . ASP B 1 175 ? -16.953 46.281 28.719 1 93.5 175 ASP B CA 1
ATOM 5442 C C . ASP B 1 175 ? -18.172 45.594 29.297 1 93.5 175 ASP B C 1
ATOM 5444 O O . ASP B 1 175 ? -19.172 45.406 28.609 1 93.5 175 ASP B O 1
ATOM 5448 N N . GLU B 1 176 ? -18.156 45.312 30.562 1 84.62 176 GLU B N 1
ATOM 5449 C CA . GLU B 1 176 ? -19.25 44.625 31.219 1 84.62 176 GLU B CA 1
ATOM 5450 C C . GLU B 1 176 ? -20.219 45.594 31.891 1 84.62 176 GLU B C 1
ATOM 5452 O O . GLU B 1 176 ? -21.125 45.156 32.625 1 84.62 176 GLU B O 1
ATOM 5457 N N . GLY B 1 177 ? -20.172 46.844 31.609 1 79.25 177 GLY B N 1
ATOM 5458 C CA . GLY B 1 177 ? -21.094 47.812 32.156 1 79.25 177 GLY B CA 1
ATOM 5459 C C . GLY B 1 177 ? -20.75 48.25 33.562 1 79.25 177 GLY B C 1
ATOM 5460 O O . GLY B 1 177 ? -21.266 49.25 34.062 1 79.25 177 GLY B O 1
ATOM 5461 N N . ALA B 1 178 ? -20.125 47.469 34.25 1 73.62 178 ALA B N 1
ATOM 5462 C CA . ALA B 1 178 ? -19.781 47.812 35.625 1 73.62 178 ALA B CA 1
ATOM 5463 C C . ALA B 1 178 ? -18.281 48.031 35.781 1 73.62 178 ALA B C 1
ATOM 5465 O O . ALA B 1 178 ? -17.484 47.125 35.594 1 73.62 178 ALA B O 1
ATOM 5466 N N . GLY B 1 179 ? -17.938 49.281 35.969 1 80.56 179 GLY B N 1
ATOM 5467 C CA . GLY B 1 179 ? -16.547 49.562 36.219 1 80.56 179 GLY B CA 1
ATOM 5468 C C . GLY B 1 179 ? -15.742 49.812 34.969 1 80.56 179 GLY B C 1
ATOM 5469 O O . GLY B 1 179 ? -16.312 50.156 33.906 1 80.56 179 GLY B O 1
ATOM 5470 N N . GLU B 1 180 ? -14.398 49.688 35.094 1 89 180 GLU B N 1
ATOM 5471 C CA . GLU B 1 180 ? -13.508 49.906 33.938 1 89 180 GLU B CA 1
ATOM 5472 C C . GLU B 1 180 ? -13.445 48.688 33.031 1 89 180 GLU B C 1
ATOM 5474 O O . GLU B 1 180 ? -13.453 47.562 33.5 1 89 180 GLU B O 1
ATOM 5479 N N . PRO B 1 181 ? -13.398 48.906 31.828 1 93.81 181 PRO B N 1
ATOM 5480 C CA . PRO B 1 181 ? -13.289 47.781 30.906 1 93.81 181 PRO B CA 1
ATOM 5481 C C . PRO B 1 181 ? -12.023 46.938 31.109 1 93.81 181 PRO B C 1
ATOM 5483 O O . PRO B 1 181 ? -11.008 47.469 31.562 1 93.81 181 PRO B O 1
ATOM 5486 N N . MET B 1 182 ? -12.125 45.656 30.844 1 96 182 MET B N 1
ATOM 5487 C CA . MET B 1 182 ? -11 44.75 30.922 1 96 182 MET B CA 1
ATOM 5488 C C . MET B 1 182 ? -10.336 44.562 29.562 1 96 182 MET B C 1
ATOM 5490 O O . MET B 1 182 ? -11.016 44.469 28.531 1 96 182 MET B O 1
ATOM 5494 N N . THR B 1 183 ? -8.984 44.594 29.578 1 97.5 183 THR B N 1
ATOM 5495 C CA . THR B 1 183 ? -8.242 44.5 28.328 1 97.5 183 THR B CA 1
ATOM 5496 C C . THR B 1 183 ? -7.438 43.219 28.281 1 97.5 183 THR B C 1
ATOM 5498 O O . THR B 1 183 ? -6.641 42.938 29.172 1 97.5 183 THR B O 1
ATOM 5501 N N . LEU B 1 184 ? -7.699 42.406 27.25 1 98.38 184 LEU B N 1
ATOM 5502 C CA . LEU B 1 184 ? -6.898 41.25 26.938 1 98.38 184 LEU B CA 1
ATOM 5503 C C . LEU B 1 184 ? -6.051 41.5 25.688 1 98.38 184 LEU B C 1
ATOM 5505 O O . LEU B 1 184 ? -6.512 42.125 24.734 1 98.38 184 LEU B O 1
ATOM 5509 N N . LEU B 1 185 ? -4.828 41 25.719 1 98.81 185 LEU B N 1
ATOM 5510 C CA . LEU B 1 185 ? -3.977 41.094 24.531 1 98.81 185 LEU B CA 1
ATOM 5511 C C . LEU B 1 185 ? -3.512 39.688 24.109 1 98.81 185 LEU B C 1
ATOM 5513 O O . LEU B 1 185 ? -2.861 39 24.891 1 98.81 185 LEU B O 1
ATOM 5517 N N . PHE B 1 186 ? -3.916 39.344 22.922 1 98.88 186 PHE B N 1
ATOM 5518 C CA . PHE B 1 186 ? -3.424 38.125 22.297 1 98.88 186 PHE B CA 1
ATOM 5519 C C . PHE B 1 186 ? -2.232 38.406 21.391 1 98.88 186 PHE B C 1
ATOM 5521 O O . PHE B 1 186 ? -2.336 39.219 20.469 1 98.88 186 PHE B O 1
ATOM 5528 N N . SER B 1 187 ? -1.195 37.75 21.625 1 98.56 187 SER B N 1
ATOM 5529 C CA . SER B 1 187 ? 0.007 38.031 20.844 1 98.56 187 SER B CA 1
ATOM 5530 C C . SER B 1 187 ? -0.161 37.594 19.391 1 98.56 187 SER B C 1
ATOM 5532 O O . SER B 1 187 ? 0.484 38.156 18.484 1 98.56 187 SER B O 1
ATOM 5534 N N . GLY B 1 188 ? -1.109 36.531 19.156 1 98.19 188 GLY B N 1
ATOM 5535 C CA . GLY B 1 188 ? -0.924 35.812 17.922 1 98.19 188 GLY B CA 1
ATOM 5536 C C . GLY B 1 188 ? 0.438 35.156 17.812 1 98.19 188 GLY B C 1
ATOM 5537 O O . GLY B 1 188 ? 1.064 34.844 18.828 1 98.19 188 GLY B O 1
ATOM 5538 N N . ASP B 1 189 ? 0.799 34.781 16.594 1 98.06 189 ASP B N 1
ATOM 5539 C CA . ASP B 1 189 ? 2.184 34.375 16.391 1 98.06 189 ASP B CA 1
ATOM 5540 C C . ASP B 1 189 ? 3.084 35.594 16.141 1 98.06 189 ASP B C 1
ATOM 5542 O O . ASP B 1 189 ? 2.729 36.469 15.367 1 98.06 189 ASP B O 1
ATOM 5546 N N . LEU B 1 190 ? 4.148 35.625 16.859 1 97.44 190 LEU B N 1
ATOM 5547 C CA . LEU B 1 190 ? 5.027 36.781 16.766 1 97.44 190 LEU B CA 1
ATOM 5548 C C . LEU B 1 190 ? 6.23 36.5 15.883 1 97.44 190 LEU B C 1
ATOM 5550 O O . LEU B 1 190 ? 6.801 35.406 15.945 1 97.44 190 LEU B O 1
ATOM 5554 N N . GLY B 1 191 ? 6.551 37.469 15.07 1 94.06 191 GLY B N 1
ATOM 5555 C CA . GLY B 1 191 ? 7.758 37.375 14.266 1 94.06 191 GLY B CA 1
ATOM 5556 C C . GLY B 1 191 ? 9.023 37.625 15.055 1 94.06 191 GLY B C 1
ATOM 5557 O O . GLY B 1 191 ? 8.969 38.188 16.156 1 94.06 191 GLY B O 1
ATOM 5558 N N . PRO B 1 192 ? 10.141 37.25 14.555 1 88.69 192 PRO B N 1
ATOM 5559 C CA . PRO B 1 192 ? 11.422 37.406 15.258 1 88.69 192 PRO B CA 1
ATOM 5560 C C . PRO B 1 192 ? 11.922 38.844 15.25 1 88.69 192 PRO B C 1
ATOM 5562 O O . PRO B 1 192 ? 12.836 39.188 16 1 88.69 192 PRO B O 1
ATOM 5565 N N . GLY B 1 193 ? 11.359 39.719 14.453 1 84.19 193 GLY B N 1
ATOM 5566 C CA . GLY B 1 193 ? 11.859 41.062 14.312 1 84.19 193 GLY B CA 1
ATOM 5567 C C . GLY B 1 193 ? 13.047 41.156 13.375 1 84.19 193 GLY B C 1
ATOM 5568 O O . GLY B 1 193 ? 13.719 40.188 13.102 1 84.19 193 GLY B O 1
ATOM 5569 N N . GLY B 1 194 ? 13.234 42.344 12.797 1 75.94 194 GLY B N 1
ATOM 5570 C CA . GLY B 1 194 ? 14.391 42.625 11.961 1 75.94 194 GLY B CA 1
ATOM 5571 C C . GLY B 1 194 ? 14.289 42.031 10.578 1 75.94 194 GLY B C 1
ATOM 5572 O O . GLY B 1 194 ? 15.289 41.938 9.859 1 75.94 194 GLY B O 1
ATOM 5573 N N . ARG B 1 195 ? 13.117 41.625 10.234 1 77.25 195 ARG B N 1
ATOM 5574 C CA . ARG B 1 195 ? 12.945 41 8.922 1 77.25 195 ARG B CA 1
ATOM 5575 C C . ARG B 1 195 ? 12.648 42.062 7.859 1 77.25 195 ARG B C 1
ATOM 5577 O O . ARG B 1 195 ? 12.047 43.094 8.148 1 77.25 195 ARG B O 1
ATOM 5584 N N . ASP B 1 196 ? 13.078 41.781 6.664 1 75.62 196 ASP B N 1
ATOM 5585 C CA . ASP B 1 196 ? 12.828 42.656 5.52 1 75.62 196 ASP B CA 1
ATOM 5586 C C . ASP B 1 196 ? 11.383 42.531 5.055 1 75.62 196 ASP B C 1
ATOM 5588 O O . ASP B 1 196 ? 10.82 43.5 4.508 1 75.62 196 ASP B O 1
ATOM 5592 N N . PHE B 1 197 ? 10.805 41.5 5.398 1 78.62 197 PHE B N 1
ATOM 5593 C CA . PHE B 1 197 ? 9.555 41.156 4.734 1 78.62 197 PHE B CA 1
ATOM 5594 C C . PHE B 1 197 ? 8.359 41.719 5.508 1 78.62 197 PHE B C 1
ATOM 5596 O O . PHE B 1 197 ? 7.309 42 4.93 1 78.62 197 PHE B O 1
ATOM 5603 N N . VAL B 1 198 ? 8.547 41.781 6.82 1 82.5 198 VAL B N 1
ATOM 5604 C CA . VAL B 1 198 ? 7.441 42.219 7.672 1 82.5 198 VAL B CA 1
ATOM 5605 C C . VAL B 1 198 ? 7.973 43.125 8.781 1 82.5 198 VAL B C 1
ATOM 5607 O O . VAL B 1 198 ? 9.094 42.938 9.266 1 82.5 198 VAL B O 1
ATOM 5610 N N . ALA B 1 199 ? 7.172 44.094 9.102 1 87.19 199 ALA B N 1
ATOM 5611 C CA . ALA B 1 199 ? 7.547 45 10.18 1 87.19 199 ALA B CA 1
ATOM 5612 C C . ALA B 1 199 ? 7.594 44.281 11.523 1 87.19 199 ALA B C 1
ATOM 5614 O O . ALA B 1 199 ? 7.02 43.219 11.68 1 87.19 199 ALA B O 1
ATOM 5615 N N . ASP B 1 200 ? 8.297 44.844 12.445 1 91.31 200 ASP B N 1
ATOM 5616 C CA . ASP B 1 200 ? 8.469 44.281 13.773 1 91.31 200 ASP B CA 1
ATOM 5617 C C . ASP B 1 200 ? 7.145 44.281 14.539 1 91.31 200 ASP B C 1
ATOM 5619 O O . ASP B 1 200 ? 6.273 45.094 14.289 1 91.31 200 ASP B O 1
ATOM 5623 N N . PRO B 1 201 ? 7.027 43.312 15.469 1 95.62 201 PRO B N 1
ATOM 5624 C CA . PRO B 1 201 ? 5.801 43.25 16.266 1 95.62 201 PRO B CA 1
ATOM 5625 C C . PRO B 1 201 ? 5.566 44.5 17.109 1 95.62 201 PRO B C 1
ATOM 5627 O O . PRO B 1 201 ? 6.516 45.062 17.641 1 95.62 201 PRO B O 1
ATOM 5630 N N . GLU B 1 202 ? 4.344 44.875 17.156 1 95.06 202 GLU B N 1
ATOM 5631 C CA . GLU B 1 202 ? 3.877 46 17.969 1 95.06 202 GLU B CA 1
ATOM 5632 C C . GLU B 1 202 ? 2.783 45.562 18.938 1 95.06 202 GLU B C 1
ATOM 5634 O O . GLU B 1 202 ? 2.395 44.406 18.953 1 95.06 202 GLU B O 1
ATOM 5639 N N . GLY B 1 203 ? 2.357 46.469 19.828 1 95.56 203 GLY B N 1
ATOM 5640 C CA . GLY B 1 203 ? 1.262 46.219 20.75 1 95.56 203 GLY B CA 1
ATOM 5641 C C . GLY B 1 203 ? 1.082 47.344 21.766 1 95.56 203 GLY B C 1
ATOM 5642 O O . GLY B 1 203 ? 1.95 48.188 21.922 1 95.56 203 GLY B O 1
ATOM 5643 N N . PRO B 1 204 ? -0.027 47.281 22.375 1 96.94 204 PRO B N 1
ATOM 5644 C CA . PRO B 1 204 ? -0.264 48.25 23.453 1 96.94 204 PRO B CA 1
ATOM 5645 C C . PRO B 1 204 ? 0.47 47.875 24.734 1 96.94 204 PRO B C 1
ATOM 5647 O O . PRO B 1 204 ? 1.074 46.812 24.828 1 96.94 204 PRO B O 1
ATOM 5650 N N . SER B 1 205 ? 0.526 48.812 25.625 1 96.56 205 SER B N 1
ATOM 5651 C CA . SER B 1 205 ? 1.054 48.562 26.953 1 96.56 205 SER B CA 1
ATOM 5652 C C . SER B 1 205 ? -0.032 48.719 28.016 1 96.56 205 SER B C 1
ATOM 5654 O O . SER B 1 205 ? -1.059 49.344 27.781 1 96.56 205 SER B O 1
ATOM 5656 N N . GLY B 1 206 ? 0.22 48.094 29.156 1 95.56 206 GLY B N 1
ATOM 5657 C CA . GLY B 1 206 ? -0.694 48.25 30.281 1 95.56 206 GLY B CA 1
ATOM 5658 C C . GLY B 1 206 ? -1.976 47.438 30.109 1 95.56 206 GLY B C 1
ATOM 5659 O O . GLY B 1 206 ? -3.072 47.969 30.281 1 95.56 206 GLY B O 1
ATOM 5660 N N . VAL B 1 207 ? -1.89 46.156 29.766 1 96.56 207 VAL B N 1
ATOM 5661 C CA . VAL B 1 207 ? -3.066 45.312 29.547 1 96.56 207 VAL B CA 1
ATOM 5662 C C . VAL B 1 207 ? -3.398 44.562 30.828 1 96.56 207 VAL B C 1
ATOM 5664 O O . VAL B 1 207 ? -2.566 44.438 31.734 1 96.56 207 VAL B O 1
ATOM 5667 N N . ASP B 1 208 ? -4.621 44.094 30.969 1 97.38 208 ASP B N 1
ATOM 5668 C CA . ASP B 1 208 ? -5.039 43.344 32.156 1 97.38 208 ASP B CA 1
ATOM 5669 C C . ASP B 1 208 ? -4.594 41.875 32.062 1 97.38 208 ASP B C 1
ATOM 5671 O O . ASP B 1 208 ? -4.035 41.312 33 1 97.38 208 ASP B O 1
ATOM 5675 N N . HIS B 1 209 ? -4.852 41.219 30.984 1 98.25 209 HIS B N 1
ATOM 5676 C CA . HIS B 1 209 ? -4.426 39.844 30.734 1 98.25 209 HIS B CA 1
ATOM 5677 C C . HIS B 1 209 ? -3.676 39.719 29.422 1 98.25 209 HIS B C 1
ATOM 5679 O O . HIS B 1 209 ? -4.016 40.406 28.438 1 98.25 209 HIS B O 1
ATOM 5685 N N . LEU B 1 210 ? -2.656 38.875 29.453 1 98.5 210 LEU B N 1
ATOM 5686 C CA . LEU B 1 210 ? -1.801 38.688 28.281 1 98.5 210 LEU B CA 1
ATOM 5687 C C . LEU B 1 210 ? -1.784 37.219 27.875 1 98.5 210 LEU B C 1
ATOM 5689 O O . LEU B 1 210 ? -1.64 36.344 28.734 1 98.5 210 LEU B O 1
ATOM 5693 N N . ILE B 1 211 ? -2.088 36.875 26.641 1 98.69 211 ILE B N 1
ATOM 5694 C CA . ILE B 1 211 ? -1.938 35.531 26.062 1 98.69 211 ILE B CA 1
ATOM 5695 C C . ILE B 1 211 ? -0.774 35.531 25.078 1 98.69 211 ILE B C 1
ATOM 5697 O O . ILE B 1 211 ? -0.825 36.188 24.047 1 98.69 211 ILE B O 1
ATOM 5701 N N . VAL B 1 212 ? 0.219 34.75 25.328 1 98.56 212 VAL B N 1
ATOM 5702 C CA . VAL B 1 212 ? 1.461 34.812 24.562 1 98.56 212 VAL B CA 1
ATOM 5703 C C . VAL B 1 212 ? 1.762 33.438 23.938 1 98.56 212 VAL B C 1
ATOM 5705 O O . VAL B 1 212 ? 1.684 32.406 24.625 1 98.56 212 VAL B O 1
ATOM 5708 N N . GLU B 1 213 ? 2.068 33.469 22.656 1 98.25 213 GLU B N 1
ATOM 5709 C CA . GLU B 1 213 ? 2.523 32.219 22.031 1 98.25 213 GLU B CA 1
ATOM 5710 C C . GLU B 1 213 ? 3.857 31.781 22.625 1 98.25 213 GLU B C 1
ATOM 5712 O O . GLU B 1 213 ? 4.602 32.594 23.188 1 98.25 213 GLU B O 1
ATOM 5717 N N . SER B 1 214 ? 4.156 30.438 22.453 1 97.81 214 SER B N 1
ATOM 5718 C CA . SER B 1 214 ? 5.352 29.906 23.094 1 97.81 214 SER B CA 1
ATOM 5719 C C . SER B 1 214 ? 6.066 28.906 22.203 1 97.81 214 SER B C 1
ATOM 5721 O O . SER B 1 214 ? 6.711 27.969 22.703 1 97.81 214 SER B O 1
ATOM 5723 N N . THR B 1 215 ? 5.914 29.031 20.844 1 95.56 215 THR B N 1
ATOM 5724 C CA . THR B 1 215 ? 6.453 28.047 19.906 1 95.56 215 THR B CA 1
ATOM 5725 C C . THR B 1 215 ? 7.926 27.781 20.188 1 95.56 215 THR B C 1
ATOM 5727 O O . THR B 1 215 ? 8.336 26.625 20.344 1 95.56 215 THR B O 1
ATOM 5730 N N . TYR B 1 216 ? 8.742 28.875 20.312 1 95.31 216 TYR B N 1
ATOM 5731 C CA . TYR B 1 216 ? 10.156 28.75 20.641 1 95.31 216 TYR B CA 1
ATOM 5732 C C . TYR B 1 216 ? 10.461 29.312 22.016 1 95.31 216 TYR B C 1
ATOM 5734 O O . TYR B 1 216 ? 11.484 29.953 22.219 1 95.31 216 TYR B O 1
ATOM 5742 N N . GLY B 1 217 ? 9.594 28.969 22.938 1 96.69 217 GLY B N 1
ATOM 5743 C CA . GLY B 1 217 ? 9.648 29.594 24.25 1 96.69 217 GLY B CA 1
ATOM 5744 C C . GLY B 1 217 ? 10.852 29.156 25.062 1 96.69 217 GLY B C 1
ATOM 5745 O O . GLY B 1 217 ? 11.188 29.797 26.078 1 96.69 217 GLY B O 1
ATOM 5746 N N . ALA B 1 218 ? 11.508 28.094 24.625 1 95.19 218 ALA B N 1
ATOM 5747 C CA . ALA B 1 218 ? 12.641 27.594 25.391 1 95.19 218 ALA B CA 1
ATOM 5748 C C . ALA B 1 218 ? 13.945 27.781 24.625 1 95.19 218 ALA B C 1
ATOM 5750 O O . ALA B 1 218 ? 15.016 27.375 25.094 1 95.19 218 ALA B O 1
ATOM 5751 N N . ARG B 1 219 ? 13.891 28.375 23.516 1 92.38 219 ARG B N 1
ATOM 5752 C CA . ARG B 1 219 ? 15.062 28.391 22.641 1 92.38 219 ARG B CA 1
ATOM 5753 C C . ARG B 1 219 ? 15.438 29.812 22.234 1 92.38 219 ARG B C 1
ATOM 5755 O O . ARG B 1 219 ? 14.562 30.609 21.906 1 92.38 219 ARG B O 1
ATOM 5762 N N . ALA B 1 220 ? 16.656 30.047 22.391 1 90.31 220 ALA B N 1
ATOM 5763 C CA . ALA B 1 220 ? 17.219 31.219 21.734 1 90.31 220 ALA B CA 1
ATOM 5764 C C . ALA B 1 220 ? 17.719 30.891 20.328 1 90.31 220 ALA B C 1
ATOM 5766 O O . ALA B 1 220 ? 18.297 29.828 20.109 1 90.31 220 ALA B O 1
ATOM 5767 N N . ARG B 1 221 ? 17.297 31.625 19.438 1 84.81 221 ARG B N 1
ATOM 5768 C CA . ARG B 1 221 ? 17.656 31.359 18.047 1 84.81 221 ARG B CA 1
ATOM 5769 C C . ARG B 1 221 ? 18.375 32.562 17.438 1 84.81 221 ARG B C 1
ATOM 5771 O O . ARG B 1 221 ? 18.094 33.719 17.781 1 84.81 221 ARG B O 1
ATOM 5778 N N . PRO B 1 222 ? 19.312 32.25 16.594 1 77.94 222 PRO B N 1
ATOM 5779 C CA . PRO B 1 222 ? 19.906 33.375 15.875 1 77.94 222 PRO B CA 1
ATOM 5780 C C . PRO B 1 222 ? 18.922 34.062 14.945 1 77.94 222 PRO B C 1
ATOM 5782 O O . PRO B 1 222 ? 18.047 33.406 14.367 1 77.94 222 PRO B O 1
ATOM 5785 N N . THR B 1 223 ? 18.906 35.344 15.023 1 79.25 223 THR B N 1
ATOM 5786 C CA . THR B 1 223 ? 18.156 36.156 14.055 1 79.25 223 THR B CA 1
ATOM 5787 C C . THR B 1 223 ? 19.109 36.906 13.125 1 79.25 223 THR B C 1
ATOM 5789 O O . THR B 1 223 ? 19.328 38.094 13.305 1 79.25 223 THR B O 1
ATOM 5792 N N . PRO B 1 224 ? 19.469 36.188 12.148 1 79.88 224 PRO B N 1
ATOM 5793 C CA . PRO B 1 224 ? 20.438 36.844 11.273 1 79.88 224 PRO B CA 1
ATOM 5794 C C . PRO B 1 224 ? 19.812 37.938 10.406 1 79.88 224 PRO B C 1
ATOM 5796 O O . PRO B 1 224 ? 18.594 37.906 10.172 1 79.88 224 PRO B O 1
ATOM 5799 N N . ASP B 1 225 ? 20.672 38.844 10.07 1 84.31 225 ASP B N 1
ATOM 5800 C CA . ASP B 1 225 ? 20.219 39.781 9.062 1 84.31 225 ASP B CA 1
ATOM 5801 C C . ASP B 1 225 ? 20 39.125 7.711 1 84.31 225 ASP B C 1
ATOM 5803 O O . ASP B 1 225 ? 20.406 37.969 7.512 1 84.31 225 ASP B O 1
ATOM 5807 N N . PRO B 1 226 ? 19.359 39.844 6.844 1 85.5 226 PRO B N 1
ATOM 5808 C CA . PRO B 1 226 ? 19.016 39.219 5.551 1 85.5 226 PRO B CA 1
ATOM 5809 C C . PRO B 1 226 ? 20.234 38.75 4.785 1 85.5 226 PRO B C 1
ATOM 5811 O O . PRO B 1 226 ? 20.188 37.656 4.16 1 85.5 226 PRO B O 1
ATOM 5814 N N . ALA B 1 227 ? 21.297 39.438 4.852 1 88.69 227 ALA B N 1
ATOM 5815 C CA . ALA B 1 227 ? 22.5 39.031 4.133 1 88.69 227 ALA B CA 1
ATOM 5816 C C . ALA B 1 227 ? 23.062 37.75 4.688 1 88.69 227 ALA B C 1
ATOM 5818 O O . ALA B 1 227 ? 23.469 36.844 3.93 1 88.69 227 ALA B O 1
ATOM 5819 N N . THR B 1 228 ? 23.094 37.625 5.949 1 91.38 228 THR B N 1
ATOM 5820 C CA . THR B 1 228 ? 23.578 36.438 6.605 1 91.38 228 THR B CA 1
ATOM 5821 C C . THR B 1 228 ? 22.656 35.25 6.324 1 91.38 228 THR B C 1
ATOM 5823 O O . THR B 1 228 ? 23.125 34.125 6.086 1 91.38 228 THR B O 1
ATOM 5826 N N . ARG B 1 229 ? 21.391 35.469 6.391 1 91.38 229 ARG B N 1
ATOM 5827 C CA . ARG B 1 229 ? 20.422 34.438 6.074 1 91.38 229 ARG B CA 1
ATOM 5828 C C . ARG B 1 229 ? 20.641 33.875 4.676 1 91.38 229 ARG B C 1
ATOM 5830 O O . ARG B 1 229 ? 20.688 32.656 4.484 1 91.38 229 ARG B O 1
ATOM 5837 N N . ARG B 1 230 ? 20.844 34.75 3.732 1 93.69 230 ARG B N 1
ATOM 5838 C CA . ARG B 1 230 ? 21.062 34.344 2.348 1 93.69 230 ARG B CA 1
ATOM 5839 C C . ARG B 1 230 ? 22.375 33.594 2.199 1 93.69 230 ARG B C 1
ATOM 5841 O O . ARG B 1 230 ? 22.453 32.625 1.427 1 93.69 230 ARG B O 1
ATOM 5848 N N . ARG B 1 231 ? 23.344 34 2.949 1 94.56 231 ARG B N 1
ATOM 5849 C CA . ARG B 1 231 ? 24.625 33.312 2.908 1 94.56 231 ARG B CA 1
ATOM 5850 C C . ARG B 1 231 ? 24.484 31.875 3.42 1 94.56 231 ARG B C 1
ATOM 5852 O O . ARG B 1 231 ? 25.062 30.953 2.85 1 94.56 231 ARG B O 1
ATOM 5859 N N . MET B 1 232 ? 23.797 31.781 4.457 1 94.69 232 MET B N 1
ATOM 5860 C CA . MET B 1 232 ? 23.562 30.453 5.02 1 94.69 232 MET B CA 1
ATOM 5861 C C . MET B 1 232 ? 22.812 29.562 4.043 1 94.69 232 MET B C 1
ATOM 5863 O O . MET B 1 232 ? 23.125 28.391 3.895 1 94.69 232 MET B O 1
ATOM 5867 N N . LEU B 1 233 ? 21.828 30.141 3.396 1 96.25 233 LEU B N 1
ATOM 5868 C CA . LEU B 1 233 ? 21.094 29.391 2.379 1 96.25 233 LEU B CA 1
ATOM 5869 C C . LEU B 1 233 ? 22 29 1.224 1 96.25 233 LEU B C 1
ATOM 5871 O O . LEU B 1 233 ? 21.953 27.859 0.749 1 96.25 233 LEU B O 1
ATOM 5875 N N . ALA B 1 234 ? 22.844 29.922 0.829 1 96.94 234 ALA B N 1
ATOM 5876 C CA . ALA B 1 234 ? 23.781 29.656 -0.259 1 96.94 234 ALA B CA 1
ATOM 5877 C C . ALA B 1 234 ? 24.719 28.5 0.087 1 96.94 234 ALA B C 1
ATOM 5879 O O . ALA B 1 234 ? 25.047 27.688 -0.774 1 96.94 234 ALA B O 1
ATOM 5880 N N . GLU B 1 235 ? 25.109 28.484 1.271 1 96.25 235 GLU B N 1
ATOM 5881 C CA . GLU B 1 235 ? 25.984 27.406 1.724 1 96.25 235 GLU B CA 1
ATOM 5882 C C . GLU B 1 235 ? 25.281 26.062 1.629 1 96.25 235 GLU B C 1
ATOM 5884 O O . GLU B 1 235 ? 25.875 25.078 1.173 1 96.25 235 GLU B O 1
ATOM 5889 N N . GLU B 1 236 ? 24.047 26.016 2.084 1 96.06 236 GLU B N 1
ATOM 5890 C CA . GLU B 1 236 ? 23.266 24.781 1.985 1 96.06 236 GLU B CA 1
ATOM 5891 C C . GLU B 1 236 ? 23.109 24.344 0.532 1 96.06 236 GLU B C 1
ATOM 5893 O O . GLU B 1 236 ? 23.156 23.156 0.228 1 96.06 236 GLU B O 1
ATOM 5898 N N . LEU B 1 237 ? 22.938 25.281 -0.344 1 96.69 237 LEU B N 1
ATOM 5899 C CA . LEU B 1 237 ? 22.781 24.984 -1.764 1 96.69 237 LEU B CA 1
ATOM 5900 C C . LEU B 1 237 ? 24.062 24.438 -2.355 1 96.69 237 LEU B C 1
ATOM 5902 O O . LEU B 1 237 ? 24.047 23.469 -3.129 1 96.69 237 LEU B O 1
ATOM 5906 N N . ARG B 1 238 ? 25.141 25.016 -2.008 1 95.5 238 ARG B N 1
ATOM 5907 C CA . ARG B 1 238 ? 26.438 24.562 -2.52 1 95.5 238 ARG B CA 1
ATOM 5908 C C . ARG B 1 238 ? 26.734 23.141 -2.066 1 95.5 238 ARG B C 1
ATOM 5910 O O . ARG B 1 238 ? 27.188 22.312 -2.857 1 95.5 238 ARG B O 1
ATOM 5917 N N . GLU B 1 239 ? 26.453 22.938 -0.818 1 95.56 239 GLU B N 1
ATOM 5918 C CA . GLU B 1 239 ? 26.688 21.609 -0.283 1 95.56 239 GLU B CA 1
ATOM 5919 C C . GLU B 1 239 ? 25.766 20.578 -0.951 1 95.56 239 GLU B C 1
ATOM 5921 O O . GLU B 1 239 ? 26.203 19.453 -1.243 1 95.56 239 GLU B O 1
ATOM 5926 N N . ALA B 1 240 ? 24.562 20.938 -1.121 1 95.94 240 ALA B N 1
ATOM 5927 C CA . ALA B 1 240 ? 23.625 20.047 -1.799 1 95.94 240 ALA B CA 1
ATOM 5928 C C . ALA B 1 240 ? 24.078 19.75 -3.229 1 95.94 240 ALA B C 1
ATOM 5930 O O . ALA B 1 240 ? 24.031 18.609 -3.684 1 95.94 240 ALA B O 1
ATOM 5931 N N . ARG B 1 241 ? 24.484 20.734 -3.896 1 95.5 241 ARG B N 1
ATOM 5932 C CA . ARG B 1 241 ? 24.969 20.578 -5.262 1 95.5 241 ARG B CA 1
ATOM 5933 C C . ARG B 1 241 ? 26.188 19.656 -5.297 1 95.5 241 ARG B C 1
ATOM 5935 O O . ARG B 1 241 ? 26.312 18.828 -6.191 1 95.5 241 ARG B O 1
ATOM 5942 N N . ALA B 1 242 ? 27.047 19.859 -4.387 1 95.19 242 ALA B N 1
ATOM 5943 C CA . ALA B 1 242 ? 28.266 19.062 -4.316 1 95.19 242 ALA B CA 1
ATOM 5944 C C . ALA B 1 242 ? 27.938 17.578 -4.137 1 95.19 242 ALA B C 1
ATOM 5946 O O . ALA B 1 242 ? 28.672 16.719 -4.605 1 95.19 242 ALA B O 1
ATOM 5947 N N . ALA B 1 243 ? 26.844 17.312 -3.482 1 93.69 243 ALA B N 1
ATOM 5948 C CA . ALA B 1 243 ? 26.422 15.938 -3.277 1 93.69 243 ALA B CA 1
ATOM 5949 C C . ALA B 1 243 ? 25.969 15.305 -4.59 1 93.69 243 ALA B C 1
ATOM 5951 O O . ALA B 1 243 ? 25.922 14.078 -4.711 1 93.69 243 ALA B O 1
ATOM 5952 N N . GLY B 1 244 ? 25.547 16.125 -5.566 1 91.69 244 GLY B N 1
ATOM 5953 C CA . GLY B 1 244 ? 25.391 15.633 -6.926 1 91.69 244 GLY B CA 1
ATOM 5954 C C . GLY B 1 244 ? 23.938 15.367 -7.301 1 91.69 244 GLY B C 1
ATOM 5955 O O . GLY B 1 244 ? 23.656 14.922 -8.414 1 91.69 244 GLY B O 1
ATOM 5956 N N . GLY B 1 245 ? 23 15.516 -6.316 1 93.75 245 GLY B N 1
ATOM 5957 C CA . GLY B 1 245 ? 21.594 15.25 -6.59 1 93.75 245 GLY B CA 1
ATOM 5958 C C . GLY B 1 245 ? 20.703 16.453 -6.336 1 93.75 245 GLY B C 1
ATOM 5959 O O . GLY B 1 245 ? 21.188 17.578 -6.203 1 93.75 245 GLY B O 1
ATOM 5960 N N . PRO B 1 246 ? 19.422 16.234 -6.367 1 96.69 246 PRO B N 1
ATOM 5961 C CA . PRO B 1 246 ? 18.469 17.344 -6.18 1 96.69 246 PRO B CA 1
ATOM 5962 C C . PRO B 1 246 ? 18.375 17.797 -4.723 1 96.69 246 PRO B C 1
ATOM 5964 O O . PRO B 1 246 ? 18.734 17.047 -3.814 1 96.69 246 PRO B O 1
ATOM 5967 N N . LEU B 1 247 ? 17.938 19.016 -4.578 1 97.81 247 LEU B N 1
ATOM 5968 C CA . LEU B 1 247 ? 17.609 19.578 -3.275 1 97.81 247 LEU B CA 1
ATOM 5969 C C . LEU B 1 247 ? 16.094 19.75 -3.127 1 97.81 247 LEU B C 1
ATOM 5971 O O . LEU B 1 247 ? 15.461 20.453 -3.922 1 97.81 247 LEU B O 1
ATOM 5975 N N . LEU B 1 248 ? 15.562 19 -2.18 1 98.25 248 LEU B N 1
ATOM 5976 C CA . LEU B 1 248 ? 14.156 19.156 -1.842 1 98.25 248 LEU B CA 1
ATOM 5977 C C . LEU B 1 248 ? 13.992 20.047 -0.607 1 98.25 248 LEU B C 1
ATOM 5979 O O . LEU B 1 248 ? 14.641 19.812 0.416 1 98.25 248 LEU B O 1
ATOM 5983 N N . ILE B 1 249 ? 13.117 21.047 -0.722 1 98.31 249 ILE B N 1
ATOM 5984 C CA . ILE B 1 249 ? 12.828 21.922 0.405 1 98.31 249 ILE B CA 1
ATOM 5985 C C . ILE B 1 249 ? 11.336 21.844 0.749 1 98.31 249 ILE B C 1
ATOM 5987 O O . ILE B 1 249 ? 10.523 22.578 0.171 1 98.31 249 ILE B O 1
ATOM 5991 N N . PRO B 1 250 ? 11.016 21 1.704 1 97.62 250 PRO B N 1
ATOM 5992 C CA . PRO B 1 250 ? 9.648 21.062 2.225 1 97.62 250 PRO B CA 1
ATOM 5993 C C . PRO B 1 250 ? 9.352 22.406 2.916 1 97.62 250 PRO B C 1
ATOM 5995 O O . PRO B 1 250 ? 10.047 22.766 3.865 1 97.62 250 PRO B O 1
ATOM 5998 N N . ALA B 1 251 ? 8.367 23.109 2.408 1 96.06 251 ALA B N 1
ATOM 5999 C CA . ALA B 1 251 ? 8.086 24.438 2.949 1 96.06 251 ALA B CA 1
ATOM 6000 C C . ALA B 1 251 ? 6.582 24.672 3.086 1 96.06 251 ALA B C 1
ATOM 6002 O O . ALA B 1 251 ? 5.793 24.125 2.311 1 96.06 251 ALA B O 1
ATOM 6003 N N . PHE B 1 252 ? 6.27 25.422 4.113 1 93.31 252 PHE B N 1
ATOM 6004 C CA . PHE B 1 252 ? 4.883 25.875 4.199 1 93.31 252 PHE B CA 1
ATOM 6005 C C . PHE B 1 252 ? 4.508 26.703 2.984 1 93.31 252 PHE B C 1
ATOM 6007 O O . PHE B 1 252 ? 5.297 27.547 2.531 1 93.31 252 PHE B O 1
ATOM 6014 N N . ALA B 1 253 ? 3.305 26.516 2.482 1 94.12 253 ALA B N 1
ATOM 6015 C CA . ALA B 1 253 ? 2.877 27.125 1.226 1 94.12 253 ALA B CA 1
ATOM 6016 C C . ALA B 1 253 ? 2.764 28.641 1.362 1 94.12 253 ALA B C 1
ATOM 6018 O O . ALA B 1 253 ? 2.943 29.375 0.387 1 94.12 253 ALA B O 1
ATOM 6019 N N . VAL B 1 254 ? 2.445 29.031 2.627 1 93.06 254 VAL B N 1
ATOM 6020 C CA . VAL B 1 254 ? 2.197 30.453 2.846 1 93.06 254 VAL B CA 1
ATOM 6021 C C . VAL B 1 254 ? 3.355 31.062 3.627 1 93.06 254 VAL B C 1
ATOM 6023 O O . VAL B 1 254 ? 3.602 30.688 4.777 1 93.06 254 VAL B O 1
ATOM 6026 N N . GLU B 1 255 ? 4.016 31.938 2.994 1 91.75 255 GLU B N 1
ATOM 6027 C CA . GLU B 1 255 ? 5.09 32.781 3.508 1 91.75 255 GLU B CA 1
ATOM 6028 C C . GLU B 1 255 ? 6.453 32.125 3.322 1 91.75 255 GLU B C 1
ATOM 6030 O O . GLU B 1 255 ? 7.316 32.656 2.617 1 91.75 255 GLU B O 1
ATOM 6035 N N . ARG B 1 256 ? 6.621 30.938 3.898 1 92.75 256 ARG B N 1
ATOM 6036 C CA . ARG B 1 256 ? 7.934 30.297 3.865 1 92.75 256 ARG B CA 1
ATOM 6037 C C . ARG B 1 256 ? 8.383 30.047 2.43 1 92.75 256 ARG B C 1
ATOM 6039 O O . ARG B 1 256 ? 9.531 30.312 2.074 1 92.75 256 ARG B O 1
ATOM 6046 N N . SER B 1 257 ? 7.527 29.5 1.62 1 95.81 257 SER B N 1
ATOM 6047 C CA . SER B 1 257 ? 7.848 29.25 0.219 1 95.81 257 SER B CA 1
ATOM 6048 C C . SER B 1 257 ? 8.266 30.531 -0.491 1 95.81 257 SER B C 1
ATOM 6050 O O . SER B 1 257 ? 9.258 30.547 -1.223 1 95.81 257 SER B O 1
ATOM 6052 N N . GLN B 1 258 ? 7.559 31.609 -0.243 1 94.81 258 GLN B N 1
ATOM 6053 C CA . GLN B 1 258 ? 7.828 32.875 -0.908 1 94.81 258 GLN B CA 1
ATOM 6054 C C . GLN B 1 258 ? 9.148 33.469 -0.435 1 94.81 258 GLN B C 1
ATOM 6056 O O . GLN B 1 258 ? 9.922 34 -1.24 1 94.81 258 GLN B O 1
ATOM 6061 N N . GLU B 1 259 ? 9.391 33.344 0.852 1 92.25 259 GLU B N 1
ATOM 6062 C CA . GLU B 1 259 ? 10.633 33.875 1.401 1 92.25 259 GLU B CA 1
ATOM 6063 C C . GLU B 1 259 ? 11.844 33.156 0.838 1 92.25 259 GLU B C 1
ATOM 6065 O O . GLU B 1 259 ? 12.82 33.781 0.432 1 92.25 259 GLU B O 1
ATOM 6070 N N . ILE B 1 260 ? 11.727 31.906 0.799 1 95.06 260 ILE B N 1
ATOM 6071 C CA . ILE B 1 260 ? 12.828 31.078 0.31 1 95.06 260 ILE B CA 1
ATOM 6072 C C . ILE B 1 260 ? 13.055 31.344 -1.177 1 95.06 260 ILE B C 1
ATOM 6074 O O . ILE B 1 260 ? 14.195 31.516 -1.619 1 95.06 260 ILE B O 1
ATOM 6078 N N . LEU B 1 261 ? 12.008 31.453 -1.916 1 95.5 261 LEU B N 1
ATOM 6079 C CA . LEU B 1 261 ? 12.125 31.703 -3.348 1 95.5 261 LEU B CA 1
ATOM 6080 C C . LEU B 1 261 ? 12.734 33.062 -3.605 1 95.5 261 LEU B C 1
ATOM 6082 O O . LEU B 1 261 ? 13.555 33.25 -4.512 1 95.5 261 LEU B O 1
ATOM 6086 N N . ALA B 1 262 ? 12.273 34.031 -2.832 1 92.88 262 ALA B N 1
ATOM 6087 C CA . ALA B 1 262 ? 12.82 35.375 -2.98 1 92.88 262 ALA B CA 1
ATOM 6088 C C . ALA B 1 262 ? 14.328 35.375 -2.738 1 92.88 262 ALA B C 1
ATOM 6090 O O . ALA B 1 262 ? 15.086 36 -3.506 1 92.88 262 ALA B O 1
ATOM 6091 N N . ASP B 1 263 ? 14.734 34.719 -1.718 1 93 263 ASP B N 1
ATOM 6092 C CA . ASP B 1 263 ? 16.156 34.656 -1.406 1 93 263 ASP B CA 1
ATOM 6093 C C . ASP B 1 263 ? 16.922 33.875 -2.484 1 93 263 ASP B C 1
ATOM 6095 O O . ASP B 1 263 ? 18.031 34.25 -2.859 1 93 263 ASP B O 1
ATOM 6099 N N . LEU B 1 264 ? 16.312 32.812 -2.957 1 94.5 264 LEU B N 1
ATOM 6100 C CA . LEU B 1 264 ? 16.938 32.031 -4.012 1 94.5 264 LEU B CA 1
ATOM 6101 C C . LEU B 1 264 ? 17.156 32.875 -5.266 1 94.5 264 LEU B C 1
ATOM 6103 O O . LEU B 1 264 ? 18.219 32.812 -5.898 1 94.5 264 LEU B O 1
ATOM 6107 N N . GLU B 1 265 ? 16.172 33.656 -5.57 1 91.38 265 GLU B N 1
ATOM 6108 C CA . GLU B 1 265 ? 16.297 34.531 -6.738 1 91.38 265 GLU B CA 1
ATOM 6109 C C . GLU B 1 265 ? 17.422 35.531 -6.566 1 91.38 265 GLU B C 1
ATOM 6111 O O . GLU B 1 265 ? 18.203 35.781 -7.496 1 91.38 265 GLU B O 1
ATOM 6116 N N . ILE B 1 266 ? 17.5 36.062 -5.418 1 90.25 266 ILE B N 1
ATOM 6117 C CA . ILE B 1 266 ? 18.547 37.031 -5.125 1 90.25 266 ILE B CA 1
ATOM 6118 C C . ILE B 1 266 ? 19.906 36.375 -5.238 1 90.25 266 ILE B C 1
ATOM 6120 O O . ILE B 1 266 ? 20.844 36.938 -5.82 1 90.25 266 ILE B O 1
ATOM 6124 N N . LEU B 1 267 ? 20.031 35.219 -4.719 1 93.5 267 LEU B N 1
ATOM 6125 C CA . LEU B 1 267 ? 21.297 34.469 -4.715 1 93.5 267 LEU B CA 1
ATOM 6126 C C . LEU B 1 267 ? 21.719 34.125 -6.133 1 93.5 267 LEU B C 1
ATOM 6128 O O . LEU B 1 267 ? 22.906 34.188 -6.469 1 93.5 267 LEU B O 1
ATOM 6132 N N . VAL B 1 268 ? 20.75 33.75 -6.926 1 89.69 268 VAL B N 1
ATOM 6133 C CA . VAL B 1 268 ? 21.047 33.375 -8.312 1 89.69 268 VAL B CA 1
ATOM 6134 C C . VAL B 1 268 ? 21.438 34.625 -9.094 1 89.69 268 VAL B C 1
ATOM 6136 O O . VAL B 1 268 ? 22.438 34.625 -9.836 1 89.69 268 VAL B O 1
ATOM 6139 N N . GLU B 1 269 ? 20.719 35.656 -8.961 1 88 269 GLU B N 1
ATOM 6140 C CA . GLU B 1 269 ? 20.984 36.906 -9.656 1 88 269 GLU B CA 1
ATOM 6141 C C . GLU B 1 269 ? 22.344 37.5 -9.258 1 88 269 GLU B C 1
ATOM 6143 O O . GLU B 1 269 ? 23.047 38.062 -10.094 1 88 269 GLU B O 1
ATOM 6148 N N . GLY B 1 270 ? 22.672 37.344 -8.023 1 90.31 270 GLY B N 1
ATOM 6149 C CA . GLY B 1 270 ? 23.922 37.875 -7.512 1 90.31 270 GLY B CA 1
ATOM 6150 C C . GLY B 1 270 ? 25.125 37 -7.859 1 90.31 270 GLY B C 1
ATOM 6151 O O . GLY B 1 270 ? 26.266 37.438 -7.699 1 90.31 270 GLY B O 1
ATOM 6152 N N . GLY B 1 271 ? 24.828 35.781 -8.352 1 90.69 271 GLY B N 1
ATOM 6153 C CA . GLY B 1 271 ? 25.906 34.875 -8.734 1 90.69 271 GLY B CA 1
ATOM 6154 C C . GLY B 1 271 ? 26.484 34.094 -7.566 1 90.69 271 GLY B C 1
ATOM 6155 O O . GLY B 1 271 ? 27.547 33.469 -7.684 1 90.69 271 GLY B O 1
ATOM 6156 N N . ASP B 1 272 ? 25.859 34.156 -6.484 1 89.38 272 ASP B N 1
ATOM 6157 C CA . ASP B 1 272 ? 26.328 33.469 -5.277 1 89.38 272 ASP B CA 1
ATOM 6158 C C . ASP B 1 272 ? 26.156 31.969 -5.391 1 89.38 272 ASP B C 1
ATOM 6160 O O . ASP B 1 272 ? 26.844 31.203 -4.707 1 89.38 272 ASP B O 1
ATOM 6164 N N . ILE B 1 273 ? 25.203 31.594 -6.203 1 87.81 273 ILE B N 1
ATOM 6165 C CA . ILE B 1 273 ? 25.016 30.188 -6.492 1 87.81 273 ILE B CA 1
ATOM 6166 C C . ILE B 1 273 ? 24.906 29.969 -8 1 87.81 273 ILE B C 1
ATOM 6168 O O . ILE B 1 273 ? 24.5 30.875 -8.734 1 87.81 273 ILE B O 1
ATOM 6172 N N . PRO B 1 274 ? 25.422 28.906 -8.461 1 83.75 274 PRO B N 1
ATOM 6173 C CA . PRO B 1 274 ? 25.297 28.641 -9.898 1 83.75 274 PRO B CA 1
ATOM 6174 C C . PRO B 1 274 ? 23.844 28.594 -10.367 1 83.75 274 PRO B C 1
ATOM 6176 O O . PRO B 1 274 ? 22.938 28.328 -9.57 1 83.75 274 PRO B O 1
ATOM 6179 N N . PRO B 1 275 ? 23.703 28.844 -11.656 1 86.56 275 PRO B N 1
ATOM 6180 C CA . PRO B 1 275 ? 22.359 28.734 -12.203 1 86.56 275 PRO B CA 1
ATOM 6181 C C . PRO B 1 275 ? 21.719 27.359 -11.93 1 86.56 275 PRO B C 1
ATOM 6183 O O . PRO B 1 275 ? 22.406 26.344 -11.984 1 86.56 275 PRO B O 1
ATOM 6186 N N . VAL B 1 276 ? 20.531 27.5 -11.508 1 91.75 276 VAL B N 1
ATOM 6187 C CA . VAL B 1 276 ? 19.844 26.266 -11.164 1 91.75 276 VAL B CA 1
ATOM 6188 C C . VAL B 1 276 ? 18.359 26.391 -11.477 1 91.75 276 VAL B C 1
ATOM 6190 O O . VAL B 1 276 ? 17.797 27.484 -11.391 1 91.75 276 VAL B O 1
ATOM 6193 N N . ASP B 1 277 ? 17.797 25.266 -11.945 1 94.25 277 ASP B N 1
ATOM 6194 C CA . ASP B 1 277 ? 16.344 25.203 -12.086 1 94.25 277 ASP B CA 1
ATOM 6195 C C . ASP B 1 277 ? 15.664 25.078 -10.727 1 94.25 277 ASP B C 1
ATOM 6197 O O . ASP B 1 277 ? 16.047 24.234 -9.914 1 94.25 277 ASP B O 1
ATOM 6201 N N . ILE B 1 278 ? 14.766 25.984 -10.484 1 96.88 278 ILE B N 1
ATOM 6202 C CA . ILE B 1 278 ? 13.984 25.969 -9.25 1 96.88 278 ILE B CA 1
ATOM 6203 C C . ILE B 1 278 ? 12.523 25.688 -9.562 1 96.88 278 ILE B C 1
ATOM 6205 O O . ILE B 1 278 ? 11.898 26.391 -10.359 1 96.88 278 ILE B O 1
ATOM 6209 N N . PHE B 1 279 ? 12.016 24.609 -8.953 1 97.44 279 PHE B N 1
ATOM 6210 C CA . PHE B 1 279 ? 10.625 24.219 -9.18 1 97.44 279 PHE B CA 1
ATOM 6211 C C . PHE B 1 279 ? 9.789 24.484 -7.93 1 97.44 279 PHE B C 1
ATOM 6213 O O . PHE B 1 279 ? 10.102 23.969 -6.852 1 97.44 279 PHE B O 1
ATOM 6220 N N . LEU B 1 280 ? 8.812 25.328 -8.008 1 97.81 280 LEU B N 1
ATOM 6221 C CA . LEU B 1 280 ? 7.781 25.422 -6.984 1 97.81 280 LEU B CA 1
ATOM 6222 C C . LEU B 1 280 ? 6.629 24.469 -7.289 1 97.81 280 LEU B C 1
ATOM 6224 O O . LEU B 1 280 ? 5.797 24.75 -8.148 1 97.81 280 LEU B O 1
ATOM 6228 N N . ASP B 1 281 ? 6.652 23.391 -6.562 1 96.62 281 ASP B N 1
ATOM 6229 C CA . ASP B 1 281 ? 5.66 22.344 -6.809 1 96.62 281 ASP B CA 1
ATOM 6230 C C . ASP B 1 281 ? 4.602 22.328 -5.711 1 96.62 281 ASP B C 1
ATOM 6232 O O . ASP B 1 281 ? 4.492 21.344 -4.965 1 96.62 281 ASP B O 1
ATOM 6236 N N . SER B 1 282 ? 3.797 23.328 -5.664 1 95.56 282 SER B N 1
ATOM 6237 C CA . SER B 1 282 ? 2.699 23.531 -4.727 1 95.56 282 SER B CA 1
ATOM 6238 C C . SER B 1 282 ? 1.673 24.516 -5.277 1 95.56 282 SER B C 1
ATOM 6240 O O . SER B 1 282 ? 1.899 25.719 -5.27 1 95.56 282 SER B O 1
ATOM 6242 N N . PRO B 1 283 ? 0.581 23.984 -5.723 1 93.94 283 PRO B N 1
ATOM 6243 C CA . PRO B 1 283 ? -0.446 24.891 -6.25 1 93.94 283 PRO B CA 1
ATOM 6244 C C . PRO B 1 283 ? -0.862 25.953 -5.246 1 93.94 283 PRO B C 1
ATOM 6246 O O . PRO B 1 283 ? -1.021 27.125 -5.613 1 93.94 283 PRO B O 1
ATOM 6249 N N . LEU B 1 284 ? -0.962 25.578 -4.023 1 94.81 284 LEU B N 1
ATOM 6250 C CA . LEU B 1 284 ? -1.325 26.547 -2.994 1 94.81 284 LEU B CA 1
ATOM 6251 C C . LEU B 1 284 ? -0.26 27.625 -2.867 1 94.81 284 LEU B C 1
ATOM 6253 O O . LEU B 1 284 ? -0.584 28.812 -2.76 1 94.81 284 LEU B O 1
ATOM 6257 N N . ALA B 1 285 ? 0.962 27.172 -2.852 1 96.69 285 ALA B N 1
ATOM 6258 C CA . ALA B 1 285 ? 2.045 28.141 -2.734 1 96.69 285 ALA B CA 1
ATOM 6259 C C . ALA B 1 285 ? 2.061 29.094 -3.928 1 96.69 285 ALA B C 1
ATOM 6261 O O . ALA B 1 285 ? 2.355 30.281 -3.779 1 96.69 285 ALA B O 1
ATOM 6262 N N . ILE B 1 286 ? 1.771 28.594 -5.078 1 96.75 286 ILE B N 1
ATOM 6263 C CA . ILE B 1 286 ? 1.719 29.406 -6.289 1 96.75 286 ILE B CA 1
ATOM 6264 C C . ILE B 1 286 ? 0.617 30.453 -6.16 1 96.75 286 ILE B C 1
ATOM 6266 O O . ILE B 1 286 ? 0.846 31.641 -6.41 1 96.75 286 ILE B O 1
ATOM 6270 N N . GLU B 1 287 ? -0.528 30.031 -5.688 1 96.12 287 GLU B N 1
ATOM 6271 C CA . GLU B 1 287 ? -1.635 30.969 -5.5 1 96.12 287 GLU B CA 1
ATOM 6272 C C . GLU B 1 287 ? -1.322 31.984 -4.406 1 96.12 287 GLU B C 1
ATOM 6274 O O . GLU B 1 287 ? -1.648 33.156 -4.535 1 96.12 287 GLU B O 1
ATOM 6279 N N . ALA B 1 288 ? -0.755 31.531 -3.342 1 96.56 288 ALA B N 1
ATOM 6280 C CA . ALA B 1 288 ? -0.367 32.438 -2.256 1 96.56 288 ALA B CA 1
ATOM 6281 C C . ALA B 1 288 ? 0.641 33.469 -2.738 1 96.56 288 ALA B C 1
ATOM 6283 O O . ALA B 1 288 ? 0.622 34.625 -2.287 1 96.56 288 ALA B O 1
ATOM 6284 N N . THR B 1 289 ? 1.504 33.062 -3.621 1 96.62 289 THR B N 1
ATOM 6285 C CA . THR B 1 289 ? 2.512 33.969 -4.16 1 96.62 289 THR B CA 1
ATOM 6286 C C . THR B 1 289 ? 1.855 35.156 -4.82 1 96.62 289 THR B C 1
ATOM 6288 O O . THR B 1 289 ? 2.352 36.281 -4.703 1 96.62 289 THR B O 1
ATOM 6291 N N . GLU B 1 290 ? 0.776 34.969 -5.402 1 95.5 290 GLU B N 1
ATOM 6292 C CA . GLU B 1 290 ? 0.068 36.094 -6.027 1 95.5 290 GLU B CA 1
ATOM 6293 C C . GLU B 1 290 ? -0.406 37.094 -4.984 1 95.5 290 GLU B C 1
ATOM 6295 O O . GLU B 1 290 ? -0.393 38.312 -5.227 1 95.5 290 GLU B O 1
ATOM 6300 N N . VAL B 1 291 ? -0.846 36.625 -3.898 1 95.5 291 VAL B N 1
ATOM 6301 C CA . VAL B 1 291 ? -1.258 37.5 -2.816 1 95.5 291 VAL B CA 1
ATOM 6302 C C . VAL B 1 291 ? -0.055 38.281 -2.309 1 95.5 291 VAL B C 1
ATOM 6304 O O . VAL B 1 291 ? -0.145 39.5 -2.098 1 95.5 291 VAL B O 1
ATOM 6307 N N . PHE B 1 292 ? 1.035 37.625 -2.199 1 95.12 292 PHE B N 1
ATOM 6308 C CA . PHE B 1 292 ? 2.252 38.25 -1.733 1 95.12 292 PHE B CA 1
ATOM 6309 C C . PHE B 1 292 ? 2.723 39.312 -2.736 1 95.12 292 PHE B C 1
ATOM 6311 O O . PHE B 1 292 ? 3.207 40.375 -2.35 1 95.12 292 PHE B O 1
ATOM 6318 N N . ARG B 1 293 ? 2.582 39.062 -3.971 1 94.69 293 ARG B N 1
ATOM 6319 C CA . ARG B 1 293 ? 2.961 40 -5.008 1 94.69 293 ARG B CA 1
ATOM 6320 C C . ARG B 1 293 ? 2.082 41.25 -4.961 1 94.69 293 ARG B C 1
ATOM 6322 O O . ARG B 1 293 ? 2.541 42.344 -5.262 1 94.69 293 ARG B O 1
ATOM 6329 N N . ARG B 1 294 ? 0.895 41.062 -4.527 1 92.81 294 ARG B N 1
ATOM 6330 C CA . ARG B 1 294 ? -0.055 42.156 -4.5 1 92.81 294 ARG B CA 1
ATOM 6331 C C . ARG B 1 294 ? 0.039 42.938 -3.184 1 92.81 294 ARG B C 1
ATOM 6333 O O . ARG B 1 294 ? -0.091 44.156 -3.164 1 92.81 294 ARG B O 1
ATOM 6340 N N . ARG B 1 295 ? 0.336 42.188 -2.107 1 90.62 295 ARG B N 1
ATOM 6341 C CA . ARG B 1 295 ? 0.164 42.812 -0.791 1 90.62 295 ARG B CA 1
ATOM 6342 C C . ARG B 1 295 ? 1.493 42.875 -0.048 1 90.62 295 ARG B C 1
ATOM 6344 O O . ARG B 1 295 ? 1.561 43.438 1.058 1 90.62 295 ARG B O 1
ATOM 6351 N N . GLY B 1 296 ? 2.549 42.469 -0.711 1 88.75 296 GLY B N 1
ATOM 6352 C CA . GLY B 1 296 ? 3.775 42.219 0.029 1 88.75 296 GLY B CA 1
ATOM 6353 C C . GLY B 1 296 ? 4.688 43.438 0.106 1 88.75 296 GLY B C 1
ATOM 6354 O O . GLY B 1 296 ? 5.891 43.281 0.348 1 88.75 296 GLY B O 1
ATOM 6355 N N . PHE B 1 297 ? 4.117 44.625 -0.068 1 87.06 297 PHE B N 1
ATOM 6356 C CA . PHE B 1 297 ? 4.965 45.812 0.011 1 87.06 297 PHE B CA 1
ATOM 6357 C C . PHE B 1 297 ? 5.586 45.938 1.396 1 87.06 297 PHE B C 1
ATOM 6359 O O . PHE B 1 297 ? 4.895 45.781 2.408 1 87.06 297 PHE B O 1
ATOM 6366 N N . SER B 1 298 ? 6.852 46.125 1.364 1 82.94 298 SER B N 1
ATOM 6367 C CA . SER B 1 298 ? 7.617 46.312 2.594 1 82.94 298 SER B CA 1
ATOM 6368 C C . SER B 1 298 ? 8.109 47.75 2.727 1 82.94 298 SER B C 1
ATOM 6370 O O . SER B 1 298 ? 8.898 48.219 1.907 1 82.94 298 SER B O 1
ATOM 6372 N N . HIS B 1 299 ? 7.762 48.375 3.762 1 80.38 299 HIS B N 1
ATOM 6373 C CA . HIS B 1 299 ? 8.203 49.75 3.994 1 80.38 299 HIS B CA 1
ATOM 6374 C C . HIS B 1 299 ? 9.703 49.812 4.27 1 80.38 299 HIS B C 1
ATOM 6376 O O . HIS B 1 299 ? 10.383 50.75 3.852 1 80.38 299 HIS B O 1
ATOM 6382 N N . ALA B 1 300 ? 10.086 48.781 4.957 1 76 300 ALA B N 1
ATOM 6383 C CA . ALA B 1 300 ? 11.508 48.719 5.281 1 76 300 ALA B CA 1
ATOM 6384 C C . ALA B 1 300 ? 12.359 48.625 4.016 1 76 300 ALA B C 1
ATOM 6386 O O . ALA B 1 300 ? 13.43 49.25 3.941 1 76 300 ALA B O 1
ATOM 6387 N N . MET B 1 301 ? 11.836 47.969 3.014 1 79.25 301 MET B N 1
ATOM 6388 C CA . MET B 1 301 ? 12.578 47.75 1.774 1 79.25 301 MET B CA 1
ATOM 6389 C C . MET B 1 301 ? 12.203 48.812 0.734 1 79.25 301 MET B C 1
ATOM 6391 O O . MET B 1 301 ? 12.906 48.969 -0.264 1 79.25 301 MET B O 1
ATOM 6395 N N . GLY B 1 302 ? 11.156 49.438 1 1 84.62 302 GLY B N 1
ATOM 6396 C CA . GLY B 1 302 ? 10.656 50.438 0.048 1 84.62 302 GLY B CA 1
ATOM 6397 C C . GLY B 1 302 ? 10.125 49.812 -1.227 1 84.62 302 GLY B C 1
ATOM 6398 O O . GLY B 1 302 ? 9.953 50.5 -2.238 1 84.62 302 GLY B O 1
ATOM 6399 N N . ARG B 1 303 ? 10.016 48.5 -1.134 1 89.31 303 ARG B N 1
ATOM 6400 C CA . ARG B 1 303 ? 9.508 47.781 -2.289 1 89.31 303 ARG B CA 1
ATOM 6401 C C . ARG B 1 303 ? 8.836 46.469 -1.86 1 89.31 303 ARG B C 1
ATOM 6403 O O . ARG B 1 303 ? 8.852 46.125 -0.68 1 89.31 303 ARG B O 1
ATOM 6410 N N . ASN B 1 304 ? 8.234 45.875 -2.836 1 92.25 304 ASN B N 1
ATOM 6411 C CA . ASN B 1 304 ? 7.719 44.531 -2.625 1 92.25 304 ASN B CA 1
ATOM 6412 C C . ASN B 1 304 ? 8.742 43.469 -3.029 1 92.25 304 ASN B C 1
ATOM 6414 O O . ASN B 1 304 ? 8.992 43.25 -4.219 1 92.25 304 ASN B O 1
ATOM 6418 N N . PRO B 1 305 ? 9.258 42.812 -2.045 1 88.75 305 PRO B N 1
ATOM 6419 C CA . PRO B 1 305 ? 10.312 41.844 -2.35 1 88.75 305 PRO B CA 1
ATOM 6420 C C . PRO B 1 305 ? 9.797 40.625 -3.129 1 88.75 305 PRO B C 1
ATOM 6422 O O . PRO B 1 305 ? 10.594 39.844 -3.641 1 88.75 305 PRO B O 1
ATOM 6425 N N . TYR B 1 306 ? 8.508 40.469 -3.232 1 92.81 306 TYR B N 1
ATOM 6426 C CA . TYR B 1 306 ? 7.918 39.312 -3.875 1 92.81 306 TYR B CA 1
ATOM 6427 C C . TYR B 1 306 ? 7.48 39.625 -5.301 1 92.81 306 TYR B C 1
ATOM 6429 O O . TYR B 1 306 ? 7.004 38.75 -6.023 1 92.81 306 TYR B O 1
ATOM 6437 N N . GLU B 1 307 ? 7.652 40.844 -5.688 1 90.31 307 GLU B N 1
ATOM 6438 C CA . GLU B 1 307 ? 7.121 41.312 -6.961 1 90.31 307 GLU B CA 1
ATOM 6439 C C . GLU B 1 307 ? 7.676 40.469 -8.125 1 90.31 307 GLU B C 1
ATOM 6441 O O . GLU B 1 307 ? 6.965 40.219 -9.094 1 90.31 307 GLU B O 1
ATOM 6446 N N . GLY B 1 308 ? 8.875 40.031 -7.984 1 88.19 308 GLY B N 1
ATOM 6447 C CA . GLY B 1 308 ? 9.539 39.344 -9.086 1 88.19 308 GLY B CA 1
ATOM 6448 C C . GLY B 1 308 ? 9.289 37.844 -9.086 1 88.19 308 GLY B C 1
ATOM 6449 O O . GLY B 1 308 ? 9.727 37.156 -9.992 1 88.19 308 GLY B O 1
ATOM 6450 N N . LEU B 1 309 ? 8.523 37.344 -8.125 1 94.06 309 LEU B N 1
ATOM 6451 C CA . LEU B 1 309 ? 8.289 35.906 -8.023 1 94.06 309 LEU B CA 1
ATOM 6452 C C . LEU B 1 309 ? 7.25 35.438 -9.039 1 94.06 309 LEU B C 1
ATOM 6454 O O . LEU B 1 309 ? 6.055 35.438 -8.742 1 94.06 309 LEU B O 1
ATOM 6458 N N . ARG B 1 310 ? 7.719 35.125 -10.195 1 92.06 310 ARG B N 1
ATOM 6459 C CA . ARG B 1 310 ? 6.906 34.625 -11.297 1 92.06 310 ARG B CA 1
ATOM 6460 C C . ARG B 1 310 ? 7.613 33.469 -12.023 1 92.06 310 ARG B C 1
ATOM 6462 O O . ARG B 1 310 ? 8.836 33.344 -11.93 1 92.06 310 ARG B O 1
ATOM 6469 N N . SER B 1 311 ? 6.652 32.719 -12.633 1 90.19 311 SER B N 1
ATOM 6470 C CA . SER B 1 311 ? 7.258 31.672 -13.438 1 90.19 311 SER B CA 1
ATOM 6471 C C . SER B 1 311 ? 8.133 32.25 -14.539 1 90.19 311 SER B C 1
ATOM 6473 O O . SER B 1 311 ? 7.695 33.125 -15.297 1 90.19 311 SER B O 1
ATOM 6475 N N . SER B 1 312 ? 9.328 31.891 -14.477 1 85.19 312 SER B N 1
ATOM 6476 C CA . SER B 1 312 ? 10.352 32.312 -15.43 1 85.19 312 SER B CA 1
ATOM 6477 C C . SER B 1 312 ? 11.203 31.156 -15.898 1 85.19 312 SER B C 1
ATOM 6479 O O . SER B 1 312 ? 10.828 29.984 -15.711 1 85.19 312 SER B O 1
ATOM 6481 N N . GLY B 1 313 ? 12.375 31.438 -16.609 1 82.94 313 GLY B N 1
ATOM 6482 C CA . GLY B 1 313 ? 13.242 30.406 -17.156 1 82.94 313 GLY B CA 1
ATOM 6483 C C . GLY B 1 313 ? 13.797 29.484 -16.078 1 82.94 313 GLY B C 1
ATOM 6484 O O . GLY B 1 313 ? 13.648 28.266 -16.172 1 82.94 313 GLY B O 1
ATOM 6485 N N . ARG B 1 314 ? 14.25 30.094 -14.969 1 89.88 314 ARG B N 1
ATOM 6486 C CA . ARG B 1 314 ? 14.859 29.219 -13.969 1 89.88 314 ARG B CA 1
ATOM 6487 C C . ARG B 1 314 ? 13.867 28.875 -12.867 1 89.88 314 ARG B C 1
ATOM 6489 O O . ARG B 1 314 ? 14.008 27.844 -12.195 1 89.88 314 ARG B O 1
ATOM 6496 N N . LEU B 1 315 ? 12.922 29.797 -12.602 1 94.75 315 LEU B N 1
ATOM 6497 C CA . LEU B 1 315 ? 11.867 29.547 -11.625 1 94.75 315 LEU B CA 1
ATOM 6498 C C . LEU B 1 315 ? 10.602 29.031 -12.312 1 94.75 315 LEU B C 1
ATOM 6500 O O . LEU B 1 315 ? 9.977 29.766 -13.086 1 94.75 315 LEU B O 1
ATOM 6504 N N . LYS B 1 316 ? 10.227 27.797 -12.039 1 96.31 316 LYS B N 1
ATOM 6505 C CA . LYS B 1 316 ? 9.086 27.172 -12.703 1 96.31 316 LYS B CA 1
ATOM 6506 C C . LYS B 1 316 ? 7.988 26.828 -11.703 1 96.31 316 LYS B C 1
ATOM 6508 O O . LYS B 1 316 ? 8.234 26.109 -10.727 1 96.31 316 LYS B O 1
ATOM 6513 N N . PHE B 1 317 ? 6.824 27.375 -11.953 1 97.12 317 PHE B N 1
ATOM 6514 C CA . PHE B 1 317 ? 5.641 27.047 -11.164 1 97.12 317 PHE B CA 1
ATOM 6515 C C . PHE B 1 317 ? 4.902 25.859 -11.766 1 97.12 317 PHE B C 1
ATOM 6517 O O . PHE B 1 317 ? 4.473 25.906 -12.922 1 97.12 317 PHE B O 1
ATOM 6524 N N . LEU B 1 318 ? 4.785 24.812 -10.984 1 96 318 LEU B N 1
ATOM 6525 C CA . LEU B 1 318 ? 4.113 23.609 -11.477 1 96 318 LEU B CA 1
ATOM 6526 C C . LEU B 1 318 ? 2.691 23.516 -10.938 1 96 318 LEU B C 1
ATOM 6528 O O . LEU B 1 318 ? 2.471 23 -9.836 1 96 318 LEU B O 1
ATOM 6532 N N . LYS B 1 319 ? 1.754 23.906 -11.68 1 93.06 319 LYS B N 1
ATOM 6533 C CA . LYS B 1 319 ? 0.352 23.859 -11.273 1 93.06 319 LYS B CA 1
ATOM 6534 C C . LYS B 1 319 ? -0.265 22.5 -11.578 1 93.06 319 LYS B C 1
ATOM 6536 O O . LYS B 1 319 ? -0.982 21.938 -10.75 1 93.06 319 LYS B O 1
ATOM 6541 N N . ASP B 1 320 ? 0.109 21.875 -12.648 1 92.69 320 ASP B N 1
ATOM 6542 C CA . ASP B 1 320 ? -0.486 20.641 -13.133 1 92.69 320 ASP B CA 1
ATOM 6543 C C . ASP B 1 320 ? 0.195 19.422 -12.516 1 92.69 320 ASP B C 1
ATOM 6545 O O . ASP B 1 320 ? 1.425 19.344 -12.461 1 92.69 320 ASP B O 1
ATOM 6549 N N . PRO B 1 321 ? -0.642 18.484 -12.133 1 90 321 PRO B N 1
ATOM 6550 C CA . PRO B 1 321 ? -0.072 17.25 -11.555 1 90 321 PRO B CA 1
ATOM 6551 C C . PRO B 1 321 ? 0.875 16.531 -12.516 1 90 321 PRO B C 1
ATOM 6553 O O . PRO B 1 321 ? 1.867 15.945 -12.078 1 90 321 PRO B O 1
ATOM 6556 N N . ALA B 1 322 ? 0.596 16.547 -13.781 1 90.75 322 ALA B N 1
ATOM 6557 C CA . ALA B 1 322 ? 1.436 15.883 -14.766 1 90.75 322 ALA B CA 1
ATOM 6558 C C . ALA B 1 322 ? 2.84 16.469 -14.789 1 90.75 322 ALA B C 1
ATOM 6560 O O . ALA B 1 322 ? 3.824 15.75 -14.961 1 90.75 322 ALA B O 1
ATOM 6561 N N . ASP B 1 323 ? 2.896 17.797 -14.633 1 91.5 323 ASP B N 1
ATOM 6562 C CA . ASP B 1 323 ? 4.195 18.469 -14.578 1 91.5 323 ASP B CA 1
ATOM 6563 C C . ASP B 1 323 ? 4.969 18.062 -13.328 1 91.5 323 ASP B C 1
ATOM 6565 O O . ASP B 1 323 ? 6.188 17.875 -13.375 1 91.5 323 ASP B O 1
ATOM 6569 N N . SER B 1 324 ? 4.281 17.969 -12.242 1 93 324 SER B N 1
ATOM 6570 C CA . SER B 1 324 ? 4.879 17.484 -11 1 93 324 SER B CA 1
ATOM 6571 C C . SER B 1 324 ? 5.473 16.094 -11.188 1 93 324 SER B C 1
ATOM 6573 O O . SER B 1 324 ? 6.621 15.844 -10.812 1 93 324 SER B O 1
ATOM 6575 N N . ASP B 1 325 ? 4.695 15.195 -11.82 1 91.06 325 ASP B N 1
ATOM 6576 C CA . ASP B 1 325 ? 5.141 13.828 -12.07 1 91.06 325 ASP B CA 1
ATOM 6577 C C . ASP B 1 325 ? 6.379 13.805 -12.961 1 91.06 325 ASP B C 1
ATOM 6579 O O . ASP B 1 325 ? 7.246 12.945 -12.805 1 91.06 325 ASP B O 1
ATOM 6583 N N . GLY B 1 326 ? 6.434 14.68 -13.859 1 90.12 326 GLY B N 1
ATOM 6584 C CA . GLY B 1 326 ? 7.531 14.766 -14.812 1 90.12 326 GLY B CA 1
ATOM 6585 C C . GLY B 1 326 ? 8.875 15.008 -14.148 1 90.12 326 GLY B C 1
ATOM 6586 O O . GLY B 1 326 ? 9.922 14.719 -14.727 1 90.12 326 GLY B O 1
ATOM 6587 N N . LEU B 1 327 ? 8.859 15.5 -12.906 1 91.88 327 LEU B N 1
ATOM 6588 C CA . LEU B 1 327 ? 10.094 15.773 -12.195 1 91.88 327 LEU B CA 1
ATOM 6589 C C . LEU B 1 327 ? 10.859 14.484 -11.906 1 91.88 327 LEU B C 1
ATOM 6591 O O . LEU B 1 327 ? 12.062 14.508 -11.648 1 91.88 327 LEU B O 1
ATOM 6595 N N . GLU B 1 328 ? 10.156 13.422 -11.93 1 87.25 328 GLU B N 1
ATOM 6596 C CA . GLU B 1 328 ? 10.781 12.125 -11.672 1 87.25 328 GLU B CA 1
ATOM 6597 C C . GLU B 1 328 ? 11.828 11.797 -12.742 1 87.25 328 GLU B C 1
ATOM 6599 O O . GLU B 1 328 ? 12.758 11.031 -12.492 1 87.25 328 GLU B O 1
ATOM 6604 N N . ARG B 1 329 ? 11.688 12.344 -13.828 1 86.88 329 ARG B N 1
ATOM 6605 C CA . ARG B 1 329 ? 12.555 12.047 -14.961 1 86.88 329 ARG B CA 1
ATOM 6606 C C . ARG B 1 329 ? 13.789 12.945 -14.953 1 86.88 329 ARG B C 1
ATOM 6608 O O . ARG B 1 329 ? 14.734 12.719 -15.719 1 86.88 329 ARG B O 1
ATOM 6615 N N . LEU B 1 330 ? 13.688 13.969 -14.156 1 86.94 330 LEU B N 1
ATOM 6616 C CA . LEU B 1 330 ? 14.797 14.914 -14.148 1 86.94 330 LEU B CA 1
ATOM 6617 C C . LEU B 1 330 ? 15.992 14.344 -13.406 1 86.94 330 LEU B C 1
ATOM 6619 O O . LEU B 1 330 ? 15.859 13.875 -12.266 1 86.94 330 LEU B O 1
ATOM 6623 N N . ALA B 1 331 ? 17.047 14.289 -14.148 1 82.94 331 ALA B N 1
ATOM 6624 C CA . ALA B 1 331 ? 18.297 13.828 -13.555 1 82.94 331 ALA B CA 1
ATOM 6625 C C . ALA B 1 331 ? 19.188 15.008 -13.164 1 82.94 331 ALA B C 1
ATOM 6627 O O . ALA B 1 331 ? 18.984 16.125 -13.656 1 82.94 331 ALA B O 1
ATOM 6628 N N . GLY B 1 332 ? 19.969 14.914 -12.18 1 85.62 332 GLY B N 1
ATOM 6629 C CA . GLY B 1 332 ? 21.016 15.883 -11.844 1 85.62 332 GLY B CA 1
ATOM 6630 C C . GLY B 1 332 ? 20.547 16.938 -10.859 1 85.62 332 GLY B C 1
ATOM 6631 O O . GLY B 1 332 ? 19.609 16.703 -10.094 1 85.62 332 GLY B O 1
ATOM 6632 N N . TRP B 1 333 ? 21.219 18.078 -10.883 1 93.56 333 TRP B N 1
ATOM 6633 C CA . TRP B 1 333 ? 21.078 19.125 -9.883 1 93.56 333 TRP B CA 1
ATOM 6634 C C . TRP B 1 333 ? 19.875 20.016 -10.18 1 93.56 333 TRP B C 1
ATOM 6636 O O . TRP B 1 333 ? 19.734 20.516 -11.305 1 93.56 333 TRP B O 1
ATOM 6646 N N . HIS B 1 334 ? 18.938 20.109 -9.289 1 96.38 334 HIS B N 1
ATOM 6647 C CA . HIS B 1 334 ? 17.812 21.031 -9.32 1 96.38 334 HIS B CA 1
ATOM 6648 C C . HIS B 1 334 ? 17.203 21.203 -7.938 1 96.38 334 HIS B C 1
ATOM 6650 O O . HIS B 1 334 ? 17.5 20.438 -7.023 1 96.38 334 HIS B O 1
ATOM 6656 N N . VAL B 1 335 ? 16.406 22.25 -7.781 1 97.5 335 VAL B N 1
ATOM 6657 C CA . VAL B 1 335 ? 15.805 22.562 -6.492 1 97.5 335 VAL B CA 1
ATOM 6658 C C . VAL B 1 335 ? 14.281 22.453 -6.598 1 97.5 335 VAL B C 1
ATOM 6660 O O . VAL B 1 335 ? 13.68 22.969 -7.543 1 97.5 335 VAL B O 1
ATOM 6663 N N . ILE B 1 336 ? 13.742 21.703 -5.684 1 98 336 ILE B N 1
ATOM 6664 C CA . ILE B 1 336 ? 12.289 21.578 -5.609 1 98 336 ILE B CA 1
ATOM 6665 C C . ILE B 1 336 ? 11.789 22.172 -4.293 1 98 336 ILE B C 1
ATOM 6667 O O . ILE B 1 336 ? 12.219 21.75 -3.215 1 98 336 ILE B O 1
ATOM 6671 N N . VAL B 1 337 ? 10.961 23.156 -4.348 1 97.94 337 VAL B N 1
ATOM 6672 C CA . VAL B 1 337 ? 10.219 23.656 -3.197 1 97.94 337 VAL B CA 1
ATOM 6673 C C . VAL B 1 337 ? 8.781 23.125 -3.242 1 97.94 337 VAL B C 1
ATOM 6675 O O . VAL B 1 337 ? 8.055 23.375 -4.207 1 97.94 337 VAL B O 1
ATOM 6678 N N . ALA B 1 338 ? 8.461 22.375 -2.25 1 97 338 ALA B N 1
ATOM 6679 C CA . ALA B 1 338 ? 7.141 21.75 -2.268 1 97 338 ALA B CA 1
ATOM 6680 C C . ALA B 1 338 ? 6.516 21.75 -0.876 1 97 338 ALA B C 1
ATOM 6682 O O . ALA B 1 338 ? 7.227 21.719 0.131 1 97 338 ALA B O 1
ATOM 6683 N N . ALA B 1 339 ? 5.234 21.938 -0.794 1 93.69 339 ALA B N 1
ATOM 6684 C CA . ALA B 1 339 ? 4.477 21.828 0.449 1 93.69 339 ALA B CA 1
ATOM 6685 C C . ALA B 1 339 ? 4.023 20.375 0.682 1 93.69 339 ALA B C 1
ATOM 6687 O O . ALA B 1 339 ? 3.861 19.609 -0.27 1 93.69 339 ALA B O 1
ATOM 6688 N N . SER B 1 340 ? 3.896 20.016 2.01 1 91.94 340 SER B N 1
ATOM 6689 C CA . SER B 1 340 ? 3.758 20.875 3.182 1 91.94 340 SER B CA 1
ATOM 6690 C C . SER B 1 340 ? 5.059 20.938 3.973 1 91.94 340 SER B C 1
ATOM 6692 O O . SER B 1 340 ? 5.941 20.094 3.807 1 91.94 340 SER B O 1
ATOM 6694 N N . GLY B 1 341 ? 5.086 21.891 4.789 1 92.81 341 GLY B N 1
ATOM 6695 C CA . GLY B 1 341 ? 6.309 22.188 5.523 1 92.81 341 GLY B CA 1
ATOM 6696 C C . GLY B 1 341 ? 6.652 21.141 6.559 1 92.81 341 GLY B C 1
ATOM 6697 O O . GLY B 1 341 ? 7.82 20.969 6.914 1 92.81 341 GLY B O 1
ATOM 6698 N N . MET B 1 342 ? 5.645 20.422 7.012 1 93.25 342 MET B N 1
ATOM 6699 C CA . MET B 1 342 ? 5.914 19.406 8.031 1 93.25 342 MET B CA 1
ATOM 6700 C C . MET B 1 342 ? 5.855 18.016 7.434 1 93.25 342 MET B C 1
ATOM 6702 O O . MET B 1 342 ? 5.867 17.016 8.164 1 93.25 342 MET B O 1
ATOM 6706 N N . CYS B 1 343 ? 5.746 17.891 6.121 1 95 343 CYS B N 1
ATOM 6707 C CA . CYS B 1 343 ? 5.844 16.672 5.332 1 95 343 CYS B CA 1
ATOM 6708 C C . CYS B 1 343 ? 4.668 15.734 5.617 1 95 343 CYS B C 1
ATOM 6710 O O . CYS B 1 343 ? 4.836 14.516 5.664 1 95 343 CYS B O 1
ATOM 6712 N N . GLU B 1 344 ? 3.541 16.328 5.867 1 88.56 344 GLU B N 1
ATOM 6713 C CA . GLU B 1 344 ? 2.418 15.5 6.305 1 88.56 344 GLU B CA 1
ATOM 6714 C C . GLU B 1 344 ? 1.4 15.312 5.184 1 88.56 344 GLU B C 1
ATOM 6716 O O . GLU B 1 344 ? 0.566 14.406 5.238 1 88.56 344 GLU B O 1
ATOM 6721 N N . ALA B 1 345 ? 1.453 16.188 4.25 1 86.06 345 ALA B N 1
ATOM 6722 C CA . ALA B 1 345 ? 0.477 16.141 3.162 1 86.06 345 ALA B CA 1
ATOM 6723 C C . ALA B 1 345 ? 1.023 16.812 1.907 1 86.06 345 ALA B C 1
ATOM 6725 O O . ALA B 1 345 ? 2.082 17.438 1.945 1 86.06 345 ALA B O 1
ATOM 6726 N N . GLY B 1 346 ? 0.343 16.562 0.843 1 86.25 346 GLY B N 1
ATOM 6727 C CA . GLY B 1 346 ? 0.658 17.266 -0.383 1 86.25 346 GLY B CA 1
ATOM 6728 C C . GLY B 1 346 ? 1.683 16.562 -1.244 1 86.25 346 GLY B C 1
ATOM 6729 O O . GLY B 1 346 ? 1.952 15.375 -1.045 1 86.25 346 GLY B O 1
ATOM 6730 N N . ARG B 1 347 ? 2.225 17.297 -2.188 1 93 347 ARG B N 1
ATOM 6731 C CA . ARG B 1 347 ? 3.08 16.75 -3.229 1 93 347 ARG B CA 1
ATOM 6732 C C . ARG B 1 347 ? 4.473 16.438 -2.686 1 93 347 ARG B C 1
ATOM 6734 O O . ARG B 1 347 ? 5.223 15.664 -3.285 1 93 347 ARG B O 1
ATOM 6741 N N . VAL B 1 348 ? 4.758 17.047 -1.523 1 95.62 348 VAL B N 1
ATOM 6742 C CA . VAL B 1 348 ? 6.086 16.828 -0.95 1 95.62 348 VAL B CA 1
ATOM 6743 C C . VAL B 1 348 ? 6.281 15.352 -0.635 1 95.62 348 VAL B C 1
ATOM 6745 O O . VAL B 1 348 ? 7.402 14.836 -0.708 1 95.62 348 VAL B O 1
ATOM 6748 N N . ARG B 1 349 ? 5.27 14.688 -0.261 1 93.88 349 ARG B N 1
ATOM 6749 C CA . ARG B 1 349 ? 5.375 13.281 0.104 1 93.88 349 ARG B CA 1
ATOM 6750 C C . ARG B 1 349 ? 5.836 12.438 -1.082 1 93.88 349 ARG B C 1
ATOM 6752 O O . ARG B 1 349 ? 6.625 11.508 -0.919 1 93.88 349 ARG B O 1
ATOM 6759 N N . LYS B 1 350 ? 5.328 12.781 -2.23 1 94.12 350 LYS B N 1
ATOM 6760 C CA . LYS B 1 350 ? 5.766 12.094 -3.441 1 94.12 350 LYS B CA 1
ATOM 6761 C C . LYS B 1 350 ? 7.258 12.305 -3.688 1 94.12 350 LYS B C 1
ATOM 6763 O O . LYS B 1 350 ? 7.973 11.367 -4.043 1 94.12 350 LYS B O 1
ATOM 6768 N N . HIS B 1 351 ? 7.676 13.477 -3.504 1 96.69 351 HIS B N 1
ATOM 6769 C CA . HIS B 1 351 ? 9.086 13.789 -3.691 1 96.69 351 HIS B CA 1
ATOM 6770 C C . HIS B 1 351 ? 9.953 13.078 -2.66 1 96.69 351 HIS B C 1
ATOM 6772 O O . HIS B 1 351 ? 11.047 12.609 -2.98 1 96.69 351 HIS B O 1
ATOM 6778 N N . LEU B 1 352 ? 9.438 13.031 -1.459 1 97.38 352 LEU B N 1
ATOM 6779 C CA . LEU B 1 352 ? 10.18 12.352 -0.403 1 97.38 352 LEU B CA 1
ATOM 6780 C C . LEU B 1 352 ? 10.328 10.867 -0.717 1 97.38 352 LEU B C 1
ATOM 6782 O O . LEU B 1 352 ? 11.414 10.305 -0.546 1 97.38 352 LEU B O 1
ATOM 6786 N N . LYS B 1 353 ? 9.273 10.266 -1.188 1 95 353 LYS B N 1
ATOM 6787 C CA . LYS B 1 353 ? 9.352 8.859 -1.574 1 95 353 LYS B CA 1
ATOM 6788 C C . LYS B 1 353 ? 10.398 8.641 -2.658 1 95 353 LYS B C 1
ATOM 6790 O O . LYS B 1 353 ? 11.07 7.602 -2.68 1 95 353 LYS B O 1
ATOM 6795 N N . ARG B 1 354 ? 10.578 9.586 -3.463 1 93.69 354 ARG B N 1
ATOM 6796 C CA . ARG B 1 354 ? 11.461 9.492 -4.617 1 93.69 354 ARG B CA 1
ATOM 6797 C C . ARG B 1 354 ? 12.906 9.766 -4.215 1 93.69 354 ARG B C 1
ATOM 6799 O O . ARG B 1 354 ? 13.836 9.211 -4.805 1 93.69 354 ARG B O 1
ATOM 6806 N N . LEU B 1 355 ? 13.117 10.516 -3.158 1 96.06 355 LEU B N 1
ATOM 6807 C CA . LEU B 1 355 ? 14.445 11.086 -2.994 1 96.06 355 LEU B CA 1
ATOM 6808 C C . LEU B 1 355 ? 15.086 10.609 -1.695 1 96.06 355 LEU B C 1
ATOM 6810 O O . LEU B 1 355 ? 16.312 10.602 -1.572 1 96.06 355 LEU B O 1
ATOM 6814 N N . LEU B 1 356 ? 14.352 10.219 -0.706 1 97.19 356 LEU B N 1
ATOM 6815 C CA . LEU B 1 356 ? 14.883 9.945 0.627 1 97.19 356 LEU B CA 1
ATOM 6816 C C . LEU B 1 356 ? 15.914 8.82 0.586 1 97.19 356 LEU B C 1
ATOM 6818 O O . LEU B 1 356 ? 16.891 8.844 1.339 1 97.19 356 LEU B O 1
ATOM 6822 N N . TRP B 1 357 ? 15.68 7.848 -0.303 1 95.69 357 TRP B N 1
ATOM 6823 C CA . TRP B 1 357 ? 16.531 6.664 -0.317 1 95.69 357 TRP B CA 1
ATOM 6824 C C . TRP B 1 357 ? 17.812 6.93 -1.096 1 95.69 357 TRP B C 1
ATOM 6826 O O . TRP B 1 357 ? 18.719 6.082 -1.133 1 95.69 357 TRP B O 1
ATOM 6836 N N . ARG B 1 358 ? 17.984 8.117 -1.674 1 95.06 358 ARG B N 1
ATOM 6837 C CA . ARG B 1 358 ? 19.109 8.453 -2.521 1 95.06 358 ARG B CA 1
ATOM 6838 C C . ARG B 1 358 ? 20.219 9.133 -1.716 1 95.06 358 ARG B C 1
ATOM 6840 O O . ARG B 1 358 ? 19.984 10.164 -1.079 1 95.06 358 ARG B O 1
ATOM 6847 N N . ARG B 1 359 ? 21.391 8.695 -1.842 1 95.12 359 ARG B N 1
ATOM 6848 C CA . ARG B 1 359 ? 22.531 9.234 -1.098 1 95.12 359 ARG B CA 1
ATOM 6849 C C . ARG B 1 359 ? 22.953 10.594 -1.646 1 95.12 359 ARG B C 1
ATOM 6851 O O . ARG B 1 359 ? 23.5 11.422 -0.919 1 95.12 359 ARG B O 1
ATOM 6858 N N . ASP B 1 360 ? 22.641 10.82 -2.924 1 96 360 ASP B N 1
ATOM 6859 C CA . ASP B 1 360 ? 23.078 12.07 -3.555 1 96 360 ASP B CA 1
ATOM 6860 C C . ASP B 1 360 ? 22.047 13.172 -3.35 1 96 360 ASP B C 1
ATOM 6862 O O . ASP B 1 360 ? 22.297 14.336 -3.695 1 96 360 ASP B O 1
ATOM 6866 N N . ALA B 1 361 ? 20.859 12.914 -2.781 1 97 361 ALA B N 1
ATOM 6867 C CA . ALA B 1 361 ? 19.797 13.898 -2.582 1 97 361 ALA B CA 1
ATOM 6868 C C . ALA B 1 361 ? 19.938 14.602 -1.233 1 97 361 ALA B C 1
ATOM 6870 O O . ALA B 1 361 ? 20.531 14.047 -0.3 1 97 361 ALA B O 1
ATOM 6871 N N . THR B 1 362 ? 19.469 15.82 -1.151 1 98.19 362 THR B N 1
ATOM 6872 C CA . THR B 1 362 ? 19.422 16.594 0.084 1 98.19 362 THR B CA 1
ATOM 6873 C C . THR B 1 362 ? 18.016 17.078 0.364 1 98.19 362 THR B C 1
ATOM 6875 O O . THR B 1 362 ? 17.312 17.531 -0.548 1 98.19 362 THR B O 1
ATOM 6878 N N . VAL B 1 363 ? 17.547 16.875 1.551 1 98.44 363 VAL B N 1
ATOM 6879 C CA . VAL B 1 363 ? 16.312 17.453 2.033 1 98.44 363 VAL B CA 1
ATOM 6880 C C . VAL B 1 363 ? 16.609 18.531 3.074 1 98.44 363 VAL B C 1
ATOM 6882 O O . VAL B 1 363 ? 17.203 18.25 4.117 1 98.44 363 VAL B O 1
ATOM 6885 N N . LEU B 1 364 ? 16.234 19.797 2.74 1 98.31 364 LEU B N 1
ATOM 6886 C CA . LEU B 1 364 ? 16.469 20.922 3.645 1 98.31 364 LEU B CA 1
ATOM 6887 C C . LEU B 1 364 ? 15.164 21.359 4.309 1 98.31 364 LEU B C 1
ATOM 6889 O O . LEU B 1 364 ? 14.281 21.906 3.65 1 98.31 364 LEU B O 1
ATOM 6893 N N . ILE B 1 365 ? 15.055 21.172 5.609 1 96.75 365 ILE B N 1
ATOM 6894 C CA . ILE B 1 365 ? 13.867 21.547 6.371 1 96.75 365 ILE B CA 1
ATOM 6895 C C . ILE B 1 365 ? 14.055 22.922 6.977 1 96.75 365 ILE B C 1
ATOM 6897 O O . ILE B 1 365 ? 14.844 23.109 7.906 1 96.75 365 ILE B O 1
ATOM 6901 N N . PRO B 1 366 ? 13.289 23.906 6.477 1 94.5 366 PRO B N 1
ATOM 6902 C CA . PRO B 1 366 ? 13.594 25.281 6.855 1 94.5 366 PRO B CA 1
ATOM 6903 C C . PRO B 1 366 ? 12.727 25.781 8.016 1 94.5 366 PRO B C 1
ATOM 6905 O O . PRO B 1 366 ? 12.281 26.922 8.008 1 94.5 366 PRO B O 1
ATOM 6908 N N . GLY B 1 367 ? 12.445 24.953 8.984 1 88.94 367 GLY B N 1
ATOM 6909 C CA . GLY B 1 367 ? 11.664 25.5 10.07 1 88.94 367 GLY B CA 1
ATOM 6910 C C . GLY B 1 367 ? 11.195 24.453 11.062 1 88.94 367 GLY B C 1
ATOM 6911 O O . GLY B 1 367 ? 11.727 23.344 11.094 1 88.94 367 GLY B O 1
ATOM 6912 N N . PHE B 1 368 ? 10.273 24.969 11.938 1 88.38 368 PHE B N 1
ATOM 6913 C CA . PHE B 1 368 ? 9.766 24.188 13.055 1 88.38 368 PHE B CA 1
ATOM 6914 C C . PHE B 1 368 ? 9.031 22.953 12.562 1 88.38 368 PHE B C 1
ATOM 6916 O O . PHE B 1 368 ? 8.328 23 11.547 1 88.38 368 PHE B O 1
ATOM 6923 N N . GLN B 1 369 ? 9.25 21.812 13.258 1 92.06 369 GLN B N 1
ATOM 6924 C CA . GLN B 1 369 ? 8.516 20.562 13.031 1 92.06 369 GLN B CA 1
ATOM 6925 C C . GLN B 1 369 ? 7.801 20.125 14.305 1 92.06 369 GLN B C 1
ATOM 6927 O O . GLN B 1 369 ? 8.43 19.922 15.344 1 92.06 369 GLN B O 1
ATOM 6932 N N . ALA B 1 370 ? 6.516 19.906 14.203 1 90.38 370 ALA B N 1
ATOM 6933 C CA . ALA B 1 370 ? 5.734 19.484 15.367 1 90.38 370 ALA B CA 1
ATOM 6934 C C . ALA B 1 370 ? 5.973 18 15.68 1 90.38 370 ALA B C 1
ATOM 6936 O O . ALA B 1 370 ? 6.312 17.219 14.789 1 90.38 370 ALA B O 1
ATOM 6937 N N . ALA B 1 371 ? 5.719 17.688 16.938 1 90.19 371 ALA B N 1
ATOM 6938 C CA . ALA B 1 371 ? 5.855 16.297 17.359 1 90.19 371 ALA B CA 1
ATOM 6939 C C . ALA B 1 371 ? 4.93 15.391 16.562 1 90.19 371 ALA B C 1
ATOM 6941 O O . ALA B 1 371 ? 3.783 15.75 16.281 1 90.19 371 ALA B O 1
ATOM 6942 N N . GLY B 1 372 ? 5.496 14.242 16.172 1 89.44 372 GLY B N 1
ATOM 6943 C CA . GLY B 1 372 ? 4.668 13.227 15.531 1 89.44 372 GLY B CA 1
ATOM 6944 C C . GLY B 1 372 ? 4.562 13.406 14.023 1 89.44 372 GLY B C 1
ATOM 6945 O O . GLY B 1 372 ? 3.93 12.594 13.344 1 89.44 372 GLY B O 1
ATOM 6946 N N . THR B 1 373 ? 5.238 14.391 13.477 1 92.81 373 THR B N 1
ATOM 6947 C CA . THR B 1 373 ? 5.18 14.609 12.039 1 92.81 373 THR B CA 1
ATOM 6948 C C . THR B 1 373 ? 6.352 13.93 11.336 1 92.81 373 THR B C 1
ATOM 6950 O O . THR B 1 373 ? 7.367 13.625 11.969 1 92.81 373 THR B O 1
ATOM 6953 N N . LEU B 1 374 ? 6.168 13.656 10.109 1 94.62 374 LEU B N 1
ATOM 6954 C CA . LEU B 1 374 ? 7.23 13.055 9.312 1 94.62 374 LEU B CA 1
ATOM 6955 C C . LEU B 1 374 ? 8.461 13.953 9.289 1 94.62 374 LEU B C 1
ATOM 6957 O O . LEU B 1 374 ? 9.594 13.469 9.422 1 94.62 374 LEU B O 1
ATOM 6961 N N . GLY B 1 375 ? 8.227 15.297 9.164 1 96.06 375 GLY B N 1
ATOM 6962 C CA . GLY B 1 375 ? 9.352 16.219 9.211 1 96.06 375 GLY B CA 1
ATOM 6963 C C . GLY B 1 375 ? 10.164 16.109 10.484 1 96.06 375 GLY B C 1
ATOM 6964 O O . GLY B 1 375 ? 11.398 16.141 10.453 1 96.06 375 GLY B O 1
ATOM 6965 N N . ARG B 1 376 ? 9.477 15.961 11.578 1 94.94 376 ARG B N 1
ATOM 6966 C CA . ARG B 1 376 ? 10.156 15.836 12.867 1 94.94 376 ARG B CA 1
ATOM 6967 C C . ARG B 1 376 ? 11 14.57 12.914 1 94.94 376 ARG B C 1
ATOM 6969 O O . ARG B 1 376 ? 12.148 14.602 13.352 1 94.94 376 ARG B O 1
ATOM 6976 N N . PHE B 1 377 ? 10.477 13.445 12.406 1 95.31 377 PHE B N 1
ATOM 6977 C CA . PHE B 1 377 ? 11.211 12.188 12.391 1 95.31 377 PHE B CA 1
ATOM 6978 C C . PHE B 1 377 ? 12.484 12.32 11.57 1 95.31 377 PHE B C 1
ATOM 6980 O O . PHE B 1 377 ? 13.539 11.82 11.969 1 95.31 377 PHE B O 1
ATOM 6987 N N . LEU B 1 378 ? 12.438 12.992 10.492 1 96.75 378 LEU B N 1
ATOM 6988 C CA . LEU B 1 378 ? 13.586 13.172 9.617 1 96.75 378 LEU B CA 1
ATOM 6989 C C . LEU B 1 378 ? 14.672 14.008 10.297 1 96.75 378 LEU B C 1
ATOM 6991 O O . LEU B 1 378 ? 15.844 13.625 10.305 1 96.75 378 LEU B O 1
ATOM 6995 N N . VAL B 1 379 ? 14.211 15.102 10.891 1 96.19 379 VAL B N 1
ATOM 6996 C CA . VAL B 1 379 ? 15.156 16 11.539 1 96.19 379 VAL B CA 1
ATOM 6997 C C . VAL B 1 379 ? 15.828 15.305 12.719 1 96.19 379 VAL B C 1
ATOM 6999 O O . VAL B 1 379 ? 17 15.547 13.008 1 96.19 379 VAL B O 1
ATOM 7002 N N . GLU B 1 380 ? 15.102 14.383 13.297 1 95.12 380 GLU B N 1
ATOM 7003 C CA . GLU B 1 380 ? 15.625 13.672 14.461 1 95.12 380 GLU B CA 1
ATOM 7004 C C . GLU B 1 380 ? 16.516 12.5 14.039 1 95.12 380 GLU B C 1
ATOM 7006 O O . GLU B 1 380 ? 17.031 11.773 14.883 1 95.12 380 GLU B O 1
ATOM 7011 N N . GLY B 1 381 ? 16.609 12.211 12.781 1 96 381 GLY B N 1
ATOM 7012 C CA . GLY B 1 381 ? 17.609 11.289 12.289 1 96 381 GLY B CA 1
ATOM 7013 C C . GLY B 1 381 ? 17.078 9.898 12.016 1 96 381 GLY B C 1
ATOM 7014 O O . GLY B 1 381 ? 17.828 8.922 12.031 1 96 381 GLY B O 1
ATOM 7015 N N . ALA B 1 382 ? 15.828 9.82 11.789 1 95.19 382 ALA B N 1
ATOM 7016 C CA . ALA B 1 382 ? 15.266 8.516 11.461 1 95.19 382 ALA B CA 1
ATOM 7017 C C . ALA B 1 382 ? 15.984 7.887 10.273 1 95.19 382 ALA B C 1
ATOM 7019 O O . ALA B 1 382 ? 16.25 8.562 9.273 1 95.19 382 ALA B O 1
ATOM 7020 N N . SER B 1 383 ? 16.359 6.59 10.406 1 95.31 383 SER B N 1
ATOM 7021 C CA . SER B 1 383 ? 17.031 5.891 9.32 1 95.31 383 SER B CA 1
ATOM 7022 C C . SER B 1 383 ? 16.016 5.273 8.352 1 95.31 383 SER B C 1
ATOM 7024 O O . SER B 1 383 ? 16.375 4.891 7.238 1 95.31 383 SER B O 1
ATOM 7026 N N . ARG B 1 384 ? 14.812 5.109 8.828 1 95.19 384 ARG B N 1
ATOM 7027 C CA . ARG B 1 384 ? 13.68 4.625 8.047 1 95.19 384 ARG B CA 1
ATOM 7028 C C . ARG B 1 384 ? 12.391 5.344 8.438 1 95.19 384 ARG B C 1
ATOM 7030 O O . ARG B 1 384 ? 12.203 5.695 9.602 1 95.19 384 ARG B O 1
ATOM 7037 N N . VAL B 1 385 ? 11.586 5.555 7.473 1 95.62 385 VAL B N 1
ATOM 7038 C CA . VAL B 1 385 ? 10.289 6.164 7.73 1 95.62 385 VAL B CA 1
ATOM 7039 C C . VAL B 1 385 ? 9.211 5.445 6.918 1 95.62 385 VAL B C 1
ATOM 7041 O O . VAL B 1 385 ? 9.523 4.688 5.996 1 95.62 385 VAL B O 1
ATOM 7044 N N . ARG B 1 386 ? 8.031 5.555 7.297 1 92.31 386 ARG B N 1
ATOM 7045 C CA . ARG B 1 386 ? 6.898 5.008 6.555 1 92.31 386 ARG B CA 1
ATOM 7046 C C . ARG B 1 386 ? 6.086 6.117 5.902 1 92.31 386 ARG B C 1
ATOM 7048 O O . ARG B 1 386 ? 5.652 7.055 6.574 1 92.31 386 ARG B O 1
ATOM 7055 N N . ILE B 1 387 ? 5.922 6.109 4.629 1 92.5 387 ILE B N 1
ATOM 7056 C CA . ILE B 1 387 ? 5.137 7.078 3.871 1 92.5 387 ILE B CA 1
ATOM 7057 C C . ILE B 1 387 ? 4.094 6.348 3.025 1 92.5 387 ILE B C 1
ATOM 7059 O O . ILE B 1 387 ? 4.441 5.535 2.168 1 92.5 387 ILE B O 1
ATOM 7063 N N . GLN B 1 388 ? 2.795 6.605 3.234 1 85.81 388 GLN B N 1
ATOM 7064 C CA . GLN B 1 388 ? 1.689 6.008 2.496 1 85.81 388 GLN B CA 1
ATOM 7065 C C . GLN B 1 388 ? 1.792 4.484 2.494 1 85.81 388 GLN B C 1
ATOM 7067 O O . GLN B 1 388 ? 1.654 3.848 1.447 1 85.81 388 GLN B O 1
ATOM 7072 N N . GLY B 1 389 ? 2.189 3.961 3.596 1 84.81 389 GLY B N 1
ATOM 7073 C CA . GLY B 1 389 ? 2.184 2.52 3.795 1 84.81 389 GLY B CA 1
ATOM 7074 C C . GLY B 1 389 ? 3.471 1.853 3.348 1 84.81 389 GLY B C 1
ATOM 7075 O O . GLY B 1 389 ? 3.631 0.639 3.498 1 84.81 389 GLY B O 1
ATOM 7076 N N . GLU B 1 390 ? 4.391 2.59 2.869 1 89.25 390 GLU B N 1
ATOM 7077 C CA . GLU B 1 390 ? 5.641 2.031 2.359 1 89.25 390 GLU B CA 1
ATOM 7078 C C . GLU B 1 390 ? 6.812 2.373 3.275 1 89.25 390 GLU B C 1
ATOM 7080 O O . GLU B 1 390 ? 6.895 3.49 3.791 1 89.25 390 GLU B O 1
ATOM 7085 N N . ASP B 1 391 ? 7.672 1.378 3.416 1 91.75 391 ASP B N 1
ATOM 7086 C CA . ASP B 1 391 ? 8.914 1.609 4.145 1 91.75 391 ASP B CA 1
ATOM 7087 C C . ASP B 1 391 ? 9.977 2.232 3.24 1 91.75 391 ASP B C 1
ATOM 7089 O O . ASP B 1 391 ? 10.281 1.696 2.176 1 91.75 391 ASP B O 1
ATOM 7093 N N . ILE B 1 392 ? 10.547 3.344 3.67 1 95.62 392 ILE B N 1
ATOM 7094 C CA . ILE B 1 392 ? 11.547 4.047 2.873 1 95.62 392 ILE B CA 1
ATOM 7095 C C . ILE B 1 392 ? 12.82 4.227 3.693 1 95.62 392 ILE B C 1
ATOM 7097 O O . ILE B 1 392 ? 12.781 4.734 4.816 1 95.62 392 ILE B O 1
ATOM 7101 N N . ALA B 1 393 ? 13.953 3.828 3.188 1 95.88 393 ALA B N 1
ATOM 7102 C CA . ALA B 1 393 ? 15.242 4.117 3.809 1 95.88 393 ALA B CA 1
ATOM 7103 C C . ALA B 1 393 ? 15.586 5.598 3.689 1 95.88 393 ALA B C 1
ATOM 7105 O O . ALA B 1 393 ? 15.305 6.227 2.664 1 95.88 393 ALA B O 1
ATOM 7106 N N . VAL B 1 394 ? 16.125 6.117 4.746 1 97.56 394 VAL B N 1
ATOM 7107 C CA . VAL B 1 394 ? 16.594 7.5 4.707 1 97.56 394 VAL B CA 1
ATOM 7108 C C . VAL B 1 394 ? 18.109 7.539 4.527 1 97.56 394 VAL B C 1
ATOM 7110 O O . VAL B 1 394 ? 18.859 7.387 5.496 1 97.56 394 VAL B O 1
ATOM 7113 N N . ARG B 1 395 ? 18.484 7.77 3.301 1 97.19 395 ARG B N 1
ATOM 7114 C CA . ARG B 1 395 ? 19.906 7.855 2.971 1 97.19 395 ARG B CA 1
ATOM 7115 C C . ARG B 1 395 ? 20.281 9.258 2.498 1 97.19 395 ARG B C 1
ATOM 7117 O O . ARG B 1 395 ? 21.469 9.594 2.416 1 97.19 395 ARG B O 1
ATOM 7124 N N . ALA B 1 396 ? 19.234 10.008 2.182 1 97.69 396 ALA B N 1
ATOM 7125 C CA . ALA B 1 396 ? 19.438 11.391 1.767 1 97.69 396 ALA B CA 1
ATOM 7126 C C . ALA B 1 396 ? 20.062 12.219 2.891 1 97.69 396 ALA B C 1
ATOM 7128 O O . ALA B 1 396 ? 19.938 11.867 4.066 1 97.69 396 ALA B O 1
ATOM 7129 N N . ARG B 1 397 ? 20.734 13.312 2.512 1 97.75 397 ARG B N 1
ATOM 7130 C CA . ARG B 1 397 ? 21.234 14.273 3.49 1 97.75 397 ARG B CA 1
ATOM 7131 C C . ARG B 1 397 ? 20.094 15.117 4.059 1 97.75 397 ARG B C 1
ATOM 7133 O O . ARG B 1 397 ? 19.453 15.867 3.326 1 97.75 397 ARG B O 1
ATOM 7140 N N . ILE B 1 398 ? 19.844 14.922 5.367 1 98.31 398 ILE B N 1
ATOM 7141 C CA . ILE B 1 398 ? 18.797 15.711 6.012 1 98.31 398 ILE B CA 1
ATOM 7142 C C . ILE B 1 398 ? 19.422 16.922 6.695 1 98.31 398 ILE B C 1
ATOM 7144 O O . ILE B 1 398 ? 20.266 16.781 7.586 1 98.31 398 ILE B O 1
ATOM 7148 N N . ARG B 1 399 ? 19 18.109 6.168 1 97.44 399 ARG B N 1
ATOM 7149 C CA . ARG B 1 399 ? 19.5 19.359 6.691 1 97.44 399 ARG B CA 1
ATOM 7150 C C . ARG B 1 399 ? 18.375 20.219 7.238 1 97.44 399 ARG B C 1
ATOM 7152 O O . ARG B 1 399 ? 17.219 20.062 6.836 1 97.44 399 ARG B O 1
ATOM 7159 N N . SER B 1 400 ? 18.734 21.078 8.211 1 94.88 400 SER B N 1
ATOM 7160 C CA . SER B 1 400 ? 17.766 22.016 8.781 1 94.88 400 SER B CA 1
ATOM 7161 C C . SER B 1 400 ? 18.312 23.438 8.789 1 94.88 400 SER B C 1
ATOM 7163 O O . SER B 1 400 ? 19.5 23.656 9.031 1 94.88 400 SER B O 1
ATOM 7165 N N . LEU B 1 401 ? 17.5 24.328 8.422 1 92.06 401 LEU B N 1
ATOM 7166 C CA . LEU B 1 401 ? 17.812 25.75 8.461 1 92.06 401 LEU B CA 1
ATOM 7167 C C . LEU B 1 401 ? 16.719 26.531 9.18 1 92.06 401 LEU B C 1
ATOM 7169 O O . LEU B 1 401 ? 15.828 27.094 8.539 1 92.06 401 LEU B O 1
ATOM 7173 N N . ASP B 1 402 ? 16.781 26.734 10.461 1 86.25 402 ASP B N 1
ATOM 7174 C CA . ASP B 1 402 ? 15.719 27.25 11.312 1 86.25 402 ASP B CA 1
ATOM 7175 C C . ASP B 1 402 ? 15.648 28.781 11.219 1 86.25 402 ASP B C 1
ATOM 7177 O O . ASP B 1 402 ? 14.695 29.391 11.719 1 86.25 402 ASP B O 1
ATOM 7181 N N . ILE B 1 403 ? 16.484 29.375 10.469 1 86.31 403 ILE B N 1
ATOM 7182 C CA . ILE B 1 403 ? 16.562 30.828 10.406 1 86.31 403 ILE B CA 1
ATOM 7183 C C . ILE B 1 403 ? 15.398 31.391 9.602 1 86.31 403 ILE B C 1
ATOM 7185 O O . ILE B 1 403 ? 15.148 32.594 9.609 1 86.31 403 ILE B O 1
ATOM 7189 N N . TYR B 1 404 ? 14.68 30.531 8.977 1 88 404 TYR B N 1
ATOM 7190 C CA . TYR B 1 404 ? 13.539 30.984 8.188 1 88 404 TYR B CA 1
ATOM 7191 C C . TYR B 1 404 ? 12.25 30.906 9 1 88 404 TYR B C 1
ATOM 7193 O O . TYR B 1 404 ? 11.18 31.297 8.516 1 88 404 TYR B O 1
ATOM 7201 N N . SER B 1 405 ? 12.344 30.469 10.211 1 85.62 405 SER B N 1
ATOM 7202 C CA . SER B 1 405 ? 11.125 30.406 11.016 1 85.62 405 SER B CA 1
ATOM 7203 C C . SER B 1 405 ? 10.531 31.797 11.227 1 85.62 405 SER B C 1
ATOM 7205 O O . SER B 1 405 ? 11.258 32.75 11.469 1 85.62 405 SER B O 1
ATOM 7207 N N . GLY B 1 406 ? 9.25 31.844 11.141 1 88.19 406 GLY B N 1
ATOM 7208 C CA . GLY B 1 406 ? 8.547 33.094 11.305 1 88.19 406 GLY B CA 1
ATOM 7209 C C . GLY B 1 406 ? 8.203 33.406 12.75 1 88.19 406 GLY B C 1
ATOM 7210 O O . GLY B 1 406 ? 7.566 34.438 13.047 1 88.19 406 GLY B O 1
ATOM 7211 N N . HIS B 1 407 ? 8.711 32.594 13.633 1 93.25 407 HIS B N 1
ATOM 7212 C CA . HIS B 1 407 ? 8.352 32.75 15.039 1 93.25 407 HIS B CA 1
ATOM 7213 C C . HIS B 1 407 ? 9.477 33.438 15.82 1 93.25 407 HIS B C 1
ATOM 7215 O O . HIS B 1 407 ? 10.656 33.156 15.57 1 93.25 407 HIS B O 1
ATOM 7221 N N . ALA B 1 408 ? 9.086 34.219 16.734 1 94.69 408 ALA B N 1
ATOM 7222 C CA . ALA B 1 408 ? 10.016 34.812 17.703 1 94.69 408 ALA B CA 1
ATOM 7223 C C . ALA B 1 408 ? 10.602 33.719 18.609 1 94.69 408 ALA B C 1
ATOM 7225 O O . ALA B 1 408 ? 9.938 32.719 18.906 1 94.69 408 ALA B O 1
ATOM 7226 N N . ASP B 1 409 ? 11.859 33.938 18.984 1 94.31 409 ASP B N 1
ATOM 7227 C CA . ASP B 1 409 ? 12.492 33 19.922 1 94.31 409 ASP B CA 1
ATOM 7228 C C . ASP B 1 409 ? 12.203 33.406 21.359 1 94.31 409 ASP B C 1
ATOM 7230 O O . ASP B 1 409 ? 11.422 34.312 21.625 1 94.31 409 ASP B O 1
ATOM 7234 N N . ALA B 1 410 ? 12.805 32.719 22.25 1 95.88 410 ALA B N 1
ATOM 7235 C CA . ALA B 1 410 ? 12.516 32.875 23.672 1 95.88 410 ALA B CA 1
ATOM 7236 C C . ALA B 1 410 ? 12.828 34.312 24.141 1 95.88 410 ALA B C 1
ATOM 7238 O O . ALA B 1 410 ? 12.055 34.906 24.891 1 95.88 410 ALA B O 1
ATOM 7239 N N . GLU B 1 411 ? 13.891 34.844 23.688 1 94.94 411 GLU B N 1
ATOM 7240 C CA . GLU B 1 411 ? 14.305 36.188 24.094 1 94.94 411 GLU B CA 1
ATOM 7241 C C . GLU B 1 411 ? 13.352 37.219 23.547 1 94.94 411 GLU B C 1
ATOM 7243 O O . GLU B 1 411 ? 12.945 38.156 24.266 1 94.94 411 GLU B O 1
ATOM 7248 N N . ALA B 1 412 ? 13.07 37.062 22.297 1 94.94 412 ALA B N 1
ATOM 7249 C CA . ALA B 1 412 ? 12.172 38.031 21.656 1 94.94 412 ALA B CA 1
ATOM 7250 C C . ALA B 1 412 ? 10.773 37.938 22.25 1 94.94 412 ALA B C 1
ATOM 7252 O O . ALA B 1 412 ? 10.117 38.969 22.422 1 94.94 412 ALA B O 1
ATOM 7253 N N . LEU B 1 413 ? 10.336 36.781 22.578 1 97.44 413 LEU B N 1
ATOM 7254 C CA . LEU B 1 413 ? 9.023 36.594 23.203 1 97.44 413 LEU B CA 1
ATOM 7255 C C . LEU B 1 413 ? 8.977 37.281 24.562 1 97.44 413 LEU B C 1
ATOM 7257 O O . LEU B 1 413 ? 8.016 38 24.875 1 97.44 413 LEU B O 1
ATOM 7261 N N . ALA B 1 414 ? 10 37.062 25.312 1 97.12 414 ALA B N 1
ATOM 7262 C CA . ALA B 1 414 ? 10.07 37.656 26.656 1 97.12 414 ALA B CA 1
ATOM 7263 C C . ALA B 1 414 ? 10.133 39.188 26.562 1 97.12 414 ALA B C 1
ATOM 7265 O O . ALA B 1 414 ? 9.469 39.875 27.328 1 97.12 414 ALA B O 1
ATOM 7266 N N . ALA B 1 415 ? 10.922 39.688 25.625 1 95.81 415 ALA B N 1
ATOM 7267 C CA . ALA B 1 415 ? 11.055 41.125 25.453 1 95.81 415 ALA B CA 1
ATOM 7268 C C . ALA B 1 415 ? 9.727 41.75 25.031 1 95.81 415 ALA B C 1
ATOM 7270 O O . ALA B 1 415 ? 9.359 42.812 25.516 1 95.81 415 ALA B O 1
ATOM 7271 N N . TRP B 1 416 ? 9.094 41.094 24.141 1 97.44 416 TRP B N 1
ATOM 7272 C CA . TRP B 1 416 ? 7.801 41.594 23.688 1 97.44 416 TRP B CA 1
ATOM 7273 C C . TRP B 1 416 ? 6.793 41.625 24.828 1 97.44 416 TRP B C 1
ATOM 7275 O O . TRP B 1 416 ? 6.082 42.625 25.016 1 97.44 416 TRP B O 1
ATOM 7285 N N . ALA B 1 417 ? 6.742 40.562 25.594 1 98 417 ALA B N 1
ATOM 7286 C CA . ALA B 1 417 ? 5.816 40.469 26.719 1 98 417 ALA B CA 1
ATOM 7287 C C . ALA B 1 417 ? 6.113 41.562 27.75 1 98 417 ALA B C 1
ATOM 7289 O O . ALA B 1 417 ? 5.191 42.188 28.266 1 98 417 ALA B O 1
ATOM 7290 N N . LYS B 1 418 ? 7.355 41.719 28 1 97.06 418 LYS B N 1
ATOM 7291 C CA . LYS B 1 418 ? 7.766 42.719 28.969 1 97.06 418 LYS B CA 1
ATOM 7292 C C . LYS B 1 418 ? 7.328 44.125 28.531 1 97.06 418 LYS B C 1
ATOM 7294 O O . LYS B 1 418 ? 6.867 44.906 29.344 1 97.06 418 LYS B O 1
ATOM 7299 N N . ALA B 1 419 ? 7.473 44.375 27.25 1 96.94 419 ALA B N 1
ATOM 7300 C CA . ALA B 1 419 ? 7.133 45.688 26.688 1 96.94 419 ALA B CA 1
ATOM 7301 C C . ALA B 1 419 ? 5.633 45.938 26.797 1 96.94 419 ALA B C 1
ATOM 7303 O O . ALA B 1 419 ? 5.195 47.094 26.703 1 96.94 419 ALA B O 1
ATOM 7304 N N . ARG B 1 420 ? 4.844 44.906 26.969 1 96.12 420 ARG B N 1
ATOM 7305 C CA . ARG B 1 420 ? 3.396 45.062 27.078 1 96.12 420 ARG B CA 1
ATOM 7306 C C . ARG B 1 420 ? 2.992 45.406 28.516 1 96.12 420 ARG B C 1
ATOM 7308 O O . ARG B 1 420 ? 1.843 45.781 28.766 1 96.12 420 ARG B O 1
ATOM 7315 N N . GLY B 1 421 ? 3.861 45.188 29.453 1 92.44 421 GLY B N 1
ATOM 7316 C CA . GLY B 1 421 ? 3.572 45.375 30.859 1 92.44 421 GLY B CA 1
ATOM 7317 C C . GLY B 1 421 ? 3.299 46.844 31.219 1 92.44 421 GLY B C 1
ATOM 7318 O O . GLY B 1 421 ? 3.533 47.719 30.391 1 92.44 421 GLY B O 1
ATOM 7319 N N . PRO B 1 422 ? 2.762 47.156 32.438 1 93.62 422 PRO B N 1
ATOM 7320 C CA . PRO B 1 422 ? 2.445 46.125 33.438 1 93.62 422 PRO B CA 1
ATOM 7321 C C . PRO B 1 422 ? 1.194 45.312 33.094 1 93.62 422 PRO B C 1
ATOM 7323 O O . PRO B 1 422 ? 0.275 45.844 32.469 1 93.62 422 PRO B O 1
ATOM 7326 N N . VAL B 1 423 ? 1.232 44.031 33.406 1 96.12 423 VAL B N 1
ATOM 7327 C CA . VAL B 1 423 ? 0.061 43.188 33.25 1 96.12 423 VAL B CA 1
ATOM 7328 C C . VAL B 1 423 ? -0.65 43.062 34.594 1 96.12 423 VAL B C 1
ATOM 7330 O O . VAL B 1 423 ? -0.105 42.5 35.562 1 96.12 423 VAL B O 1
ATOM 7333 N N . ALA B 1 424 ? -1.818 43.562 34.688 1 94.62 424 ALA B N 1
ATOM 7334 C CA . ALA B 1 424 ? -2.523 43.656 35.969 1 94.62 424 ALA B CA 1
ATOM 7335 C C . ALA B 1 424 ? -3.01 42.281 36.438 1 94.62 424 ALA B C 1
ATOM 7337 O O . ALA B 1 424 ? -3.064 42.031 37.625 1 94.62 424 ALA B O 1
ATOM 7338 N N . GLY B 1 425 ? -3.383 41.469 35.562 1 96.31 425 GLY B N 1
ATOM 7339 C CA . GLY B 1 425 ? -3.92 40.156 35.844 1 96.31 425 GLY B CA 1
ATOM 7340 C C . GLY B 1 425 ? -2.955 39.031 35.531 1 96.31 425 GLY B C 1
ATOM 7341 O O . GLY B 1 425 ? -1.841 39 36.062 1 96.31 425 GLY B O 1
ATOM 7342 N N . MET B 1 426 ? -3.4 38.156 34.594 1 97.69 426 MET B N 1
ATOM 7343 C CA . MET B 1 426 ? -2.656 36.938 34.312 1 97.69 426 MET B CA 1
ATOM 7344 C C . MET B 1 426 ? -1.962 37.031 32.938 1 97.69 426 MET B C 1
ATOM 7346 O O . MET B 1 426 ? -2.418 37.75 32.062 1 97.69 426 MET B O 1
ATOM 7350 N N . THR B 1 427 ? -0.844 36.281 32.844 1 98.38 427 THR B N 1
ATOM 7351 C CA . THR B 1 427 ? -0.21 35.969 31.578 1 98.38 427 THR B CA 1
ATOM 7352 C C . THR B 1 427 ? -0.361 34.5 31.25 1 98.38 427 THR B C 1
ATOM 7354 O O . THR B 1 427 ? 0.122 33.625 31.984 1 98.38 427 THR B O 1
ATOM 7357 N N . PHE B 1 428 ? -1.072 34.25 30.172 1 98.56 428 PHE B N 1
ATOM 7358 C CA . PHE B 1 428 ? -1.303 32.875 29.734 1 98.56 428 PHE B CA 1
ATOM 7359 C C . PHE B 1 428 ? -0.334 32.5 28.625 1 98.56 428 PHE B C 1
ATOM 7361 O O . PHE B 1 428 ? -0.186 33.219 27.641 1 98.56 428 PHE B O 1
ATOM 7368 N N . LEU B 1 429 ? 0.362 31.359 28.828 1 98.56 429 LEU B N 1
ATOM 7369 C CA . LEU B 1 429 ? 1.281 30.844 27.812 1 98.56 429 LEU B CA 1
ATOM 7370 C C . LEU B 1 429 ? 0.637 29.719 27.016 1 98.56 429 LEU B C 1
ATOM 7372 O O . LEU B 1 429 ? 0.201 28.719 27.594 1 98.56 429 LEU B O 1
ATOM 7376 N N . ALA B 1 430 ? 0.515 29.906 25.672 1 97.56 430 ALA B N 1
ATOM 7377 C CA . ALA B 1 430 ? -0.124 28.938 24.797 1 97.56 430 ALA B CA 1
ATOM 7378 C C . ALA B 1 430 ? 0.698 28.719 23.531 1 97.56 430 ALA B C 1
ATOM 7380 O O . ALA B 1 430 ? 1.82 29.219 23.422 1 97.56 430 ALA B O 1
ATOM 7381 N N . HIS B 1 431 ? 0.224 27.844 22.609 1 97.75 431 HIS B N 1
ATOM 7382 C CA . HIS B 1 431 ? 0.818 27.641 21.297 1 97.75 431 HIS B CA 1
ATOM 7383 C C . HIS B 1 431 ? 2.275 27.203 21.406 1 97.75 431 HIS B C 1
ATOM 7385 O O . HIS B 1 431 ? 3.162 27.828 20.812 1 97.75 431 HIS B O 1
ATOM 7391 N N . GLY B 1 432 ? 2.508 26.234 22.219 1 96.69 432 GLY B N 1
ATOM 7392 C CA . GLY B 1 432 ? 3.83 25.672 22.438 1 96.69 432 GLY B CA 1
ATOM 7393 C C . GLY B 1 432 ? 3.793 24.281 23.016 1 96.69 432 GLY B C 1
ATOM 7394 O O . GLY B 1 432 ? 2.826 23.891 23.688 1 96.69 432 GLY B O 1
ATOM 7395 N N . GLU B 1 433 ? 4.863 23.547 22.781 1 95.38 433 GLU B N 1
ATOM 7396 C CA . GLU B 1 433 ? 5.047 22.25 23.406 1 95.38 433 GLU B CA 1
ATOM 7397 C C . GLU B 1 433 ? 5.48 22.406 24.875 1 95.38 433 GLU B C 1
ATOM 7399 O O . GLU B 1 433 ? 5.918 23.469 25.281 1 95.38 433 GLU B O 1
ATOM 7404 N N . PRO B 1 434 ? 5.359 21.359 25.656 1 95.69 434 PRO B N 1
ATOM 7405 C CA . PRO B 1 434 ? 5.57 21.484 27.094 1 95.69 434 PRO B CA 1
ATOM 7406 C C . PRO B 1 434 ? 6.922 22.094 27.453 1 95.69 434 PRO B C 1
ATOM 7408 O O . PRO B 1 434 ? 6.996 23 28.281 1 95.69 434 PRO B O 1
ATOM 7411 N N . GLU B 1 435 ? 7.902 21.672 26.797 1 95.62 435 GLU B N 1
ATOM 7412 C CA . GLU B 1 435 ? 9.227 22.219 27.078 1 95.62 435 GLU B CA 1
ATOM 7413 C C . GLU B 1 435 ? 9.305 23.703 26.719 1 95.62 435 GLU B C 1
ATOM 7415 O O . GLU B 1 435 ? 9.898 24.484 27.453 1 95.62 435 GLU B O 1
ATOM 7420 N N . SER B 1 436 ? 8.734 24.078 25.625 1 96.75 436 SER B N 1
ATOM 7421 C CA . SER B 1 436 ? 8.719 25.469 25.172 1 96.75 436 SER B CA 1
ATOM 7422 C C . SER B 1 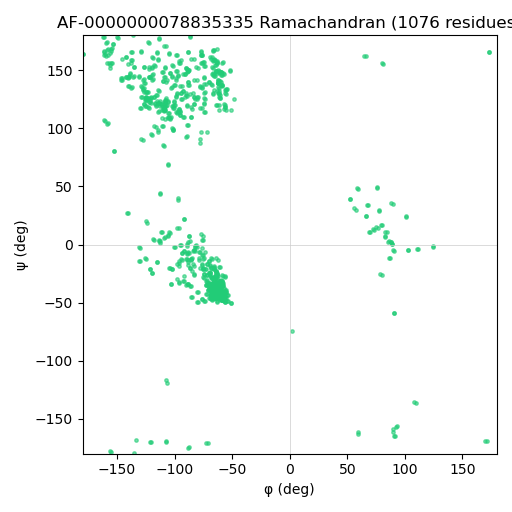436 ? 7.902 26.328 26.125 1 96.75 436 SER B C 1
ATOM 7424 O O . SER B 1 436 ? 8.297 27.453 26.438 1 96.75 436 SER B O 1
ATOM 7426 N N . LEU B 1 437 ? 6.801 25.812 26.578 1 97.81 437 LEU B N 1
ATOM 7427 C CA . LEU B 1 437 ? 5.926 26.516 27.5 1 97.81 437 LEU B CA 1
ATOM 7428 C C . LEU B 1 437 ? 6.637 26.781 28.828 1 97.81 437 LEU B C 1
ATOM 7430 O O . LEU B 1 437 ? 6.66 27.922 29.297 1 97.81 437 LEU B O 1
ATOM 7434 N N . GLU B 1 438 ? 7.223 25.75 29.344 1 97.56 438 GLU B N 1
ATOM 7435 C CA . GLU B 1 438 ? 7.914 25.891 30.625 1 97.56 438 GLU B CA 1
ATOM 7436 C C . GLU B 1 438 ? 9.148 26.781 30.5 1 97.56 438 GLU B C 1
ATOM 7438 O O . GLU B 1 438 ? 9.492 27.516 31.422 1 97.56 438 GLU B O 1
ATOM 7443 N N . GLY B 1 439 ? 9.773 26.609 29.375 1 97.81 439 GLY B N 1
ATOM 7444 C CA . GLY B 1 439 ? 10.914 27.469 29.125 1 97.81 439 GLY B CA 1
ATOM 7445 C C . GLY B 1 439 ? 10.562 28.953 29.125 1 97.81 439 GLY B C 1
ATOM 7446 O O . GLY B 1 439 ? 11.25 29.766 29.734 1 97.81 439 GLY B O 1
ATOM 7447 N N . LEU B 1 440 ? 9.508 29.312 28.453 1 98.19 440 LEU B N 1
ATOM 7448 C CA . LEU B 1 440 ? 9.086 30.703 28.406 1 98.19 440 LEU B CA 1
ATOM 7449 C C . LEU B 1 440 ? 8.617 31.188 29.781 1 98.19 440 LEU B C 1
ATOM 7451 O O . LEU B 1 440 ? 8.875 32.312 30.172 1 98.19 440 LEU B O 1
ATOM 7455 N N . ARG B 1 441 ? 7.871 30.297 30.469 1 98.12 441 ARG B N 1
ATOM 7456 C CA . ARG B 1 441 ? 7.434 30.641 31.812 1 98.12 441 ARG B CA 1
ATOM 7457 C C . ARG B 1 441 ? 8.617 31.031 32.688 1 98.12 441 ARG B C 1
ATOM 7459 O O . ARG B 1 441 ? 8.562 32.031 33.406 1 98.12 441 ARG B O 1
ATOM 7466 N N . GLY B 1 442 ? 9.633 30.203 32.656 1 97.44 442 GLY B N 1
ATOM 7467 C CA . GLY B 1 442 ? 10.836 30.5 33.438 1 97.44 442 GLY B CA 1
ATOM 7468 C C . GLY B 1 442 ? 11.477 31.828 33.031 1 97.44 442 GLY B C 1
ATOM 7469 O O . GLY B 1 442 ? 11.898 32.594 33.906 1 97.44 442 GLY B O 1
ATOM 7470 N N . ARG B 1 443 ? 11.508 32.094 31.781 1 96.81 443 ARG B N 1
ATOM 7471 C CA . ARG B 1 443 ? 12.133 33.344 31.297 1 96.81 443 ARG B CA 1
ATOM 7472 C C . ARG B 1 443 ? 11.336 34.562 31.75 1 96.81 443 ARG B C 1
ATOM 7474 O O . ARG B 1 443 ? 11.922 35.562 32.125 1 96.81 443 ARG B O 1
ATOM 7481 N N . LEU B 1 444 ? 10.047 34.5 31.594 1 97.69 444 LEU B N 1
ATOM 7482 C CA . LEU B 1 444 ? 9.203 35.594 32 1 97.69 444 LEU B CA 1
ATOM 7483 C C . LEU B 1 444 ? 9.312 35.875 33.5 1 97.69 444 LEU B C 1
ATOM 7485 O O . LEU B 1 444 ? 9.32 37 33.938 1 97.69 444 LEU B O 1
ATOM 7489 N N . ALA B 1 445 ? 9.344 34.781 34.25 1 96.56 445 ALA B N 1
ATOM 7490 C CA . ALA B 1 445 ? 9.562 34.938 35.688 1 96.56 445 ALA B CA 1
ATOM 7491 C C . ALA B 1 445 ? 10.859 35.688 35.969 1 96.56 445 ALA B C 1
ATOM 7493 O O . ALA B 1 445 ? 10.914 36.531 36.844 1 96.56 445 ALA B O 1
ATOM 7494 N N . GLY B 1 446 ? 11.844 35.375 35.25 1 94.38 446 GLY B N 1
ATOM 7495 C CA . GLY B 1 446 ? 13.133 36.031 35.375 1 94.38 446 GLY B CA 1
ATOM 7496 C C . GLY B 1 446 ? 13.086 37.5 35 1 94.38 446 GLY B C 1
ATOM 7497 O O . GLY B 1 446 ? 13.891 38.281 35.5 1 94.38 446 GLY B O 1
ATOM 7498 N N . GLU B 1 447 ? 12.156 37.812 34.125 1 93.88 447 GLU B N 1
ATOM 7499 C CA . GLU B 1 447 ? 12.023 39.188 33.656 1 93.88 447 GLU B CA 1
ATOM 7500 C C . GLU B 1 447 ? 11.117 40 34.594 1 93.88 447 GLU B C 1
ATOM 7502 O O . GLU B 1 447 ? 10.742 41.125 34.25 1 93.88 447 GLU B O 1
ATOM 7507 N N . GLY B 1 448 ? 10.625 39.438 35.688 1 91.88 448 GLY B N 1
ATOM 7508 C CA . GLY B 1 448 ? 9.922 40.219 36.688 1 91.88 448 GLY B CA 1
ATOM 7509 C C . GLY B 1 448 ? 8.438 39.906 36.75 1 91.88 448 GLY B C 1
ATOM 7510 O O . GLY B 1 448 ? 7.711 40.469 37.562 1 91.88 448 GLY B O 1
ATOM 7511 N N . PHE B 1 449 ? 7.988 39.031 35.844 1 95.19 449 PHE B N 1
ATOM 7512 C CA . PHE B 1 449 ? 6.598 38.625 35.969 1 95.19 449 PHE B CA 1
ATOM 7513 C C . PHE B 1 449 ? 6.383 37.781 37.219 1 95.19 449 PHE B C 1
ATOM 7515 O O . PHE B 1 449 ? 7.223 36.938 37.562 1 95.19 449 PHE B O 1
ATOM 7522 N N . ALA B 1 450 ? 5.336 38 37.906 1 94.12 450 ALA B N 1
ATOM 7523 C CA . ALA B 1 450 ? 5.035 37.188 39.062 1 94.12 450 ALA B CA 1
ATOM 7524 C C . ALA B 1 450 ? 4.715 35.75 38.688 1 94.12 450 ALA B C 1
ATOM 7526 O O . ALA B 1 450 ? 3.848 35.5 37.844 1 94.12 450 ALA B O 1
ATOM 7527 N N . ALA B 1 451 ? 5.34 34.844 39.312 1 93.5 451 ALA B N 1
ATOM 7528 C CA . ALA B 1 451 ? 5.227 33.438 38.969 1 93.5 451 ALA B CA 1
ATOM 7529 C C . ALA B 1 451 ? 3.787 32.969 39.094 1 93.5 451 ALA B C 1
ATOM 7531 O O . ALA B 1 451 ? 3.334 32.125 38.312 1 93.5 451 ALA B O 1
ATOM 7532 N N . ASP B 1 452 ? 3.172 33.438 40.062 1 93.81 452 ASP B N 1
ATOM 7533 C CA . ASP B 1 452 ? 1.81 33 40.344 1 93.81 452 ASP B CA 1
ATOM 7534 C C . ASP B 1 452 ? 0.821 33.594 39.344 1 93.81 452 ASP B C 1
ATOM 7536 O O . ASP B 1 452 ? -0.359 33.25 39.344 1 93.81 452 ASP B O 1
ATOM 7540 N N . ARG B 1 453 ? 1.31 34.5 38.469 1 96.06 453 ARG B N 1
ATOM 7541 C CA . ARG B 1 453 ? 0.463 35.125 37.469 1 96.06 453 ARG B CA 1
ATOM 7542 C C . ARG B 1 453 ? 0.78 34.594 36.062 1 96.06 453 ARG B C 1
ATOM 7544 O O . ARG B 1 453 ? 0.303 35.125 35.062 1 96.06 453 ARG B O 1
ATOM 7551 N N . LEU B 1 454 ? 1.643 33.594 36.031 1 97.94 454 LEU B N 1
ATOM 7552 C CA . LEU B 1 454 ? 1.949 32.875 34.781 1 97.94 454 LEU B CA 1
ATOM 7553 C C . LEU B 1 454 ? 1.217 31.547 34.75 1 97.94 454 LEU B C 1
ATOM 7555 O O . LEU B 1 454 ? 1.399 30.703 35.625 1 97.94 454 LEU B O 1
ATOM 7559 N N . ALA B 1 455 ? 0.388 31.438 33.75 1 97.5 455 ALA B N 1
ATOM 7560 C CA . ALA B 1 455 ? -0.405 30.203 33.656 1 97.5 455 ALA B CA 1
ATOM 7561 C C . ALA B 1 455 ? -0.165 29.484 32.344 1 97.5 455 ALA B C 1
ATOM 7563 O O . ALA B 1 455 ? 0.002 30.125 31.297 1 97.5 455 ALA B O 1
ATOM 7564 N N . ILE B 1 456 ? -0.154 28.188 32.344 1 96.94 456 ILE B N 1
ATOM 7565 C CA . ILE B 1 456 ? -0.135 27.328 31.156 1 96.94 456 ILE B CA 1
ATOM 7566 C C . ILE B 1 456 ? -1.441 26.531 31.078 1 96.94 456 ILE B C 1
ATOM 7568 O O . ILE B 1 456 ? -1.593 25.5 31.734 1 96.94 456 ILE B O 1
ATOM 7572 N N . PRO B 1 457 ? -2.32 27.062 30.266 1 95.94 457 PRO B N 1
ATOM 7573 C CA . PRO B 1 457 ? -3.609 26.375 30.172 1 95.94 457 PRO B CA 1
ATOM 7574 C C . PRO B 1 457 ? -3.492 24.984 29.547 1 95.94 457 PRO B C 1
ATOM 7576 O O . PRO B 1 457 ? -2.684 24.781 28.625 1 95.94 457 PRO B O 1
ATOM 7579 N N . ALA B 1 458 ? -4.324 24.047 30.047 1 94.75 458 ALA B N 1
ATOM 7580 C CA . ALA B 1 458 ? -4.539 22.781 29.375 1 94.75 458 ALA B CA 1
ATOM 7581 C C . ALA B 1 458 ? -5.668 22.891 28.359 1 94.75 458 ALA B C 1
ATOM 7583 O O . ALA B 1 458 ? -6.402 23.875 28.328 1 94.75 458 ALA B O 1
ATOM 7584 N N . LEU B 1 459 ? -5.738 21.875 27.5 1 95.44 459 LEU B N 1
ATOM 7585 C CA . LEU B 1 459 ? -6.797 21.844 26.484 1 95.44 459 LEU B CA 1
ATOM 7586 C C . LEU B 1 459 ? -8.172 21.922 27.141 1 95.44 459 LEU B C 1
ATOM 7588 O O . LEU B 1 459 ? -8.492 21.125 28.031 1 95.44 459 LEU B O 1
ATOM 7592 N N . ASP B 1 460 ? -8.93 22.891 26.828 1 95.88 460 ASP B N 1
ATOM 7593 C CA . ASP B 1 460 ? -10.328 23.109 27.203 1 95.88 460 ASP B CA 1
ATOM 7594 C C . ASP B 1 460 ? -10.43 23.672 28.625 1 95.88 460 ASP B C 1
ATOM 7596 O O . ASP B 1 460 ? -11.508 23.656 29.219 1 95.88 460 ASP B O 1
ATOM 7600 N N . ASP B 1 461 ? -9.328 24.172 29.125 1 95.81 461 ASP B N 1
ATOM 7601 C CA . ASP B 1 461 ? -9.383 24.906 30.375 1 95.81 461 ASP B CA 1
ATOM 7602 C C . ASP B 1 461 ? -10.219 26.172 30.234 1 95.81 461 ASP B C 1
ATOM 7604 O O . ASP B 1 461 ? -10.227 26.797 29.172 1 95.81 461 ASP B O 1
ATOM 7608 N N . ARG B 1 462 ? -10.828 26.516 31.312 1 96.31 462 ARG B N 1
ATOM 7609 C CA . ARG B 1 462 ? -11.609 27.75 31.406 1 96.31 462 ARG B CA 1
ATOM 7610 C C . ARG B 1 462 ? -11.156 28.594 32.594 1 96.31 462 ARG B C 1
ATOM 7612 O O . ARG B 1 462 ? -10.898 28.078 33.688 1 96.31 462 ARG B O 1
ATOM 7619 N N . TYR B 1 463 ? -11.094 29.891 32.344 1 97.44 463 TYR B N 1
ATOM 7620 C CA . TYR B 1 463 ? -10.719 30.859 33.375 1 97.44 463 TYR B CA 1
ATOM 7621 C C . TYR B 1 463 ? -11.789 31.938 33.531 1 97.44 463 TYR B C 1
ATOM 7623 O O . TYR B 1 463 ? -12.203 32.562 32.562 1 97.44 463 TYR B O 1
ATOM 7631 N N . VAL B 1 464 ? -12.289 32.125 34.781 1 97 464 VAL B N 1
ATOM 7632 C CA . VAL B 1 464 ? -13.117 33.281 35.062 1 97 464 VAL B CA 1
ATOM 7633 C C . VAL B 1 464 ? -12.234 34.5 35.344 1 97 464 VAL B C 1
ATOM 7635 O O . VAL B 1 464 ? -11.383 34.469 36.219 1 97 464 VAL B O 1
ATOM 7638 N N . LEU B 1 465 ? -12.523 35.562 34.562 1 96.12 465 LEU B N 1
ATOM 7639 C CA . LEU B 1 465 ? -11.578 36.656 34.562 1 96.12 465 LEU B CA 1
ATOM 7640 C C . LEU B 1 465 ? -12.086 37.812 35.406 1 96.12 465 LEU B C 1
ATOM 7642 O O . LEU B 1 465 ? -13.289 38.094 35.406 1 96.12 465 LEU B O 1
ATOM 7646 N N . GLN B 1 466 ? -11.195 38.312 36.188 1 92.44 466 GLN B N 1
ATOM 7647 C CA . GLN B 1 466 ? -11.242 39.656 36.75 1 92.44 466 GLN B CA 1
ATOM 7648 C C . GLN B 1 466 ? -10.094 40.5 36.219 1 92.44 466 GLN B C 1
ATOM 7650 O O . GLN B 1 466 ? -9.172 39.969 35.562 1 92.44 466 GLN B O 1
ATOM 7655 N N . ARG B 1 467 ? -10.172 41.75 36.375 1 92.12 467 ARG B N 1
ATOM 7656 C CA . ARG B 1 467 ? -9.133 42.625 35.812 1 92.12 467 ARG B CA 1
ATOM 7657 C C . ARG B 1 467 ? -7.762 42.25 36.375 1 92.12 467 ARG B C 1
ATOM 7659 O O . ARG B 1 467 ? -6.758 42.312 35.656 1 92.12 467 ARG B O 1
ATOM 7666 N N . THR B 1 468 ? -7.805 41.812 37.688 1 92.75 468 THR B N 1
ATOM 7667 C CA . THR B 1 468 ? -6.504 41.625 38.344 1 92.75 468 THR B CA 1
ATOM 7668 C C . THR B 1 468 ? -6.254 40.156 38.656 1 92.75 468 THR B C 1
ATOM 7670 O O . THR B 1 468 ? -5.242 39.812 39.25 1 92.75 468 THR B O 1
ATOM 7673 N N . ASP B 1 469 ? -7.176 39.312 38.25 1 93.19 469 ASP B N 1
ATOM 7674 C CA . ASP B 1 469 ? -7.012 37.906 38.594 1 93.19 469 ASP B CA 1
ATOM 7675 C C . ASP B 1 469 ? -7.844 37.031 37.656 1 93.19 469 ASP B C 1
ATOM 7677 O O . ASP B 1 469 ? -8.641 37.531 36.844 1 93.19 469 ASP B O 1
ATOM 7681 N N . ALA B 1 470 ? -7.488 35.781 37.656 1 95.75 470 ALA B N 1
ATOM 7682 C CA . ALA B 1 470 ? -8.258 34.781 36.906 1 95.75 470 ALA B CA 1
ATOM 7683 C C . ALA B 1 470 ? -8.375 33.469 37.719 1 95.75 470 ALA B C 1
ATOM 7685 O O . ALA B 1 470 ? -7.414 33.031 38.344 1 95.75 470 ALA B O 1
ATOM 7686 N N . GLU B 1 471 ? -9.539 32.938 37.719 1 95.94 471 GLU B N 1
ATOM 7687 C CA . GLU B 1 471 ? -9.781 31.672 38.438 1 95.94 471 GLU B CA 1
ATOM 7688 C C . GLU B 1 471 ? -9.984 30.531 37.469 1 95.94 471 GLU B C 1
ATOM 7690 O O . GLU B 1 471 ? -10.875 30.578 36.594 1 95.94 471 GLU B O 1
ATOM 7695 N N . LEU B 1 472 ? -9.156 29.516 37.656 1 95.62 472 LEU B N 1
ATOM 7696 C CA . LEU B 1 472 ? -9.242 28.359 36.781 1 95.62 472 LEU B CA 1
ATOM 7697 C C . LEU B 1 472 ? -10.477 27.516 37.125 1 95.62 472 LEU B C 1
ATOM 7699 O O . LEU B 1 472 ? -10.734 27.234 38.281 1 95.62 472 LEU B O 1
ATOM 7703 N N . GLN B 1 473 ? -11.227 27.188 36.125 1 91.94 473 GLN B N 1
ATOM 7704 C CA . GLN B 1 473 ? -12.281 26.188 36.156 1 91.94 473 GLN B CA 1
ATOM 7705 C C . GLN B 1 473 ? -11.977 25.016 35.219 1 91.94 473 GLN B C 1
ATOM 7707 O O . GLN B 1 473 ? -12.219 25.125 34 1 91.94 473 GLN B O 1
ATOM 7712 N N . PRO B 1 474 ? -11.508 23.953 35.844 1 82.75 474 PRO B N 1
ATOM 7713 C CA . PRO B 1 474 ? -11.07 22.875 34.938 1 82.75 474 PRO B CA 1
ATOM 7714 C C . PRO B 1 474 ? -12.195 22.344 34.062 1 82.75 474 PRO B C 1
ATOM 7716 O O . PRO B 1 474 ? -13.336 22.219 34.531 1 82.75 474 PRO B O 1
ATOM 7719 N N . GLY B 1 475 ? -11.93 22.297 32.812 1 78.19 475 GLY B N 1
ATOM 7720 C CA . GLY B 1 475 ? -12.852 21.672 31.875 1 78.19 475 GLY B CA 1
ATOM 7721 C C . GLY B 1 475 ? -12.641 20.172 31.734 1 78.19 475 GLY B C 1
ATOM 7722 O O . GLY B 1 475 ? -11.93 19.562 32.531 1 78.19 475 GLY B O 1
ATOM 7723 N N . ALA B 1 476 ? -13.469 19.547 30.922 1 85.44 476 ALA B N 1
ATOM 7724 C CA . ALA B 1 476 ? -13.281 18.156 30.516 1 85.44 476 ALA B CA 1
ATOM 7725 C C . ALA B 1 476 ? -12.43 18.047 29.25 1 85.44 476 ALA B C 1
ATOM 7727 O O . ALA B 1 476 ? -12.938 18.219 28.141 1 85.44 476 ALA B O 1
ATOM 7728 N N . PRO B 1 477 ? -11.086 17.875 29.438 1 89.94 477 PRO B N 1
ATOM 7729 C CA . PRO B 1 477 ? -10.211 17.891 28.25 1 89.94 477 PRO B CA 1
ATOM 7730 C C . PRO B 1 477 ? -10.57 16.812 27.234 1 89.94 477 PRO B C 1
ATOM 7732 O O . PRO B 1 477 ? -10.836 15.664 27.609 1 89.94 477 PRO B O 1
ATOM 7735 N N . ARG B 1 478 ? -10.586 17.125 25.938 1 92.38 478 ARG B N 1
ATOM 7736 C CA . ARG B 1 478 ? -10.898 16.203 24.844 1 92.38 478 ARG B CA 1
ATOM 7737 C C . ARG B 1 478 ? -9.758 15.227 24.609 1 92.38 478 ARG B C 1
ATOM 7739 O O . ARG B 1 478 ? -9.953 14.18 23.984 1 92.38 478 ARG B O 1
ATOM 7746 N N . LEU B 1 479 ? -8.531 15.641 25.094 1 91.56 479 LEU B N 1
ATOM 7747 C CA . LEU B 1 479 ? -7.344 14.805 25.078 1 91.56 479 LEU B CA 1
ATOM 7748 C C . LEU B 1 479 ? -6.594 14.883 26.406 1 91.56 479 LEU B C 1
ATOM 7750 O O . LEU B 1 479 ? -6.602 15.922 27.062 1 91.56 479 LEU B O 1
ATOM 7754 N N . PRO B 1 480 ? -5.891 13.758 26.656 1 88.06 480 PRO B N 1
ATOM 7755 C CA . PRO B 1 480 ? -5.07 13.836 27.859 1 88.06 480 PRO B CA 1
ATOM 7756 C C . PRO B 1 480 ? -3.961 14.875 27.766 1 88.06 480 PRO B C 1
ATOM 7758 O O . PRO B 1 480 ? -3.506 15.195 26.656 1 88.06 480 PRO B O 1
ATOM 7761 N N . ALA B 1 481 ? -3.549 15.367 28.906 1 84.56 481 ALA B N 1
ATOM 7762 C CA . ALA B 1 481 ? -2.492 16.375 28.969 1 84.56 481 ALA B CA 1
ATOM 7763 C C . ALA B 1 481 ? -1.229 15.883 28.266 1 84.56 481 ALA B C 1
ATOM 7765 O O . ALA B 1 481 ? -0.807 14.742 28.453 1 84.56 481 ALA B O 1
ATOM 7766 N N . GLY B 1 482 ? -0.785 16.734 27.422 1 85.31 482 GLY B N 1
ATOM 7767 C CA . GLY B 1 482 ? 0.477 16.422 26.781 1 85.31 482 GLY B CA 1
ATOM 7768 C C . GLY B 1 482 ? 0.31 15.578 25.531 1 85.31 482 GLY B C 1
ATOM 7769 O O . GLY B 1 482 ? 1.248 15.438 24.734 1 85.31 482 GLY B O 1
ATOM 7770 N N . ALA B 1 483 ? -0.825 15.008 25.219 1 87.62 483 ALA B N 1
ATOM 7771 C CA . ALA B 1 483 ? -1.048 14.07 24.125 1 87.62 483 ALA B CA 1
ATOM 7772 C C . ALA B 1 483 ? -0.809 14.742 22.781 1 87.62 483 ALA B C 1
ATOM 7774 O O . ALA B 1 483 ? -0.407 14.086 21.812 1 87.62 483 ALA B O 1
ATOM 7775 N N . GLY B 1 484 ? -0.959 16 22.766 1 88.69 484 GLY B N 1
ATOM 7776 C CA . GLY B 1 484 ? -0.814 16.719 21.516 1 88.69 484 GLY B CA 1
ATOM 7777 C C . GLY B 1 484 ? 0.629 17.031 21.172 1 88.69 484 GLY B C 1
ATOM 7778 O O . GLY B 1 484 ? 0.927 17.469 20.047 1 88.69 484 GLY B O 1
ATOM 7779 N N . ALA B 1 485 ? 1.54 16.703 22.062 1 91.25 485 ALA B N 1
ATOM 7780 C CA . ALA B 1 485 ? 2.934 17.109 21.891 1 91.25 485 ALA B CA 1
ATOM 7781 C C . ALA B 1 485 ? 3.863 15.898 21.922 1 91.25 485 ALA B C 1
ATOM 7783 O O . ALA B 1 485 ? 5.047 16.031 22.25 1 91.25 485 ALA B O 1
ATOM 7784 N N . ARG B 1 486 ? 3.289 14.75 21.719 1 90.31 486 ARG B N 1
ATOM 7785 C CA . ARG B 1 486 ? 4.09 13.531 21.656 1 90.31 486 ARG B CA 1
ATOM 7786 C C . ARG B 1 486 ? 3.562 12.578 20.594 1 90.31 486 ARG B C 1
ATOM 7788 O O . ARG B 1 486 ? 2.414 12.703 20.156 1 90.31 486 ARG B O 1
ATOM 7795 N N . PRO B 1 487 ? 4.465 11.641 20.219 1 90.19 487 PRO B N 1
ATOM 7796 C CA . PRO B 1 487 ? 3.955 10.602 19.312 1 90.19 487 PRO B CA 1
ATOM 7797 C C . PRO B 1 487 ? 2.797 9.812 19.906 1 90.19 487 PRO B C 1
ATOM 7799 O O . PRO B 1 487 ? 2.727 9.648 21.141 1 90.19 487 PRO B O 1
ATOM 7802 N N . ASP B 1 488 ? 1.871 9.406 19.062 1 93.31 488 ASP B N 1
ATOM 7803 C CA . ASP B 1 488 ? 0.714 8.648 19.531 1 93.31 488 ASP B CA 1
ATOM 7804 C C . ASP B 1 488 ? 0.811 7.184 19.125 1 93.31 488 ASP B C 1
ATOM 7806 O O . ASP B 1 488 ? 1.877 6.719 18.719 1 93.31 488 ASP B O 1
ATOM 7810 N N . TRP B 1 489 ? -0.334 6.453 19.328 1 93.38 489 TRP B N 1
ATOM 7811 C CA . TRP B 1 489 ? -0.327 5.016 19.062 1 93.38 489 TRP B CA 1
ATOM 7812 C C . TRP B 1 489 ? -0.11 4.727 17.594 1 93.38 489 TRP B C 1
ATOM 7814 O O . TRP B 1 489 ? 0.454 3.691 17.234 1 93.38 489 TRP B O 1
ATOM 78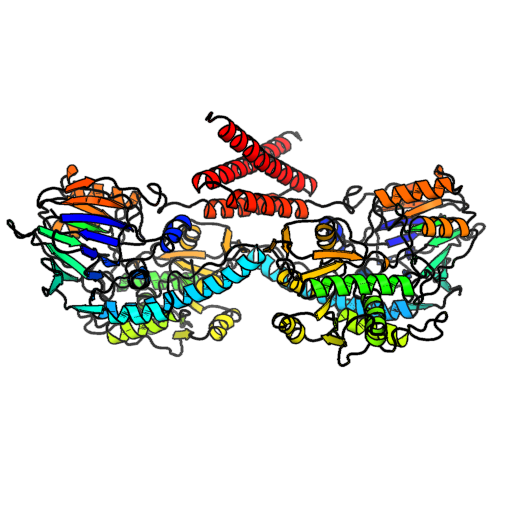24 N N . HIS B 1 490 ? -0.497 5.598 16.672 1 92.88 490 HIS B N 1
ATOM 7825 C CA . HIS B 1 490 ? -0.225 5.422 15.25 1 92.88 490 HIS B CA 1
ATOM 7826 C C . HIS B 1 490 ? 1.274 5.414 14.977 1 92.88 490 HIS B C 1
ATOM 7828 O O . HIS B 1 490 ? 1.757 4.613 14.172 1 92.88 490 HIS B O 1
ATOM 7834 N N . ASN B 1 491 ? 1.932 6.336 15.641 1 92.62 491 ASN B N 1
ATOM 7835 C CA . ASN B 1 491 ? 3.385 6.375 15.516 1 92.62 491 ASN B CA 1
ATOM 7836 C C . ASN B 1 491 ? 4.027 5.109 16.078 1 92.62 491 ASN B C 1
ATOM 7838 O O . ASN B 1 491 ? 4.969 4.574 15.484 1 92.62 491 ASN B O 1
ATOM 7842 N N . ALA B 1 492 ? 3.469 4.715 17.188 1 93.44 492 ALA B N 1
ATOM 7843 C CA . ALA B 1 492 ? 3.975 3.494 17.812 1 93.44 492 ALA B CA 1
ATOM 7844 C C . ALA B 1 492 ? 3.766 2.287 16.906 1 93.44 492 ALA B C 1
ATOM 7846 O O . ALA B 1 492 ? 4.637 1.424 16.797 1 93.44 492 ALA B O 1
ATOM 7847 N N . ARG B 1 493 ? 2.639 2.182 16.297 1 94.44 493 ARG B N 1
ATOM 7848 C CA . ARG B 1 493 ? 2.344 1.1 15.359 1 94.44 493 ARG B CA 1
ATOM 7849 C C . ARG B 1 493 ? 3.334 1.093 14.203 1 94.44 493 ARG B C 1
ATOM 7851 O O . ARG B 1 493 ? 3.857 0.04 13.828 1 94.44 493 ARG B O 1
ATOM 7858 N N . SER B 1 494 ? 3.555 2.252 13.641 1 92.44 494 SER B N 1
ATOM 7859 C CA . SER B 1 494 ? 4.5 2.375 12.531 1 92.44 494 SER B CA 1
ATOM 7860 C C . SER B 1 494 ? 5.898 1.934 12.945 1 92.44 494 SER B C 1
ATOM 7862 O O . SER B 1 494 ? 6.574 1.215 12.211 1 92.44 494 SER B O 1
ATOM 7864 N N . ALA B 1 495 ? 6.25 2.412 14.117 1 92.88 495 ALA B N 1
ATOM 7865 C CA . ALA B 1 495 ? 7.562 2.035 14.641 1 92.88 495 ALA B CA 1
ATOM 7866 C C . ALA B 1 495 ? 7.664 0.526 14.836 1 92.88 495 ALA B C 1
ATOM 7868 O O . ALA B 1 495 ? 8.688 -0.081 14.508 1 92.88 495 ALA B O 1
ATOM 7869 N N . LEU B 1 496 ? 6.641 -0.051 15.383 1 94.19 496 LEU B N 1
ATOM 7870 C CA . LEU B 1 496 ? 6.598 -1.494 15.594 1 94.19 496 LEU B CA 1
ATOM 7871 C C . LEU B 1 496 ? 6.75 -2.238 14.266 1 94.19 496 LEU B C 1
ATOM 7873 O O . LEU B 1 496 ? 7.516 -3.201 14.18 1 94.19 496 LEU B O 1
ATOM 7877 N N . LEU B 1 497 ? 6.059 -1.837 13.266 1 93.69 497 LEU B N 1
ATOM 7878 C CA . LEU B 1 497 ? 6.09 -2.502 11.969 1 93.69 497 LEU B CA 1
ATOM 7879 C C . LEU B 1 497 ? 7.473 -2.387 11.328 1 93.69 497 LEU B C 1
ATOM 7881 O O . LEU B 1 497 ? 7.965 -3.346 10.734 1 93.69 497 LEU B O 1
ATOM 7885 N N . LEU B 1 498 ? 8.07 -1.207 11.445 1 92.44 498 LEU B N 1
ATOM 7886 C CA . LEU B 1 498 ? 9.422 -1.021 10.938 1 92.44 498 LEU B CA 1
ATOM 7887 C C . LEU B 1 498 ? 10.398 -1.969 11.633 1 92.44 498 LEU B C 1
ATOM 7889 O O . LEU B 1 498 ? 11.211 -2.621 10.969 1 92.44 498 LEU B O 1
ATOM 7893 N N . ASP B 1 499 ? 10.25 -2.023 12.93 1 93.19 499 ASP B N 1
ATOM 7894 C CA . ASP B 1 499 ? 11.133 -2.885 13.719 1 93.19 499 ASP B CA 1
ATOM 7895 C C . ASP B 1 499 ? 10.914 -4.355 13.367 1 93.19 499 ASP B C 1
ATOM 7897 O O . ASP B 1 499 ? 11.875 -5.102 13.172 1 93.19 499 ASP B O 1
ATOM 7901 N N . LEU B 1 500 ? 9.68 -4.742 13.297 1 94.12 500 LEU B N 1
ATOM 7902 C CA . LEU B 1 500 ? 9.352 -6.113 12.93 1 94.12 500 LEU B CA 1
ATOM 7903 C C . LEU B 1 500 ? 9.961 -6.477 11.578 1 94.12 500 LEU B C 1
ATOM 7905 O O . LEU B 1 500 ? 10.594 -7.527 11.438 1 94.12 500 LEU B O 1
ATOM 7909 N N . ASN B 1 501 ? 9.781 -5.656 10.594 1 92.12 501 ASN B N 1
ATOM 7910 C CA . ASN B 1 501 ? 10.305 -5.906 9.258 1 92.12 501 ASN B CA 1
ATOM 7911 C C . ASN B 1 501 ? 11.828 -6.035 9.266 1 92.12 501 ASN B C 1
ATOM 7913 O O . ASN B 1 501 ? 12.383 -6.902 8.594 1 92.12 501 ASN B O 1
ATOM 7917 N N . GLU B 1 502 ? 12.461 -5.168 10.023 1 90.94 502 GLU B N 1
ATOM 7918 C CA . GLU B 1 502 ? 13.922 -5.219 10.133 1 90.94 502 GLU B CA 1
ATOM 7919 C C . GLU B 1 502 ? 14.375 -6.539 10.75 1 90.94 502 GLU B C 1
ATOM 7921 O O . GLU B 1 502 ? 15.336 -7.152 10.273 1 90.94 502 GLU B O 1
ATOM 7926 N N . ARG B 1 503 ? 13.695 -6.961 11.734 1 93.62 503 ARG B N 1
ATOM 7927 C CA . ARG B 1 503 ? 14.07 -8.188 12.43 1 93.62 503 ARG B CA 1
ATOM 7928 C C . ARG B 1 503 ? 13.805 -9.414 11.562 1 93.62 503 ARG B C 1
ATOM 7930 O O . ARG B 1 503 ? 14.594 -10.367 11.562 1 93.62 503 ARG B O 1
ATOM 7937 N N . LEU B 1 504 ? 12.734 -9.383 10.867 1 93.88 504 LEU B N 1
ATOM 7938 C CA . LEU B 1 504 ? 12.445 -10.484 9.953 1 93.88 504 LEU B CA 1
ATOM 7939 C C . LEU B 1 504 ? 13.5 -10.578 8.859 1 93.88 504 LEU B C 1
ATOM 7941 O O . LEU B 1 504 ? 13.922 -11.672 8.484 1 93.88 504 LEU B O 1
ATOM 7945 N N . GLU B 1 505 ? 13.922 -9.445 8.391 1 89.31 505 GLU B N 1
ATOM 7946 C CA . GLU B 1 505 ? 14.953 -9.398 7.363 1 89.31 505 GLU B CA 1
ATOM 7947 C C . GLU B 1 505 ? 16.297 -9.898 7.902 1 89.31 505 GLU B C 1
ATOM 7949 O O . GLU B 1 505 ? 17.062 -10.539 7.18 1 89.31 505 GLU B O 1
ATOM 7954 N N . ALA B 1 506 ? 16.531 -9.633 9.164 1 91 506 ALA B N 1
ATOM 7955 C CA . ALA B 1 506 ? 17.812 -9.953 9.781 1 91 506 ALA B CA 1
ATOM 7956 C C . ALA B 1 506 ? 17.828 -11.398 10.289 1 91 506 ALA B C 1
ATOM 7958 O O . ALA B 1 506 ? 18.891 -11.922 10.641 1 91 506 ALA B O 1
ATOM 7959 N N . ALA B 1 507 ? 16.656 -12.016 10.336 1 93.06 507 ALA B N 1
ATOM 7960 C CA . ALA B 1 507 ? 16.562 -13.375 10.859 1 93.06 507 ALA B CA 1
ATOM 7961 C C . ALA B 1 507 ? 17.422 -14.336 10.055 1 93.06 507 ALA B C 1
ATOM 7963 O O . ALA B 1 507 ? 17.578 -14.18 8.844 1 93.06 507 ALA B O 1
ATOM 7964 N N . ALA B 1 508 ? 17.938 -15.352 10.727 1 91.06 508 ALA B N 1
ATOM 7965 C CA . ALA B 1 508 ? 18.891 -16.297 10.133 1 91.06 508 ALA B CA 1
ATOM 7966 C C . ALA B 1 508 ? 18.219 -17.156 9.07 1 91.06 508 ALA B C 1
ATOM 7968 O O . ALA B 1 508 ? 18.828 -17.469 8.039 1 91.06 508 ALA B O 1
ATOM 7969 N N . ASP B 1 509 ? 17.031 -17.609 9.32 1 90.75 509 ASP B N 1
ATOM 7970 C CA . ASP B 1 509 ? 16.312 -18.484 8.414 1 90.75 509 ASP B CA 1
ATOM 7971 C C . ASP B 1 509 ? 14.805 -18.391 8.648 1 90.75 509 ASP B C 1
ATOM 7973 O O . ASP B 1 509 ? 14.344 -17.594 9.469 1 90.75 509 ASP B O 1
ATOM 7977 N N . ASP B 1 510 ? 14.062 -19.141 7.945 1 91.56 510 ASP B N 1
ATOM 7978 C CA . ASP B 1 510 ? 12.609 -19.094 8.016 1 91.56 510 ASP B CA 1
ATOM 7979 C C . ASP B 1 510 ? 12.102 -19.609 9.367 1 91.56 510 ASP B C 1
ATOM 7981 O O . ASP B 1 510 ? 11.086 -19.125 9.867 1 91.56 510 ASP B O 1
ATOM 7985 N N . ALA B 1 511 ? 12.805 -20.562 9.883 1 90.88 511 ALA B N 1
ATOM 7986 C CA . ALA B 1 511 ? 12.414 -21.078 11.195 1 90.88 511 ALA B CA 1
ATOM 7987 C C . ALA B 1 511 ? 12.5 -19.984 12.258 1 90.88 511 ALA B C 1
ATOM 7989 O O . ALA B 1 511 ? 11.617 -19.875 13.109 1 90.88 511 ALA B O 1
ATOM 7990 N N . ALA B 1 512 ? 13.555 -19.188 12.188 1 93.5 512 ALA B N 1
ATOM 7991 C CA . ALA B 1 512 ? 13.719 -18.062 13.109 1 93.5 512 ALA B CA 1
ATOM 7992 C C . ALA B 1 512 ? 12.609 -17.031 12.914 1 93.5 512 ALA B C 1
ATOM 7994 O O . ALA B 1 512 ? 12.086 -16.484 13.891 1 93.5 512 ALA B O 1
ATOM 7995 N N . ARG B 1 513 ? 12.25 -16.75 11.656 1 95.12 513 ARG B N 1
ATOM 7996 C CA . ARG B 1 513 ? 11.164 -15.828 11.352 1 95.12 513 ARG B CA 1
ATOM 7997 C C . ARG B 1 513 ? 9.836 -16.328 11.922 1 95.12 513 ARG B C 1
ATOM 7999 O O . ARG B 1 513 ? 9.086 -15.562 12.531 1 95.12 513 ARG B O 1
ATOM 8006 N N . GLU B 1 514 ? 9.625 -17.609 11.727 1 94.5 514 GLU B N 1
ATOM 8007 C CA . GLU B 1 514 ? 8.398 -18.203 12.234 1 94.5 514 GLU B CA 1
ATOM 8008 C C . GLU B 1 514 ? 8.344 -18.141 13.758 1 94.5 514 GLU B C 1
ATOM 8010 O O . GLU B 1 514 ? 7.285 -17.875 14.336 1 94.5 514 GLU B O 1
ATOM 8015 N N . ALA B 1 515 ? 9.438 -18.375 14.398 1 94.06 515 ALA B N 1
ATOM 8016 C CA . ALA B 1 515 ? 9.5 -18.328 15.852 1 94.06 515 ALA B CA 1
ATOM 8017 C C . ALA B 1 515 ? 9.211 -16.922 16.359 1 94.06 515 ALA B C 1
ATOM 8019 O O . ALA B 1 515 ? 8.484 -16.75 17.344 1 94.06 515 ALA B O 1
ATOM 8020 N N . LEU B 1 516 ? 9.812 -15.953 15.719 1 94.69 516 LEU B N 1
ATOM 8021 C CA . LEU B 1 516 ? 9.578 -14.555 16.062 1 94.69 516 LEU B CA 1
ATOM 8022 C C . LEU B 1 516 ? 8.094 -14.211 15.953 1 94.69 516 LEU B C 1
ATOM 8024 O O . LEU B 1 516 ? 7.516 -13.633 16.875 1 94.69 516 LEU B O 1
ATOM 8028 N N . LEU B 1 517 ? 7.496 -14.586 14.859 1 96.06 517 LEU B N 1
ATOM 8029 C CA . LEU B 1 517 ? 6.09 -14.289 14.609 1 96.06 517 LEU B CA 1
ATOM 8030 C C . LEU B 1 517 ? 5.191 -15.023 15.594 1 96.06 517 LEU B C 1
ATOM 8032 O O . LEU B 1 517 ? 4.18 -14.484 16.047 1 96.06 517 LEU B O 1
ATOM 8036 N N . ALA B 1 518 ? 5.574 -16.25 15.922 1 94.69 518 ALA B N 1
ATOM 8037 C CA . ALA B 1 518 ? 4.812 -17.016 16.906 1 94.69 518 ALA B CA 1
ATOM 8038 C C . ALA B 1 518 ? 4.84 -16.344 18.266 1 94.69 518 ALA B C 1
ATOM 8040 O O . ALA B 1 518 ? 3.828 -16.312 18.969 1 94.69 518 ALA B O 1
ATOM 8041 N N . ARG B 1 519 ? 5.953 -15.836 18.641 1 93.75 519 ARG B N 1
ATOM 8042 C CA . ARG B 1 519 ? 6.09 -15.125 19.906 1 93.75 519 ARG B CA 1
ATOM 8043 C C . ARG B 1 519 ? 5.199 -13.891 19.938 1 93.75 519 ARG B C 1
ATOM 8045 O O . ARG B 1 519 ? 4.527 -13.625 20.938 1 93.75 519 ARG B O 1
ATOM 8052 N N . LEU B 1 520 ? 5.207 -13.148 18.875 1 94.69 520 LEU B N 1
ATOM 8053 C CA . LEU B 1 520 ? 4.383 -11.945 18.797 1 94.69 520 LEU B CA 1
ATOM 8054 C C . LEU B 1 520 ? 2.902 -12.305 18.797 1 94.69 520 LEU B C 1
ATOM 8056 O O . LEU B 1 520 ? 2.098 -11.617 19.438 1 94.69 520 LEU B O 1
ATOM 8060 N N . ALA B 1 521 ? 2.551 -13.398 18.078 1 94.44 521 ALA B N 1
ATOM 8061 C CA . ALA B 1 521 ? 1.163 -13.859 18.078 1 94.44 521 ALA B CA 1
ATOM 8062 C C . ALA B 1 521 ? 0.712 -14.242 19.484 1 94.44 521 ALA B C 1
ATOM 8064 O O . ALA B 1 521 ? -0.41 -13.938 19.891 1 94.44 521 ALA B O 1
ATOM 8065 N N . ALA B 1 522 ? 1.615 -14.867 20.203 1 92.69 522 ALA B N 1
ATOM 8066 C CA . ALA B 1 522 ? 1.317 -15.25 21.578 1 92.69 522 ALA B CA 1
ATOM 8067 C C . ALA B 1 522 ? 1.121 -14.023 22.469 1 92.69 522 ALA B C 1
ATOM 8069 O O . ALA B 1 522 ? 0.231 -14.008 23.328 1 92.69 522 ALA B O 1
ATOM 8070 N N . ALA B 1 523 ? 1.947 -13.031 22.266 1 91.44 523 ALA B N 1
ATOM 8071 C CA . ALA B 1 523 ? 1.826 -11.797 23.031 1 91.44 523 ALA B CA 1
ATOM 8072 C C . ALA B 1 523 ? 0.492 -11.109 22.75 1 91.44 523 ALA B C 1
ATOM 8074 O O . ALA B 1 523 ? -0.103 -10.508 23.641 1 91.44 523 ALA B O 1
ATOM 8075 N N . LEU B 1 524 ? 0.028 -11.18 21.562 1 91.06 524 LEU B N 1
ATOM 8076 C CA . LEU B 1 524 ? -1.248 -10.594 21.172 1 91.06 524 LEU B CA 1
ATOM 8077 C C . LEU B 1 524 ? -2.41 -11.32 21.844 1 91.06 524 LEU B C 1
ATOM 8079 O O . LEU B 1 524 ? -3.389 -10.688 22.25 1 91.06 524 LEU B O 1
ATOM 8083 N N . GLU B 1 525 ? -2.266 -12.648 21.969 1 87.69 525 GLU B N 1
ATOM 8084 C CA . GLU B 1 525 ? -3.318 -13.461 22.562 1 87.69 525 GLU B CA 1
ATOM 8085 C C . GLU B 1 525 ? -3.412 -13.219 24.078 1 87.69 525 GLU B C 1
ATOM 8087 O O . GLU B 1 525 ? -4.496 -13.312 24.656 1 87.69 525 GLU B O 1
ATOM 8092 N N . GLN B 1 526 ? -2.398 -12.992 24.75 1 80.88 526 GLN B N 1
ATOM 8093 C CA . GLN B 1 526 ? -2.377 -12.758 26.188 1 80.88 526 GLN B CA 1
ATOM 8094 C C . GLN B 1 526 ? -3.121 -11.477 26.547 1 80.88 526 GLN B C 1
ATOM 8096 O O . GLN B 1 526 ? -3.664 -11.352 27.641 1 80.88 526 GLN B O 1
ATOM 8101 N N . VAL B 1 527 ? -3.168 -10.578 25.656 1 68.25 527 VAL B N 1
ATOM 8102 C CA . VAL B 1 527 ? -3.861 -9.312 25.906 1 68.25 527 VAL B CA 1
ATOM 8103 C C . VAL B 1 527 ? -5.367 -9.562 25.969 1 68.25 527 VAL B C 1
ATOM 8105 O O . VAL B 1 527 ? -6.059 -8.969 26.812 1 68.25 527 VAL B O 1
ATOM 8108 N N . ASP B 1 528 ? -5.875 -10.461 25.141 1 65.44 528 ASP B N 1
ATOM 8109 C CA . ASP B 1 528 ? -7.301 -10.789 25.141 1 65.44 528 ASP B CA 1
ATOM 8110 C C . ASP B 1 528 ? -7.715 -11.445 26.453 1 65.44 528 ASP B C 1
ATOM 8112 O O . ASP B 1 528 ? -8.797 -11.172 26.969 1 65.44 528 ASP B O 1
ATOM 8116 N N . GLN B 1 529 ? -6.77 -12.273 27 1 59.84 529 GLN B N 1
ATOM 8117 C CA . GLN B 1 529 ? -7.086 -12.961 28.25 1 59.84 529 GLN B CA 1
ATOM 8118 C C . GLN B 1 529 ? -7.047 -12.008 29.438 1 59.84 529 GLN B C 1
ATOM 8120 O O . GLN B 1 529 ? -7.805 -12.164 30.391 1 59.84 529 GLN B O 1
ATOM 8125 N N . GLY B 1 530 ? -6.262 -11.016 29.359 1 51.97 530 GLY B N 1
ATOM 8126 C CA . GLY B 1 530 ? -6.234 -10.039 30.438 1 51.97 530 GLY B CA 1
ATOM 8127 C C . GLY B 1 530 ? -7.387 -9.047 30.375 1 51.97 530 GLY B C 1
ATOM 8128 O O . GLY B 1 530 ? -7.887 -8.609 31.406 1 51.97 530 GLY B O 1
ATOM 8129 N N . GLN B 1 531 ? -7.738 -8.594 29.297 1 52 531 GLN B N 1
ATOM 8130 C CA . GLN B 1 531 ? -8.875 -7.684 29.188 1 52 531 GLN B CA 1
ATOM 8131 C C . GLN B 1 531 ? -10.195 -8.414 29.453 1 52 531 GLN B C 1
ATOM 8133 O O . GLN B 1 531 ? -11.133 -7.824 29.984 1 52 531 GLN B O 1
ATOM 8138 N N . GLY B 1 532 ? -10.305 -9.641 29.109 1 44.31 532 GLY B N 1
ATOM 8139 C CA . GLY B 1 532 ? -11.469 -10.438 29.469 1 44.31 532 GLY B CA 1
ATOM 8140 C C . GLY B 1 532 ? -11.57 -10.711 30.953 1 44.31 532 GLY B C 1
ATOM 8141 O O . GLY B 1 532 ? -12.672 -10.867 31.484 1 44.31 532 GLY B O 1
ATOM 8142 N N . ALA B 1 533 ? -10.641 -10.891 31.703 1 42.88 533 ALA B N 1
ATOM 8143 C CA . ALA B 1 533 ? -10.703 -11.055 33.156 1 42.88 533 ALA B CA 1
ATOM 8144 C C . ALA B 1 533 ? -11.086 -9.742 33.844 1 42.88 533 ALA B C 1
ATOM 8146 O O . ALA B 1 533 ? -11.742 -9.75 34.875 1 42.88 533 ALA B O 1
ATOM 8147 N N . ALA B 1 534 ? -10.688 -8.578 33.344 1 40.59 534 ALA B N 1
ATOM 8148 C CA . ALA B 1 534 ? -11.055 -7.324 34 1 40.59 534 ALA B CA 1
ATOM 8149 C C . ALA B 1 534 ? -12.539 -7.016 33.812 1 40.59 534 ALA B C 1
ATOM 8151 O O . ALA B 1 534 ? -13.125 -6.25 34.562 1 40.59 534 ALA B O 1
ATOM 8152 N N . SER B 1 535 ? -13.102 -7.383 32.812 1 34.41 535 SER B N 1
ATOM 8153 C CA . SER B 1 535 ? -14.531 -7.168 32.625 1 34.41 535 SER B CA 1
ATOM 8154 C C . SER B 1 535 ? -15.367 -8.156 33.406 1 34.41 535 SER B C 1
ATOM 8156 O O . SER B 1 535 ? -16.578 -7.973 33.594 1 34.41 535 SER B O 1
ATOM 8158 N N . ARG B 1 536 ? -14.93 -9.273 33.844 1 40.34 536 ARG B N 1
ATOM 8159 C CA . ARG B 1 536 ? -15.742 -10.172 34.656 1 40.34 536 ARG B CA 1
ATOM 8160 C C . ARG B 1 536 ? -15.68 -9.773 36.125 1 40.34 536 ARG B C 1
ATOM 8162 O O . ARG B 1 536 ? -16.344 -10.383 36.969 1 40.34 536 ARG B O 1
ATOM 8169 N N . GLY B 1 537 ? -14.789 -8.906 36.438 1 31.81 537 GLY B N 1
ATOM 8170 C CA . GLY B 1 537 ? -14.727 -8.594 37.875 1 31.81 537 GLY B CA 1
ATOM 8171 C C . GLY B 1 537 ? -15.656 -7.465 38.281 1 31.81 537 GLY B C 1
ATOM 8172 O O . GLY B 1 537 ? -15.609 -6.984 39.406 1 31.81 537 GLY B O 1
ATOM 8173 N N . ALA B 1 538 ? -16.156 -6.648 37.406 1 31.11 538 ALA B N 1
ATOM 8174 C CA . ALA B 1 538 ? -17.125 -5.781 38.094 1 31.11 538 ALA B CA 1
ATOM 8175 C C . ALA B 1 538 ? -18.438 -6.516 38.344 1 31.11 538 ALA B C 1
ATOM 8177 O O . ALA B 1 538 ? -19.109 -6.93 37.406 1 31.11 538 ALA B O 1
ATOM 8178 N N . PRO B 1 539 ? -18.531 -7.016 39.531 1 31.59 539 PRO B N 1
ATOM 8179 C CA . PRO B 1 539 ? -19.891 -7.402 39.906 1 31.59 539 PRO B CA 1
ATOM 8180 C C . PRO B 1 539 ? -20.906 -6.309 39.625 1 31.59 539 PRO B C 1
ATOM 8182 O O . PRO B 1 539 ? -20.562 -5.125 39.625 1 31.59 539 PRO B O 1
ATOM 8185 N N . GLY B 1 540 ? -21.984 -6.66 38.844 1 21.42 540 GLY B N 1
ATOM 8186 C CA . GLY B 1 540 ? -23.156 -5.871 39.219 1 21.42 540 GLY B CA 1
ATOM 8187 C C . GLY B 1 540 ? -23.469 -5.902 40.688 1 21.42 540 GLY B C 1
ATOM 8188 O O . GLY B 1 540 ? -23.172 -6.879 41.375 1 21.42 540 GLY B O 1
#

InterPro domains:
  IPR001279 Metallo-beta-lactamase [PF00753] (13-209)
  IPR001279 Metallo-beta-lactamase [SM00849] (14-241)
  IPR011108 Zn-dependent metallo-hydrolase, RNA specificity domain [PF07521] (391-448)
  IPR022712 Beta-Casp domain [PF10996] (258-378)
  IPR022712 Beta-Casp domain [SM01027] (257-378)
  IPR036866 Ribonuclease Z/Hydroxyacylglutathione hydrolase-like [G3DSA:3.60.15.10] (8-434)
  IPR036866 Ribonuclease Z/Hydroxyacylglutathione hydrolase-like [SSF56281] (3-458)
  IPR050698 RNA Processing Metallo-Beta-Lactamase [PTHR11203] (5-458)

Foldseek 3Di:
DKKKWWFDLFQAFFQTWIWIDAPFAIEIEFGAAADFAPLRNVVLQPDGPDQLQRHAEYEYQAQDRRGHQCLLLSVVSHHDHAYEFAPLRLQLLLLVNLVSQVQQVVVQVVVQVVCVVVVHDGDDGSHHSVSSNVSSVRYDYDDAQDWDDRTVQKIKHWWFQQLAQRGTKIWIWGGRPPDHIAIEIESGFHFAAQAQQGHHTDDAAAHAEYEFEQAQQQDDDDQDHPVVLLVVVLVVQVVLQVLWWEEEEAAALAGLLLVSVLSVVVCPVVVSHDQAAEEEEELSSVSNLVSQLVRRQGPSVNGRSSVPVDDDDRYHYDNDVVVLVCCLVDTTYHYYYYDDLQCADDSVLVVCQSAQQPQSYEYEREADHAANTPSVCVVVPPQWDAGPRDIGGGNHHYHYHHNSRSGHHNVSRLVNVVRRDDHQEAYEYGSYHPSSLVSSLVVNVVVPDDSVRYYRDHNGWMWDDDSRYIDIDGDDHPDDNRQSRYHDVVVVVRVVVVVLVVCLVVAPDVVRNVVVVVVVVVVVVVVVVVVVVVVVPDDD/DKKKWFFDLFQAFFQTWIWIDAPFAIEIEFGAAADFAPLRNVVLQPDGPDQLQRHAEYEFQAQDRSGHALLLLSVVSHHDHAYEFAPLRLQLLLLVNLVSQVQQVVVQVVVQVVCVVVVHDGDDGSHHSVSSNVSSVRYDHDDAQDWDDRTVQKIKHWWFQQLAQRGTKIWIWGGRPPDHIAIEIESGFHFAAQAQQGHHTDDAAAHLEYEFEQAQQQDDDDQDHPVVLLLVVLVVQVVLQVLWWEEEEAAALAGLLLVSVLSVVVCPVVVSHDQAAEEEEELSSVSNLVSQLVRRQGPSVNGRSSVPVDDDDRYHYDNDVVVLVCCLVDTTYHYYYYDDLQCADDSVLVVCQSPQQPQSYEYEREADHAANTPSVCVVVPPQWDAGPRDIGGGNHHYHYHHNSRSGHHNVSRLVNVLRRDPHQEAYEYGSYHPSSLVSSLVVNVVVPDDSVRYYRDHNGWMWDDDSRYIDIDGDDHPDDNRQSRYHDVVVVVRVVVVVLVVCLVVAPDVVRNVVVVVVVVVVVVVVVVVVVVVVVPPDD

Secondary structure (DSSP, 8-state):
-EEEEE-SSSSSSS---EEEE-SS-EEEE--PPP-SSHHHHGGGGSPPSS-GGG--EEE-----HHHHTTHHHHHHTT--SEEEE-HHHHHHHHHHHHHHHHHHHHHHHHHHHHHHHHTPPP---S--HHHHHHHHTTEEE--TT-EEEEETTEEEEEEE--SSTT-EEEEEEE--SSSSPEEEEE--SPP-S--SSSPPP---SS-SEEEEE-TBTT-------HHHHHHHHHHHHHHHHHHTS-EEEE--TTTHHHHHHHHHHHHHHHTSS----EEE--HHHHHHHHHHHHH--BTTTTB-TTTT-S-BTTEEE--SHHHHHHGGG--SS-EEEES-TTSSSSTHHHHHHHHTT-TT-EEEE-S---TTSHHHHHHTT-SEEEETTEEEE--SEEEE-GGG--S-BHHHHHHHHHHH---SS-EEEESS-HHHHHHHHHHHHHTT--GGGEE-PPTT-EEEE-SS-EEEE----SS-TTGGGS--HHHHHHHHHHHHHHHHHH-SSHHHHHHHHHHHHHHHHHHHHHHHHHSSS---/-EEEEE-SSSSSSS---EEEE-SS-EEEE--PPP-SSHHHHGGGGSPPSS-GGG--EEE-----HHHHTTHHHHHHTT--SEEEE-HHHHHHHHHHHHHHHHHHHHHHHHHHHHHHHHTPPP---S--HHHHHHHHTTEEE--TT-EEEEETTEEEEEEE--SSTT-EEEEEEE--SSSSPEEEEE--SPP-S--SSSPPP---SS-SEEEEE-TBTT-------HHHHHHHHHHHHHHHHHHTS-EEEE--TTTHHHHHHHHHHHHHHHTSS----EEE--HHHHHHHHHHHHH--BTTTTB-TTTT-S--SSEEE--SHHHHHHGGG--SS-EEEES-TTSSSSTHHHHHHHHTT-TT-EEEE-S---TTSHHHHHHTT-SEEEETTEEEE--SEEEE-GGG--S-BHHHHHHHHHHH---SS-EEEESS-HHHHHHHHHHHHHTT--GGGEE-PPTT-EEEE-SS-EEEE----SS-TTGGGS--HHHHHHHHHHHHHHHHHH-SSHHHHHHHHHHHHHHHHHHHHHHHHHHSSS--